Protein 5H7W (pdb70)

Structure (mmCIF, N/CA/C/O backbone):
data_5H7W
#
_entry.id   5H7W
#
_cell.length_a   53.089
_cell.length_b   68.149
_cell.length_c   139.815
_cell.angle_alpha   90.00
_cell.angle_beta   95.73
_cell.angle_gamma   90.00
#
_symmetry.space_group_name_H-M   'P 1 21 1'
#
loop_
_entity.id
_entity.type
_entity.pdbx_description
1 polymer "venom 5'-nucleotidase"
2 branched beta-D-mannopyranose-(1-4)-2-acetamido-2-deoxy-beta-D-glucopyranose-(1-4)-2-acetamido-2-deoxy-beta-D-glucopyranose
3 non-polymer 2-acetamido-2-deoxy-beta-D-glucopyranose
4 non-polymer 'ZINC ION'
5 non-polymer 'CALCIUM ION'
6 water water
#
loop_
_atom_site.group_PDB
_atom_site.id
_atom_site.type_symbol
_atom_site.label_atom_id
_atom_site.label_alt_id
_atom_site.label_comp_id
_atom_site.label_asym_id
_atom_site.label_entity_id
_atom_site.label_seq_id
_atom_site.pdbx_PDB_ins_code
_atom_site.Cartn_x
_atom_site.Cartn_y
_atom_site.Cartn_z
_atom_site.occupancy
_atom_site.B_iso_or_equiv
_atom_site.auth_seq_id
_atom_site.auth_comp_id
_atom_site.auth_asym_id
_atom_site.auth_atom_id
_atom_site.pdbx_PDB_model_num
ATOM 1 N N . GLY A 1 1 ? -15.134 44.518 1.514 1.00 56.47 26 GLY A N 1
ATOM 2 C CA . GLY A 1 1 ? -13.710 44.777 1.580 1.00 61.36 26 GLY A CA 1
ATOM 3 C C . GLY A 1 1 ? -12.944 43.479 1.675 1.00 59.06 26 GLY A C 1
ATOM 4 O O . GLY A 1 1 ? -13.556 42.420 1.804 1.00 61.48 26 GLY A O 1
ATOM 5 N N . SER A 1 2 ? -11.630 43.517 1.533 1.00 55.19 27 SER A N 1
ATOM 6 C CA . SER A 1 2 ? -10.815 42.420 2.015 1.00 50.92 27 SER A CA 1
ATOM 7 C C . SER A 1 2 ? -9.728 42.847 3.004 1.00 47.22 27 SER A C 1
ATOM 8 O O . SER A 1 2 ? -9.426 44.029 3.210 1.00 43.56 27 SER A O 1
ATOM 11 N N . PHE A 1 3 ? -9.245 41.814 3.691 1.00 39.91 28 PHE A N 1
ATOM 12 C CA . PHE A 1 3 ? -8.273 41.881 4.771 1.00 42.24 28 PHE A CA 1
ATOM 13 C C . PHE A 1 3 ? -7.153 40.896 4.463 1.00 39.80 28 PHE A C 1
ATOM 14 O O . PHE A 1 3 ? -7.376 39.678 4.438 1.00 33.92 28 PHE A O 1
ATOM 22 N N . GLU A 1 4 ? -5.942 41.413 4.264 1.00 38.18 29 GLU A N 1
ATOM 23 C CA . GLU A 1 4 ? -4.799 40.566 3.966 1.00 38.05 29 GLU A CA 1
ATOM 24 C C . GLU A 1 4 ? -4.010 40.334 5.240 1.00 34.29 29 GLU A C 1
ATOM 25 O O . GLU A 1 4 ? -3.688 41.282 5.967 1.00 35.04 29 GLU A O 1
ATOM 31 N N . LEU A 1 5 ? -3.724 39.073 5.519 1.00 29.31 30 LEU A N 1
ATOM 32 C CA . LEU A 1 5 ? -3.003 38.661 6.703 1.00 27.51 30 LEU A CA 1
ATOM 33 C C . LEU A 1 5 ? -1.805 37.861 6.232 1.00 26.42 30 LEU A C 1
ATOM 34 O O . LEU A 1 5 ? -1.940 36.977 5.381 1.00 26.69 30 LEU A O 1
ATOM 39 N N . THR A 1 6 ? -0.631 38.205 6.744 1.00 25.45 31 THR A N 1
ATOM 40 C CA . THR A 1 6 ? 0.589 37.463 6.458 1.00 23.26 31 THR A CA 1
ATOM 41 C C . THR A 1 6 ? 0.898 36.582 7.656 1.00 23.07 31 THR A C 1
ATOM 42 O O . THR A 1 6 ? 1.107 37.087 8.766 1.00 24.05 31 THR A O 1
ATOM 46 N N . ILE A 1 7 ? 0.921 35.273 7.437 1.00 21.31 32 ILE A N 1
ATOM 47 C CA . ILE A 1 7 ? 1.220 34.313 8.493 1.00 21.15 32 ILE A CA 1
ATOM 48 C C . ILE A 1 7 ? 2.651 33.837 8.307 1.00 20.27 32 ILE A C 1
ATOM 49 O O . ILE A 1 7 ? 2.979 33.203 7.295 1.00 19.90 32 ILE A O 1
ATOM 54 N N . LEU A 1 8 ? 3.509 34.157 9.271 1.00 21.25 33 LEU A N 1
ATOM 55 C CA . LEU A 1 8 ? 4.858 33.608 9.345 1.00 18.77 33 LEU A CA 1
ATOM 56 C C . LEU A 1 8 ? 4.838 32.457 10.344 1.00 18.91 33 LEU A C 1
ATOM 57 O O . LEU A 1 8 ? 4.280 32.600 11.434 1.00 18.82 33 LEU A O 1
ATOM 62 N N . HIS A 1 9 ? 5.434 31.319 9.991 1.00 19.12 34 HIS A N 1
ATOM 63 C CA . HIS A 1 9 ? 5.295 30.179 10.891 1.00 16.87 34 HIS A CA 1
ATOM 64 C C . HIS A 1 9 ? 6.534 29.298 10.873 1.00 16.06 34 HIS A C 1
ATOM 65 O O . HIS A 1 9 ? 7.190 29.138 9.839 1.00 15.94 34 HIS A O 1
ATOM 72 N N . THR A 1 10 ? 6.825 28.718 12.049 1.00 16.13 35 THR A N 1
ATOM 73 C CA . THR A 1 10 ? 7.849 27.701 12.258 1.00 13.29 35 THR A CA 1
ATOM 74 C C . THR A 1 10 ? 7.234 26.484 12.954 1.00 14.55 35 THR A C 1
ATOM 75 O O . THR A 1 10 ? 6.232 26.593 13.662 1.00 14.43 35 THR A O 1
ATOM 79 N N . ASN A 1 11 ? 7.837 25.317 12.740 1.00 18.24 36 ASN A N 1
ATOM 80 C CA . ASN A 1 11 ? 7.448 24.084 13.427 1.00 14.78 36 ASN A CA 1
ATOM 81 C C . ASN A 1 11 ? 8.668 23.179 13.503 1.00 15.55 36 ASN A C 1
ATOM 82 O O . ASN A 1 11 ? 9.533 23.222 12.628 1.00 14.22 36 ASN A O 1
ATOM 87 N N . ASP A 1 12 ? 8.731 22.358 14.556 1.00 12.35 37 ASP A N 1
ATOM 88 C CA . ASP A 1 12 ? 9.795 21.363 14.715 1.00 12.41 37 ASP A CA 1
ATOM 89 C C . ASP A 1 12 ? 11.194 21.959 14.549 1.00 14.31 37 ASP A C 1
ATOM 90 O O . ASP A 1 12 ? 12.100 21.348 13.957 1.00 14.45 37 ASP A O 1
ATOM 95 N N . VAL A 1 13 ? 11.367 23.167 15.091 1.00 12.16 38 VAL A N 1
ATOM 96 C CA . VAL A 1 13 ? 12.668 23.834 15.081 1.00 11.82 38 VAL A CA 1
ATOM 97 C C . VAL A 1 13 ? 13.701 22.981 15.796 1.00 14.16 38 VAL A C 1
ATOM 98 O O . VAL A 1 13 ? 14.876 22.932 15.401 1.00 13.14 38 VAL A O 1
ATOM 102 N N . HIS A 1 14 ? 13.280 22.312 16.871 1.00 13.79 39 HIS A N 1
ATOM 103 C CA . HIS A 1 14 ? 14.089 21.311 17.564 1.00 13.56 39 HIS A CA 1
ATOM 104 C C . HIS A 1 14 ? 15.486 21.830 17.908 1.00 14.12 39 HIS A C 1
ATOM 105 O O . HIS A 1 14 ? 16.512 21.254 17.532 1.00 13.65 39 HIS A O 1
ATOM 112 N N . ALA A 1 15 ? 15.506 22.950 18.640 1.00 12.65 40 ALA A N 1
ATOM 113 C CA . ALA A 1 15 ? 16.709 23.452 19.292 1.00 12.32 40 ALA A CA 1
ATOM 114 C C . ALA A 1 15 ? 17.825 23.818 18.306 1.00 13.30 40 ALA A C 1
ATOM 115 O O . ALA A 1 15 ? 18.993 23.870 18.692 1.00 13.60 40 ALA A O 1
ATOM 117 N N . ARG A 1 16 ? 17.506 24.132 17.044 1.00 11.67 41 ARG A N 1
ATOM 118 C CA . ARG A 1 16 ? 18.522 24.657 16.128 1.00 14.19 41 ARG A CA 1
ATOM 119 C C . ARG A 1 16 ? 18.592 26.165 16.366 1.00 16.73 41 ARG A C 1
ATOM 120 O O . ARG A 1 16 ? 18.028 26.975 15.625 1.00 16.03 41 ARG A O 1
ATOM 128 N N . LEU A 1 17 ? 19.325 26.542 17.418 1.00 17.50 42 LEU A N 1
ATOM 129 C CA . LEU A 1 17 ? 19.506 27.954 17.760 1.00 16.88 42 LEU A CA 1
ATOM 130 C C . LEU A 1 17 ? 20.520 28.630 16.841 1.00 16.04 42 LEU A C 1
ATOM 131 O O . LEU A 1 17 ? 20.298 29.759 16.378 1.00 15.37 42 LEU A O 1
ATOM 136 N N . GLU A 1 18 ? 21.670 27.990 16.632 1.00 17.44 43 GLU A N 1
ATOM 137 C CA . GLU A 1 18 ? 22.663 28.489 15.691 1.00 20.59 43 GLU A CA 1
ATOM 138 C C . GLU A 1 18 ? 22.292 28.074 14.278 1.00 18.98 43 GLU A C 1
ATOM 139 O O . GLU A 1 18 ? 21.515 27.138 14.070 1.00 17.69 43 GLU A O 1
ATOM 145 N N . GLN A 1 19 ? 22.869 28.775 13.299 1.00 19.90 44 GLN A N 1
ATOM 146 C CA . GLN A 1 19 ? 22.722 28.370 11.909 1.00 18.60 44 GLN A CA 1
ATOM 147 C C . GLN A 1 19 ? 23.344 26.989 11.701 1.00 21.28 44 GLN A C 1
ATOM 148 O O . GLN A 1 19 ? 24.232 26.555 12.444 1.00 21.41 44 GLN A O 1
ATOM 154 N N . THR A 1 20 ? 22.879 26.295 10.667 1.00 20.33 45 THR A N 1
ATOM 155 C CA . THR A 1 20 ? 23.185 24.884 10.474 1.00 20.42 45 THR A CA 1
ATOM 156 C C . THR A 1 20 ? 23.718 24.653 9.068 1.00 22.42 45 THR A C 1
ATOM 157 O O . THR A 1 20 ? 23.671 25.537 8.206 1.00 18.52 45 THR A O 1
ATOM 161 N N . SER A 1 21 ? 24.238 23.445 8.848 1.00 19.69 46 SER A N 1
ATOM 162 C CA . SER A 1 21 ? 24.500 22.973 7.498 1.00 21.29 46 SER A CA 1
ATOM 163 C C . SER A 1 21 ? 23.194 22.812 6.723 1.00 19.67 46 SER A C 1
ATOM 164 O O . SER A 1 21 ? 22.085 22.908 7.271 1.00 17.80 46 SER A O 1
ATOM 167 N N . ARG A 1 22 ? 23.348 22.519 5.429 1.00 21.45 47 ARG A N 1
ATOM 168 C CA . ARG A 1 22 ? 22.197 22.244 4.571 1.00 25.73 47 ARG A CA 1
ATOM 169 C C . ARG A 1 22 ? 21.289 21.175 5.181 1.00 24.61 47 ARG A C 1
ATOM 170 O O . ARG A 1 22 ? 20.057 21.287 5.136 1.00 18.76 47 ARG A O 1
ATOM 178 N N . ASP A 1 23 ? 21.884 20.150 5.795 1.00 20.27 48 ASP A N 1
ATOM 179 C CA . ASP A 1 23 ? 21.136 19.037 6.367 1.00 19.48 48 ASP A CA 1
ATOM 180 C C . ASP A 1 23 ? 20.883 19.202 7.860 1.00 22.49 48 ASP A C 1
ATOM 181 O O . ASP A 1 23 ? 20.689 18.205 8.572 1.00 22.41 48 ASP A O 1
ATOM 186 N N . SER A 1 24 ? 20.933 20.434 8.359 1.00 20.20 49 SER A N 1
ATOM 187 C CA . SER A 1 24 ? 20.531 20.765 9.720 1.00 20.23 49 SER A CA 1
ATOM 188 C C . SER A 1 24 ? 21.495 20.218 10.770 1.00 21.12 49 SER A C 1
ATOM 189 O O . SER A 1 24 ? 21.133 20.073 11.946 1.00 20.63 49 SER A O 1
ATOM 192 N N . GLY A 1 25 ? 22.729 19.925 10.386 1.00 22.07 50 GLY A N 1
ATOM 193 C CA . GLY A 1 25 ? 23.767 19.597 11.326 1.00 23.18 50 GLY A CA 1
ATOM 194 C C . GLY A 1 25 ? 24.625 20.800 11.662 1.00 25.38 50 GLY A C 1
ATOM 195 O O . GLY A 1 25 ? 24.247 21.954 11.430 1.00 24.79 50 GLY A O 1
ATOM 196 N N . LYS A 1 26 ? 25.808 20.525 12.187 1.00 26.11 51 LYS A N 1
ATOM 197 C CA . LYS A 1 26 ? 26.788 21.562 12.464 1.00 30.15 51 LYS A CA 1
ATOM 198 C C . LYS A 1 26 ? 27.171 22.269 11.180 1.00 29.87 51 LYS A C 1
ATOM 199 O O . LYS A 1 26 ? 27.519 21.613 10.206 1.00 27.77 51 LYS A O 1
ATOM 205 N N . CYS A 1 27 ? 27.144 23.597 11.164 1.00 30.99 52 CYS A N 1
ATOM 206 C CA . CYS A 1 27 ? 27.654 24.289 10.000 1.00 32.90 52 CYS A CA 1
ATOM 207 C C . CYS A 1 27 ? 29.161 24.445 10.046 1.00 38.57 52 CYS A C 1
ATOM 208 O O . CYS A 1 27 ? 29.730 24.897 11.045 1.00 37.91 52 CYS A O 1
ATOM 211 N N . THR A 1 28 ? 29.775 24.164 8.907 1.00 44.65 53 THR A N 1
ATOM 212 C CA . THR A 1 28 ? 31.220 24.318 8.742 1.00 51.01 53 THR A CA 1
ATOM 213 C C . THR A 1 28 ? 31.642 25.773 8.550 1.00 51.48 53 THR A C 1
ATOM 214 O O . THR A 1 28 ? 32.769 26.149 8.817 1.00 52.12 53 THR A O 1
ATOM 218 N N . GLY A 1 29 ? 30.719 26.586 8.088 1.00 50.22 54 GLY A N 1
ATOM 219 C CA . GLY A 1 29 ? 31.040 27.973 7.906 1.00 52.10 54 GLY A CA 1
ATOM 220 C C . GLY A 1 29 ? 30.905 28.559 6.522 1.00 53.09 54 GLY A C 1
ATOM 221 O O . GLY A 1 29 ? 30.848 29.741 6.416 1.00 54.56 54 GLY A O 1
ATOM 222 N N . GLU A 1 30 ? 30.863 27.760 5.480 1.00 30.00 55 GLU A N 1
ATOM 223 C CA . GLU A 1 30 ? 30.687 28.344 4.142 1.00 30.00 55 GLU A CA 1
ATOM 224 C C . GLU A 1 30 ? 29.243 28.472 3.698 1.00 30.00 55 GLU A C 1
ATOM 225 O O . GLU A 1 30 ? 28.847 29.511 3.253 1.00 30.00 55 GLU A O 1
ATOM 231 N N . ASP A 1 31 ? 28.463 27.428 3.798 1.00 43.76 56 ASP A N 1
ATOM 232 C CA . ASP A 1 31 ? 27.081 27.529 3.361 1.00 38.65 56 ASP A CA 1
ATOM 233 C C . ASP A 1 31 ? 26.206 27.148 4.539 1.00 32.02 56 ASP A C 1
ATOM 234 O O . ASP A 1 31 ? 26.009 25.949 4.791 1.00 28.17 56 ASP A O 1
ATOM 239 N N . CYS A 1 32 ? 25.631 28.140 5.208 1.00 29.12 57 CYS A N 1
ATOM 240 C CA . CYS A 1 32 ? 24.873 27.917 6.425 1.00 29.91 57 CYS A CA 1
ATOM 241 C C . CYS A 1 32 ? 23.433 28.380 6.259 1.00 24.54 57 CYS A C 1
ATOM 242 O O . CYS A 1 32 ? 23.108 29.177 5.369 1.00 26.50 57 CYS A O 1
ATOM 245 N N . TYR A 1 33 ? 22.569 27.861 7.137 1.00 20.63 58 TYR A N 1
ATOM 246 C CA . TYR A 1 33 ? 21.121 27.999 7.003 1.00 19.86 58 TYR A CA 1
ATOM 247 C C . TYR A 1 33 ? 20.470 28.187 8.362 1.00 19.46 58 TYR A C 1
ATOM 248 O O . TYR A 1 33 ? 20.964 27.702 9.382 1.00 17.65 58 TYR A O 1
ATOM 257 N N . GLY A 1 34 ? 19.314 28.841 8.355 1.00 19.16 59 GLY A N 1
ATOM 258 C CA . GLY A 1 34 ? 18.495 28.901 9.552 1.00 16.44 59 GLY A CA 1
ATOM 259 C C . GLY A 1 34 ? 19.171 29.609 10.718 1.00 19.12 59 GLY A C 1
ATOM 260 O O . GLY A 1 34 ? 19.986 30.528 10.546 1.00 16.49 59 GLY A O 1
ATOM 261 N N . GLY A 1 35 ? 18.841 29.152 11.927 1.00 20.04 60 GLY A N 1
ATOM 262 C CA . GLY A 1 35 ? 19.246 29.806 13.160 1.00 20.12 60 GLY A CA 1
ATOM 263 C C . GLY A 1 35 ? 18.328 30.966 13.507 1.00 18.47 60 GLY A C 1
ATOM 264 O O . GLY A 1 35 ? 17.671 31.552 12.648 1.00 15.84 60 GLY A O 1
ATOM 265 N N . VAL A 1 36 ? 18.275 31.302 14.805 1.00 18.05 61 VAL A N 1
ATOM 266 C CA . VAL A 1 36 ? 17.359 32.373 15.214 1.00 18.90 61 VAL A CA 1
ATOM 267 C C . VAL A 1 36 ? 17.842 33.740 14.739 1.00 18.24 61 VAL A C 1
ATOM 268 O O . VAL A 1 36 ? 17.024 34.632 14.491 1.00 20.72 61 VAL A O 1
ATOM 272 N N . ALA A 1 37 ? 19.156 33.949 14.607 1.00 18.92 62 ALA A N 1
ATOM 273 C CA . ALA A 1 37 ? 19.636 35.267 14.205 1.00 19.76 62 ALA A CA 1
ATOM 274 C C . ALA A 1 37 ? 19.187 35.616 12.791 1.00 21.24 62 ALA A C 1
ATOM 275 O O . ALA A 1 37 ? 18.767 36.751 12.522 1.00 22.22 62 ALA A O 1
ATOM 277 N N . ARG A 1 38 ? 19.256 34.654 11.877 1.00 20.43 63 ARG A N 1
ATOM 278 C CA . ARG A 1 38 ? 18.793 34.892 10.513 1.00 21.42 63 ARG A CA 1
ATOM 279 C C . ARG A 1 38 ? 17.267 34.992 10.446 1.00 20.08 63 ARG A C 1
ATOM 280 O O . ARG A 1 38 ? 16.720 35.822 9.707 1.00 17.80 63 ARG A O 1
ATOM 288 N N . ARG A 1 39 ? 16.561 34.164 11.213 1.00 18.73 64 ARG A N 1
ATOM 289 C CA . ARG A 1 39 ? 15.105 34.264 11.223 1.00 17.48 64 ARG A CA 1
ATOM 290 C C . ARG A 1 39 ? 14.656 35.649 11.705 1.00 17.18 64 ARG A C 1
ATOM 291 O O . ARG A 1 39 ? 13.765 36.265 11.104 1.00 17.61 64 ARG A O 1
ATOM 299 N N . ALA A 1 40 ? 15.324 36.192 12.732 1.00 16.54 65 ALA A N 1
ATOM 300 C CA . ALA A 1 40 ? 14.974 37.518 13.233 1.00 20.07 65 ALA A CA 1
ATOM 301 C C . ALA A 1 40 ? 15.061 38.572 12.136 1.00 23.45 65 ALA A C 1
ATOM 302 O O . ALA A 1 40 ? 14.173 39.430 12.013 1.00 21.08 65 ALA A O 1
ATOM 304 N N . THR A 1 41 ? 16.131 38.529 11.335 1.00 23.59 66 THR A N 1
ATOM 305 C CA . THR A 1 41 ? 16.290 39.475 10.240 1.00 24.02 66 THR A CA 1
ATOM 306 C C . THR A 1 41 ? 15.098 39.422 9.292 1.00 25.03 66 THR A C 1
ATOM 307 O O . THR A 1 41 ? 14.500 40.454 8.962 1.00 21.20 66 THR A O 1
ATOM 311 N N . LYS A 1 42 ? 14.743 38.217 8.843 1.00 24.85 67 LYS A N 1
ATOM 312 C CA . LYS A 1 42 ? 13.669 38.069 7.866 1.00 24.82 67 LYS A CA 1
ATOM 313 C C . LYS A 1 42 ? 12.326 38.454 8.469 1.00 21.43 67 LYS A C 1
ATOM 314 O O . LYS A 1 42 ? 11.530 39.144 7.822 1.00 23.51 67 LYS A O 1
ATOM 320 N N . ILE A 1 43 ? 12.063 38.027 9.710 1.00 19.32 68 ILE A N 1
ATOM 321 C CA . ILE A 1 43 ? 10.839 38.430 10.406 1.00 20.15 68 ILE A CA 1
ATOM 322 C C . ILE A 1 43 ? 10.738 39.947 10.468 1.00 21.98 68 ILE A C 1
ATOM 323 O O . ILE A 1 43 ? 9.680 40.527 10.184 1.00 24.74 68 ILE A O 1
ATOM 328 N N . ARG A 1 44 ? 11.841 40.617 10.825 1.00 22.23 69 ARG A N 1
ATOM 329 C CA . ARG A 1 44 ? 11.802 42.075 10.956 1.00 23.58 69 ARG A CA 1
ATOM 330 C C . ARG A 1 44 ? 11.562 42.751 9.612 1.00 26.17 69 ARG A C 1
ATOM 331 O O . ARG A 1 44 ? 10.803 43.731 9.531 1.00 24.85 69 ARG A O 1
ATOM 339 N N . GLN A 1 45 ? 12.200 42.249 8.547 1.00 25.44 70 GLN A N 1
ATOM 340 C CA . GLN A 1 45 ? 12.011 42.854 7.231 1.00 28.74 70 GLN A CA 1
ATOM 341 C C . GLN A 1 45 ? 10.564 42.722 6.758 1.00 26.84 70 GLN A C 1
ATOM 342 O O . GLN A 1 45 ? 10.007 43.651 6.162 1.00 26.76 70 GLN A O 1
ATOM 348 N N . ILE A 1 46 ? 9.947 41.566 6.995 1.00 26.07 71 ILE A N 1
ATOM 349 C CA . ILE A 1 46 ? 8.563 41.366 6.577 1.00 26.29 71 ILE A CA 1
ATOM 350 C C . ILE A 1 46 ? 7.622 42.256 7.380 1.00 23.30 71 ILE A C 1
ATOM 351 O O . ILE A 1 46 ? 6.711 42.875 6.825 1.00 27.24 71 ILE A O 1
ATOM 356 N N . ARG A 1 47 ? 7.818 42.328 8.699 1.00 23.08 72 ARG A N 1
ATOM 357 C CA . ARG A 1 47 ? 6.998 43.206 9.527 1.00 24.68 72 ARG A CA 1
ATOM 358 C C . ARG A 1 47 ? 7.091 44.658 9.075 1.00 27.58 72 ARG A C 1
ATOM 359 O O . ARG A 1 47 ? 6.136 45.425 9.243 1.00 28.76 72 ARG A O 1
ATOM 367 N N . ALA A 1 48 ? 8.229 45.054 8.507 1.00 27.41 73 ALA A N 1
ATOM 368 C CA . ALA A 1 48 ? 8.408 46.422 8.049 1.00 30.21 73 ALA A CA 1
ATOM 369 C C . ALA A 1 48 ? 7.723 46.684 6.711 1.00 33.15 73 ALA A C 1
ATOM 370 O O . ALA A 1 48 ? 7.437 47.838 6.392 1.00 33.94 73 ALA A O 1
ATOM 372 N N . SER A 1 49 ? 7.490 45.649 5.903 1.00 32.27 74 SER A N 1
ATOM 373 C CA . SER A 1 49 ? 6.913 45.827 4.576 1.00 34.22 74 SER A CA 1
ATOM 374 C C . SER A 1 49 ? 5.503 45.268 4.448 1.00 32.70 74 SER A C 1
ATOM 375 O O . SER A 1 49 ? 4.841 45.546 3.450 1.00 32.09 74 SER A O 1
ATOM 378 N N . HIS A 1 50 ? 5.042 44.472 5.407 1.00 31.20 75 HIS A N 1
ATOM 379 C CA . HIS A 1 50 ? 3.712 43.881 5.384 1.00 32.74 75 HIS A CA 1
ATOM 380 C C . HIS A 1 50 ? 2.898 44.469 6.530 1.00 37.47 75 HIS A C 1
ATOM 381 O O . HIS A 1 50 ? 3.414 44.638 7.642 1.00 37.00 75 HIS A O 1
ATOM 388 N N . ARG A 1 51 ? 1.624 44.773 6.258 1.00 39.05 76 ARG A N 1
ATOM 389 C CA . ARG A 1 51 ? 0.799 45.466 7.244 1.00 41.58 76 ARG A CA 1
ATOM 390 C C . ARG A 1 51 ? 0.417 44.545 8.398 1.00 39.85 76 ARG A C 1
ATOM 391 O O . ARG A 1 51 ? 0.764 44.804 9.558 1.00 43.07 76 ARG A O 1
ATOM 399 N N . ASN A 1 52 ? -0.288 43.459 8.102 1.00 36.96 77 ASN A N 1
ATOM 400 C CA . ASN A 1 52 ? -0.865 42.584 9.119 1.00 33.95 77 ASN A CA 1
ATOM 401 C C . ASN A 1 52 ? -0.072 41.287 9.152 1.00 30.37 77 ASN A C 1
ATOM 402 O O . ASN A 1 52 ? -0.167 40.476 8.224 1.00 30.57 77 ASN A O 1
ATOM 407 N N . VAL A 1 53 ? 0.705 41.084 10.218 1.00 28.24 78 VAL A N 1
ATOM 408 C CA . VAL A 1 53 ? 1.596 39.933 10.319 1.00 25.05 78 VAL A CA 1
ATOM 409 C C . VAL A 1 53 ? 1.334 39.198 11.627 1.00 24.74 78 VAL A C 1
ATOM 410 O O . VAL A 1 53 ? 1.239 39.820 12.694 1.00 24.56 78 VAL A O 1
ATOM 414 N N . LEU A 1 54 ? 1.189 37.878 11.532 1.00 20.14 79 LEU A N 1
ATOM 415 C CA . LEU A 1 54 ? 1.206 36.991 12.687 1.00 20.80 79 LEU A CA 1
ATOM 416 C C . LEU A 1 54 ? 2.413 36.081 12.557 1.00 20.26 79 LEU A C 1
ATOM 417 O O . LEU A 1 54 ? 2.718 35.601 11.457 1.00 22.37 79 LEU A O 1
ATOM 422 N N . LEU A 1 55 ? 3.101 35.851 13.677 1.00 15.55 80 LEU A N 1
ATOM 423 C CA . LEU A 1 55 ? 4.209 34.900 13.748 1.00 13.99 80 LEU A CA 1
ATOM 424 C C . LEU A 1 55 ? 3.804 33.782 14.697 1.00 16.30 80 LEU A C 1
ATOM 425 O O . LEU A 1 55 ? 3.599 34.023 15.894 1.00 18.38 80 LEU A O 1
ATOM 430 N N . LEU A 1 56 ? 3.693 32.562 14.167 1.00 16.26 81 LEU A N 1
ATOM 431 C CA . LEU A 1 56 ? 3.138 31.434 14.903 1.00 18.56 81 LEU A CA 1
ATOM 432 C C . LEU A 1 56 ? 4.136 30.288 14.924 1.00 16.79 81 LEU A C 1
ATOM 433 O O . LEU A 1 56 ? 4.861 30.064 13.954 1.00 16.36 81 LEU A O 1
ATOM 438 N N . ASP A 1 57 ? 4.131 29.518 16.005 1.00 15.43 82 ASP A N 1
ATOM 439 C CA . ASP A 1 57 ? 4.932 28.306 16.063 1.00 16.23 82 ASP A CA 1
ATOM 440 C C . ASP A 1 57 ? 4.008 27.130 16.339 1.00 16.13 82 ASP A C 1
ATOM 441 O O . ASP A 1 57 ? 3.153 27.207 17.227 1.00 14.49 82 ASP A O 1
ATOM 446 N N . ALA A 1 58 ? 4.158 26.055 15.560 1.00 13.81 83 ALA A N 1
ATOM 447 C CA . ALA A 1 58 ? 3.304 24.881 15.692 1.00 15.12 83 ALA A CA 1
ATOM 448 C C . ALA A 1 58 ? 3.940 23.773 16.524 1.00 15.30 83 ALA A C 1
ATOM 449 O O . ALA A 1 58 ? 3.571 22.611 16.362 1.00 18.59 83 ALA A O 1
ATOM 451 N N . GLY A 1 59 ? 4.889 24.097 17.397 1.00 16.32 84 GLY A N 1
ATOM 452 C CA . GLY A 1 59 ? 5.366 23.148 18.386 1.00 16.40 84 GLY A CA 1
ATOM 453 C C . GLY A 1 59 ? 6.702 22.513 18.027 1.00 15.97 84 GLY A C 1
ATOM 454 O O . GLY A 1 59 ? 7.222 22.640 16.914 1.00 15.25 84 GLY A O 1
ATOM 455 N N . ASP A 1 60 ? 7.250 21.812 19.030 1.00 15.08 85 ASP A N 1
ATOM 456 C CA . ASP A 1 60 ? 8.518 21.077 18.970 1.00 13.35 85 ASP A CA 1
ATOM 457 C C . ASP A 1 60 ? 9.713 22.030 18.792 1.00 16.27 85 ASP A C 1
ATOM 458 O O . ASP A 1 60 ? 10.625 21.778 18.002 1.00 15.79 85 ASP A O 1
ATOM 463 N N . GLN A 1 61 ? 9.711 23.119 19.577 1.00 14.03 86 GLN A N 1
ATOM 464 C CA . GLN A 1 61 ? 10.927 23.901 19.795 1.00 12.46 86 GLN A CA 1
ATOM 465 C C . GLN A 1 61 ? 11.886 23.142 20.702 1.00 14.12 86 GLN A C 1
ATOM 466 O O . GLN A 1 61 ? 13.108 23.215 20.531 1.00 16.35 86 GLN A O 1
ATOM 472 N N . TYR A 1 62 ? 11.339 22.414 21.683 1.00 13.22 87 TYR A N 1
ATOM 473 C CA . TYR A 1 62 ? 12.123 21.579 22.581 1.00 16.23 87 TYR A CA 1
ATOM 474 C C . TYR A 1 62 ? 12.813 20.442 21.832 1.00 15.22 87 TYR A C 1
ATOM 475 O O . TYR A 1 62 ? 12.282 19.906 20.856 1.00 15.61 87 TYR A O 1
ATOM 484 N N . GLN A 1 63 ? 14.009 20.057 22.318 1.00 13.50 88 GLN A N 1
ATOM 485 C CA . GLN A 1 63 ? 14.759 18.850 21.961 1.00 14.94 88 GLN A CA 1
ATOM 486 C C . GLN A 1 63 ? 15.483 18.920 20.621 1.00 17.58 88 GLN A C 1
ATOM 487 O O . GLN A 1 63 ? 14.861 19.185 19.605 1.00 17.69 88 GLN A O 1
ATOM 493 N N . GLY A 1 64 ? 16.789 18.638 20.608 1.00 19.26 89 GLY A N 1
ATOM 494 C CA . GLY A 1 64 ? 17.487 18.485 19.348 1.00 19.09 89 GLY A CA 1
ATOM 495 C C . GLY A 1 64 ? 18.976 18.752 19.302 1.00 18.59 89 GLY A C 1
ATOM 496 O O . GLY A 1 64 ? 19.691 18.182 18.481 1.00 17.54 89 GLY A O 1
ATOM 497 N N . THR A 1 65 ? 19.455 19.600 20.205 1.00 17.68 90 THR A N 1
ATOM 498 C CA . THR A 1 65 ? 20.856 19.989 20.270 1.00 15.73 90 THR A CA 1
ATOM 499 C C . THR A 1 65 ? 21.201 20.165 21.739 1.00 17.00 90 THR A C 1
ATOM 500 O O . THR A 1 65 ? 20.323 20.165 22.605 1.00 15.40 90 THR A O 1
ATOM 504 N N . ILE A 1 66 ? 22.492 20.357 22.023 1.00 18.15 91 ILE A N 1
ATOM 505 C CA . ILE A 1 66 ? 22.920 20.586 23.405 1.00 17.79 91 ILE A CA 1
ATOM 506 C C . ILE A 1 66 ? 22.354 21.873 23.968 1.00 19.09 91 ILE A C 1
ATOM 507 O O . ILE A 1 66 ? 22.371 22.072 25.196 1.00 15.50 91 ILE A O 1
ATOM 512 N N . TRP A 1 67 ? 21.892 22.784 23.108 1.00 16.73 92 TRP A N 1
ATOM 513 C CA . TRP A 1 67 ? 21.234 23.987 23.600 1.00 16.92 92 TRP A CA 1
ATOM 514 C C . TRP A 1 67 ? 20.103 23.599 24.515 1.00 16.50 92 TRP A C 1
ATOM 515 O O . TRP A 1 67 ? 19.952 24.146 25.612 1.00 18.22 92 TRP A O 1
ATOM 526 N N . PHE A 1 68 ? 19.307 22.632 24.091 1.00 15.14 93 PHE A N 1
ATOM 527 C CA . PHE A 1 68 ? 18.191 22.175 24.908 1.00 15.38 93 PHE A CA 1
ATOM 528 C C . PHE A 1 68 ? 18.675 21.345 26.081 1.00 17.10 93 PHE A C 1
ATOM 529 O O . PHE A 1 68 ? 18.070 21.401 27.162 1.00 18.38 93 PHE A O 1
ATOM 537 N N . ASN A 1 69 ? 19.754 20.572 25.930 1.00 19.12 94 ASN A N 1
ATOM 538 C CA . ASN A 1 69 ? 20.282 19.814 27.070 1.00 21.90 94 ASN A CA 1
ATOM 539 C C . ASN A 1 69 ? 20.645 20.736 28.228 1.00 21.88 94 ASN A C 1
ATOM 540 O O . ASN A 1 69 ? 20.398 20.411 29.399 1.00 19.46 94 ASN A O 1
ATOM 545 N N . TYR A 1 70 ? 21.260 21.879 27.924 1.00 20.81 95 TYR A N 1
ATOM 546 C CA . TYR A 1 70 ? 21.774 22.767 28.958 1.00 19.88 95 TYR A CA 1
ATOM 547 C C . TYR A 1 70 ? 20.750 23.811 29.397 1.00 18.41 95 TYR A C 1
ATOM 548 O O . TYR A 1 70 ? 20.522 23.993 30.595 1.00 19.80 95 TYR A O 1
ATOM 557 N N . TYR A 1 71 ? 20.145 24.521 28.452 1.00 17.05 96 TYR A N 1
ATOM 558 C CA . TYR A 1 71 ? 19.229 25.592 28.831 1.00 21.38 96 TYR A CA 1
ATOM 559 C C . TYR A 1 71 ? 17.829 25.082 29.167 1.00 17.88 96 TYR A C 1
ATOM 560 O O . TYR A 1 71 ? 17.083 25.784 29.854 1.00 19.03 96 TYR A O 1
ATOM 569 N N . LYS A 1 72 ? 17.481 23.874 28.723 1.00 16.00 97 LYS A N 1
ATOM 570 C CA . LYS A 1 72 ? 16.252 23.190 29.135 1.00 19.79 97 LYS A CA 1
ATOM 571 C C . LYS A 1 72 ? 15.008 24.034 28.861 1.00 19.64 97 LYS A C 1
ATOM 572 O O . LYS A 1 72 ? 14.041 24.005 29.619 1.00 19.65 97 LYS A O 1
ATOM 578 N N . GLY A 1 73 ? 15.016 24.760 27.748 1.00 20.43 98 GLY A N 1
ATOM 579 C CA . GLY A 1 73 ? 13.898 25.584 27.342 1.00 20.71 98 GLY A CA 1
ATOM 580 C C . GLY A 1 73 ? 14.084 27.065 27.615 1.00 18.49 98 GLY A C 1
ATOM 581 O O . GLY A 1 73 ? 13.323 27.875 27.081 1.00 19.50 98 GLY A O 1
ATOM 582 N N . ARG A 1 74 ? 15.067 27.439 28.441 1.00 16.00 99 ARG A N 1
ATOM 583 C CA . ARG A 1 74 ? 15.344 28.860 28.637 1.00 20.37 99 ARG A CA 1
ATOM 584 C C . ARG A 1 74 ? 15.734 29.523 27.330 1.00 18.31 99 ARG A C 1
ATOM 585 O O . ARG A 1 74 ? 15.466 30.713 27.128 1.00 19.56 99 ARG A O 1
ATOM 593 N N . GLU A 1 75 ? 16.363 28.763 26.436 1.00 19.33 100 GLU A N 1
ATOM 594 C CA . GLU A 1 75 ? 16.745 29.271 25.128 1.00 20.67 100 GLU A CA 1
ATOM 595 C C . GLU A 1 75 ? 15.519 29.502 24.252 1.00 18.61 100 GLU A C 1
ATOM 596 O O . GLU A 1 75 ? 15.499 30.442 23.447 1.00 20.46 100 GLU A O 1
ATOM 602 N N . VAL A 1 76 ? 14.489 28.666 24.404 1.00 16.56 101 VAL A N 1
ATOM 603 C CA . VAL A 1 76 ? 13.247 28.851 23.657 1.00 18.28 101 VAL A CA 1
ATOM 604 C C . VAL A 1 76 ? 12.534 30.110 24.129 1.00 19.52 101 VAL A C 1
ATOM 605 O O . VAL A 1 76 ? 12.162 30.974 23.328 1.00 21.28 101 VAL A O 1
ATOM 609 N N . VAL A 1 77 ? 12.324 30.220 25.443 1.00 18.22 102 VAL A N 1
ATOM 610 C CA . VAL A 1 77 ? 11.716 31.416 26.015 1.00 18.90 102 VAL A CA 1
ATOM 611 C C . VAL A 1 77 ? 12.428 32.666 25.508 1.00 19.81 102 VAL A C 1
ATOM 612 O O . VAL A 1 77 ? 11.799 33.601 25.003 1.00 21.32 102 VAL A O 1
ATOM 616 N N . HIS A 1 78 ? 13.761 32.679 25.616 1.00 18.33 103 HIS A N 1
ATOM 617 C CA . HIS A 1 78 ? 14.551 33.869 25.308 1.00 20.53 103 HIS A CA 1
ATOM 618 C C . HIS A 1 78 ? 14.315 34.331 23.877 1.00 17.45 103 HIS A C 1
ATOM 619 O O . HIS A 1 78 ? 13.928 35.484 23.633 1.00 18.06 103 HIS A O 1
ATOM 626 N N . PHE A 1 79 ? 14.507 33.436 22.910 1.00 16.70 104 PHE A N 1
ATOM 627 C CA . PHE A 1 79 ? 14.505 33.909 21.535 1.00 18.82 104 PHE A CA 1
ATOM 628 C C . PHE A 1 79 ? 13.106 33.968 20.947 1.00 20.53 104 PHE A C 1
ATOM 629 O O . PHE A 1 79 ? 12.850 34.809 20.078 1.00 23.26 104 PHE A O 1
ATOM 637 N N . MET A 1 80 ? 12.179 33.128 21.419 1.00 19.20 105 MET A N 1
ATOM 638 C CA . MET A 1 80 ? 10.789 33.321 21.023 1.00 18.72 105 MET A CA 1
ATOM 639 C C . MET A 1 80 ? 10.254 34.642 21.557 1.00 20.24 105 MET A C 1
ATOM 640 O O . MET A 1 80 ? 9.477 35.320 20.876 1.00 20.72 105 MET A O 1
ATOM 645 N N . ASN A 1 81 ? 10.667 35.033 22.771 1.00 19.30 106 ASN A N 1
ATOM 646 C CA . ASN A 1 81 ? 10.307 36.354 23.288 1.00 22.11 106 ASN A CA 1
ATOM 647 C C . ASN A 1 81 ? 10.933 37.468 22.458 1.00 23.55 106 ASN A C 1
ATOM 648 O O . ASN A 1 81 ? 10.249 38.432 22.086 1.00 24.41 106 ASN A O 1
ATOM 653 N N . SER A 1 82 ? 12.245 37.384 22.201 1.00 21.03 107 SER A N 1
ATOM 654 C CA . SER A 1 82 ? 12.917 38.483 21.515 1.00 25.73 107 SER A CA 1
ATOM 655 C C . SER A 1 82 ? 12.448 38.607 20.066 1.00 25.12 107 SER A C 1
ATOM 656 O O . SER A 1 82 ? 12.470 39.709 19.504 1.00 25.92 107 SER A O 1
ATOM 659 N N . LEU A 1 83 ? 12.048 37.497 19.443 1.00 22.03 108 LEU A N 1
ATOM 660 C CA . LEU A 1 83 ? 11.468 37.546 18.109 1.00 22.45 108 LEU A CA 1
ATOM 661 C C . LEU A 1 83 ? 9.983 37.892 18.118 1.00 24.28 108 LEU A C 1
ATOM 662 O O . LEU A 1 83 ? 9.405 38.087 17.039 1.00 22.84 108 LEU A O 1
ATOM 667 N N . ARG A 1 84 ? 9.359 37.959 19.301 1.00 22.63 109 ARG A N 1
ATOM 668 C CA . ARG A 1 84 ? 7.969 38.390 19.455 1.00 24.47 109 ARG A CA 1
ATOM 669 C C . ARG A 1 84 ? 6.999 37.491 18.682 1.00 22.50 109 ARG A C 1
ATOM 670 O O . ARG A 1 84 ? 6.185 37.949 17.877 1.00 23.03 109 ARG A O 1
ATOM 678 N N . TYR A 1 85 ? 7.078 36.189 18.951 1.00 20.48 110 TYR A N 1
ATOM 679 C CA . TYR A 1 85 ? 6.047 35.273 18.479 1.00 20.20 110 TYR A CA 1
ATOM 680 C C . TYR A 1 85 ? 4.692 35.701 19.024 1.00 22.84 110 TYR A C 1
ATOM 681 O O . TYR A 1 85 ? 4.591 36.241 20.130 1.00 20.29 110 TYR A O 1
ATOM 690 N N . ASP A 1 86 ? 3.642 35.487 18.229 1.00 18.94 111 ASP A N 1
ATOM 691 C CA . ASP A 1 86 ? 2.295 35.835 18.670 1.00 25.52 111 ASP A CA 1
ATOM 692 C C . ASP A 1 86 ? 1.549 34.679 19.319 1.00 22.10 111 ASP A C 1
ATOM 693 O O . ASP A 1 86 ? 0.648 34.929 20.133 1.00 23.06 111 ASP A O 1
ATOM 698 N N . ALA A 1 87 ? 1.923 33.438 19.019 1.00 19.64 112 ALA A N 1
ATOM 699 C CA . ALA A 1 87 ? 1.307 32.272 19.646 1.00 21.79 112 ALA A CA 1
ATOM 700 C C . ALA A 1 87 ? 2.125 31.034 19.320 1.00 19.80 112 ALA A C 1
ATOM 701 O O . ALA A 1 87 ? 2.807 30.971 18.294 1.00 18.27 112 ALA A O 1
ATOM 703 N N . MET A 1 88 ? 2.007 30.028 20.184 1.00 20.04 113 MET A N 1
ATOM 704 C CA . MET A 1 88 ? 2.665 28.742 19.981 1.00 20.46 113 MET A CA 1
ATOM 705 C C . MET A 1 88 ? 1.730 27.631 20.424 1.00 20.49 113 MET A C 1
ATOM 706 O O . MET A 1 88 ? 1.143 27.718 21.510 1.00 19.33 113 MET A O 1
ATOM 711 N N . ALA A 1 89 ? 1.614 26.582 19.607 1.00 17.57 114 ALA A N 1
ATOM 712 C CA . ALA A 1 89 ? 0.957 25.355 20.036 1.00 18.99 114 ALA A CA 1
ATOM 713 C C . ALA A 1 89 ? 1.995 24.391 20.589 1.00 20.84 114 ALA A C 1
ATOM 714 O O . ALA A 1 89 ? 3.133 24.340 20.113 1.00 21.49 114 ALA A O 1
ATOM 716 N N . LEU A 1 90 ? 1.598 23.616 21.598 1.00 18.41 115 LEU A N 1
ATOM 717 C CA . LEU A 1 90 ? 2.526 22.661 22.191 1.00 17.75 115 LEU A CA 1
ATOM 718 C C . LEU A 1 90 ? 2.689 21.451 21.281 1.00 16.12 115 LEU A C 1
ATOM 719 O O . LEU A 1 90 ? 1.710 20.936 20.737 1.00 16.16 115 LEU A O 1
ATOM 724 N N . GLY A 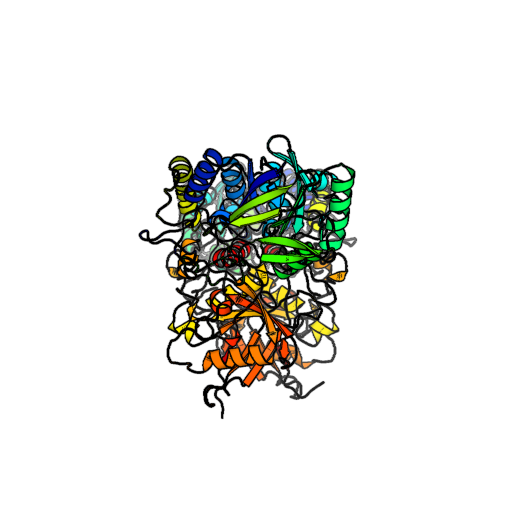1 91 ? 3.935 20.997 21.117 1.00 17.26 116 GLY A N 1
ATOM 725 C CA . GLY A 1 91 ? 4.219 19.739 20.457 1.00 17.04 116 GLY A CA 1
ATOM 726 C C . GLY A 1 91 ? 4.541 18.633 21.456 1.00 14.85 116 GLY A C 1
ATOM 727 O O . GLY A 1 91 ? 4.656 18.856 22.657 1.00 15.16 116 GLY A O 1
ATOM 728 N N . ASN A 1 92 ? 4.732 17.415 20.930 1.00 15.15 117 ASN A N 1
ATOM 729 C CA . ASN A 1 92 ? 5.048 16.303 21.831 1.00 15.57 117 ASN A CA 1
ATOM 730 C C . ASN A 1 92 ? 6.340 16.548 22.618 1.00 15.45 117 ASN A C 1
ATOM 731 O O . ASN A 1 92 ? 6.413 16.247 23.817 1.00 16.11 117 ASN A O 1
ATOM 736 N N . HIS A 1 93 ? 7.356 17.140 21.989 1.00 14.00 118 HIS A N 1
ATOM 737 C CA . HIS A 1 93 ? 8.621 17.265 22.693 1.00 14.16 118 HIS A CA 1
ATOM 738 C C . HIS A 1 93 ? 8.620 18.344 23.767 1.00 13.31 118 HIS A C 1
ATOM 739 O O . HIS A 1 93 ? 9.515 18.333 24.621 1.00 13.78 118 HIS A O 1
ATOM 746 N N . GLU A 1 94 ? 7.626 19.239 23.792 1.00 13.39 119 GLU A N 1
ATOM 747 C CA . GLU A 1 94 ? 7.535 20.156 24.929 1.00 14.17 119 GLU A CA 1
ATOM 748 C C . GLU A 1 94 ? 7.229 19.431 26.232 1.00 19.48 119 GLU A C 1
ATOM 749 O O . GLU A 1 94 ? 7.299 20.051 27.299 1.00 20.42 119 GLU A O 1
ATOM 755 N N . PHE A 1 95 ? 6.941 18.132 26.189 1.00 15.94 120 PHE A N 1
ATOM 756 C CA . PHE A 1 95 ? 6.710 17.357 27.400 1.00 17.51 120 PHE A CA 1
ATOM 757 C C . PHE A 1 95 ? 7.886 16.457 27.768 1.00 21.34 120 PHE A C 1
ATOM 758 O O . PHE A 1 95 ? 7.759 15.636 28.685 1.00 20.04 120 PHE A O 1
ATOM 766 N N . ASP A 1 96 ? 9.035 16.614 27.098 1.00 19.54 121 ASP A N 1
ATOM 767 C CA . ASP A 1 96 ? 10.157 15.697 27.304 1.00 18.56 121 ASP A CA 1
ATOM 768 C C . ASP A 1 96 ? 10.661 15.736 28.739 1.00 19.10 121 ASP A C 1
ATOM 769 O O . ASP A 1 96 ? 11.056 14.703 29.289 1.00 20.38 121 ASP A O 1
ATOM 774 N N . ASN A 1 97 ? 10.677 16.918 29.359 1.00 18.63 122 ASN A N 1
ATOM 775 C CA . ASN A 1 97 ? 11.095 17.076 30.742 1.00 22.48 122 ASN A CA 1
ATOM 776 C C . ASN A 1 97 ? 9.903 17.093 31.698 1.00 24.59 122 ASN A C 1
ATOM 777 O O . ASN A 1 97 ? 9.973 17.683 32.782 1.00 22.98 122 ASN A O 1
ATOM 782 N N . GLY A 1 98 ? 8.807 16.450 31.316 1.00 21.80 123 GLY A N 1
ATOM 783 C CA . GLY A 1 98 ? 7.649 16.377 32.183 1.00 27.32 123 GLY A CA 1
ATOM 784 C C . GLY A 1 98 ? 6.911 17.707 32.255 1.00 25.64 123 GLY A C 1
ATOM 785 O O . GLY A 1 98 ? 7.233 18.685 31.584 1.00 21.94 123 GLY A O 1
ATOM 786 N N . LEU A 1 99 ? 5.865 17.715 33.084 1.00 26.65 124 LEU A N 1
ATOM 787 C CA . LEU A 1 99 ? 5.117 18.950 33.257 1.00 28.24 124 LEU A CA 1
ATOM 788 C C . LEU A 1 99 ? 5.935 19.984 34.012 1.00 26.34 124 LEU A C 1
ATOM 789 O O . LEU A 1 99 ? 5.841 21.176 33.721 1.00 26.81 124 LEU A O 1
ATOM 794 N N . ASN A 1 100 ? 6.765 19.549 34.959 1.00 27.00 125 ASN A N 1
ATOM 795 C CA . ASN A 1 100 ? 7.594 20.506 35.684 1.00 32.75 125 ASN A CA 1
ATOM 796 C C . ASN A 1 100 ? 8.557 21.225 34.738 1.00 28.04 125 ASN A C 1
ATOM 797 O O . ASN A 1 100 ? 8.793 22.432 34.880 1.00 26.09 125 ASN A O 1
ATOM 802 N N . GLY A 1 101 ? 9.115 20.498 33.766 1.00 24.43 126 GLY A N 1
ATOM 803 C CA . GLY A 1 101 ? 10.013 21.069 32.768 1.00 24.05 126 GLY A CA 1
ATOM 804 C C . GLY A 1 101 ? 9.337 21.811 31.638 1.00 25.02 126 GLY A C 1
ATOM 805 O O . GLY A 1 101 ? 10.022 22.430 30.814 1.00 20.82 126 GLY A O 1
ATOM 806 N N . LEU A 1 102 ? 8.012 21.710 31.545 1.00 26.72 127 LEU A N 1
ATOM 807 C CA . LEU A 1 102 ? 7.220 22.551 30.658 1.00 24.59 127 LEU A CA 1
ATOM 808 C C . LEU A 1 102 ? 6.767 23.819 31.377 1.00 25.07 127 LEU A C 1
ATOM 809 O O . LEU A 1 102 ? 6.905 24.926 30.846 1.00 22.83 127 LEU A O 1
ATOM 814 N N . LEU A 1 103 ? 6.204 23.650 32.579 1.00 23.30 128 LEU A N 1
ATOM 815 C CA . LEU A 1 103 ? 5.828 24.779 33.420 1.00 27.37 128 LEU A CA 1
ATOM 816 C C . LEU A 1 103 ? 6.997 25.742 33.580 1.00 27.55 128 LEU A C 1
ATOM 817 O O . LEU A 1 103 ? 6.881 26.947 33.309 1.00 26.42 128 LEU A O 1
ATOM 822 N N . ASP A 1 104 ? 8.134 25.216 34.025 1.00 27.27 129 ASP A N 1
ATOM 823 C CA . ASP A 1 104 ? 9.364 25.977 34.212 1.00 30.07 129 ASP A CA 1
ATOM 824 C C . ASP A 1 104 ? 10.421 25.407 33.258 1.00 27.31 129 ASP A C 1
ATOM 825 O O . ASP A 1 104 ? 10.822 24.249 33.390 1.00 26.03 129 ASP A O 1
ATOM 830 N N . PRO A 1 105 ? 10.892 26.215 32.294 1.00 27.89 130 PRO A N 1
ATOM 831 C CA . PRO A 1 105 ? 10.725 27.662 32.141 1.00 28.23 130 PRO A CA 1
ATOM 832 C C . PRO A 1 105 ? 9.651 28.160 31.157 1.00 21.82 130 PRO A C 1
ATOM 833 O O . PRO A 1 105 ? 9.339 29.347 31.204 1.00 24.67 130 PRO A O 1
ATOM 837 N N . LEU A 1 106 ? 9.111 27.311 30.286 1.00 20.42 131 LEU A N 1
ATOM 838 C CA . LEU A 1 106 ? 8.383 27.832 29.127 1.00 19.46 131 LEU A CA 1
ATOM 839 C C . LEU A 1 106 ? 7.085 28.517 29.538 1.00 21.41 131 LEU A C 1
ATOM 840 O O . LEU A 1 106 ? 6.880 29.700 29.248 1.00 22.08 131 LEU A O 1
ATOM 845 N N . LEU A 1 107 ? 6.194 27.796 30.232 1.00 22.10 132 LEU A N 1
ATOM 846 C CA . LEU A 1 107 ? 4.850 28.340 30.440 1.00 22.96 132 LEU A CA 1
ATOM 847 C C . LEU A 1 107 ? 4.869 29.596 31.297 1.00 24.08 132 LEU A C 1
ATOM 848 O O . LEU A 1 107 ? 4.063 30.506 31.076 1.00 24.68 132 LEU A O 1
ATOM 853 N N . LYS A 1 108 ? 5.798 29.689 32.247 1.00 29.37 133 LYS A N 1
ATOM 854 C CA . LYS A 1 108 ? 5.790 30.815 33.169 1.00 30.11 133 LYS A CA 1
ATOM 855 C C . LYS A 1 108 ? 6.481 32.058 32.624 1.00 29.19 133 LYS A C 1
ATOM 856 O O . LYS A 1 108 ? 6.303 33.143 33.196 1.00 30.98 133 LYS A O 1
ATOM 862 N N . ASN A 1 109 ? 7.216 31.955 31.520 1.00 26.31 134 ASN A N 1
ATOM 863 C CA . ASN A 1 109 ? 8.043 33.071 31.081 1.00 26.48 134 ASN A CA 1
ATOM 864 C C . ASN A 1 109 ? 7.828 33.508 29.644 1.00 24.22 134 ASN A C 1
ATOM 865 O O . ASN A 1 109 ? 8.340 34.575 29.281 1.00 26.78 134 ASN A O 1
ATOM 870 N N . VAL A 1 110 ? 7.063 32.776 28.830 1.00 22.78 135 VAL A N 1
ATOM 871 C CA . VAL A 1 110 ? 6.786 33.278 27.490 1.00 24.81 135 VAL A CA 1
ATOM 872 C C . VAL A 1 110 ? 5.859 34.479 27.598 1.00 27.89 135 VAL A C 1
ATOM 873 O O . VAL A 1 110 ? 5.044 34.584 28.524 1.00 28.86 135 VAL A O 1
ATOM 877 N N . LYS A 1 111 ? 5.991 35.402 26.649 1.00 28.66 136 LYS A N 1
ATOM 878 C CA . LYS A 1 111 ? 5.177 36.610 26.608 1.00 31.43 136 LYS A CA 1
ATOM 879 C C . LYS A 1 111 ? 4.040 36.501 25.601 1.00 29.64 136 LYS A C 1
ATOM 880 O O . LYS A 1 111 ? 3.420 37.511 25.260 1.00 34.19 136 LYS A O 1
ATOM 886 N N . PHE A 1 112 ? 3.743 35.296 25.144 1.00 25.85 137 PHE A N 1
ATOM 887 C CA . PHE A 1 112 ? 2.703 35.033 24.165 1.00 25.08 137 PHE A CA 1
ATOM 888 C C . PHE A 1 112 ? 1.904 33.829 24.630 1.00 26.05 137 PHE A C 1
ATOM 889 O O . PHE A 1 112 ? 2.402 33.014 25.418 1.00 23.47 137 PHE A O 1
ATOM 897 N N . PRO A 1 113 ? 0.666 33.680 24.150 1.00 27.31 138 PRO A N 1
ATOM 898 C CA . PRO A 1 113 ? -0.159 32.557 24.603 1.00 25.87 138 PRO A CA 1
ATOM 899 C C . PRO A 1 113 ? 0.384 31.225 24.122 1.00 22.14 138 PRO A C 1
ATOM 900 O O . PRO A 1 113 ? 0.893 31.101 23.004 1.00 20.38 138 PRO A O 1
ATOM 904 N N . ILE A 1 114 ? 0.254 30.229 24.994 1.00 23.18 139 ILE A N 1
ATOM 905 C CA . ILE A 1 114 ? 0.539 28.832 24.692 1.00 20.85 139 ILE A CA 1
ATOM 906 C C . ILE A 1 114 ? -0.801 28.130 24.523 1.00 20.93 139 ILE A C 1
ATOM 907 O O . ILE A 1 114 ? -1.667 28.215 25.409 1.00 20.26 139 ILE A O 1
ATOM 912 N N . LEU A 1 115 ? -0.987 27.457 23.387 1.00 17.74 140 LEU A N 1
ATOM 913 C CA . LEU A 1 115 ? -2.293 26.945 22.996 1.00 18.15 140 LEU A CA 1
ATOM 914 C C . LEU A 1 115 ? -2.270 25.436 22.807 1.00 17.61 140 LEU A C 1
ATOM 915 O O . LEU A 1 115 ? -1.353 24.881 22.188 1.00 17.55 140 LEU A O 1
ATOM 920 N N . SER A 1 116 ? -3.302 24.785 23.338 1.00 18.73 141 SER A N 1
ATOM 921 C CA . SER A 1 116 ? -3.599 23.391 23.037 1.00 21.72 141 SER A CA 1
ATOM 922 C C . SER A 1 116 ? -5.000 23.068 23.540 1.00 24.65 141 SER A C 1
ATOM 923 O O . SER A 1 116 ? -5.218 22.929 24.750 1.00 21.65 141 SER A O 1
ATOM 926 N N . ALA A 1 117 ? -5.948 22.918 22.618 1.00 20.42 142 ALA A N 1
ATOM 927 C CA . ALA A 1 117 ? -7.338 22.773 23.015 1.00 24.91 142 ALA A CA 1
ATOM 928 C C . ALA A 1 117 ? -7.688 21.358 23.448 1.00 25.38 142 ALA A C 1
ATOM 929 O O . ALA A 1 117 ? -8.656 21.179 24.187 1.00 25.01 142 ALA A O 1
ATOM 931 N N . ASN A 1 118 ? -6.922 20.350 23.040 1.00 22.23 143 ASN A N 1
ATOM 932 C CA . ASN A 1 118 ? -7.317 18.969 23.291 1.00 26.23 143 ASN A CA 1
ATOM 933 C C . ASN A 1 118 ? -6.551 18.331 24.448 1.00 26.34 143 ASN A C 1
ATOM 934 O O . ASN A 1 118 ? -6.571 17.104 24.590 1.00 27.03 143 ASN A O 1
ATOM 939 N N . ILE A 1 119 ? -5.892 19.126 25.286 1.00 26.14 144 ILE A N 1
ATOM 940 C CA . ILE A 1 119 ? -5.301 18.619 26.519 1.00 29.36 144 ILE A CA 1
ATOM 941 C C . ILE A 1 119 ? -6.260 18.922 27.652 1.00 32.93 144 ILE A C 1
ATOM 942 O O . ILE A 1 119 ? -6.783 20.036 27.740 1.00 35.57 144 ILE A O 1
ATOM 947 N N . ARG A 1 120 ? -6.455 17.954 28.543 1.00 34.75 145 ARG A N 1
ATOM 948 C CA . ARG A 1 120 ? -7.287 18.135 29.733 1.00 39.47 145 ARG A CA 1
ATOM 949 C C . ARG A 1 120 ? -6.522 17.734 30.983 1.00 43.17 145 ARG A C 1
ATOM 950 O O . ARG A 1 120 ? -6.232 16.537 31.169 1.00 40.31 145 ARG A O 1
ATOM 958 N N . PRO A 1 121 ? -6.219 18.682 31.870 1.00 50.50 146 PRO A N 1
ATOM 959 C CA . PRO A 1 121 ? -5.453 18.348 33.080 1.00 53.84 146 PRO A CA 1
ATOM 960 C C . PRO A 1 121 ? -6.338 17.809 34.191 1.00 53.86 146 PRO A C 1
ATOM 961 O O . PRO A 1 121 ? -7.535 18.070 34.263 1.00 53.33 146 PRO A O 1
ATOM 965 N N . LYS A 1 122 ? -5.704 17.011 35.054 1.00 56.63 147 LYS A N 1
ATOM 966 C CA . LYS A 1 122 ? -6.353 16.271 36.126 1.00 60.91 147 LYS A CA 1
ATOM 967 C C . LYS A 1 122 ? -5.593 16.549 37.420 1.00 62.26 147 LYS A C 1
ATOM 968 O O . LYS A 1 122 ? -4.525 17.170 37.406 1.00 61.80 147 LYS A O 1
ATOM 974 N N . GLY A 1 123 ? -6.143 16.087 38.549 1.00 64.38 148 GLY A N 1
ATOM 975 C CA . GLY A 1 123 ? -5.421 16.114 39.804 1.00 64.94 148 GLY A CA 1
ATOM 976 C C . GLY A 1 123 ? -5.002 17.505 40.231 1.00 64.15 148 GLY A C 1
ATOM 977 O O . GLY A 1 123 ? -5.570 18.512 39.800 1.00 60.40 148 GLY A O 1
ATOM 978 N N . PRO A 1 124 ? -4.007 17.582 41.120 1.00 69.83 149 PRO A N 1
ATOM 979 C CA . PRO A 1 124 ? -3.500 18.899 41.546 1.00 71.97 149 PRO A CA 1
ATOM 980 C C . PRO A 1 124 ? -2.945 19.721 40.387 1.00 70.15 149 PRO A C 1
ATOM 981 O O . PRO A 1 124 ? -2.723 20.929 40.552 1.00 70.21 149 PRO A O 1
ATOM 985 N N . ILE A 1 125 ? -2.715 19.096 39.228 1.00 68.14 150 ILE A N 1
ATOM 986 C CA . ILE A 1 125 ? -2.233 19.820 38.054 1.00 65.63 150 ILE A CA 1
ATOM 987 C C . ILE A 1 125 ? -3.262 20.841 37.594 1.00 66.99 150 ILE A C 1
ATOM 988 O O . ILE A 1 125 ? -2.933 22.010 37.346 1.00 65.39 150 ILE A O 1
ATOM 993 N N . ALA A 1 126 ? -4.525 20.406 37.492 1.00 68.34 151 ALA A N 1
ATOM 994 C CA . ALA A 1 126 ? -5.698 21.176 37.087 1.00 67.95 151 ALA A CA 1
ATOM 995 C C . ALA A 1 126 ? -5.540 22.683 37.217 1.00 67.74 151 ALA A C 1
ATOM 996 O O . ALA A 1 126 ? -5.183 23.355 36.242 1.00 63.79 151 ALA A O 1
ATOM 998 N N . SER A 1 127 ? -5.763 23.193 38.431 1.00 71.02 152 SER A N 1
ATOM 999 C CA . SER A 1 127 ? -6.004 24.602 38.725 1.00 72.12 152 SER A CA 1
ATOM 1000 C C . SER A 1 127 ? -5.290 25.605 37.818 1.00 70.44 152 SER A C 1
ATOM 1001 O O . SER A 1 127 ? -5.957 26.425 37.184 1.00 70.91 152 SER A O 1
ATOM 1004 N N . ASN A 1 128 ? -3.962 25.562 37.729 1.00 68.43 153 ASN A N 1
ATOM 1005 C CA . ASN A 1 128 ? -3.327 26.664 37.003 1.00 66.23 153 ASN A CA 1
ATOM 1006 C C . ASN A 1 128 ? -2.773 26.306 35.635 1.00 61.72 153 ASN A C 1
ATOM 1007 O O . ASN A 1 128 ? -2.704 27.187 34.769 1.00 60.60 153 ASN A O 1
ATOM 1012 N N . ILE A 1 129 ? -2.398 25.053 35.407 1.00 59.72 154 ILE A N 1
ATOM 1013 C CA . ILE A 1 129 ? -2.068 24.640 34.046 1.00 56.59 154 ILE A CA 1
ATOM 1014 C C . ILE A 1 129 ? -3.250 25.065 33.173 1.00 58.68 154 ILE A C 1
ATOM 1015 O O . ILE A 1 129 ? -3.068 25.395 32.000 1.00 56.73 154 ILE A O 1
ATOM 1020 N N . SER A 1 130 ? -4.442 25.175 33.731 1.00 63.53 155 SER A N 1
ATOM 1021 C CA . SER A 1 130 ? -5.580 25.631 32.943 1.00 65.85 155 SER A CA 1
ATOM 1022 C C . SER A 1 130 ? -5.376 27.116 32.604 1.00 62.11 155 SER A C 1
ATOM 1023 O O . SER A 1 130 ? -5.902 27.616 31.610 1.00 60.40 155 SER A O 1
ATOM 1026 N N . GLY A 1 131 ? -4.619 27.799 33.452 1.00 58.53 156 GLY A N 1
ATOM 1027 C CA . GLY A 1 131 ? -4.290 29.182 33.234 1.00 54.77 156 GLY A CA 1
ATOM 1028 C C . GLY A 1 131 ? -3.078 29.396 32.379 1.00 49.45 156 GLY A C 1
ATOM 1029 O O . GLY A 1 131 ? -2.932 30.476 31.804 1.00 49.78 156 GLY A O 1
ATOM 1030 N N . TYR A 1 132 ? -2.181 28.407 32.281 1.00 44.29 157 TYR A N 1
ATOM 1031 C CA . TYR A 1 132 ? -1.000 28.611 31.446 1.00 37.11 157 TYR A CA 1
ATOM 1032 C C . TYR A 1 132 ? -1.178 28.129 30.022 1.00 33.79 157 TYR A C 1
ATOM 1033 O O . TYR A 1 132 ? -0.521 28.651 29.112 1.00 33.55 157 TYR A O 1
ATOM 1042 N N . ILE A 1 133 ? -2.028 27.135 29.813 1.00 31.75 158 ILE A N 1
ATOM 1043 C CA . ILE A 1 133 ? -2.325 26.619 28.491 1.00 29.99 158 ILE A CA 1
ATOM 1044 C C . ILE A 1 133 ? -3.751 27.042 28.167 1.00 31.60 158 ILE A C 1
ATOM 1045 O O . ILE A 1 133 ? -4.656 26.867 28.991 1.00 37.38 158 ILE A O 1
ATOM 1050 N N . LEU A 1 134 ? -3.948 27.624 26.995 1.00 26.66 159 LEU A N 1
ATOM 1051 C CA . LEU A 1 134 ? -5.287 28.034 26.594 1.00 28.35 159 LEU A CA 1
ATOM 1052 C C . LEU A 1 134 ? -5.773 27.164 25.441 1.00 23.29 159 LEU A C 1
ATOM 1053 O O . LEU A 1 134 ? -4.969 26.664 24.648 1.00 21.65 159 LEU A O 1
ATOM 1058 N N . PRO A 1 135 ? -7.083 26.938 25.331 1.00 24.40 160 PRO A N 1
ATOM 1059 C CA . PRO A 1 135 ? -7.590 26.271 24.115 1.00 23.58 160 PRO A CA 1
ATOM 1060 C C . PRO A 1 135 ? -7.445 27.140 22.885 1.00 28.19 160 PRO A C 1
ATOM 1061 O O . PRO A 1 135 ? -7.112 26.641 21.800 1.00 25.52 160 PRO A O 1
ATOM 1065 N N . TYR A 1 136 ? -7.682 28.440 23.032 1.00 27.26 161 TYR A N 1
ATOM 1066 C CA . TYR A 1 136 ? -7.602 29.356 21.908 1.00 25.42 161 TYR A CA 1
ATOM 1067 C C . TYR A 1 136 ? -7.264 30.741 22.433 1.00 26.67 161 TYR A C 1
ATOM 1068 O O . TYR A 1 136 ? -7.424 31.038 23.621 1.00 24.76 161 TYR A O 1
ATOM 1077 N N . LYS A 1 137 ? -6.872 31.614 21.511 1.00 24.62 162 LYS A N 1
ATOM 1078 C CA . LYS A 1 137 ? -6.691 33.020 21.820 1.00 25.83 162 LYS A CA 1
ATOM 1079 C C . LYS A 1 137 ? -7.286 33.860 20.704 1.00 27.79 162 LYS A C 1
ATOM 1080 O O . LYS A 1 137 ? -7.118 33.543 19.523 1.00 27.67 162 LYS A O 1
ATOM 1086 N N . ILE A 1 138 ? -7.976 34.930 21.079 1.00 27.42 163 ILE A N 1
ATOM 1087 C CA . ILE A 1 138 ? -8.385 35.944 20.120 1.00 29.96 163 ILE A CA 1
ATOM 1088 C C . ILE A 1 138 ? -7.300 37.006 20.076 1.00 30.56 163 ILE A C 1
ATOM 1089 O O . ILE A 1 138 ? -6.884 37.527 21.119 1.00 27.90 163 ILE A O 1
ATOM 1094 N N . ILE A 1 139 ? -6.822 37.316 18.876 1.00 30.04 164 ILE A N 1
ATOM 1095 C CA . ILE A 1 139 ? -5.725 38.259 18.693 1.00 32.06 164 ILE A CA 1
ATOM 1096 C C . ILE A 1 139 ? -6.210 39.422 17.841 1.00 33.08 164 ILE A C 1
ATOM 1097 O O . ILE A 1 139 ? -6.830 39.212 16.792 1.00 31.72 164 ILE A O 1
ATOM 1102 N N . ASN A 1 140 ? -5.947 40.642 18.306 1.00 34.44 165 ASN A N 1
ATOM 1103 C CA . ASN A 1 140 ? -6.244 41.839 17.533 1.00 38.77 165 ASN A CA 1
ATOM 1104 C C . ASN A 1 140 ? -5.157 42.017 16.484 1.00 38.29 165 ASN A C 1
ATOM 1105 O O . ASN A 1 140 ? -3.978 42.130 16.823 1.00 36.21 165 ASN A O 1
ATOM 1110 N N . VAL A 1 141 ? -5.543 42.032 15.214 1.00 40.15 166 VAL A N 1
ATOM 1111 C CA . VAL A 1 141 ? -4.606 42.255 14.116 1.00 39.55 166 VAL A CA 1
ATOM 1112 C C . VAL A 1 141 ? -5.166 43.424 13.326 1.00 43.84 166 VAL A C 1
ATOM 1113 O O . VAL A 1 141 ? -6.193 43.282 12.651 1.00 44.89 166 VAL A O 1
ATOM 1117 N N . GLY A 1 142 ? -4.515 44.578 13.425 1.00 47.58 167 GLY A N 1
ATOM 1118 C CA . GLY A 1 142 ? -5.096 45.773 12.846 1.00 50.73 167 GLY A CA 1
ATOM 1119 C C . GLY A 1 142 ? -6.435 46.041 13.498 1.00 53.09 167 GLY A C 1
ATOM 1120 O O . GLY A 1 142 ? -6.579 45.988 14.726 1.00 52.19 167 GLY A O 1
ATOM 1121 N N . SER A 1 143 ? -7.442 46.298 12.673 1.00 55.12 168 SER A N 1
ATOM 1122 C CA . SER A 1 143 ? -8.789 46.522 13.170 1.00 55.36 168 SER A CA 1
ATOM 1123 C C . SER A 1 143 ? -9.626 45.247 13.198 1.00 51.92 168 SER A C 1
ATOM 1124 O O . SER A 1 143 ? -10.838 45.324 13.415 1.00 53.71 168 SER A O 1
ATOM 1127 N N . GLU A 1 144 ? -9.009 44.082 13.013 1.00 48.77 169 GLU A N 1
ATOM 1128 C CA . GLU A 1 144 ? -9.723 42.812 12.985 1.00 46.12 169 GLU A CA 1
ATOM 1129 C C . GLU A 1 144 ? -9.288 41.903 14.124 1.00 43.18 169 GLU A C 1
ATOM 1130 O O . GLU A 1 144 ? -8.273 42.122 14.791 1.00 44.02 169 GLU A O 1
ATOM 1136 N N . LYS A 1 145 ? -10.077 40.849 14.310 1.00 39.04 170 LYS A N 1
ATOM 1137 C CA . LYS A 1 145 ? -9.836 39.832 15.320 1.00 35.24 170 LYS A CA 1
ATOM 1138 C C . LYS A 1 145 ? -9.635 38.499 14.618 1.00 32.10 170 LYS A C 1
ATOM 1139 O O . LYS A 1 145 ? -10.435 38.120 13.755 1.00 30.66 170 LYS A O 1
ATOM 1145 N N . VAL A 1 146 ? -8.580 37.790 15.003 1.00 27.04 171 VAL A N 1
ATOM 1146 C CA . VAL A 1 146 ? -8.245 36.486 14.450 1.00 25.23 171 VAL A CA 1
ATOM 1147 C C . VAL A 1 146 ? -8.173 35.514 15.613 1.00 27.00 171 VAL A C 1
ATOM 1148 O O . VAL A 1 146 ? -7.446 35.758 16.582 1.00 27.45 171 VAL A O 1
ATOM 1152 N N . GLY A 1 147 ? -8.933 34.425 15.527 1.00 25.12 172 GLY A N 1
ATOM 1153 C CA . GLY A 1 147 ? -8.929 33.409 16.561 1.00 25.45 172 GLY A CA 1
ATOM 1154 C C . GLY A 1 147 ? -7.980 32.286 16.191 1.00 25.18 172 GLY A C 1
ATOM 1155 O O . GLY A 1 147 ? -7.995 31.794 15.063 1.00 25.46 172 GLY A O 1
ATOM 1156 N N . ILE A 1 148 ? -7.167 31.875 17.157 1.00 25.06 173 ILE A N 1
ATOM 1157 C CA . ILE A 1 148 ? -6.203 30.803 16.957 1.00 22.20 173 ILE A CA 1
ATOM 1158 C C . ILE A 1 148 ? -6.511 29.702 17.963 1.00 24.03 173 ILE A C 1
ATOM 1159 O O . ILE A 1 148 ? -6.517 29.945 19.176 1.00 23.46 173 ILE A O 1
ATOM 1164 N N . ILE A 1 149 ? -6.788 28.500 17.460 1.00 23.39 174 ILE A N 1
ATOM 1165 C CA . ILE A 1 149 ? -7.083 27.341 18.292 1.00 23.50 174 ILE A CA 1
ATOM 1166 C C . ILE A 1 149 ? -5.895 26.403 18.201 1.00 22.72 174 ILE A C 1
ATOM 1167 O O . ILE A 1 149 ? -5.434 26.095 17.097 1.00 20.51 174 ILE A O 1
ATOM 1172 N N . GLY A 1 150 ? -5.399 25.951 19.352 1.00 17.90 175 GLY A N 1
ATOM 1173 C CA . GLY A 1 150 ? -4.251 25.068 19.392 1.00 21.30 175 GLY A CA 1
ATOM 1174 C C . GLY A 1 150 ? -4.638 23.601 19.478 1.00 17.05 175 GLY A C 1
ATOM 1175 O O . GLY A 1 150 ? -5.732 23.261 19.916 1.00 18.27 175 GLY A O 1
ATOM 1176 N N . TYR A 1 151 ? -3.710 22.726 19.081 1.00 19.17 176 TYR A N 1
ATOM 1177 C CA . TYR A 1 151 ? -3.903 21.289 19.273 1.00 19.41 176 TYR A CA 1
ATOM 1178 C C . TYR A 1 151 ? -2.557 20.575 19.340 1.00 16.74 176 TYR A C 1
ATOM 1179 O O . TYR A 1 151 ? -1.558 21.051 18.799 1.00 15.92 176 TYR A O 1
ATOM 1188 N N . THR A 1 152 ? -2.552 19.407 20.003 1.00 20.66 177 THR A N 1
ATOM 1189 C CA . THR A 1 152 ? -1.335 18.628 20.252 1.00 21.92 177 THR A CA 1
ATOM 1190 C C . THR A 1 152 ? -1.597 17.147 20.002 1.00 19.87 177 THR A C 1
ATOM 1191 O O . THR A 1 152 ? -2.632 16.613 20.416 1.00 18.21 177 THR A O 1
ATOM 1195 N N . THR A 1 153 ? -0.631 16.474 19.364 1.00 18.66 178 THR A N 1
ATOM 1196 C CA . THR A 1 153 ? -0.835 15.079 18.978 1.00 19.14 178 THR A CA 1
ATOM 1197 C C . THR A 1 153 ? -1.241 14.191 20.148 1.00 19.47 178 THR A C 1
ATOM 1198 O O . THR A 1 153 ? -0.687 14.277 21.250 1.00 19.05 178 THR A O 1
ATOM 1202 N N . LYS A 1 154 ? -2.205 13.307 19.881 1.00 22.24 179 LYS A N 1
ATOM 1203 C CA . LYS A 1 154 ? -2.669 12.328 20.855 1.00 24.62 179 LYS A CA 1
ATOM 1204 C C . LYS A 1 154 ? -1.602 11.286 21.158 1.00 23.44 179 LYS A C 1
ATOM 1205 O O . LYS A 1 154 ? -1.784 10.498 22.098 1.00 25.41 179 LYS A O 1
ATOM 1211 N N . GLU A 1 155 ? -0.512 11.273 20.379 1.00 23.94 180 GLU A N 1
ATOM 1212 C CA . GLU A 1 155 ? 0.597 10.336 20.526 1.00 28.36 180 GLU A CA 1
ATOM 1213 C C . GLU A 1 155 ? 1.550 10.764 21.633 1.00 25.46 180 GLU A C 1
ATOM 1214 O O . GLU A 1 155 ? 2.412 9.974 22.038 1.00 25.10 180 GLU A O 1
ATOM 1220 N N . THR A 1 156 ? 1.365 11.964 22.171 1.00 22.84 181 THR A N 1
ATOM 1221 C CA . THR A 1 156 ? 2.284 12.506 23.163 1.00 21.60 181 THR A CA 1
ATOM 1222 C C . THR A 1 156 ? 2.530 11.597 24.368 1.00 20.43 181 THR A C 1
ATOM 1223 O O . THR A 1 156 ? 3.697 11.489 24.786 1.00 20.17 181 THR A O 1
ATOM 1227 N N . PRO A 1 157 ? 1.542 10.930 24.974 1.00 25.56 182 PRO A N 1
ATOM 1228 C CA . PRO A 1 157 ? 1.884 10.045 26.113 1.00 25.63 182 PRO A CA 1
ATOM 1229 C C . PRO A 1 157 ? 2.800 8.891 25.735 1.00 25.51 182 PRO A C 1
ATOM 1230 O O . PRO A 1 157 ? 3.471 8.343 26.614 1.00 29.62 182 PRO A O 1
ATOM 1234 N N . VAL A 1 158 ? 2.838 8.494 24.465 1.00 24.98 183 VAL A N 1
ATOM 1235 C CA . VAL A 1 158 ? 3.741 7.436 24.028 1.00 26.90 183 VAL A CA 1
ATOM 1236 C C . VAL A 1 158 ? 5.087 7.998 23.590 1.00 25.59 183 VAL A C 1
ATOM 1237 O O . VAL A 1 158 ? 6.120 7.348 23.786 1.00 27.48 183 VAL A O 1
ATOM 1241 N N . LEU A 1 159 ? 5.103 9.206 23.028 1.00 22.64 184 LEU A N 1
ATOM 1242 C CA . LEU A 1 159 ? 6.325 9.822 22.525 1.00 23.98 184 LEU A CA 1
ATOM 1243 C C . LEU A 1 159 ? 7.093 10.623 23.572 1.00 26.09 184 LEU A C 1
ATOM 1244 O O . LEU A 1 159 ? 8.283 10.907 23.369 1.00 24.44 184 LEU A O 1
ATOM 1249 N N . SER A 1 160 ? 6.446 11.049 24.647 1.00 22.86 185 SER A N 1
ATOM 1250 C CA . SER A 1 160 ? 7.078 11.980 25.568 1.00 21.07 185 SER A CA 1
ATOM 1251 C C . SER A 1 160 ? 6.640 11.644 26.987 1.00 22.14 185 SER A C 1
ATOM 1252 O O . SER A 1 160 ? 6.124 10.555 27.269 1.00 22.16 185 SER A O 1
ATOM 1255 N N . ASN A 1 161 ? 6.838 12.607 27.906 1.00 21.85 186 ASN A N 1
ATOM 1256 C CA . ASN A 1 161 ? 6.636 12.336 29.321 1.00 25.56 186 ASN A CA 1
ATOM 1257 C C . ASN A 1 161 ? 5.589 13.268 29.935 1.00 27.51 186 ASN A C 1
ATOM 1258 O O . ASN A 1 161 ? 5.869 13.895 30.966 1.00 24.11 186 ASN A O 1
ATOM 1263 N N . PRO A 1 162 ? 4.372 13.363 29.374 1.00 27.14 187 PRO A N 1
ATOM 1264 C CA . PRO A 1 162 ? 3.366 14.269 29.962 1.00 26.87 187 PRO A CA 1
ATOM 1265 C C . PRO A 1 162 ? 2.868 13.849 31.337 1.00 28.81 187 PRO A C 1
ATOM 1266 O O . PRO A 1 162 ? 2.273 14.681 32.034 1.00 29.23 187 PRO A O 1
ATOM 1270 N N . GLY A 1 163 ? 3.043 12.593 31.736 1.00 28.00 188 GLY A N 1
ATOM 1271 C CA . GLY A 1 163 ? 2.611 12.171 33.047 1.00 33.67 188 GLY A CA 1
ATOM 1272 C C . GLY A 1 163 ? 1.168 11.717 33.070 1.00 39.65 188 GLY A C 1
ATOM 1273 O O . GLY A 1 163 ? 0.453 11.779 32.064 1.00 39.66 188 GLY A O 1
ATOM 1274 N N . PRO A 1 164 ? 0.717 11.243 34.237 1.00 45.19 189 PRO A N 1
ATOM 1275 C CA . PRO A 1 164 ? -0.613 10.624 34.334 1.00 47.79 189 PRO A CA 1
ATOM 1276 C C . PRO A 1 164 ? -1.770 11.605 34.401 1.00 48.80 189 PRO A C 1
ATOM 1277 O O . PRO A 1 164 ? -2.926 11.177 34.278 1.00 50.44 189 PRO A O 1
ATOM 1281 N N . TYR A 1 165 ? -1.514 12.892 34.608 1.00 48.98 190 TYR A N 1
ATOM 1282 C CA . TYR A 1 165 ? -2.579 13.851 34.862 1.00 52.30 190 TYR A CA 1
ATOM 1283 C C . TYR A 1 165 ? -2.958 14.643 33.616 1.00 49.74 190 TYR A C 1
ATOM 1284 O O . TYR A 1 165 ? -3.611 15.687 33.728 1.00 51.36 190 TYR A O 1
ATOM 1293 N N . LEU A 1 166 ? -2.547 14.184 32.437 1.00 44.99 191 LEU A N 1
ATOM 1294 C CA . LEU A 1 166 ? -2.872 14.850 31.179 1.00 43.52 191 LEU A CA 1
ATOM 1295 C C . LEU A 1 166 ? -3.502 13.865 30.209 1.00 42.31 191 LEU A C 1
ATOM 1296 O O . LEU A 1 166 ? -2.878 12.858 29.859 1.00 42.86 191 LEU A O 1
ATOM 1301 N N . GLU A 1 167 ? -4.736 14.137 29.785 1.00 39.74 192 GLU A N 1
ATOM 1302 C CA . GLU A 1 167 ? -5.375 13.341 28.750 1.00 36.79 192 GLU A CA 1
ATOM 1303 C C . GLU A 1 167 ? -5.412 14.167 27.468 1.00 32.68 192 GLU A C 1
ATOM 1304 O O . GLU A 1 167 ? -5.726 15.363 27.492 1.00 29.84 192 GLU A O 1
ATOM 1310 N N . PHE A 1 168 ? -5.107 13.521 26.350 1.00 30.76 193 PHE A N 1
ATOM 1311 C CA . PHE A 1 168 ? -5.041 14.172 25.044 1.00 28.86 193 PHE A CA 1
ATOM 1312 C C . PHE A 1 168 ? -6.244 13.692 24.245 1.00 33.32 193 PHE A C 1
ATOM 1313 O O . PHE A 1 168 ? -6.329 12.510 23.897 1.00 39.13 193 PHE A O 1
ATOM 1321 N N . ARG A 1 169 ? -7.174 14.605 23.962 1.00 30.81 194 ARG A N 1
ATOM 1322 C CA . ARG A 1 169 ? -8.455 14.248 23.376 1.00 31.93 194 ARG A CA 1
ATOM 1323 C C . ARG A 1 169 ? -8.381 14.338 21.853 1.00 29.10 194 ARG A C 1
ATOM 1324 O O . ARG A 1 169 ? -7.383 14.770 21.281 1.00 25.34 194 ARG A O 1
ATOM 1332 N N . ASP A 1 170 ? -9.461 13.954 21.180 1.00 27.22 195 ASP A N 1
ATOM 1333 C CA . ASP A 1 170 ? -9.460 13.981 19.723 1.00 33.55 195 ASP A CA 1
ATOM 1334 C C . ASP A 1 170 ? -9.413 15.423 19.224 1.00 30.25 195 ASP A C 1
ATOM 1335 O O . ASP A 1 170 ? -10.184 16.276 19.681 1.00 29.58 195 ASP A O 1
ATOM 1340 N N . GLU A 1 171 ? -8.509 15.694 18.275 1.00 27.43 196 GLU A N 1
ATOM 1341 C CA . GLU A 1 171 ? -8.298 17.068 17.820 1.00 26.43 196 GLU A CA 1
ATOM 1342 C C . GLU A 1 171 ? -9.547 17.624 17.150 1.00 25.34 196 GLU A C 1
ATOM 1343 O O . GLU A 1 171 ? -9.961 18.755 17.425 1.00 27.71 196 GLU A O 1
ATOM 1349 N N . VAL A 1 172 ? -10.154 16.853 16.250 1.00 26.89 197 VAL A N 1
ATOM 1350 C CA . VAL A 1 172 ? -11.321 17.358 15.532 1.00 29.21 197 VAL A CA 1
ATOM 1351 C C . VAL A 1 172 ? -12.455 17.664 16.500 1.00 32.21 197 VAL A C 1
ATOM 1352 O O . VAL A 1 172 ? -13.088 18.725 16.426 1.00 32.63 197 VAL A O 1
ATOM 1356 N N . GLU A 1 173 ? -12.734 16.739 17.423 1.00 33.51 198 GLU A N 1
ATOM 1357 C CA . GLU A 1 173 ? -13.830 16.964 18.362 1.00 37.14 198 GLU A CA 1
ATOM 1358 C C . GLU A 1 173 ? -13.601 18.233 19.175 1.00 34.04 198 GLU A C 1
ATOM 1359 O O . GLU A 1 173 ? -14.498 19.078 19.283 1.00 31.70 198 GLU A O 1
ATOM 1365 N N . GLU A 1 174 ? -12.388 18.402 19.728 1.00 30.27 199 GLU A N 1
ATOM 1366 C CA . GLU A 1 174 ? -12.139 19.554 20.594 1.00 30.05 199 GLU A CA 1
ATOM 1367 C C . GLU A 1 174 ? -12.060 20.848 19.801 1.00 29.83 199 GLU A C 1
ATOM 1368 O O . GLU A 1 174 ? -12.545 21.886 20.260 1.00 29.61 199 GLU A O 1
ATOM 1374 N N . LEU A 1 175 ? -11.424 20.821 18.628 1.00 29.20 200 LEU A N 1
ATOM 1375 C CA . LEU A 1 175 ? -11.370 22.030 17.815 1.00 26.19 200 LEU A CA 1
ATOM 1376 C C . LEU A 1 175 ? -12.764 22.465 17.386 1.00 25.81 200 LEU A C 1
ATOM 1377 O O . LEU A 1 175 ? -13.056 23.666 17.327 1.00 27.14 200 LEU A O 1
ATOM 1382 N N . GLN A 1 176 ? -13.653 21.512 17.102 1.00 25.85 201 GLN A N 1
ATOM 1383 C CA . GLN A 1 176 ? -14.987 21.924 16.691 1.00 31.49 201 GLN A CA 1
ATOM 1384 C C . GLN A 1 176 ? -15.715 22.678 17.799 1.00 34.29 201 GLN A C 1
ATOM 1385 O O . GLN A 1 176 ? -16.493 23.598 17.521 1.00 32.08 201 GLN A O 1
ATOM 1391 N N . LYS A 1 177 ? -15.460 22.336 19.063 1.00 36.44 202 LYS A N 1
ATOM 1392 C CA . LYS A 1 177 ? -16.144 23.046 20.137 1.00 37.89 202 LYS A CA 1
ATOM 1393 C C . LYS A 1 177 ? -15.676 24.489 20.204 1.00 35.42 202 LYS A C 1
ATOM 1394 O O . LYS A 1 177 ? -16.489 25.410 20.344 1.00 31.46 202 LYS A O 1
ATOM 1400 N N . HIS A 1 178 ? -14.374 24.708 20.097 1.00 32.36 203 HIS A N 1
ATOM 1401 C CA . HIS A 1 178 ? -13.847 26.055 20.240 1.00 31.16 203 HIS A CA 1
ATOM 1402 C C . HIS A 1 178 ? -14.021 26.871 18.964 1.00 29.10 203 HIS A C 1
ATOM 1403 O O . HIS A 1 178 ? -14.169 28.099 19.036 1.00 29.43 203 HIS A O 1
ATOM 1410 N N . ALA A 1 179 ? -14.058 26.218 17.800 1.00 26.44 204 ALA A N 1
ATOM 1411 C CA . ALA A 1 179 ? -14.453 26.931 16.585 1.00 30.06 204 ALA A CA 1
ATOM 1412 C C . ALA A 1 179 ? -15.885 27.447 16.688 1.00 31.95 204 ALA A C 1
ATOM 1413 O O . ALA A 1 179 ? -16.166 28.609 16.359 1.00 29.06 204 ALA A O 1
ATOM 1415 N N . ASP A 1 180 ? -16.805 26.605 17.165 1.00 29.93 205 ASP A N 1
ATOM 1416 C CA . ASP A 1 180 ? -18.174 27.069 17.377 1.00 35.86 205 ASP A CA 1
ATOM 1417 C C . ASP A 1 180 ? -18.164 28.185 18.402 1.00 32.93 205 ASP A C 1
ATOM 1418 O O . ASP A 1 180 ? -18.924 29.159 18.316 1.00 34.30 205 ASP A O 1
ATOM 1423 N N . LYS A 1 181 ? -17.352 28.046 19.448 1.00 35.01 206 LYS A N 1
ATOM 1424 C CA . LYS A 1 181 ? -17.307 29.111 20.453 1.00 39.41 206 LYS A CA 1
ATOM 1425 C C . LYS A 1 181 ? -16.843 30.424 19.782 1.00 35.42 206 LYS A C 1
ATOM 1426 O O . LYS A 1 181 ? -17.525 31.431 19.866 1.00 34.20 206 LYS A O 1
ATOM 1432 N N . LEU A 1 182 ? -15.677 30.409 19.119 1.00 32.94 207 LEU A N 1
ATOM 1433 C CA . LEU A 1 182 ? -15.217 31.632 18.459 1.00 30.14 207 LEU A CA 1
ATOM 1434 C C . LEU A 1 182 ? -16.293 32.221 17.546 1.00 35.40 207 LEU A C 1
ATOM 1435 O O . LEU A 1 182 ? -16.503 33.443 17.517 1.00 32.45 207 LEU A O 1
ATOM 1440 N N . THR A 1 183 ? -16.953 31.367 16.757 1.00 34.23 208 THR A N 1
ATOM 1441 C CA . THR A 1 183 ? -17.975 31.857 15.844 1.00 33.90 208 THR A CA 1
ATOM 1442 C C . THR A 1 183 ? -19.108 32.511 16.613 1.00 35.10 208 THR A C 1
ATOM 1443 O O . THR A 1 183 ? -19.625 33.552 16.197 1.00 36.32 208 THR A O 1
ATOM 1447 N N . THR A 1 184 ? -19.500 31.918 17.749 1.00 38.04 209 THR A N 1
ATOM 1448 C CA . THR A 1 184 ? -20.576 32.488 18.559 1.00 41.21 209 THR A CA 1
ATOM 1449 C C . THR A 1 184 ? -20.177 33.835 19.144 1.00 41.84 209 THR A C 1
ATOM 1450 O O . THR A 1 184 ? -21.018 34.729 19.275 1.00 41.06 209 THR A O 1
ATOM 1454 N N . LEU A 1 185 ? -18.899 34.004 19.474 1.00 40.42 210 LEU A N 1
ATOM 1455 C CA . LEU A 1 185 ? -18.385 35.275 19.958 1.00 42.26 210 LEU A CA 1
ATOM 1456 C C . LEU A 1 185 ? -18.163 36.284 18.841 1.00 43.20 210 LEU A C 1
ATOM 1457 O O . LEU A 1 185 ? -17.754 37.416 19.125 1.00 46.05 210 LEU A O 1
ATOM 1462 N N . GLY A 1 186 ? -18.427 35.918 17.590 1.00 39.86 211 GLY A N 1
ATOM 1463 C CA . GLY A 1 186 ? -18.312 36.863 16.500 1.00 38.70 211 GLY A CA 1
ATOM 1464 C C . GLY A 1 186 ? -16.982 36.901 15.777 1.00 36.14 211 GLY A C 1
ATOM 1465 O O . GLY A 1 186 ? -16.747 37.837 15.005 1.00 36.39 211 GLY A O 1
ATOM 1466 N N . VAL A 1 187 ? -16.104 35.932 15.994 1.00 31.28 212 VAL A N 1
ATOM 1467 C CA . VAL A 1 187 ? -14.815 35.892 15.305 1.00 34.53 212 VAL A CA 1
ATOM 1468 C C . VAL A 1 187 ? -14.984 35.044 14.046 1.00 31.56 212 VAL A C 1
ATOM 1469 O O . VAL A 1 187 ? -15.331 33.862 14.133 1.00 33.16 212 VAL A O 1
ATOM 1473 N N . ASN A 1 188 ? -14.763 35.644 12.873 1.00 28.21 213 ASN A N 1
ATOM 1474 C CA . ASN A 1 188 ? -15.001 34.965 11.599 1.00 30.27 213 ASN A CA 1
ATOM 1475 C C . ASN A 1 188 ? -13.720 34.586 10.869 1.00 30.12 213 ASN A C 1
ATOM 1476 O O . ASN A 1 188 ? -13.787 34.133 9.721 1.00 30.57 213 ASN A O 1
ATOM 1481 N N . LYS A 1 189 ? -12.559 34.769 11.493 1.00 24.57 214 LYS A N 1
ATOM 1482 C CA . LYS A 1 189 ? -11.280 34.334 10.939 1.00 27.92 214 LYS A CA 1
ATOM 1483 C C . LYS A 1 189 ? -10.627 33.450 11.992 1.00 26.17 214 LYS A C 1
ATOM 1484 O O . LYS A 1 189 ? -10.278 33.926 13.081 1.00 25.01 214 LYS A O 1
ATOM 1490 N N . ILE A 1 190 ? -10.463 32.167 11.662 1.00 23.66 215 ILE A N 1
ATOM 1491 C CA . ILE A 1 190 ? -10.059 31.144 12.619 1.00 23.84 215 ILE A CA 1
ATOM 1492 C C . ILE A 1 190 ? -8.888 30.367 12.037 1.00 22.00 215 ILE A C 1
ATOM 1493 O O . ILE A 1 190 ? -9.003 29.774 10.955 1.00 20.38 215 ILE A O 1
ATOM 1498 N N . ILE A 1 191 ? -7.768 30.366 12.758 1.00 20.40 216 ILE A N 1
ATOM 1499 C CA . ILE A 1 191 ? -6.594 29.586 12.400 1.00 18.77 216 ILE A CA 1
ATOM 1500 C C . ILE A 1 191 ? -6.502 28.415 13.358 1.00 17.53 216 ILE A C 1
ATOM 1501 O O . ILE A 1 191 ? -6.600 28.593 14.577 1.00 20.76 216 ILE A O 1
ATOM 1506 N N . ALA A 1 192 ? -6.299 27.225 12.811 1.00 19.41 217 ALA A N 1
ATOM 1507 C CA . ALA A 1 192 ? -5.976 26.056 13.612 1.00 20.15 217 ALA A CA 1
ATOM 1508 C C . ALA A 1 192 ? -4.463 25.901 13.587 1.00 19.13 217 ALA A C 1
ATOM 1509 O O . ALA A 1 192 ? -3.864 25.783 12.516 1.00 19.87 217 ALA A O 1
ATOM 1511 N N . LEU A 1 193 ? -3.846 25.946 14.763 1.00 18.79 218 LEU A N 1
ATOM 1512 C CA . LEU A 1 193 ? -2.397 25.930 14.931 1.00 15.73 218 LEU A CA 1
ATOM 1513 C C . LEU A 1 193 ? -2.037 24.736 15.811 1.00 16.04 218 LEU A C 1
ATOM 1514 O O . LEU A 1 193 ? -2.439 24.690 16.977 1.00 16.56 218 LEU A O 1
ATOM 1519 N N . GLY A 1 194 ? -1.275 23.776 15.285 1.00 17.05 219 GLY A N 1
ATOM 1520 C CA . GLY A 1 194 ? -1.106 22.611 16.141 1.00 15.30 219 GLY A CA 1
ATOM 1521 C C . GLY A 1 194 ? -0.119 21.590 15.620 1.00 16.53 219 GLY A C 1
ATOM 1522 O O . GLY A 1 194 ? 0.454 21.730 14.539 1.00 15.80 219 GLY A O 1
ATOM 1523 N N . HIS A 1 195 ? 0.047 20.529 16.416 1.00 17.27 220 HIS A N 1
ATOM 1524 C CA . HIS A 1 195 ? 1.181 19.625 16.304 1.00 17.97 220 HIS A CA 1
ATOM 1525 C C . HIS A 1 195 ? 0.721 18.163 16.282 1.00 16.54 220 HIS A C 1
ATOM 1526 O O . HIS A 1 195 ? 0.926 17.440 17.258 1.00 19.19 220 HIS A O 1
ATOM 1533 N N . SER A 1 196 ? 0.097 17.732 15.174 1.00 16.80 221 SER A N 1
ATOM 1534 C CA . SER A 1 196 ? -0.365 16.354 15.048 1.00 16.02 221 SER A CA 1
ATOM 1535 C C . SER A 1 196 ? -0.027 15.699 13.718 1.00 17.44 221 SER A C 1
ATOM 1536 O O . SER A 1 196 ? -0.328 14.513 13.544 1.00 19.09 221 SER A O 1
ATOM 1539 N N . GLY A 1 197 ? 0.609 16.413 12.799 1.00 15.80 222 GLY A N 1
ATOM 1540 C CA . GLY A 1 197 ? 1.024 15.843 11.538 1.00 16.32 222 GLY A CA 1
ATOM 1541 C C . GLY A 1 197 ? 0.114 16.254 10.392 1.00 18.87 222 GLY A C 1
ATOM 1542 O O . GLY A 1 197 ? -1.041 16.658 10.577 1.00 19.77 222 GLY A O 1
ATOM 1543 N N . PHE A 1 198 ? 0.662 16.126 9.177 1.00 16.14 223 PHE A N 1
ATOM 1544 C CA . PHE A 1 198 ? -0.015 16.599 7.974 1.00 16.69 223 PHE A CA 1
ATOM 1545 C C . PHE A 1 198 ? -1.341 15.876 7.736 1.00 18.66 223 PHE A C 1
ATOM 1546 O O . PHE A 1 198 ? -2.324 16.499 7.318 1.00 19.88 223 PHE A O 1
ATOM 1554 N N . MET A 1 199 ? -1.378 14.552 7.942 1.00 16.79 224 MET A N 1
ATOM 1555 C CA . MET A 1 199 ? -2.627 13.814 7.753 1.00 21.84 224 MET A CA 1
ATOM 1556 C C . MET A 1 199 ? -3.730 14.378 8.643 1.00 20.91 224 MET A C 1
ATOM 1557 O O . MET A 1 199 ? -4.860 14.614 8.193 1.00 21.19 224 MET A O 1
ATOM 1562 N N . GLU A 1 200 ? -3.410 14.609 9.914 1.00 18.71 225 GLU A N 1
ATOM 1563 C CA . GLU A 1 200 ? -4.387 15.165 10.846 1.00 19.97 225 GLU A CA 1
ATOM 1564 C C . GLU A 1 200 ? -4.705 16.621 10.517 1.00 17.28 225 GLU A C 1
ATOM 1565 O O . GLU A 1 200 ? -5.854 17.059 10.655 1.00 17.53 225 GLU A O 1
ATOM 1571 N N . ASP A 1 201 ? -3.706 17.390 10.078 1.00 16.14 226 ASP A N 1
ATOM 1572 C CA . ASP A 1 201 ? -3.978 18.762 9.644 1.00 16.81 226 ASP A CA 1
ATOM 1573 C C . ASP A 1 201 ? -5.038 18.795 8.545 1.00 20.90 226 ASP A C 1
ATOM 1574 O O . ASP A 1 201 ? -5.931 19.650 8.556 1.00 20.96 226 ASP A O 1
ATOM 1579 N N . CYS A 1 202 ? -4.938 17.887 7.565 1.00 20.98 227 CYS A N 1
ATOM 1580 C CA . CYS A 1 202 ? -5.922 17.871 6.484 1.00 20.33 227 CYS A CA 1
ATOM 1581 C C . CYS A 1 202 ? -7.286 17.410 6.991 1.00 23.17 227 CYS A C 1
ATOM 1582 O O . CYS A 1 202 ? -8.329 17.894 6.526 1.00 22.99 227 CYS A O 1
ATOM 1585 N N . ARG A 1 203 ? -7.305 16.469 7.942 1.00 24.70 228 ARG A N 1
ATOM 1586 C CA . ARG A 1 203 ? -8.576 16.087 8.557 1.00 23.82 228 ARG A CA 1
ATOM 1587 C C . ARG A 1 203 ? -9.228 17.283 9.252 1.00 22.41 228 ARG A C 1
ATOM 1588 O O . ARG A 1 203 ? -10.452 17.457 9.190 1.00 23.47 228 ARG A O 1
ATOM 1596 N N . ILE A 1 204 ? -8.429 18.109 9.930 1.00 23.40 229 ILE A N 1
ATOM 1597 C CA . ILE A 1 204 ? -8.959 19.309 10.582 1.00 22.44 229 ILE A CA 1
ATOM 1598 C C . ILE A 1 204 ? -9.516 20.279 9.543 1.00 22.32 229 ILE A C 1
ATOM 1599 O O . ILE A 1 204 ? -10.609 20.840 9.707 1.00 25.19 229 ILE A O 1
ATOM 1604 N N . ALA A 1 205 ? -8.756 20.506 8.466 1.00 19.99 230 ALA A N 1
ATOM 1605 C CA . ALA A 1 205 ? -9.221 21.362 7.382 1.00 21.97 230 ALA A CA 1
ATOM 1606 C C . ALA A 1 205 ? -10.523 20.841 6.792 1.00 25.12 230 ALA A C 1
ATOM 1607 O O . ALA A 1 205 ? -11.396 21.623 6.393 1.00 26.62 230 ALA A O 1
ATOM 1609 N N . GLN A 1 206 ? -10.653 19.517 6.688 1.00 24.33 231 GLN A N 1
ATOM 1610 C CA . GLN A 1 206 ? -11.831 18.941 6.057 1.00 25.63 231 GLN A CA 1
ATOM 1611 C C . GLN A 1 206 ? -13.058 19.010 6.970 1.00 27.02 231 GLN A C 1
ATOM 1612 O O . GLN A 1 206 ? -14.165 19.309 6.510 1.00 27.54 231 GLN A O 1
ATOM 1618 N N . LYS A 1 207 ? -12.885 18.744 8.274 1.00 26.50 232 LYS A N 1
ATOM 1619 C CA . LYS A 1 207 ? -14.010 18.452 9.163 1.00 27.42 232 LYS A CA 1
ATOM 1620 C C . LYS A 1 207 ? -14.391 19.559 10.141 1.00 24.38 232 LYS A C 1
ATOM 1621 O O . LYS A 1 207 ? -15.540 19.555 10.611 1.00 26.03 232 LYS A O 1
ATOM 1627 N N . VAL A 1 208 ? -13.494 20.454 10.532 1.00 23.99 233 VAL A N 1
ATOM 1628 C CA . VAL A 1 208 ? -13.837 21.430 11.558 1.00 26.03 233 VAL A CA 1
ATOM 1629 C C . VAL A 1 208 ? -14.478 22.633 10.873 1.00 28.10 233 VAL A C 1
ATOM 1630 O O . VAL A 1 208 ? -13.808 23.425 10.206 1.00 28.25 233 VAL A O 1
ATOM 1634 N N . LYS A 1 209 ? -15.791 22.770 11.048 1.00 29.17 234 LYS A N 1
ATOM 1635 C CA . LYS A 1 209 ? -16.508 23.906 10.471 1.00 33.71 234 LYS A CA 1
ATOM 1636 C C . LYS A 1 209 ? -15.983 25.209 11.038 1.00 32.05 234 LYS A C 1
ATOM 1637 O O . LYS A 1 209 ? -15.862 25.357 12.254 1.00 30.86 234 LYS A O 1
ATOM 1643 N N . GLY A 1 210 ? -15.697 26.163 10.162 1.00 30.58 235 GLY A N 1
ATOM 1644 C CA . GLY A 1 210 ? -15.213 27.455 10.582 1.00 30.43 235 GLY A CA 1
ATOM 1645 C C . GLY A 1 210 ? -13.708 27.626 10.579 1.00 27.88 235 GLY A C 1
ATOM 1646 O O . GLY A 1 210 ? -13.229 28.757 10.750 1.00 27.55 235 GLY A O 1
ATOM 1647 N N . VAL A 1 211 ? -12.938 26.559 10.408 1.00 24.44 236 VAL A N 1
ATOM 1648 C CA . VAL A 1 211 ? -11.491 26.712 10.311 1.00 22.78 236 VAL A CA 1
ATOM 1649 C C . VAL A 1 211 ? -11.148 27.258 8.934 1.00 24.68 236 VAL A C 1
ATOM 1650 O O . VAL A 1 211 ? -11.538 26.679 7.915 1.00 26.11 236 VAL A O 1
ATOM 1654 N N . ASP A 1 212 ? -10.402 28.366 8.900 1.00 24.88 237 ASP A N 1
ATOM 1655 C CA . ASP A 1 212 ? -10.000 28.997 7.642 1.00 25.20 237 ASP A CA 1
ATOM 1656 C C . ASP A 1 212 ? -8.613 28.595 7.167 1.00 23.73 237 ASP A C 1
ATOM 1657 O O . ASP A 1 212 ? -8.382 28.537 5.956 1.00 25.37 237 ASP A O 1
ATOM 1662 N N . VAL A 1 213 ? -7.687 28.335 8.087 1.00 21.37 238 VAL A N 1
ATOM 1663 C CA . VAL A 1 213 ? -6.289 28.021 7.780 1.00 21.84 238 VAL A CA 1
ATOM 1664 C C . VAL A 1 213 ? -5.793 27.027 8.823 1.00 21.80 238 VAL A C 1
ATOM 1665 O O . VAL A 1 213 ? -6.131 27.130 10.012 1.00 22.55 238 VAL A O 1
ATOM 1669 N N . VAL A 1 214 ? -4.978 26.068 8.389 1.00 17.71 239 VAL A N 1
ATOM 1670 C CA . VAL A 1 214 ? -4.351 25.118 9.303 1.00 15.79 239 VAL A CA 1
ATOM 1671 C C . VAL A 1 214 ? -2.839 25.259 9.185 1.00 16.54 239 VAL A C 1
ATOM 1672 O O . VAL A 1 214 ? -2.276 25.139 8.090 1.00 16.46 239 VAL A O 1
ATOM 1676 N N . VAL A 1 215 ? -2.189 25.499 10.314 1.00 16.15 240 VAL A N 1
ATOM 1677 C CA . VAL A 1 215 ? -0.739 25.643 10.398 1.00 16.77 240 VAL A CA 1
ATOM 1678 C C . VAL A 1 215 ? -0.240 24.507 11.279 1.00 16.84 240 VAL A C 1
ATOM 1679 O O . VAL A 1 215 ? -0.512 24.490 12.484 1.00 15.41 240 VAL A O 1
ATOM 1683 N N . GLY A 1 216 ? 0.473 23.554 10.685 1.00 16.61 241 GLY A N 1
ATOM 1684 C CA . GLY A 1 216 ? 0.820 22.323 11.370 1.00 14.59 241 GLY A CA 1
ATOM 1685 C C . GLY A 1 216 ? 2.298 22.052 11.550 1.00 16.65 241 GLY A C 1
ATOM 1686 O O . GLY A 1 216 ? 3.150 22.929 11.320 1.00 17.47 241 GLY A O 1
ATOM 1687 N N . GLY A 1 217 ? 2.594 20.832 11.981 1.00 15.91 242 GLY A N 1
ATOM 1688 C CA . GLY A 1 217 ? 3.950 20.410 12.256 1.00 11.78 242 GLY A CA 1
ATOM 1689 C C . GLY A 1 217 ? 3.965 18.916 12.525 1.00 14.59 242 GLY A C 1
ATOM 1690 O O . GLY A 1 217 ? 3.070 18.194 12.087 1.00 17.82 242 GLY A O 1
ATOM 1691 N N . HIS A 1 218 ? 4.998 18.469 13.253 1.00 14.85 243 HIS A N 1
ATOM 1692 C CA . HIS A 1 218 ? 5.187 17.090 13.745 1.00 15.67 243 HIS A CA 1
ATOM 1693 C C . HIS A 1 218 ? 5.768 16.126 12.713 1.00 14.70 243 HIS A C 1
ATOM 1694 O O . HIS A 1 218 ? 6.651 15.323 13.044 1.00 16.68 243 HIS A O 1
ATOM 1701 N N . THR A 1 219 ? 5.292 16.186 11.472 1.00 18.70 244 THR A N 1
ATOM 1702 C CA . THR A 1 219 ? 5.761 15.300 10.413 1.00 18.63 244 THR A CA 1
ATOM 1703 C C . THR A 1 219 ? 6.839 15.942 9.532 1.00 16.99 244 THR A C 1
ATOM 1704 O O . THR A 1 219 ? 7.243 15.341 8.530 1.00 15.20 244 THR A O 1
ATOM 1708 N N . ASN A 1 220 ? 7.323 17.133 9.898 1.00 12.33 245 ASN A N 1
ATOM 1709 C CA . ASN A 1 220 ? 8.356 17.853 9.132 1.00 14.49 245 ASN A CA 1
ATOM 1710 C C . ASN A 1 220 ? 7.967 17.963 7.668 1.00 17.01 245 ASN A C 1
ATOM 1711 O O . ASN A 1 220 ? 8.804 17.807 6.782 1.00 15.62 245 ASN A O 1
ATOM 1716 N N . THR A 1 221 ? 6.689 18.224 7.401 1.00 16.10 246 THR A N 1
ATOM 1717 C CA . THR A 1 221 ? 6.223 18.174 6.021 1.00 17.17 246 THR A CA 1
ATOM 1718 C C . THR A 1 221 ? 6.726 19.389 5.233 1.00 18.13 246 THR A C 1
ATOM 1719 O O . THR A 1 221 ? 6.614 20.534 5.679 1.00 16.51 246 THR A O 1
ATOM 1723 N N . PHE A 1 222 ? 7.282 19.134 4.055 1.00 16.30 247 PHE A N 1
ATOM 1724 C CA . PHE A 1 222 ? 7.745 20.192 3.166 1.00 15.88 247 PHE A CA 1
ATOM 1725 C C . PHE A 1 222 ? 6.748 20.346 2.020 1.00 17.86 247 PHE A C 1
ATOM 1726 O O . PHE A 1 222 ? 6.515 19.404 1.257 1.00 21.18 247 PHE A O 1
ATOM 1734 N N . LEU A 1 223 ? 6.161 21.531 1.909 1.00 18.10 248 LEU A N 1
ATOM 1735 C CA . LEU A 1 223 ? 5.278 21.878 0.807 1.00 18.43 248 LEU A CA 1
ATOM 1736 C C . LEU A 1 223 ? 5.897 23.055 0.076 1.00 20.21 248 LEU A C 1
ATOM 1737 O O . LEU A 1 223 ? 6.468 23.951 0.701 1.00 21.45 248 LEU A O 1
ATOM 1742 N N . TYR A 1 224 ? 5.778 23.055 -1.242 1.00 20.77 249 TYR A N 1
ATOM 1743 C CA . TYR A 1 224 ? 6.356 24.139 -2.017 1.00 21.41 249 TYR A CA 1
ATOM 1744 C C . TYR A 1 224 ? 5.608 24.257 -3.335 1.00 22.67 249 TYR A C 1
ATOM 1745 O O . TYR A 1 224 ? 5.265 23.242 -3.951 1.00 23.40 249 TYR A O 1
ATOM 1754 N N . THR A 1 225 ? 5.370 25.490 -3.776 1.00 22.94 250 THR A N 1
ATOM 1755 C CA . THR A 1 225 ? 4.760 25.717 -5.078 1.00 23.86 250 THR A CA 1
ATOM 1756 C C . THR A 1 225 ? 5.860 26.100 -6.057 1.00 26.30 250 THR A C 1
ATOM 1757 O O . THR A 1 225 ? 6.515 27.134 -5.889 1.00 26.45 250 THR A O 1
ATOM 1761 N N . GLY A 1 226 ? 6.050 25.271 -7.072 1.00 25.55 251 GLY A N 1
ATOM 1762 C CA . GLY A 1 226 ? 7.110 25.459 -8.042 1.00 26.05 251 GLY A CA 1
ATOM 1763 C C . GLY A 1 226 ? 8.310 24.602 -7.709 1.00 26.58 251 GLY A C 1
ATOM 1764 O O . GLY A 1 226 ? 8.276 23.715 -6.847 1.00 27.92 251 GLY A O 1
ATOM 1765 N N . SER A 1 227 ? 9.403 24.911 -8.380 1.00 29.39 252 SER A N 1
ATOM 1766 C CA . SER A 1 227 ? 10.636 24.165 -8.194 1.00 31.05 252 SER A CA 1
ATOM 1767 C C . SER A 1 227 ? 11.281 24.572 -6.874 1.00 28.59 252 SER A C 1
ATOM 1768 O O . SER A 1 227 ? 11.579 25.756 -6.681 1.00 30.30 252 SER A O 1
ATOM 1771 N N . PRO A 1 228 ? 11.482 23.647 -5.941 1.00 27.75 253 PRO A N 1
ATOM 1772 C CA . PRO A 1 228 ? 11.969 24.015 -4.596 1.00 25.20 253 PRO A CA 1
ATOM 1773 C C . PRO A 1 228 ? 13.430 24.427 -4.625 1.00 22.76 253 PRO A C 1
ATOM 1774 O O . PRO A 1 228 ? 14.167 24.083 -5.566 1.00 22.83 253 PRO A O 1
ATOM 1778 N N . PRO A 1 229 ? 13.890 25.188 -3.625 1.00 24.45 254 PRO A N 1
ATOM 1779 C CA . PRO A 1 229 ? 15.246 25.752 -3.678 1.00 26.61 254 PRO A CA 1
ATOM 1780 C C . PRO A 1 229 ? 16.367 24.917 -3.074 1.00 26.86 254 PRO A C 1
ATOM 1781 O O . PRO A 1 229 ? 17.531 25.222 -3.350 1.00 27.69 254 PRO A O 1
ATOM 1785 N N . SER A 1 230 ? 16.090 23.875 -2.294 1.00 25.37 255 SER A N 1
ATOM 1786 C CA . SER A 1 230 ? 17.189 23.129 -1.679 1.00 26.03 255 SER A CA 1
ATOM 1787 C C . SER A 1 230 ? 17.011 21.644 -1.945 1.00 26.49 255 SER A C 1
ATOM 1788 O O . SER A 1 230 ? 16.509 21.265 -3.011 1.00 28.33 255 SER A O 1
ATOM 1791 N N . ASN A 1 231 ? 17.431 20.790 -1.016 1.00 22.15 256 ASN A N 1
ATOM 1792 C CA . ASN A 1 231 ? 17.338 19.356 -1.261 1.00 24.85 256 ASN A CA 1
ATOM 1793 C C . ASN A 1 231 ? 16.073 18.718 -0.689 1.00 26.72 256 ASN A C 1
ATOM 1794 O O . ASN A 1 231 ? 15.856 17.522 -0.903 1.00 28.13 256 ASN A O 1
ATOM 1799 N N . GLU A 1 232 ? 15.234 19.464 0.033 1.00 26.69 257 GLU A N 1
ATOM 1800 C CA . GLU A 1 232 ? 13.936 18.920 0.416 1.00 25.65 257 GLU A CA 1
ATOM 1801 C C . GLU A 1 232 ? 13.034 18.841 -0.811 1.00 27.06 257 GLU A C 1
ATOM 1802 O O . GLU A 1 232 ? 13.020 19.751 -1.648 1.00 27.64 257 GLU A O 1
ATOM 1808 N N . VAL A 1 233 ? 12.289 17.738 -0.920 1.00 24.49 258 VAL A N 1
ATOM 1809 C CA . VAL A 1 233 ? 11.361 17.503 -2.023 1.00 24.96 258 VAL A CA 1
ATOM 1810 C C . VAL A 1 233 ? 9.946 17.736 -1.514 1.00 24.27 258 VAL A C 1
ATOM 1811 O O . VAL A 1 233 ? 9.582 17.261 -0.429 1.00 22.09 258 VAL A O 1
ATOM 1815 N N . ALA A 1 234 ? 9.150 18.477 -2.283 1.00 24.11 259 ALA A N 1
ATOM 1816 C CA . ALA A 1 234 ? 7.817 18.862 -1.833 1.00 24.70 259 ALA A CA 1
ATOM 1817 C C . ALA A 1 234 ? 6.855 17.677 -1.838 1.00 24.93 259 ALA A C 1
ATOM 1818 O O . ALA A 1 234 ? 6.789 16.914 -2.808 1.00 24.60 259 ALA A O 1
ATOM 1820 N N . ALA A 1 235 ? 6.094 17.533 -0.750 1.00 26.12 260 ALA A N 1
ATOM 1821 C CA . ALA A 1 235 ? 5.005 16.567 -0.712 1.00 27.50 260 ALA A CA 1
ATOM 1822 C C . ALA A 1 235 ? 3.732 17.089 -1.366 1.00 29.38 260 ALA A C 1
ATOM 1823 O O . ALA A 1 235 ? 2.815 16.301 -1.623 1.00 30.92 260 ALA A O 1
ATOM 1825 N N . GLY A 1 236 ? 3.666 18.383 -1.654 1.00 28.28 261 GLY A N 1
ATOM 1826 C CA . GLY A 1 236 ? 2.521 18.971 -2.324 1.00 27.52 261 GLY A CA 1
ATOM 1827 C C . GLY A 1 236 ? 2.742 20.461 -2.466 1.00 26.75 261 GLY A C 1
ATOM 1828 O O . GLY A 1 236 ? 3.773 21.004 -2.055 1.00 25.77 261 GLY A O 1
ATOM 1829 N N . ASN A 1 237 ? 1.750 21.123 -3.043 1.00 26.08 262 ASN A N 1
ATOM 1830 C CA . ASN A 1 237 ? 1.835 22.565 -3.214 1.00 26.28 262 ASN A CA 1
ATOM 1831 C C . ASN A 1 237 ? 1.803 23.284 -1.859 1.00 23.01 262 ASN A C 1
ATOM 1832 O O . ASN A 1 237 ? 1.403 22.724 -0.829 1.00 21.02 262 ASN A O 1
ATOM 1837 N N . TYR A 1 238 ? 2.276 24.531 -1.868 1.00 23.32 263 TYR A N 1
ATOM 1838 C CA . TYR A 1 238 ? 2.170 25.440 -0.720 1.00 20.83 263 TYR A CA 1
ATOM 1839 C C . TYR A 1 238 ? 1.333 26.654 -1.110 1.00 20.09 263 TYR A C 1
ATOM 1840 O O . TYR A 1 238 ? 1.716 27.398 -2.004 1.00 20.56 263 TYR A O 1
ATOM 1849 N N . PRO A 1 239 ? 0.189 26.866 -0.440 1.00 21.14 264 PRO A N 1
ATOM 1850 C CA . PRO A 1 239 ? -0.365 25.988 0.597 1.00 20.72 264 PRO A CA 1
ATOM 1851 C C . PRO A 1 239 ? -0.966 24.729 -0.027 1.00 19.63 264 PRO A C 1
ATOM 1852 O O . PRO A 1 239 ? -1.211 24.713 -1.231 1.00 16.74 264 PRO A O 1
ATOM 1856 N N . PHE A 1 240 ? -1.159 23.684 0.771 1.00 19.63 265 PHE A N 1
ATOM 1857 C CA . PHE A 1 240 ? -1.928 22.539 0.323 1.00 20.65 265 PHE A CA 1
ATOM 1858 C C . PHE A 1 240 ? -3.403 22.863 0.502 1.00 20.52 265 PHE A C 1
ATOM 1859 O O . PHE A 1 240 ? -3.841 23.144 1.622 1.00 20.99 265 PHE A O 1
ATOM 1867 N N . MET A 1 241 ? -4.174 22.792 -0.580 1.00 20.80 266 MET A N 1
ATOM 1868 C CA . MET A 1 241 ? -5.574 23.226 -0.569 1.00 23.17 266 MET A CA 1
ATOM 1869 C C . MET A 1 241 ? -6.468 22.014 -0.311 1.00 23.67 266 MET A C 1
ATOM 1870 O O . MET A 1 241 ? -6.712 21.206 -1.210 1.00 26.66 266 MET A O 1
ATOM 1875 N N . GLN A 1 242 ? -6.938 21.877 0.924 1.00 21.53 267 GLN A N 1
ATOM 1876 C CA . GLN A 1 242 ? -7.836 20.791 1.284 1.00 22.92 267 GLN A CA 1
ATOM 1877 C C . GLN A 1 242 ? -9.284 21.248 1.135 1.00 24.83 267 GLN A C 1
ATOM 1878 O O . GLN A 1 242 ? -9.669 22.301 1.655 1.00 26.68 267 GLN A O 1
ATOM 1884 N N . LEU A 1 243 ? -10.072 20.466 0.414 1.00 24.04 268 LEU A N 1
ATOM 1885 C CA . LEU A 1 243 ? -11.503 20.721 0.275 1.00 30.22 268 LEU A CA 1
ATOM 1886 C C . LEU A 1 243 ? -12.217 20.344 1.571 1.00 31.03 268 LEU A C 1
ATOM 1887 O O . LEU A 1 243 ? -12.073 19.215 2.058 1.00 29.31 268 LEU A O 1
ATOM 1892 N N . SER A 1 244 ? -12.929 21.295 2.172 1.00 29.83 269 SER A N 1
ATOM 1893 C CA . SER A 1 244 ? -13.645 20.949 3.387 1.00 31.95 269 SER A CA 1
ATOM 1894 C C . SER A 1 244 ? -14.932 20.222 3.028 1.00 34.03 269 SER A C 1
ATOM 1895 O O . SER A 1 244 ? -15.383 20.236 1.883 1.00 33.29 269 SER A O 1
ATOM 1898 N N . ASP A 1 245 ? -15.529 19.569 4.025 1.00 38.00 270 ASP A N 1
ATOM 1899 C CA . ASP A 1 245 ? -16.810 18.916 3.791 1.00 43.19 270 ASP A CA 1
ATOM 1900 C C . ASP A 1 245 ? -17.879 19.911 3.348 1.00 46.28 270 ASP A C 1
ATOM 1901 O O . ASP A 1 245 ? -18.807 19.538 2.621 1.00 45.74 270 ASP A O 1
ATOM 1906 N N . ASP A 1 246 ? -17.771 21.170 3.775 1.00 47.64 271 ASP A N 1
ATOM 1907 C CA . ASP A 1 246 ? -18.725 22.212 3.413 1.00 52.90 271 ASP A CA 1
ATOM 1908 C C . ASP A 1 246 ? -18.335 22.985 2.152 1.00 52.26 271 ASP A C 1
ATOM 1909 O O . ASP A 1 246 ? -18.937 24.027 1.876 1.00 53.03 271 ASP A O 1
ATOM 1914 N N . GLY A 1 247 ? -17.352 22.504 1.384 1.00 48.96 272 GLY A N 1
ATOM 1915 C CA . GLY A 1 247 ? -17.055 23.032 0.061 1.00 47.08 272 GLY A CA 1
ATOM 1916 C C . GLY A 1 247 ? -16.017 24.143 -0.043 1.00 44.70 272 GLY A C 1
ATOM 1917 O O . GLY A 1 247 ? -15.667 24.528 -1.166 1.00 45.37 272 GLY A O 1
ATOM 1918 N N . ARG A 1 248 ? -15.493 24.657 1.067 1.00 39.48 273 ARG A N 1
ATOM 1919 C CA . ARG A 1 248 ? -14.445 25.669 1.011 1.00 36.53 273 ARG A CA 1
ATOM 1920 C C . ARG A 1 248 ? -13.083 25.027 0.785 1.00 31.10 273 ARG A C 1
ATOM 1921 O O . ARG A 1 248 ? -12.822 23.905 1.216 1.00 29.41 273 ARG A O 1
ATOM 1929 N N . GLN A 1 249 ? -12.204 25.751 0.109 1.00 29.92 274 GLN A N 1
ATOM 1930 C CA . GLN A 1 249 ? -10.799 25.378 0.041 1.00 27.04 274 GLN A CA 1
ATOM 1931 C C . GLN A 1 249 ? -10.093 25.937 1.267 1.00 26.11 274 GLN A C 1
ATOM 1932 O O . GLN A 1 249 ? -10.091 27.152 1.494 1.00 27.59 274 GLN A O 1
ATOM 1938 N N . VAL A 1 250 ? -9.491 25.050 2.049 1.00 20.77 275 VAL A N 1
ATOM 1939 C CA . VAL A 1 250 ? -8.840 25.415 3.299 1.00 20.69 275 VAL A CA 1
ATOM 1940 C C . VAL A 1 250 ? -7.337 25.215 3.114 1.00 20.63 275 VAL A C 1
ATOM 1941 O O . VAL A 1 250 ? -6.877 24.072 2.937 1.00 19.42 275 VAL A O 1
ATOM 1945 N N . PRO A 1 251 ? -6.545 26.287 3.130 1.00 22.21 276 PRO A N 1
ATOM 1946 C CA . PRO A 1 251 ? -5.086 26.148 3.032 1.00 21.29 276 PRO A CA 1
ATOM 1947 C C . PRO A 1 251 ? -4.508 25.442 4.250 1.00 19.28 276 PRO A C 1
ATOM 1948 O O . PRO A 1 251 ? -4.807 25.801 5.391 1.00 17.33 276 PRO A O 1
ATOM 1952 N N . VAL A 1 252 ? -3.648 24.456 3.987 1.00 18.21 277 VAL A N 1
ATOM 1953 C CA . VAL A 1 252 ? -2.897 23.731 5.005 1.00 16.86 277 VAL A CA 1
ATOM 1954 C C . VAL A 1 252 ? -1.422 23.997 4.754 1.00 15.01 277 VAL A C 1
ATOM 1955 O O . VAL A 1 252 ? -0.937 23.794 3.634 1.00 17.32 277 VAL A O 1
ATOM 1959 N N . VAL A 1 253 ? -0.706 24.445 5.783 1.00 16.15 278 VAL A N 1
ATOM 1960 C CA . VAL A 1 253 ? 0.721 24.699 5.637 1.00 16.21 278 VAL A CA 1
ATOM 1961 C C . VAL A 1 253 ? 1.508 24.022 6.751 1.00 15.80 278 VAL A C 1
ATOM 1962 O O . VAL A 1 253 ? 1.017 23.777 7.860 1.00 14.20 278 VAL A O 1
ATOM 1966 N N . GLN A 1 254 ? 2.747 23.703 6.412 1.00 13.77 279 GLN A N 1
ATOM 1967 C CA . GLN A 1 254 ? 3.795 23.307 7.333 1.00 15.28 279 GLN A CA 1
ATOM 1968 C C . GLN A 1 254 ? 5.077 23.850 6.706 1.00 16.35 279 GLN A C 1
ATOM 1969 O O . GLN A 1 254 ? 5.078 24.238 5.537 1.00 17.13 279 GLN A O 1
ATOM 1975 N N . ALA A 1 255 ? 6.179 23.875 7.463 1.00 17.03 280 ALA A N 1
ATOM 1976 C CA . ALA A 1 255 ? 7.413 24.474 6.955 1.00 15.36 280 ALA A CA 1
ATOM 1977 C C . ALA A 1 255 ? 8.655 23.650 7.344 1.00 17.81 280 ALA A C 1
ATOM 1978 O O . ALA A 1 255 ? 9.630 24.143 7.928 1.00 18.42 280 ALA A O 1
ATOM 1980 N N . TYR A 1 256 ? 8.635 22.376 6.943 1.00 17.79 281 TYR A N 1
ATOM 1981 C CA . TYR A 1 256 ? 9.701 21.399 7.153 1.00 16.16 281 TYR A CA 1
ATOM 1982 C C . TYR A 1 256 ? 10.101 21.339 8.631 1.00 17.06 281 TYR A C 1
ATOM 1983 O O . TYR A 1 256 ? 9.273 20.962 9.473 1.00 18.59 281 TYR A O 1
ATOM 1992 N N . ALA A 1 257 ? 11.347 21.661 8.975 1.00 16.57 282 ALA A N 1
ATOM 1993 C CA . ALA A 1 257 ? 11.815 21.515 10.355 1.00 15.54 282 ALA A CA 1
ATOM 1994 C C . ALA A 1 257 ? 13.145 22.233 10.502 1.00 14.91 282 ALA A C 1
ATOM 1995 O O . ALA A 1 257 ? 13.727 22.696 9.517 1.00 13.62 282 ALA A O 1
ATOM 1997 N N . PHE A 1 258 ? 13.630 22.295 11.748 1.00 13.48 283 PHE A N 1
ATOM 1998 C CA . PHE A 1 258 ? 15.001 22.701 12.067 1.00 14.73 283 PHE A CA 1
ATOM 1999 C C . PHE A 1 258 ? 15.287 24.167 11.756 1.00 11.69 283 PHE A C 1
ATOM 2000 O O . PHE A 1 258 ? 16.454 24.583 11.735 1.00 13.05 283 PHE A O 1
ATOM 2008 N N . GLY A 1 259 ? 14.252 24.978 11.564 1.00 14.90 284 GLY A N 1
ATOM 2009 C CA . GLY A 1 259 ? 14.457 26.395 11.316 1.00 16.86 284 GLY A CA 1
ATOM 2010 C C . GLY A 1 259 ? 15.122 26.711 9.993 1.00 17.27 284 GLY A C 1
ATOM 2011 O O . GLY A 1 259 ? 15.592 27.836 9.800 1.00 16.49 284 GLY A O 1
ATOM 2012 N N . LYS A 1 260 ? 15.188 25.744 9.076 1.00 15.93 285 LYS A N 1
ATOM 2013 C CA . LYS A 1 260 ? 15.808 25.993 7.777 1.00 16.79 285 LYS A CA 1
ATOM 2014 C C . LYS A 1 260 ? 14.965 26.944 6.943 1.00 17.88 285 LYS A C 1
ATOM 2015 O O . LYS A 1 260 ? 15.507 27.721 6.152 1.00 18.61 285 LYS A O 1
ATOM 2021 N N . TYR A 1 261 ? 13.647 26.880 7.103 1.00 14.86 286 TYR A N 1
ATOM 2022 C CA . TYR A 1 261 ? 12.692 27.705 6.384 1.00 17.34 286 TYR A CA 1
ATOM 2023 C C . TYR A 1 261 ? 11.850 28.509 7.360 1.00 16.32 286 TYR A C 1
ATOM 2024 O O . TYR A 1 261 ? 11.550 28.055 8.465 1.00 17.24 286 TYR A O 1
ATOM 2033 N N . LEU A 1 262 ? 11.452 29.702 6.926 1.00 17.00 287 LEU A N 1
ATOM 2034 C CA . LEU A 1 262 ? 10.402 30.466 7.583 1.00 15.41 287 LEU A CA 1
ATOM 2035 C C . LEU A 1 262 ? 9.146 30.364 6.720 1.00 14.77 287 LEU A C 1
ATOM 2036 O O . LEU A 1 262 ? 9.144 30.821 5.574 1.00 15.56 287 LEU A O 1
ATOM 2041 N N . GLY A 1 263 ? 8.093 29.760 7.267 1.00 13.92 288 GLY A N 1
ATOM 2042 C CA . GLY A 1 263 ? 6.822 29.727 6.560 1.00 15.17 288 GLY A CA 1
ATOM 2043 C C . GLY A 1 263 ? 6.322 31.128 6.252 1.00 17.34 288 GLY A C 1
ATOM 2044 O O . GLY A 1 263 ? 6.489 32.056 7.046 1.00 16.89 288 GLY A O 1
ATOM 2045 N N . TYR A 1 264 ? 5.684 31.275 5.089 1.00 18.80 289 TYR A N 1
ATOM 2046 C CA . TYR A 1 264 ? 5.255 32.595 4.613 1.00 20.28 289 TYR A CA 1
ATOM 2047 C C . TYR A 1 264 ? 3.999 32.418 3.763 1.00 19.22 289 TYR A C 1
ATOM 2048 O O . TYR A 1 264 ? 4.088 31.991 2.609 1.00 21.49 289 TYR A O 1
ATOM 2057 N N . LEU A 1 265 ? 2.841 32.757 4.335 1.00 21.06 290 LEU A N 1
ATOM 2058 C CA . LEU A 1 265 ? 1.548 32.563 3.684 1.00 20.80 290 LEU A CA 1
ATOM 2059 C C . LEU A 1 265 ? 0.762 33.863 3.728 1.00 21.57 290 LEU A C 1
ATOM 2060 O O . LEU A 1 265 ? 0.479 34.374 4.816 1.00 20.73 290 LEU A O 1
ATOM 2065 N N . ASN A 1 266 ? 0.374 34.370 2.558 1.00 21.79 291 ASN A N 1
ATOM 2066 C CA . ASN A 1 266 ? -0.505 35.532 2.458 1.00 24.60 291 ASN A CA 1
ATOM 2067 C C . ASN A 1 266 ? -1.946 35.076 2.236 1.00 25.71 291 ASN A C 1
ATOM 2068 O O . ASN A 1 266 ? -2.261 34.469 1.203 1.00 25.87 291 ASN A O 1
ATOM 2073 N N . VAL A 1 267 ? -2.816 35.391 3.193 1.00 25.32 292 VAL A N 1
ATOM 2074 C CA . VAL A 1 267 ? -4.218 34.997 3.161 1.00 25.13 292 VAL A CA 1
ATOM 2075 C C . VAL A 1 267 ? -5.049 36.260 3.018 1.00 27.30 292 VAL A C 1
ATOM 2076 O O . VAL A 1 267 ? -4.915 37.189 3.823 1.00 31.08 292 VAL A O 1
ATOM 2080 N N . THR A 1 268 ? -5.910 36.292 2.006 1.00 25.35 293 THR A N 1
ATOM 2081 C CA . THR A 1 268 ? -6.858 37.385 1.806 1.00 27.91 293 THR A CA 1
ATOM 2082 C C . THR A 1 268 ? -8.231 36.879 2.212 1.00 27.48 293 THR A C 1
ATOM 2083 O O . THR A 1 268 ? -8.689 35.859 1.691 1.00 25.62 293 THR A O 1
ATOM 2087 N N . PHE A 1 269 ? -8.870 37.572 3.152 1.00 27.02 294 PHE A N 1
ATOM 2088 C CA . PHE A 1 269 ? -10.231 37.277 3.577 1.00 26.95 294 PHE A CA 1
ATOM 2089 C C . PHE A 1 269 ? -11.187 38.317 3.013 1.00 30.57 294 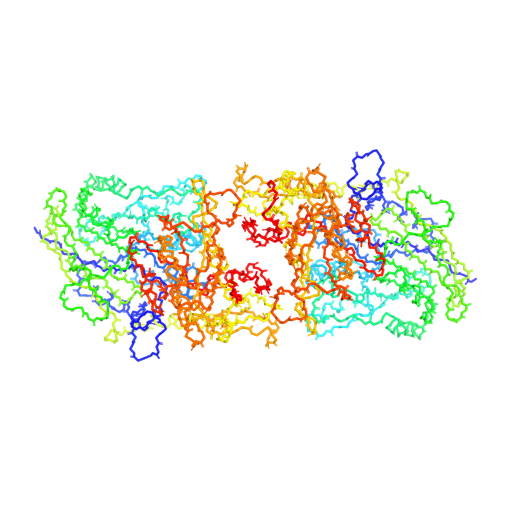PHE A C 1
ATOM 2090 O O . PHE A 1 269 ? -10.818 39.477 2.835 1.00 30.33 294 PHE A O 1
ATOM 2098 N N . ASP A 1 270 ? -12.424 37.916 2.745 1.00 31.37 295 ASP A N 1
ATOM 2099 C CA . ASP A 1 270 ? -13.426 38.940 2.511 1.00 34.05 295 ASP A CA 1
ATOM 2100 C C . ASP A 1 270 ? -13.932 39.435 3.864 1.00 35.24 295 ASP A C 1
ATOM 2101 O O . ASP A 1 270 ? -13.477 38.985 4.927 1.00 29.77 295 ASP A O 1
ATOM 2106 N N . ASP A 1 271 ? -14.881 40.368 3.830 1.00 37.97 296 ASP A N 1
ATOM 2107 C CA . ASP A 1 271 ? -15.347 40.978 5.062 1.00 42.72 296 ASP A CA 1
ATOM 2108 C C . ASP A 1 271 ? -16.200 40.043 5.909 1.00 40.53 296 ASP A C 1
ATOM 2109 O O . ASP A 1 271 ? -16.588 40.432 7.021 1.00 41.60 296 ASP A O 1
ATOM 2114 N N . LYS A 1 272 ? -16.467 38.834 5.447 1.00 37.15 297 LYS A N 1
ATOM 2115 C CA . LYS A 1 272 ? -17.206 37.837 6.218 1.00 36.22 297 LYS A CA 1
ATOM 2116 C C . LYS A 1 272 ? -16.297 36.725 6.710 1.00 31.04 297 LYS A C 1
ATOM 2117 O O . LYS A 1 272 ? -16.781 35.711 7.218 1.00 33.31 297 LYS A O 1
ATOM 2123 N N . GLY A 1 273 ? -14.989 36.877 6.537 1.00 29.42 298 GLY A N 1
ATOM 2124 C CA . GLY A 1 273 ? -14.040 35.920 7.056 1.00 27.36 298 GLY A CA 1
ATOM 2125 C C . GLY A 1 273 ? -13.864 34.678 6.220 1.00 26.43 298 GLY A C 1
ATOM 2126 O O . GLY A 1 273 ? -13.439 33.650 6.757 1.00 25.70 298 GLY A O 1
ATOM 2127 N N . LYS A 1 274 ? -14.177 34.741 4.924 1.00 32.19 299 LYS A N 1
ATOM 2128 C CA . LYS A 1 274 ? -13.997 33.626 4.001 1.00 29.84 299 LYS A CA 1
ATOM 2129 C C . LYS A 1 274 ? -12.709 33.842 3.222 1.00 27.23 299 LYS A C 1
ATOM 2130 O O . LYS A 1 274 ? -12.454 34.949 2.740 1.00 29.37 299 LYS A O 1
ATOM 2136 N N . VAL A 1 275 ? -11.903 32.792 3.105 1.00 23.98 300 VAL A N 1
ATOM 2137 C CA . VAL A 1 275 ? -10.628 32.905 2.403 1.00 24.02 300 VAL A CA 1
ATOM 2138 C C . VAL A 1 275 ? -10.901 33.037 0.913 1.00 25.42 300 VAL A C 1
ATOM 2139 O O . VAL A 1 275 ? -11.517 32.154 0.304 1.00 26.47 300 VAL A O 1
ATOM 2143 N N . ILE A 1 276 ? -10.427 34.136 0.313 1.00 24.70 301 ILE A N 1
ATOM 2144 C CA . ILE A 1 276 ? -10.615 34.364 -1.117 1.00 27.23 301 ILE A CA 1
ATOM 2145 C C . ILE A 1 276 ? -9.384 33.900 -1.869 1.00 29.20 301 ILE A C 1
ATOM 2146 O O . ILE A 1 276 ? -9.463 33.473 -3.029 1.00 31.69 301 ILE A O 1
ATOM 2151 N N . LYS A 1 277 ? -8.254 33.907 -1.180 1.00 27.87 302 LYS A N 1
ATOM 2152 C CA . LYS A 1 277 ? -6.997 33.543 -1.800 1.00 31.65 302 LYS A CA 1
ATOM 2153 C C . LYS A 1 277 ? -5.950 33.294 -0.734 1.00 27.42 302 LYS A C 1
ATOM 2154 O O . LYS A 1 277 ? -5.897 34.007 0.269 1.00 27.22 302 LYS A O 1
ATOM 2160 N N . ALA A 1 278 ? -5.096 32.300 -0.964 1.00 26.44 303 ALA A N 1
ATOM 2161 C CA . ALA A 1 278 ? -3.995 31.998 -0.061 1.00 24.00 303 ALA A CA 1
ATOM 2162 C C . ALA A 1 278 ? -2.813 31.552 -0.908 1.00 26.39 303 ALA A C 1
ATOM 2163 O O . ALA A 1 278 ? -2.919 30.566 -1.645 1.00 28.04 303 ALA A O 1
ATOM 2165 N N . SER A 1 279 ? -1.692 32.264 -0.797 1.00 23.44 304 SER A N 1
ATOM 2166 C CA . SER A 1 279 ? -0.550 32.008 -1.657 1.00 23.61 304 SER A CA 1
ATOM 2167 C C . SER A 1 279 ? 0.721 32.362 -0.907 1.00 23.76 304 SER A C 1
ATOM 2168 O O . SER A 1 279 ? 0.695 33.098 0.088 1.00 24.00 304 SER A O 1
ATOM 2171 N N . GLY A 1 280 ? 1.832 31.808 -1.384 1.00 23.25 305 GLY A N 1
ATOM 2172 C CA . GLY A 1 280 ? 3.117 32.048 -0.754 1.00 22.79 305 GLY A CA 1
ATOM 2173 C C . GLY A 1 280 ? 4.081 30.907 -1.039 1.00 22.50 305 GLY A C 1
ATOM 2174 O O . GLY A 1 280 ? 3.941 30.185 -2.030 1.00 21.74 305 GLY A O 1
ATOM 2175 N N . ASN A 1 281 ? 5.045 30.762 -0.128 1.00 20.52 306 ASN A N 1
ATOM 2176 C CA . ASN A 1 281 ? 6.080 29.727 -0.172 1.00 21.96 306 ASN A CA 1
ATOM 2177 C C . ASN A 1 281 ? 6.985 29.869 1.042 1.00 20.78 306 ASN A C 1
ATOM 2178 O O . ASN A 1 281 ? 7.243 30.999 1.491 1.00 20.10 306 ASN A O 1
ATOM 2183 N N . PRO A 1 282 ? 7.469 28.758 1.609 1.00 18.47 307 PRO A N 1
ATOM 2184 C CA . PRO A 1 282 ? 8.428 28.863 2.711 1.00 18.91 307 PRO A CA 1
ATOM 2185 C C . PRO A 1 282 ? 9.686 29.559 2.230 1.00 17.25 307 PRO A C 1
ATOM 2186 O O . PRO A 1 282 ? 10.173 29.309 1.129 1.00 17.45 307 PRO A O 1
ATOM 2190 N N . ILE A 1 283 ? 10.212 30.439 3.067 1.00 18.44 308 ILE A N 1
ATOM 2191 C CA . ILE A 1 283 ? 11.398 31.218 2.726 1.00 18.02 308 ILE A CA 1
ATOM 2192 C C . ILE A 1 283 ? 12.615 30.426 3.179 1.00 19.90 308 ILE A C 1
ATOM 2193 O O . ILE A 1 283 ? 12.752 30.124 4.367 1.00 17.50 308 ILE A O 1
ATOM 2198 N N . LEU A 1 284 ? 13.494 30.078 2.242 1.00 19.62 309 LEU A N 1
ATOM 2199 C CA . LEU A 1 284 ? 14.744 29.432 2.618 1.00 18.48 309 LEU A CA 1
ATOM 2200 C C . LEU A 1 284 ? 15.634 30.456 3.309 1.00 17.12 309 LEU A C 1
ATOM 2201 O O . LEU A 1 284 ? 15.964 31.498 2.729 1.00 16.32 309 LEU A O 1
ATOM 2206 N N . LEU A 1 285 ? 16.011 30.176 4.554 1.00 19.51 310 LEU A N 1
ATOM 2207 C CA . LEU A 1 285 ? 16.865 31.089 5.314 1.00 17.78 310 LEU A CA 1
ATOM 2208 C C . LEU A 1 285 ? 18.322 30.760 4.982 1.00 18.51 310 LEU A C 1
ATOM 2209 O O . LEU A 1 285 ? 19.034 30.112 5.749 1.00 16.23 310 LEU A O 1
ATOM 2214 N N . ASN A 1 286 ? 18.733 31.185 3.813 1.00 20.70 311 ASN A N 1
ATOM 2215 C CA . ASN A 1 286 ? 20.094 30.962 3.386 1.00 23.84 311 ASN A CA 1
ATOM 2216 C C . ASN A 1 286 ? 21.045 32.149 3.660 1.00 24.11 311 ASN A C 1
ATOM 2217 O O . ASN A 1 286 ? 20.689 33.099 4.263 1.00 23.66 311 ASN A O 1
ATOM 2222 N N . LYS A 1 287 ? 22.275 32.023 3.174 1.00 30.00 312 LYS A N 1
ATOM 2223 C CA . LYS A 1 287 ? 23.291 33.060 3.349 1.00 30.00 312 LYS A CA 1
ATOM 2224 C C . LYS A 1 287 ? 22.915 34.472 2.805 1.00 30.00 312 LYS A C 1
ATOM 2225 O O . LYS A 1 287 ? 23.463 35.427 3.288 1.00 30.00 312 LYS A O 1
ATOM 2231 N N . SER A 1 288 ? 21.923 34.581 1.923 1.00 31.10 313 SER A N 1
ATOM 2232 C CA . SER A 1 288 ? 21.562 35.888 1.405 1.00 33.27 313 SER A CA 1
ATOM 2233 C C . SER A 1 288 ? 20.908 36.765 2.491 1.00 30.05 313 SER A C 1
ATOM 2234 O O . SER A 1 288 ? 20.828 37.985 2.339 1.00 29.26 313 SER A O 1
ATOM 2237 N N . ILE A 1 289 ? 20.451 36.152 3.565 1.00 22.58 314 ILE A N 1
ATOM 2238 C CA . ILE A 1 289 ? 19.807 36.881 4.643 1.00 23.27 314 ILE A CA 1
ATOM 2239 C C . ILE A 1 289 ? 20.827 36.984 5.761 1.00 23.84 314 ILE A C 1
ATOM 2240 O O . ILE A 1 289 ? 21.331 35.964 6.243 1.00 24.75 314 ILE A O 1
ATOM 2245 N N . GLN A 1 290 ? 21.133 38.207 6.172 1.00 25.88 315 GLN A N 1
ATOM 2246 C CA . GLN A 1 290 ? 22.169 38.423 7.168 1.00 28.29 315 GLN A CA 1
ATOM 2247 C C . GLN A 1 290 ? 21.685 37.945 8.529 1.00 24.76 315 GLN A C 1
ATOM 2248 O O . GLN A 1 290 ? 20.489 37.950 8.816 1.00 23.28 315 GLN A O 1
ATOM 2254 N N . GLU A 1 291 ? 22.621 37.491 9.362 1.00 24.15 316 GLU A N 1
ATOM 2255 C CA . GLU A 1 291 ? 22.268 37.130 10.733 1.00 25.20 316 GLU A CA 1
ATOM 2256 C C . GLU A 1 291 ? 22.160 38.415 11.540 1.00 23.15 316 GLU A C 1
ATOM 2257 O O . GLU A 1 291 ? 23.068 39.247 11.500 1.00 24.95 316 GLU A O 1
ATOM 2263 N N . ASP A 1 292 ? 21.035 38.601 12.222 1.00 23.58 317 ASP A N 1
ATOM 2264 C CA . ASP A 1 292 ? 20.862 39.816 13.010 1.00 24.88 317 ASP A CA 1
ATOM 2265 C C . ASP A 1 292 ? 22.005 39.897 14.013 1.00 25.52 317 ASP A C 1
ATOM 2266 O O . ASP A 1 292 ? 22.195 38.951 14.793 1.00 24.21 317 ASP A O 1
ATOM 2271 N N . PRO A 1 293 ? 22.796 40.975 14.016 1.00 20.11 318 PRO A N 1
ATOM 2272 C CA . PRO A 1 293 ? 23.975 41.012 14.906 1.00 27.18 318 PRO A CA 1
ATOM 2273 C C . PRO A 1 293 ? 23.638 40.979 16.392 1.00 26.68 318 PRO A C 1
ATOM 2274 O O . PRO A 1 293 ? 24.405 40.400 17.173 1.00 28.15 318 PRO A O 1
ATOM 2278 N N . ALA A 1 294 ? 22.539 41.605 16.825 1.00 25.52 319 ALA A N 1
ATOM 2279 C CA . ALA A 1 294 ? 22.233 41.580 18.252 1.00 24.62 319 ALA A CA 1
ATOM 2280 C C . ALA A 1 294 ? 21.864 40.169 18.701 1.00 22.18 319 ALA A C 1
ATOM 2281 O O . ALA A 1 294 ? 22.334 39.705 19.747 1.00 21.14 319 ALA A O 1
ATOM 2283 N N . VAL A 1 295 ? 21.047 39.462 17.914 1.00 21.19 320 VAL A N 1
ATOM 2284 C CA . VAL A 1 295 ? 20.728 38.076 18.251 1.00 22.60 320 VAL A CA 1
ATOM 2285 C C . VAL A 1 295 ? 21.990 37.234 18.219 1.00 22.95 320 VAL A C 1
ATOM 2286 O O . VAL A 1 295 ? 22.232 36.417 19.119 1.00 21.92 320 VAL A O 1
ATOM 2290 N N . LYS A 1 296 ? 22.825 37.444 17.192 1.00 21.51 321 LYS A N 1
ATOM 2291 C CA . LYS A 1 296 ? 24.053 36.675 17.044 1.00 21.62 321 LYS A CA 1
ATOM 2292 C C . LYS A 1 296 ? 24.964 36.851 18.253 1.00 23.49 321 LYS A C 1
ATOM 2293 O O . LYS A 1 296 ? 25.599 35.892 18.704 1.00 24.16 321 LYS A O 1
ATOM 2299 N N . ALA A 1 297 ? 25.030 38.070 18.802 1.00 23.76 322 ALA A N 1
ATOM 2300 C CA . ALA A 1 297 ? 25.879 38.307 19.960 1.00 22.87 322 ALA A CA 1
ATOM 2301 C C . ALA A 1 297 ? 25.366 37.544 21.173 1.00 22.57 322 ALA A C 1
ATOM 2302 O O . ALA A 1 297 ? 26.159 37.053 21.983 1.00 22.55 322 ALA A O 1
ATOM 2304 N N . GLU A 1 298 ? 24.039 37.450 21.322 1.00 20.41 323 GLU A N 1
ATOM 2305 C CA . GLU A 1 298 ? 23.473 36.667 22.412 1.00 21.54 323 GLU A CA 1
ATOM 2306 C C . GLU A 1 298 ? 23.748 35.183 22.217 1.00 19.58 323 GLU A C 1
ATOM 2307 O O . GLU A 1 298 ? 24.047 34.472 23.182 1.00 19.74 323 GLU A O 1
ATOM 2313 N N . ILE A 1 299 ? 23.646 34.700 20.977 1.00 18.94 324 ILE A N 1
ATOM 2314 C CA . ILE A 1 299 ? 23.971 33.306 20.699 1.00 18.41 324 ILE A CA 1
ATOM 2315 C C . ILE A 1 299 ? 25.416 33.029 21.097 1.00 18.96 324 ILE A C 1
ATOM 2316 O O . ILE A 1 299 ? 25.711 32.036 21.773 1.00 18.86 324 ILE A O 1
ATOM 2321 N N . SER A 1 300 ? 26.325 33.941 20.726 1.00 19.65 325 SER A N 1
ATOM 2322 C CA . SER A 1 300 ? 27.757 33.760 20.983 1.00 22.37 325 SER A CA 1
ATOM 2323 C C . SER A 1 300 ? 28.058 33.691 22.474 1.00 22.97 325 SER A C 1
ATOM 2324 O O . SER A 1 300 ? 28.825 32.831 22.923 1.00 21.01 325 SER A O 1
ATOM 2327 N N . ARG A 1 301 ? 27.517 34.644 23.242 1.00 21.35 326 ARG A N 1
ATOM 2328 C CA . ARG A 1 301 ? 27.653 34.633 24.696 1.00 25.50 326 ARG A CA 1
ATOM 2329 C C . ARG A 1 301 ? 27.179 33.301 25.274 1.00 25.04 326 ARG A C 1
ATOM 2330 O O . ARG A 1 301 ? 27.842 32.688 26.122 1.00 23.27 326 ARG A O 1
ATOM 2338 N N . MET A 1 302 ? 26.038 32.824 24.801 1.00 20.44 327 MET A N 1
ATOM 2339 C CA . MET A 1 302 ? 25.492 31.599 25.362 1.00 24.38 327 MET A CA 1
ATOM 2340 C C . MET A 1 302 ? 26.303 30.376 24.956 1.00 27.18 327 MET A C 1
ATOM 2341 O O . MET A 1 302 ? 26.442 29.441 25.755 1.00 19.54 327 MET A O 1
ATOM 2346 N N . LYS A 1 303 ? 26.858 30.378 23.736 1.00 25.17 328 LYS A N 1
ATOM 2347 C CA . LYS A 1 303 ? 27.739 29.297 23.294 1.00 26.05 328 LYS A CA 1
ATOM 2348 C C . LYS A 1 303 ? 28.947 29.124 24.203 1.00 22.25 328 LYS A C 1
ATOM 2349 O O . LYS A 1 303 ? 29.404 27.999 24.408 1.00 22.35 328 LYS A O 1
ATOM 2355 N N . VAL A 1 304 ? 29.501 30.208 24.749 1.00 22.95 329 VAL A N 1
ATOM 2356 C CA . VAL A 1 304 ? 30.665 30.008 25.616 1.00 26.69 329 VAL A CA 1
ATOM 2357 C C . VAL A 1 304 ? 30.249 29.243 26.869 1.00 24.79 329 VAL A C 1
ATOM 2358 O O . VAL A 1 304 ? 30.994 28.388 27.365 1.00 24.62 329 VAL A O 1
ATOM 2362 N N . GLN A 1 305 ? 29.040 29.506 27.378 1.00 22.75 330 GLN A N 1
ATOM 2363 C CA . GLN A 1 305 ? 28.512 28.694 28.472 1.00 24.72 330 GLN A CA 1
ATOM 2364 C C . GLN A 1 305 ? 28.348 27.235 28.045 1.00 24.09 330 GLN A C 1
ATOM 2365 O O . GLN A 1 305 ? 28.662 26.313 28.810 1.00 25.55 330 GLN A O 1
ATOM 2371 N N . LEU A 1 306 ? 27.848 27.005 26.830 1.00 19.53 331 LEU A N 1
ATOM 2372 C CA . LEU A 1 306 ? 27.661 25.637 26.354 1.00 20.38 331 LEU A CA 1
ATOM 2373 C C . LEU A 1 306 ? 28.988 24.892 26.238 1.00 23.64 331 LEU A C 1
ATOM 2374 O O . LEU A 1 306 ? 29.068 23.677 26.489 1.00 18.51 331 LEU A O 1
ATOM 2379 N N . GLN A 1 307 ? 30.042 25.604 25.849 1.00 22.53 332 GLN A N 1
ATOM 2380 C CA . GLN A 1 307 ? 31.344 24.969 25.723 1.00 24.76 332 GLN A CA 1
ATOM 2381 C C . GLN A 1 307 ? 31.898 24.585 27.091 1.00 25.41 332 GLN A C 1
ATOM 2382 O O . GLN A 1 307 ? 32.434 23.483 27.257 1.00 26.46 332 GLN A O 1
ATOM 2388 N N . ASN A 1 308 ? 31.707 25.446 28.098 1.00 25.17 333 ASN A N 1
ATOM 2389 C CA . ASN A 1 308 ? 32.075 25.094 29.469 1.00 32.69 333 ASN A CA 1
ATOM 2390 C C . ASN A 1 308 ? 31.288 23.879 29.966 1.00 28.72 333 ASN A C 1
ATOM 2391 O O . ASN A 1 308 ? 31.851 22.971 30.590 1.00 21.35 333 ASN A O 1
ATOM 2396 N N . TYR A 1 309 ? 29.976 23.859 29.708 1.00 26.58 334 TYR A N 1
ATOM 2397 C CA . TYR A 1 309 ? 29.124 22.742 30.117 1.00 24.88 334 TYR A CA 1
ATOM 2398 C C . TYR A 1 309 ? 29.569 21.418 29.494 1.00 21.51 334 TYR A C 1
ATOM 2399 O O . TYR A 1 309 ? 29.519 20.371 30.148 1.00 21.25 334 TYR A O 1
ATOM 2408 N N . SER A 1 310 ? 30.047 21.446 28.255 1.00 21.40 335 SER A N 1
ATOM 2409 C CA . SER A 1 310 ? 30.391 20.207 27.557 1.00 21.31 335 SER A CA 1
ATOM 2410 C C . SER A 1 310 ? 31.621 19.530 28.143 1.00 21.31 335 SER A C 1
ATOM 2411 O O . SER A 1 310 ? 31.840 18.334 27.901 1.00 19.74 335 SER A O 1
ATOM 2414 N N . SER A 1 311 ? 32.413 20.248 28.917 1.00 19.56 336 SER A N 1
ATOM 2415 C CA . SER A 1 311 ? 33.613 19.678 29.507 1.00 25.54 336 SER A CA 1
ATOM 2416 C C . SER A 1 311 ? 33.375 19.160 30.923 1.00 25.12 336 SER A C 1
ATOM 2417 O O . SER A 1 311 ? 34.310 18.641 31.541 1.00 25.47 336 SER A O 1
ATOM 2420 N N . GLN A 1 312 ? 32.153 19.274 31.445 1.00 22.78 337 GLN A N 1
ATOM 2421 C CA . GLN A 1 312 ? 31.876 18.849 32.811 1.00 25.30 337 GLN A CA 1
ATOM 2422 C C . GLN A 1 312 ? 31.665 17.341 32.912 1.00 20.42 337 GLN A C 1
ATOM 2423 O O . GLN A 1 312 ? 31.099 16.700 32.018 1.00 19.47 337 GLN A O 1
ATOM 2429 N N . GLU A 1 313 ? 32.077 16.786 34.051 1.00 21.97 338 GLU A N 1
ATOM 2430 C CA . GLU A 1 313 ? 31.926 15.356 34.293 1.00 22.74 338 GLU A CA 1
ATOM 2431 C C . GLU A 1 313 ? 30.448 14.994 34.419 1.00 23.06 338 GLU A C 1
ATOM 2432 O O . GLU A 1 313 ? 29.709 15.616 35.191 1.00 20.94 338 GLU A O 1
ATOM 2438 N N . ILE A 1 314 ? 30.008 14.041 33.599 1.00 21.92 339 ILE A N 1
ATOM 2439 C CA . ILE A 1 314 ? 28.667 13.457 33.701 1.00 25.31 339 ILE A CA 1
ATOM 2440 C C . ILE A 1 314 ? 28.670 12.230 34.611 1.00 23.63 339 ILE A C 1
ATOM 2441 O O . ILE A 1 314 ? 27.745 12.014 35.395 1.00 24.64 339 ILE A O 1
ATOM 2446 N N . GLY A 1 315 ? 29.704 11.411 34.472 1.00 20.94 340 GLY A N 1
ATOM 2447 C CA . GLY A 1 315 ? 29.825 10.162 35.194 1.00 19.42 340 GLY A CA 1
ATOM 2448 C C . GLY A 1 315 ? 31.141 9.524 34.809 1.00 23.08 340 GLY A C 1
ATOM 2449 O O . GLY A 1 315 ? 31.978 10.154 34.157 1.00 21.18 340 GLY A O 1
ATOM 2450 N N . ARG A 1 316 ? 31.334 8.273 35.224 1.00 19.15 341 ARG A N 1
ATOM 2451 C CA . ARG A 1 316 ? 32.597 7.599 34.957 1.00 20.65 341 ARG A CA 1
ATOM 2452 C C . ARG A 1 316 ? 32.348 6.180 34.466 1.00 20.97 341 ARG A C 1
ATOM 2453 O O . ARG A 1 316 ? 31.334 5.567 34.798 1.00 21.95 341 ARG A O 1
ATOM 2461 N N . THR A 1 317 ? 33.275 5.677 33.648 1.00 21.02 342 THR A N 1
ATOM 2462 C CA . THR A 1 317 ? 33.316 4.274 33.258 1.00 17.36 342 THR A CA 1
ATOM 2463 C C . THR A 1 317 ? 34.502 3.596 33.935 1.00 19.87 342 THR A C 1
ATOM 2464 O O . THR A 1 317 ? 35.587 4.178 34.040 1.00 18.17 342 THR A O 1
ATOM 2468 N N . ILE A 1 318 ? 34.290 2.379 34.438 1.00 17.79 343 ILE A N 1
ATOM 2469 C CA . ILE A 1 318 ? 35.394 1.608 34.989 1.00 18.13 343 ILE A CA 1
ATOM 2470 C C . ILE A 1 318 ? 35.850 0.524 34.024 1.00 19.06 343 ILE A C 1
ATOM 2471 O O . ILE A 1 318 ? 36.716 -0.286 34.370 1.00 19.16 343 ILE A O 1
ATOM 2476 N N . VAL A 1 319 ? 35.283 0.485 32.817 1.00 17.89 344 VAL A N 1
ATOM 2477 C CA . VAL A 1 319 ? 35.716 -0.426 31.770 1.00 16.51 344 VAL A CA 1
ATOM 2478 C C . VAL A 1 319 ? 36.082 0.394 30.543 1.00 18.37 344 VAL A C 1
ATOM 2479 O O . VAL A 1 319 ? 35.641 1.529 30.371 1.00 17.17 344 VAL A O 1
ATOM 2483 N N . TYR A 1 320 ? 36.903 -0.200 29.684 1.00 15.72 345 TYR A N 1
ATOM 2484 C CA . TYR A 1 320 ? 37.096 0.346 28.346 1.00 15.47 345 TYR A CA 1
ATOM 2485 C C . TYR A 1 320 ? 35.786 0.273 27.575 1.00 17.63 345 TYR A C 1
ATOM 2486 O O . TYR A 1 320 ? 35.126 -0.768 27.536 1.00 14.73 345 TYR A O 1
ATOM 2495 N N . LEU A 1 321 ? 35.394 1.384 26.967 1.00 15.08 346 LEU A N 1
ATOM 2496 C CA . LEU A 1 321 ? 34.171 1.416 26.171 1.00 15.33 346 LEU A CA 1
ATOM 2497 C C . LEU A 1 321 ? 34.636 1.234 24.735 1.00 15.90 346 LEU A C 1
ATOM 2498 O O . LEU A 1 321 ? 35.139 2.172 24.107 1.00 15.23 346 LEU A O 1
ATOM 2503 N N . ASN A 1 322 ? 34.500 0.013 24.230 1.00 14.50 347 ASN A N 1
ATOM 2504 C CA . ASN A 1 322 ? 35.155 -0.346 22.982 1.00 15.90 347 ASN A CA 1
ATOM 2505 C C . ASN A 1 322 ? 34.284 0.106 21.821 1.00 20.13 347 ASN A C 1
ATOM 2506 O O . ASN A 1 322 ? 33.426 -0.628 21.336 1.00 24.10 347 ASN A O 1
ATOM 2511 N N . GLY A 1 323 ? 34.521 1.328 21.358 1.00 19.81 348 GLY A N 1
ATOM 2512 C CA . GLY A 1 323 ? 33.846 1.800 20.173 1.00 17.64 348 GLY A CA 1
ATOM 2513 C C . GLY A 1 323 ? 34.756 1.829 18.965 1.00 16.47 348 GLY A C 1
ATOM 2514 O O . GLY A 1 323 ? 34.489 2.566 18.019 1.00 20.89 348 GLY A O 1
ATOM 2515 N N . THR A 1 324 ? 35.811 1.016 18.959 1.00 16.19 349 THR A N 1
ATOM 2516 C CA . THR A 1 324 ? 36.641 0.918 17.769 1.00 17.77 349 THR A CA 1
ATOM 2517 C C . THR A 1 324 ? 35.872 0.216 16.652 1.00 17.41 349 THR A C 1
ATOM 2518 O O . THR A 1 324 ? 34.938 -0.556 16.893 1.00 18.52 349 THR A O 1
ATOM 2522 N N . THR A 1 325 ? 36.268 0.510 15.412 1.00 15.93 350 THR A N 1
ATOM 2523 C CA . THR A 1 325 ? 35.664 -0.170 14.271 1.00 16.19 350 THR A CA 1
ATOM 2524 C C . THR A 1 325 ? 35.873 -1.677 14.372 1.00 18.18 350 THR A C 1
ATOM 2525 O O . THR A 1 325 ? 34.969 -2.461 14.069 1.00 18.84 350 THR A O 1
ATOM 2529 N N . HIS A 1 326 ? 37.058 -2.094 14.820 1.00 18.50 351 HIS A N 1
ATOM 2530 C CA . HIS A 1 326 ? 37.389 -3.514 14.883 1.00 21.60 351 HIS A CA 1
ATOM 2531 C C . HIS A 1 326 ? 36.440 -4.271 15.788 1.00 19.07 351 HIS A C 1
ATOM 2532 O O . HIS A 1 326 ? 36.210 -5.470 15.580 1.00 17.73 351 HIS A O 1
ATOM 2539 N N . ALA A 1 327 ? 35.865 -3.596 16.780 1.00 15.13 352 ALA A N 1
ATOM 2540 C CA . ALA A 1 327 ? 34.855 -4.239 17.610 1.00 15.09 352 ALA A CA 1
ATOM 2541 C C . ALA A 1 327 ? 33.450 -4.049 17.032 1.00 16.74 352 ALA A C 1
ATOM 2542 O O . ALA A 1 327 ? 32.785 -5.024 16.663 1.00 18.38 352 ALA A O 1
ATOM 2544 N N . CYS A 1 328 ? 32.990 -2.799 16.937 1.00 14.58 353 CYS A N 1
ATOM 2545 C CA . CYS A 1 328 ? 31.563 -2.571 16.691 1.00 19.10 353 CYS A CA 1
ATOM 2546 C C . CYS A 1 328 ? 31.120 -2.924 15.278 1.00 17.65 353 CYS A C 1
ATOM 2547 O O . CYS A 1 328 ? 29.915 -3.089 15.056 1.00 16.53 353 CYS A O 1
ATOM 2550 N N . ARG A 1 329 ? 32.039 -3.062 14.322 1.00 16.64 354 ARG A N 1
ATOM 2551 C CA . ARG A 1 329 ? 31.658 -3.474 12.978 1.00 15.90 354 ARG A CA 1
ATOM 2552 C C . ARG A 1 329 ? 31.876 -4.963 12.735 1.00 17.47 354 ARG A C 1
ATOM 2553 O O . ARG A 1 329 ? 31.563 -5.451 11.645 1.00 16.84 354 ARG A O 1
ATOM 2561 N N . PHE A 1 330 ? 32.389 -5.697 13.722 1.00 15.95 355 PHE A N 1
ATOM 2562 C CA . PHE A 1 330 ? 32.674 -7.114 13.526 1.00 17.53 355 PHE A CA 1
ATOM 2563 C C . PHE A 1 330 ? 32.020 -8.029 14.558 1.00 18.60 355 PHE A C 1
ATOM 2564 O O . PHE A 1 330 ? 31.681 -9.176 14.237 1.00 21.27 355 PHE A O 1
ATOM 2572 N N . HIS A 1 331 ? 31.811 -7.552 15.783 1.00 16.28 356 HIS A N 1
ATOM 2573 C CA . HIS A 1 331 ? 31.246 -8.424 16.802 1.00 15.75 356 HIS A CA 1
ATOM 2574 C C . HIS A 1 331 ? 30.503 -7.569 17.828 1.00 18.23 356 HIS A C 1
ATOM 2575 O O . HIS A 1 331 ? 30.316 -6.365 17.636 1.00 14.76 356 HIS A O 1
ATOM 2582 N N . GLU A 1 332 ? 30.063 -8.205 18.918 1.00 16.50 357 GLU A N 1
ATOM 2583 C CA . GLU A 1 332 ? 29.364 -7.492 19.985 1.00 18.35 357 GLU A CA 1
ATOM 2584 C C . GLU A 1 332 ? 30.293 -6.485 20.653 1.00 17.27 357 GLU A C 1
ATOM 2585 O O . GLU A 1 332 ? 31.388 -6.837 21.096 1.00 16.61 357 GLU A O 1
ATOM 2591 N N . CYS A 1 333 ? 29.869 -5.227 20.747 1.00 16.72 358 CYS A N 1
ATOM 2592 C CA . CYS A 1 333 ? 30.710 -4.248 21.418 1.00 18.87 358 CYS A CA 1
ATOM 2593 C C . CYS A 1 333 ? 29.959 -3.650 22.600 1.00 17.25 358 CYS A C 1
ATOM 2594 O O . CYS A 1 333 ? 28.770 -3.313 22.498 1.00 21.36 358 CYS A O 1
ATOM 2597 N N . ASN A 1 334 ? 30.651 -3.567 23.740 1.00 23.72 359 ASN A N 1
ATOM 2598 C CA . ASN A 1 334 ? 29.977 -3.181 24.974 1.00 22.53 359 ASN A CA 1
ATOM 2599 C C . ASN A 1 334 ? 29.513 -1.732 24.926 1.00 20.02 359 ASN A C 1
ATOM 2600 O O . ASN A 1 334 ? 28.547 -1.381 25.605 1.00 15.27 359 ASN A O 1
ATOM 2605 N N . LEU A 1 335 ? 30.166 -0.879 24.128 1.00 18.30 360 LEU A N 1
ATOM 2606 C CA . LEU A 1 335 ? 29.687 0.499 24.021 1.00 16.51 360 LEU A CA 1
ATOM 2607 C C . LEU A 1 335 ? 28.351 0.550 23.274 1.00 15.19 360 LEU A C 1
ATOM 2608 O O . LEU A 1 335 ? 27.441 1.287 23.666 1.00 13.44 360 LEU A O 1
ATOM 2613 N N . GLY A 1 336 ? 28.196 -0.262 22.223 1.00 15.60 361 GLY A N 1
ATOM 2614 C CA . GLY A 1 336 ? 26.905 -0.350 21.559 1.00 18.95 361 GLY A CA 1
ATOM 2615 C C . GLY A 1 336 ? 25.803 -0.853 22.474 1.00 17.17 361 GLY A C 1
ATOM 2616 O O . GLY A 1 336 ? 24.663 -0.375 22.415 1.00 15.02 361 GLY A O 1
ATOM 2617 N N . ASN A 1 337 ? 26.121 -1.831 23.325 1.00 18.42 362 ASN A N 1
ATOM 2618 C CA . ASN A 1 337 ? 25.144 -2.288 24.311 1.00 17.53 362 ASN A CA 1
ATOM 2619 C C . ASN A 1 337 ? 24.729 -1.149 25.241 1.00 15.76 362 ASN A C 1
ATOM 2620 O O . ASN A 1 337 ? 23.537 -0.966 25.535 1.00 15.32 362 ASN A O 1
ATOM 2625 N N . LEU A 1 338 ? 25.700 -0.366 25.706 1.00 16.35 363 LEU A N 1
ATOM 2626 C CA . LEU A 1 338 ? 25.385 0.760 26.585 1.00 14.26 363 LEU A CA 1
ATOM 2627 C C . LEU A 1 338 ? 24.482 1.758 25.885 1.00 14.18 363 LEU A C 1
ATOM 2628 O O . LEU A 1 338 ? 23.495 2.231 26.468 1.00 13.82 363 LEU A O 1
ATOM 2633 N N . ILE A 1 339 ? 24.800 2.081 24.627 1.00 12.77 364 ILE A N 1
ATOM 2634 C CA . ILE A 1 339 ? 24.014 3.061 23.877 1.00 13.90 364 ILE A CA 1
ATOM 2635 C C . ILE A 1 339 ? 22.567 2.600 23.739 1.00 15.44 364 ILE A C 1
ATOM 2636 O O . ILE A 1 339 ? 21.634 3.351 24.045 1.00 15.09 364 ILE A O 1
ATOM 2641 N N . CYS A 1 340 ? 22.351 1.360 23.287 1.00 11.78 365 CYS A N 1
ATOM 2642 C CA . CYS A 1 340 ? 20.969 0.922 23.100 1.00 13.16 365 CYS A CA 1
ATOM 2643 C C . CYS A 1 340 ? 20.252 0.701 24.430 1.00 10.55 365 CYS A C 1
ATOM 2644 O O . CYS A 1 340 ? 19.028 0.882 24.495 1.00 15.17 365 CYS A O 1
ATOM 2647 N N . ASP A 1 341 ? 20.978 0.339 25.496 1.00 12.16 366 ASP A N 1
ATOM 2648 C CA . ASP A 1 341 ? 20.357 0.292 26.822 1.00 13.29 366 ASP A CA 1
ATOM 2649 C C . ASP A 1 341 ? 19.911 1.683 27.264 1.00 16.24 366 ASP A C 1
ATOM 2650 O O . ASP A 1 341 ? 18.827 1.847 27.838 1.00 16.24 366 ASP A O 1
ATOM 2655 N N . ALA A 1 342 ? 20.748 2.693 27.020 1.00 14.54 367 ALA A N 1
ATOM 2656 C CA . ALA A 1 342 ? 20.362 4.074 27.298 1.00 13.87 367 ALA A CA 1
ATOM 2657 C C . ALA A 1 342 ? 19.136 4.469 26.488 1.00 12.51 367 ALA A C 1
ATOM 2658 O O . ALA A 1 342 ? 18.245 5.165 26.992 1.00 15.88 367 ALA A O 1
ATOM 2660 N N . VAL A 1 343 ? 19.078 4.038 25.228 1.00 10.75 368 VAL A N 1
ATOM 2661 C CA . VAL A 1 343 ? 17.963 4.415 24.370 1.00 12.62 368 VAL A CA 1
ATOM 2662 C C . VAL A 1 343 ? 16.663 3.796 24.879 1.00 13.28 368 VAL A C 1
ATOM 2663 O O . VAL A 1 343 ? 15.624 4.464 24.935 1.00 14.50 368 VAL A O 1
ATOM 2667 N N . VAL A 1 344 ? 16.695 2.520 25.262 1.00 12.40 369 VAL A N 1
ATOM 2668 C CA . VAL A 1 344 ? 15.494 1.890 25.811 1.00 13.69 369 VAL A CA 1
ATOM 2669 C C . VAL A 1 344 ? 15.050 2.621 27.072 1.00 13.15 369 VAL A C 1
ATOM 2670 O O . VAL A 1 344 ? 13.863 2.909 27.262 1.00 12.37 369 VAL A O 1
ATOM 2674 N N . TYR A 1 345 ? 16.004 2.921 27.950 1.00 12.71 370 TYR A N 1
ATOM 2675 C CA . TYR A 1 345 ? 15.703 3.594 29.213 1.00 14.85 370 TYR A CA 1
ATOM 2676 C C . TYR A 1 345 ? 15.028 4.946 28.981 1.00 13.39 370 TYR A C 1
ATOM 2677 O O . TYR A 1 345 ? 14.094 5.314 29.701 1.00 15.74 370 TYR A O 1
ATOM 2686 N N . ASN A 1 346 ? 15.467 5.689 27.967 1.00 13.04 371 ASN A N 1
ATOM 2687 C CA . ASN A 1 346 ? 14.881 6.995 27.688 1.00 16.79 371 ASN A CA 1
ATOM 2688 C C . ASN A 1 346 ? 13.445 6.888 27.179 1.00 16.50 371 ASN A C 1
ATOM 2689 O O . ASN A 1 346 ? 12.701 7.877 27.214 1.00 19.38 371 ASN A O 1
ATOM 2694 N N . ASN A 1 347 ? 13.046 5.715 26.704 1.00 16.25 372 ASN A N 1
ATOM 2695 C CA . ASN A 1 347 ? 11.746 5.534 26.074 1.00 19.71 372 ASN A CA 1
ATOM 2696 C C . ASN A 1 347 ? 10.791 4.732 26.950 1.00 20.07 372 ASN A C 1
ATOM 2697 O O . ASN A 1 347 ? 9.827 4.149 26.442 1.00 18.10 372 ASN A O 1
ATOM 2702 N N . LEU A 1 348 ? 11.046 4.682 28.258 1.00 18.87 373 LEU A N 1
ATOM 2703 C CA . LEU A 1 348 ? 10.107 4.045 29.172 1.00 21.41 373 LEU A CA 1
ATOM 2704 C C . LEU A 1 348 ? 9.001 5.055 29.417 1.00 26.87 373 LEU A C 1
ATOM 2705 O O . LEU A 1 348 ? 9.253 6.146 29.943 1.00 27.13 373 LEU A O 1
ATOM 2710 N N . ARG A 1 349 ? 7.779 4.705 29.000 1.00 30.92 374 ARG A N 1
ATOM 2711 C CA . ARG A 1 349 ? 6.626 5.601 29.087 1.00 37.51 374 ARG A CA 1
ATOM 2712 C C . ARG A 1 349 ? 5.424 4.898 29.685 1.00 46.19 374 ARG A C 1
ATOM 2713 O O . ARG A 1 349 ? 5.362 3.663 29.734 1.00 45.97 374 ARG A O 1
ATOM 2721 N N . HIS A 1 350 ? 4.412 5.716 30.018 0.74 54.10 375 HIS A N 1
ATOM 2722 C CA . HIS A 1 350 ? 3.193 5.210 30.626 1.00 61.57 375 HIS A CA 1
ATOM 2723 C C . HIS A 1 350 ? 2.616 4.015 29.892 1.00 63.20 375 HIS A C 1
ATOM 2724 O O . HIS A 1 350 ? 2.012 4.146 28.818 1.00 63.29 375 HIS A O 1
ATOM 2731 N N . PRO A 1 351 ? 2.787 2.867 30.471 1.00 62.67 376 PRO A N 1
ATOM 2732 C CA . PRO A 1 351 ? 2.303 1.634 29.861 1.00 61.06 376 PRO A CA 1
ATOM 2733 C C . PRO A 1 351 ? 0.791 1.495 29.891 1.00 64.95 376 PRO A C 1
ATOM 2734 O O . PRO A 1 351 ? 0.199 1.342 30.963 1.00 67.82 376 PRO A O 1
ATOM 2738 N N . ASP A 1 352 ? 0.155 1.497 28.720 1.00 63.52 377 ASP A N 1
ATOM 2739 C CA . ASP A 1 352 ? -1.258 1.174 28.618 1.00 67.53 377 ASP A CA 1
ATOM 2740 C C . ASP A 1 352 ? -1.455 -0.286 28.292 1.00 63.32 377 ASP A C 1
ATOM 2741 O O . ASP A 1 352 ? -0.515 -0.987 27.929 1.00 58.34 377 ASP A O 1
ATOM 2746 N N . ASP A 1 353 ? -2.719 -0.713 28.412 1.00 67.34 378 ASP A N 1
ATOM 2747 C CA . ASP A 1 353 ? -3.250 -1.971 27.899 1.00 66.81 378 ASP A CA 1
ATOM 2748 C C . ASP A 1 353 ? -2.219 -3.081 27.746 1.00 56.57 378 ASP A C 1
ATOM 2749 O O . ASP A 1 353 ? -1.673 -3.287 26.652 1.00 51.37 378 ASP A O 1
ATOM 2754 N N . ASN A 1 354 ? -1.926 -3.772 28.843 1.00 53.63 379 ASN A N 1
ATOM 2755 C CA . ASN A 1 354 ? -1.306 -5.093 28.793 1.00 51.25 379 ASN A CA 1
ATOM 2756 C C . ASN A 1 354 ? 0.154 -5.091 28.334 1.00 41.64 379 ASN A C 1
ATOM 2757 O O . ASN A 1 354 ? 0.669 -6.123 27.909 1.00 39.66 379 ASN A O 1
ATOM 2762 N N . GLU A 1 355 ? 0.840 -3.959 28.399 1.00 36.03 380 GLU A N 1
ATOM 2763 C CA . GLU A 1 355 ? 2.251 -3.921 28.071 1.00 31.33 380 GLU A CA 1
ATOM 2764 C C . GLU A 1 355 ? 3.002 -3.285 29.226 1.00 32.98 380 GLU A C 1
ATOM 2765 O O . GLU A 1 355 ? 2.510 -2.322 29.818 1.00 33.31 380 GLU A O 1
ATOM 2771 N N . TRP A 1 356 ? 4.181 -3.822 29.566 1.00 28.39 381 TRP A N 1
ATOM 2772 C CA . TRP A 1 356 ? 5.000 -3.165 30.584 1.00 28.03 381 TRP A CA 1
ATOM 2773 C C . TRP A 1 356 ? 5.635 -1.900 30.026 1.00 26.67 381 TRP A C 1
ATOM 2774 O O . TRP A 1 356 ? 5.881 -0.944 30.775 1.00 26.71 381 TRP A O 1
ATOM 2785 N N . ASN A 1 357 ? 5.871 -1.866 28.714 1.00 23.32 382 ASN A N 1
ATOM 2786 C CA . ASN A 1 357 ? 6.245 -0.664 27.982 1.00 23.76 382 ASN A CA 1
ATOM 2787 C C . ASN A 1 357 ? 5.892 -0.893 26.519 1.00 21.36 382 ASN A C 1
ATOM 2788 O O . ASN A 1 357 ? 5.774 -2.029 26.067 1.00 20.96 382 ASN A O 1
ATOM 2793 N N . HIS A 1 358 ? 5.700 0.196 25.783 1.00 21.89 383 HIS A N 1
ATOM 2794 C CA . HIS A 1 358 ? 5.316 0.053 24.379 1.00 22.08 383 HIS A CA 1
ATOM 2795 C C . HIS A 1 358 ? 6.488 -0.388 23.484 1.00 19.14 383 HIS A C 1
ATOM 2796 O O . HIS A 1 358 ? 6.264 -0.816 22.348 1.00 21.17 383 HIS A O 1
ATOM 2803 N N . VAL A 1 359 ? 7.726 -0.292 23.954 1.00 16.79 384 VAL A N 1
ATOM 2804 C CA . VAL A 1 359 ? 8.887 -0.689 23.164 1.00 18.67 384 VAL A CA 1
ATOM 2805 C C . VAL A 1 359 ? 9.921 -1.317 24.095 1.00 16.38 384 VAL A C 1
ATOM 2806 O O . VAL A 1 359 ? 10.115 -0.869 25.230 1.00 17.48 384 VAL A O 1
ATOM 2810 N N . SER A 1 360 ? 10.576 -2.379 23.616 1.00 12.40 385 SER A N 1
ATOM 2811 C CA . SER A 1 360 ? 11.555 -3.103 24.408 1.00 12.46 385 SER A CA 1
ATOM 2812 C C . SER A 1 360 ? 12.919 -3.229 23.748 1.00 17.61 385 SER A C 1
ATOM 2813 O O . SER A 1 360 ? 13.849 -3.735 24.398 1.00 16.98 385 SER A O 1
ATOM 2816 N N . MET A 1 361 ? 13.065 -2.801 22.488 1.00 17.29 386 MET A N 1
ATOM 2817 C CA . MET A 1 361 ? 14.215 -3.156 21.661 1.00 19.93 386 MET A CA 1
ATOM 2818 C C . MET A 1 361 ? 14.854 -1.924 21.054 1.00 15.53 386 MET A C 1
ATOM 2819 O O . MET A 1 361 ? 14.168 -0.971 20.697 1.00 12.58 386 MET A O 1
ATOM 2824 N N . CYS A 1 362 ? 16.165 -2.006 20.834 1.00 16.15 387 CYS A N 1
ATOM 2825 C CA . CYS A 1 362 ? 16.915 -0.939 20.196 1.00 13.95 387 CYS A CA 1
ATOM 2826 C C . CYS A 1 362 ? 17.977 -1.577 19.318 1.00 15.19 387 CYS A C 1
ATOM 2827 O O . CYS A 1 362 ? 18.502 -2.643 19.647 1.00 14.81 387 CYS A O 1
ATOM 2830 N N . ILE A 1 363 ? 18.277 -0.923 18.190 1.00 13.64 388 ILE A N 1
ATOM 2831 C CA . ILE A 1 363 ? 19.388 -1.288 17.321 1.00 12.56 388 ILE A CA 1
ATOM 2832 C C . ILE A 1 363 ? 20.210 -0.034 17.030 1.00 14.42 388 ILE A C 1
ATOM 2833 O O . ILE A 1 363 ? 19.688 1.086 16.988 1.00 13.27 388 ILE A O 1
ATOM 2838 N N . VAL A 1 364 ? 21.516 -0.220 16.860 1.00 13.55 389 VAL A N 1
ATOM 2839 C CA . VAL A 1 364 ? 22.385 0.856 16.392 1.00 13.58 389 VAL A CA 1
ATOM 2840 C C . VAL A 1 364 ? 23.477 0.208 15.557 1.00 16.39 389 VAL A C 1
ATOM 2841 O O . VAL A 1 364 ? 24.079 -0.785 15.981 1.00 15.86 389 VAL A O 1
ATOM 2845 N N . ASN A 1 365 ? 23.692 0.729 14.345 1.00 14.60 390 ASN A N 1
ATOM 2846 C CA . ASN A 1 365 ? 24.690 0.144 13.457 1.00 14.88 390 ASN A CA 1
ATOM 2847 C C . ASN A 1 365 ? 26.086 0.506 13.944 1.00 14.51 390 ASN A C 1
ATOM 2848 O O . ASN A 1 365 ? 26.316 1.607 14.463 1.00 14.92 390 ASN A O 1
ATOM 2853 N N . GLY A 1 366 ? 27.015 -0.443 13.805 1.00 16.02 391 GLY A N 1
ATOM 2854 C CA . GLY A 1 366 ? 28.370 -0.192 14.261 1.00 14.57 391 GLY A CA 1
ATOM 2855 C C . GLY A 1 366 ? 28.981 1.035 13.619 1.00 17.64 391 GLY A C 1
ATOM 2856 O O . GLY A 1 366 ? 29.797 1.725 14.242 1.00 18.55 391 GLY A O 1
ATOM 2857 N N . GLY A 1 367 ? 28.586 1.335 12.377 1.00 16.27 392 GLY A N 1
ATOM 2858 C CA . GLY A 1 367 ? 29.078 2.528 11.711 1.00 18.79 392 GLY A CA 1
ATOM 2859 C C . GLY A 1 367 ? 28.637 3.824 12.360 1.00 19.45 392 GLY A C 1
ATOM 2860 O O . GLY A 1 367 ? 29.221 4.874 12.081 1.00 20.04 392 GLY A O 1
ATOM 2861 N N . GLY A 1 368 ? 27.624 3.776 13.227 1.00 18.52 393 GLY A N 1
ATOM 2862 C CA . GLY A 1 368 ? 27.209 4.957 13.959 1.00 17.12 393 GLY A CA 1
ATOM 2863 C C . GLY A 1 368 ? 27.991 5.221 15.224 1.00 20.03 393 GLY A C 1
ATOM 2864 O O . GLY A 1 368 ? 27.813 6.265 15.859 1.00 21.04 393 GLY A O 1
ATOM 2865 N N . ILE A 1 369 ? 28.867 4.302 15.610 1.00 15.34 394 ILE A N 1
ATOM 2866 C CA . ILE A 1 369 ? 29.663 4.441 16.821 1.00 13.59 394 ILE A CA 1
ATOM 2867 C C . ILE A 1 369 ? 31.061 4.841 16.377 1.00 15.54 394 ILE A C 1
ATOM 2868 O O . ILE A 1 369 ? 31.772 4.043 15.755 1.00 14.28 394 ILE A O 1
ATOM 2873 N N . ARG A 1 370 ? 31.443 6.093 16.629 1.00 17.58 395 ARG A N 1
ATOM 2874 C CA . ARG A 1 370 ? 32.581 6.684 15.927 1.00 16.93 395 ARG A CA 1
ATOM 2875 C C . ARG A 1 370 ? 33.850 6.734 16.765 1.00 17.66 395 ARG A C 1
ATOM 2876 O O . ARG A 1 370 ? 34.884 7.192 16.265 1.00 18.19 395 ARG A O 1
ATOM 2884 N N . SER A 1 371 ? 33.813 6.248 18.004 1.00 15.34 396 SER A N 1
ATOM 2885 C CA . SER A 1 371 ? 35.010 6.308 18.829 1.00 17.39 396 SER A CA 1
ATOM 2886 C C . SER A 1 371 ? 34.855 5.412 20.046 1.00 15.91 396 SER A C 1
ATOM 2887 O O . SER A 1 371 ? 33.732 5.209 20.537 1.00 17.49 396 SER A O 1
ATOM 2890 N N . PRO A 1 372 ? 35.947 4.855 20.558 1.00 13.01 397 PRO A N 1
ATOM 2891 C CA . PRO A 1 372 ? 35.917 4.269 21.902 1.00 15.22 397 PRO A CA 1
ATOM 2892 C C . PRO A 1 372 ? 35.970 5.378 22.947 1.00 15.07 397 PRO A C 1
ATOM 2893 O O . PRO A 1 372 ? 36.113 6.555 22.633 1.00 12.90 397 PRO A O 1
ATOM 2897 N N . ILE A 1 373 ? 35.836 4.985 24.208 1.00 14.84 398 ILE A N 1
ATOM 2898 C CA . ILE A 1 373 ? 36.162 5.863 25.324 1.00 18.18 398 ILE A CA 1
ATOM 2899 C C . ILE A 1 373 ? 37.129 5.096 26.209 1.00 20.43 398 ILE A C 1
ATOM 2900 O O . ILE A 1 373 ? 36.777 4.048 26.760 1.00 23.99 398 ILE A O 1
ATOM 2905 N N . ASP A 1 374 ? 38.339 5.612 26.344 1.00 19.57 399 ASP A N 1
ATOM 2906 C CA . ASP A 1 374 ? 39.401 4.931 27.066 1.00 20.33 399 ASP A CA 1
ATOM 2907 C C . ASP A 1 374 ? 39.285 5.269 28.543 1.00 20.47 399 ASP A C 1
ATOM 2908 O O . ASP A 1 374 ? 39.462 6.433 28.928 1.00 20.05 399 ASP A O 1
ATOM 2913 N N . GLU A 1 375 ? 39.015 4.249 29.374 1.00 21.41 400 GLU A N 1
ATOM 2914 C CA . GLU A 1 375 ? 38.932 4.481 30.813 1.00 19.39 400 GLU A CA 1
ATOM 2915 C C . GLU A 1 375 ? 40.295 4.808 31.415 1.00 21.16 400 GLU A C 1
ATOM 2916 O O . GLU A 1 375 ? 40.353 5.379 32.513 1.00 23.31 400 GLU A O 1
ATOM 2922 N N . GLN A 1 376 ? 41.392 4.482 30.725 1.00 18.09 401 GLN A N 1
ATOM 2923 C CA . GLN A 1 376 ? 42.711 4.812 31.262 1.00 22.47 401 GLN A CA 1
ATOM 2924 C C . GLN A 1 376 ? 43.145 6.243 30.965 1.00 26.44 401 GLN A C 1
ATOM 2925 O O . GLN A 1 376 ? 44.151 6.696 31.522 1.00 26.46 401 GLN A O 1
ATOM 2931 N N . ALA A 1 377 ? 42.425 6.958 30.098 1.00 30.22 402 ALA A N 1
ATOM 2932 C CA . ALA A 1 377 ? 42.908 8.251 29.620 1.00 33.45 402 ALA A CA 1
ATOM 2933 C C . ALA A 1 377 ? 42.827 9.323 30.703 1.00 35.18 402 ALA A C 1
ATOM 2934 O O . ALA A 1 377 ? 43.778 10.099 30.893 1.00 36.26 402 ALA A O 1
ATOM 2936 N N . ASN A 1 378 ? 41.709 9.379 31.422 1.00 30.76 403 ASN A N 1
ATOM 2937 C CA . ASN A 1 378 ? 41.445 10.458 32.362 1.00 29.01 403 ASN A CA 1
ATOM 2938 C C . ASN A 1 378 ? 40.528 9.957 33.475 1.00 27.27 403 ASN A C 1
ATOM 2939 O O . ASN A 1 378 ? 39.434 10.470 33.704 1.00 24.42 403 ASN A O 1
ATOM 2944 N N . ASN A 1 379 ? 40.982 8.913 34.169 1.00 27.07 404 ASN A N 1
ATOM 2945 C CA . ASN A 1 379 ? 40.264 8.330 35.298 1.00 26.33 404 ASN A CA 1
ATOM 2946 C C . ASN A 1 379 ? 38.838 7.929 34.935 1.00 22.29 404 ASN A C 1
ATOM 2947 O O . ASN A 1 379 ? 37.956 7.893 35.796 1.00 21.14 404 ASN A O 1
ATOM 2952 N N . GLY A 1 380 ? 38.604 7.611 33.661 1.00 20.34 405 GLY A N 1
ATOM 2953 C CA . GLY A 1 380 ? 37.289 7.179 33.225 1.00 19.39 405 GLY A CA 1
ATOM 2954 C C . GLY A 1 380 ? 36.236 8.259 33.189 1.00 18.91 405 GLY A C 1
ATOM 2955 O O . GLY A 1 380 ? 35.055 7.934 33.024 1.00 16.95 405 GLY A O 1
ATOM 2956 N N . ILE A 1 381 ? 36.628 9.533 33.310 1.00 19.51 406 ILE A N 1
ATOM 2957 C CA . ILE A 1 381 ? 35.668 10.633 33.364 1.00 17.52 406 ILE A CA 1
ATOM 2958 C C . ILE A 1 381 ? 34.986 10.808 32.01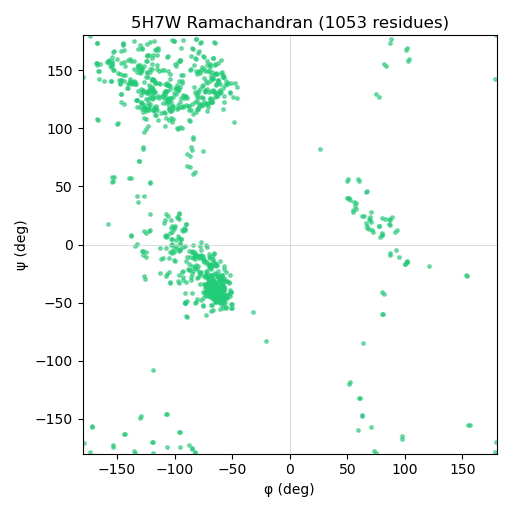7 1.00 17.70 406 ILE A C 1
ATOM 2959 O O . ILE A 1 381 ? 35.649 11.013 30.993 1.00 19.13 406 ILE A O 1
ATOM 2964 N N . ILE A 1 382 ? 33.654 10.781 32.015 1.00 16.61 407 ILE A N 1
ATOM 2965 C CA . ILE A 1 382 ? 32.856 10.970 30.804 1.00 18.54 407 ILE A CA 1
ATOM 2966 C C . ILE A 1 382 ? 32.237 12.364 30.837 1.00 20.40 407 ILE A C 1
ATOM 2967 O O . ILE A 1 382 ? 31.513 12.715 31.782 1.00 19.97 407 ILE A O 1
ATOM 2972 N N . THR A 1 383 ? 32.530 13.160 29.807 1.00 20.58 408 THR A N 1
ATOM 2973 C CA . THR A 1 383 ? 31.870 14.437 29.571 1.00 17.86 408 THR A CA 1
ATOM 2974 C C . THR A 1 383 ? 31.140 14.382 28.231 1.00 17.78 408 THR A C 1
ATOM 2975 O O . THR A 1 383 ? 31.263 13.416 27.473 1.00 15.92 408 THR A O 1
ATOM 2979 N N . LEU A 1 384 ? 30.397 15.450 27.917 1.00 18.27 409 LEU A N 1
ATOM 2980 C CA . LEU A 1 384 ? 29.731 15.520 26.618 1.00 17.79 409 LEU A CA 1
ATOM 2981 C C . LEU A 1 384 ? 30.730 15.517 25.469 1.00 16.32 409 LEU A C 1
ATOM 2982 O O . LEU A 1 384 ? 30.386 15.085 24.362 1.00 15.41 409 LEU A O 1
ATOM 2987 N N . GLU A 1 385 ? 31.958 15.991 25.710 1.00 17.85 410 GLU A N 1
ATOM 2988 C CA . GLU A 1 385 ? 33.008 15.918 24.693 1.00 19.47 410 GLU A CA 1
ATOM 2989 C C . GLU A 1 385 ? 33.311 14.479 24.300 1.00 18.85 410 GLU A C 1
ATOM 2990 O O . GLU A 1 385 ? 33.418 14.161 23.110 1.00 18.15 410 GLU A O 1
ATOM 2996 N N . GLU A 1 386 ? 33.497 13.595 25.288 1.00 18.85 411 GLU A N 1
ATOM 2997 C CA . GLU A 1 386 ? 33.715 12.187 24.959 1.00 23.21 411 GLU A CA 1
ATOM 2998 C C . GLU A 1 386 ? 32.528 11.598 24.216 1.00 22.20 411 GLU A C 1
ATOM 2999 O O . GLU A 1 386 ? 32.705 10.865 23.231 1.00 18.86 411 GLU A O 1
ATOM 3005 N N . LEU A 1 387 ? 31.309 11.925 24.659 1.00 18.09 412 LEU A N 1
ATOM 3006 C CA . LEU A 1 387 ? 30.117 11.386 24.017 1.00 15.75 412 LEU A CA 1
ATOM 3007 C C . LEU A 1 387 ? 29.986 11.911 22.594 1.00 16.27 412 LEU A C 1
ATOM 3008 O O . LEU A 1 387 ? 29.531 11.193 21.699 1.00 18.30 412 LEU A O 1
ATOM 3013 N N . THR A 1 388 ? 30.383 13.159 22.363 1.00 19.90 413 THR A N 1
ATOM 3014 C CA . THR A 1 388 ? 30.325 13.692 21.010 1.00 19.64 413 THR A CA 1
ATOM 3015 C C . THR A 1 388 ? 31.311 12.975 20.093 1.00 18.14 413 THR A C 1
ATOM 3016 O O . THR A 1 388 ? 31.026 12.794 18.909 1.00 19.42 413 THR A O 1
ATOM 3020 N N . ALA A 1 389 ? 32.455 12.526 20.621 1.00 19.13 414 ALA A N 1
ATOM 3021 C CA . ALA A 1 389 ? 33.383 11.730 19.809 1.00 21.44 414 ALA A CA 1
ATOM 3022 C C . ALA A 1 389 ? 32.745 10.417 19.355 1.00 17.71 414 ALA A C 1
ATOM 3023 O O . ALA A 1 389 ? 32.985 9.950 18.232 1.00 16.13 414 ALA A O 1
ATOM 3025 N N . VAL A 1 390 ? 31.953 9.796 20.229 1.00 13.56 415 VAL A N 1
ATOM 3026 C CA . VAL A 1 390 ? 31.270 8.544 19.902 1.00 15.80 415 VAL A CA 1
ATOM 3027 C C . VAL A 1 390 ? 30.116 8.797 18.945 1.00 15.13 415 VAL A C 1
ATOM 3028 O O . VAL A 1 390 ? 29.911 8.052 17.975 1.00 16.00 415 VAL A O 1
ATOM 3032 N N . LEU A 1 391 ? 29.344 9.849 19.203 1.00 12.19 416 LEU A N 1
ATOM 3033 C CA . LEU A 1 391 ? 28.140 10.176 18.443 1.00 14.27 416 LEU A CA 1
ATOM 3034 C C . LEU A 1 391 ? 28.263 11.623 17.986 1.00 17.01 416 LEU A C 1
ATOM 3035 O O . LEU A 1 391 ? 27.709 12.543 18.610 1.00 19.40 416 LEU A O 1
ATOM 3040 N N . PRO A 1 392 ? 28.972 11.866 16.888 1.00 17.56 417 PRO A N 1
ATOM 3041 C CA . PRO A 1 392 ? 29.298 13.238 16.496 1.00 16.30 417 PRO A CA 1
ATOM 3042 C C . PRO A 1 392 ? 28.303 13.906 15.563 1.00 16.59 417 PRO A C 1
ATOM 3043 O O . PRO A 1 392 ? 28.506 15.073 15.224 1.00 21.41 417 PRO A O 1
ATOM 3047 N N . PHE A 1 393 ? 27.240 13.230 15.150 1.00 17.42 418 PHE A N 1
ATOM 3048 C CA . PHE A 1 393 ? 26.452 13.714 14.026 1.00 22.04 418 PHE A CA 1
ATOM 3049 C C . PHE A 1 393 ? 25.181 14.431 14.456 1.00 22.30 418 PHE A C 1
ATOM 3050 O O . PHE A 1 393 ? 24.506 15.022 13.610 1.00 23.67 418 PHE A O 1
ATOM 3058 N N . GLY A 1 394 ? 24.863 14.433 15.745 1.00 20.89 419 GLY A N 1
ATOM 3059 C CA . GLY A 1 394 ? 23.697 15.164 16.194 1.00 20.17 419 GLY A CA 1
ATOM 3060 C C . GLY A 1 394 ? 22.391 14.540 15.776 1.00 17.61 419 GLY A C 1
ATOM 3061 O O . GLY A 1 394 ? 21.408 15.256 15.594 1.00 18.37 419 GLY A O 1
ATOM 3062 N N . GLY A 1 395 ? 22.358 13.218 15.591 1.00 12.77 420 GLY A N 1
ATOM 3063 C CA . GLY A 1 395 ? 21.141 12.538 15.210 1.00 16.72 420 GLY A CA 1
ATOM 3064 C C . GLY A 1 395 ? 20.292 12.199 16.420 1.00 15.40 420 GLY A C 1
ATOM 3065 O O . GLY A 1 395 ? 20.600 12.553 17.560 1.00 16.42 420 GLY A O 1
ATOM 3066 N N . THR A 1 396 ? 19.196 11.505 16.158 1.00 16.44 421 THR A N 1
ATOM 3067 C CA . THR A 1 396 ? 18.290 11.120 17.232 1.00 16.81 421 THR A CA 1
ATOM 3068 C C . THR A 1 396 ? 18.165 9.608 17.253 1.00 15.13 421 THR A C 1
ATOM 3069 O O . THR A 1 396 ? 18.704 8.904 16.399 1.00 17.79 421 THR A O 1
ATOM 3073 N N . PHE A 1 397 ? 17.472 9.098 18.256 1.00 12.59 422 PHE A N 1
ATOM 3074 C CA . PHE A 1 397 ? 16.961 7.736 18.198 1.00 14.64 422 PHE A CA 1
ATOM 3075 C C . PHE A 1 397 ? 15.451 7.822 18.070 1.00 16.44 422 PHE A C 1
ATOM 3076 O O . PHE A 1 397 ? 14.796 8.526 18.846 1.00 17.33 422 PHE A O 1
ATOM 3084 N N . ASP A 1 398 ? 14.922 7.136 17.070 1.00 16.17 423 ASP A N 1
ATOM 3085 C CA . ASP A 1 398 ? 13.536 7.228 16.652 1.00 19.00 423 ASP A CA 1
ATOM 3086 C C . ASP A 1 398 ? 12.835 5.902 16.910 1.00 17.85 423 ASP A C 1
ATOM 3087 O O . ASP A 1 398 ? 13.461 4.883 17.218 1.00 18.03 423 ASP A O 1
ATOM 3092 N N . LEU A 1 399 ? 11.515 5.931 16.787 1.00 17.96 424 LEU A N 1
ATOM 3093 C CA . LEU A 1 399 ? 10.678 4.758 16.966 1.00 19.44 424 LEU A CA 1
ATOM 3094 C C . LEU A 1 399 ? 10.124 4.345 15.608 1.00 20.03 424 LEU A C 1
ATOM 3095 O O . LEU A 1 399 ? 9.536 5.169 14.905 1.00 23.33 424 LEU A O 1
ATOM 3100 N N . LEU A 1 400 ? 10.322 3.083 15.234 1.00 18.13 425 LEU A N 1
ATOM 3101 C CA . LEU A 1 400 ? 9.850 2.558 13.956 1.00 19.51 425 LEU A CA 1
ATOM 3102 C C . LEU A 1 400 ? 8.923 1.371 14.203 1.00 18.41 425 LEU A C 1
ATOM 3103 O O . LEU A 1 400 ? 9.250 0.476 14.991 1.00 19.71 425 LEU A O 1
ATOM 3108 N N . GLN A 1 401 ? 7.768 1.362 13.534 1.00 17.16 426 GLN A N 1
ATOM 3109 C CA . GLN A 1 401 ? 6.880 0.211 13.543 1.00 21.24 426 GLN A CA 1
ATOM 3110 C C . GLN A 1 401 ? 7.241 -0.688 12.361 1.00 21.22 426 GLN A 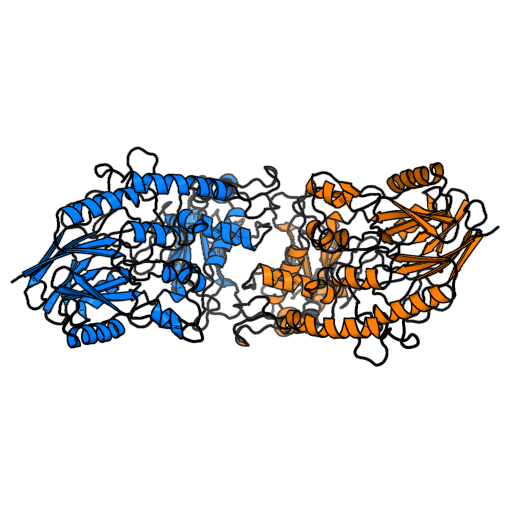C 1
ATOM 3111 O O . GLN A 1 401 ? 7.266 -0.217 11.222 1.00 21.20 426 GLN A O 1
ATOM 3117 N N . ILE A 1 402 ? 7.493 -1.978 12.618 1.00 20.13 427 ILE A N 1
ATOM 3118 C CA . ILE A 1 402 ? 8.136 -2.836 11.619 1.00 22.33 427 ILE A CA 1
ATOM 3119 C C . ILE A 1 402 ? 7.612 -4.267 11.756 1.00 22.33 427 ILE A C 1
ATOM 3120 O O . ILE A 1 402 ? 7.492 -4.779 12.871 1.00 18.61 427 ILE A O 1
ATOM 3125 N N . LYS A 1 403 ? 7.334 -4.943 10.631 1.00 23.30 428 LYS A N 1
ATOM 3126 C CA . LYS A 1 403 ? 6.894 -6.333 10.761 1.00 26.72 428 LYS A CA 1
ATOM 3127 C C . LYS A 1 403 ? 8.104 -7.207 11.071 1.00 22.41 428 LYS A C 1
ATOM 3128 O O . LYS A 1 403 ? 9.242 -6.865 10.730 1.00 17.90 428 LYS A O 1
ATOM 3134 N N . GLY A 1 404 ? 7.849 -8.331 11.748 1.00 21.05 429 GLY A N 1
ATOM 3135 C CA . GLY A 1 404 ? 8.920 -9.274 12.034 1.00 19.97 429 GLY A CA 1
ATOM 3136 C C . GLY A 1 404 ? 9.731 -9.653 10.803 1.00 19.47 429 GLY A C 1
ATOM 3137 O O . GLY A 1 404 ? 10.959 -9.737 10.862 1.00 19.17 429 GLY A O 1
ATOM 3138 N N . SER A 1 405 ? 9.062 -9.867 9.666 1.00 21.22 430 SER A N 1
ATOM 3139 C CA . SER A 1 405 ? 9.777 -10.268 8.452 1.00 23.33 430 SER A CA 1
ATOM 3140 C C . SER A 1 405 ? 10.769 -9.197 8.008 1.00 23.09 430 SER A C 1
ATOM 3141 O O . SER A 1 405 ? 11.858 -9.520 7.520 1.00 22.05 430 SER A O 1
ATOM 3144 N N . THR A 1 406 ? 10.394 -7.914 8.140 1.00 21.26 431 THR A N 1
ATOM 3145 C CA . THR A 1 406 ? 11.286 -6.818 7.771 1.00 20.13 431 THR A CA 1
ATOM 3146 C C . THR A 1 406 ? 12.455 -6.692 8.739 1.00 19.94 431 THR A C 1
ATOM 3147 O O . THR A 1 406 ? 13.598 -6.425 8.327 1.00 18.93 431 THR A O 1
ATOM 3151 N N . LEU A 1 407 ? 12.184 -6.846 10.035 1.00 18.23 432 LEU A N 1
ATOM 3152 C CA . LEU A 1 407 ? 13.266 -6.809 11.008 1.00 17.14 432 LEU A CA 1
ATOM 3153 C C . LEU A 1 407 ? 14.244 -7.949 10.760 1.00 16.85 432 LEU A C 1
ATOM 3154 O O . LEU A 1 407 ? 15.459 -7.777 10.894 1.00 16.03 432 LEU A O 1
ATOM 3159 N N . ARG A 1 408 ? 13.731 -9.129 10.408 1.00 15.13 433 ARG A N 1
ATOM 3160 C CA . ARG A 1 408 ? 14.624 -10.227 10.065 1.00 19.32 433 ARG A CA 1
ATOM 3161 C C . ARG A 1 408 ? 15.446 -9.880 8.831 1.00 19.42 433 ARG A C 1
ATOM 3162 O O . ARG A 1 408 ? 16.652 -10.147 8.785 1.00 17.08 433 ARG A O 1
ATOM 3170 N N . GLN A 1 409 ? 14.809 -9.265 7.829 1.00 21.62 434 GLN A N 1
ATOM 3171 C CA . GLN A 1 409 ? 15.536 -8.787 6.655 1.00 23.20 434 GLN A CA 1
ATOM 3172 C C . GLN A 1 409 ? 16.632 -7.810 7.049 1.00 19.02 434 GLN A C 1
ATOM 3173 O O . GLN A 1 409 ? 17.712 -7.807 6.456 1.00 18.31 434 GLN A O 1
ATOM 3179 N N . ALA A 1 410 ? 16.377 -6.977 8.056 1.00 18.55 435 ALA A N 1
ATOM 3180 C CA . ALA A 1 410 ? 17.403 -6.048 8.510 1.00 17.18 435 ALA A CA 1
ATOM 3181 C C . ALA A 1 410 ? 18.587 -6.775 9.157 1.00 16.98 435 ALA A C 1
ATOM 3182 O O . ALA A 1 410 ? 19.745 -6.383 8.957 1.00 15.82 435 ALA A O 1
ATOM 3184 N N . PHE A 1 411 ? 18.328 -7.840 9.927 1.00 17.57 436 PHE A N 1
ATOM 3185 C CA . PHE A 1 411 ? 19.434 -8.595 10.508 1.00 15.59 436 PHE A CA 1
ATOM 3186 C C . PHE A 1 411 ? 20.180 -9.438 9.482 1.00 14.63 436 PHE A C 1
ATOM 3187 O O . PHE A 1 411 ? 21.338 -9.783 9.721 1.00 15.87 436 PHE A O 1
ATOM 3195 N N . GLU A 1 412 ? 19.558 -9.786 8.356 1.00 16.25 437 GLU A N 1
ATOM 3196 C CA . GLU A 1 412 ? 20.335 -10.366 7.264 1.00 18.21 437 GLU A CA 1
ATOM 3197 C C . GLU A 1 412 ? 21.254 -9.316 6.646 1.00 19.29 437 GLU A C 1
ATOM 3198 O O . GLU A 1 412 ? 22.423 -9.601 6.353 1.00 19.81 437 GLU A O 1
ATOM 3204 N N . HIS A 1 413 ? 20.741 -8.093 6.444 1.00 18.13 438 HIS A N 1
ATOM 3205 C CA . HIS A 1 413 ? 21.577 -6.997 5.953 1.00 18.69 438 HIS A CA 1
ATOM 3206 C C . HIS A 1 413 ? 22.742 -6.722 6.901 1.00 16.89 438 HIS A C 1
ATOM 3207 O O . HIS A 1 413 ? 23.850 -6.379 6.466 1.00 18.44 438 HIS A O 1
ATOM 3214 N N . SER A 1 414 ? 22.494 -6.866 8.202 1.00 13.99 439 SER A N 1
ATOM 3215 C CA . SER A 1 414 ? 23.492 -6.636 9.245 1.00 19.77 439 SER A CA 1
ATOM 3216 C C . SER A 1 414 ? 24.781 -7.419 9.012 1.00 20.66 439 SER A C 1
ATOM 3217 O O . SER A 1 414 ? 25.867 -6.933 9.359 1.00 20.11 439 SER A O 1
ATOM 3220 N N . VAL A 1 415 ? 24.695 -8.616 8.417 1.00 17.24 440 VAL A N 1
ATOM 3221 C CA . VAL A 1 415 ? 25.864 -9.467 8.228 1.00 17.65 440 VAL A CA 1
ATOM 3222 C C . VAL A 1 415 ? 26.075 -9.871 6.778 1.00 17.64 440 VAL A C 1
ATOM 3223 O O . VAL A 1 415 ? 26.935 -10.707 6.507 1.00 21.32 440 VAL A O 1
ATOM 3227 N N . HIS A 1 416 ? 25.342 -9.276 5.826 1.00 17.58 441 HIS A N 1
ATOM 3228 C CA . HIS A 1 416 ? 25.442 -9.769 4.452 1.00 21.52 441 HIS A CA 1
ATOM 3229 C C . HIS A 1 416 ? 26.836 -9.549 3.861 1.00 22.24 441 HIS A C 1
ATOM 3230 O O . HIS A 1 416 ? 27.276 -10.333 3.017 1.00 20.09 441 HIS A O 1
ATOM 3237 N N . ARG A 1 417 ? 27.572 -8.532 4.311 1.00 22.27 442 ARG A N 1
ATOM 3238 C CA . ARG A 1 417 ? 28.986 -8.475 3.941 1.00 21.78 442 ARG A CA 1
ATOM 3239 C C . ARG A 1 417 ? 29.865 -8.345 5.173 1.00 21.06 442 ARG A C 1
ATOM 3240 O O . ARG A 1 417 ? 30.842 -7.591 5.186 1.00 22.25 442 ARG A O 1
ATOM 3248 N N . HIS A 1 418 ? 29.527 -9.088 6.232 1.00 21.84 443 HIS A N 1
ATOM 3249 C CA . HIS A 1 418 ? 30.362 -9.139 7.426 1.00 20.43 443 HIS A CA 1
ATOM 3250 C C . HIS A 1 418 ? 31.813 -9.446 7.074 1.00 19.14 443 HIS A C 1
ATOM 3251 O O . HIS A 1 418 ? 32.103 -10.274 6.206 1.00 19.03 443 HIS A O 1
ATOM 3258 N N . GLY A 1 419 ? 32.728 -8.754 7.744 1.00 18.88 444 GLY A N 1
ATOM 3259 C CA . GLY A 1 419 ? 34.141 -8.898 7.496 1.00 18.32 444 GLY A CA 1
ATOM 3260 C C . GLY A 1 419 ? 34.733 -7.805 6.636 1.00 20.74 444 GLY A C 1
ATOM 3261 O O . GLY A 1 419 ? 35.964 -7.657 6.602 1.00 23.54 444 GLY A O 1
ATOM 3262 N N . GLN A 1 420 ? 33.898 -7.044 5.932 1.00 19.69 445 GLN A N 1
ATOM 3263 C CA . GLN A 1 420 ? 34.412 -5.989 5.068 1.00 21.97 445 GLN A CA 1
ATOM 3264 C C . GLN A 1 420 ? 34.685 -4.687 5.808 1.00 19.54 445 GLN A C 1
ATOM 3265 O O . GLN A 1 420 ? 35.267 -3.779 5.217 1.00 23.96 445 GLN A O 1
ATOM 3271 N N . GLY A 1 421 ? 34.301 -4.571 7.079 1.00 18.32 446 GLY A N 1
ATOM 3272 C CA . GLY A 1 421 ? 34.590 -3.365 7.818 1.00 18.15 446 GLY A CA 1
ATOM 3273 C C . GLY A 1 421 ? 33.653 -2.213 7.546 1.00 21.22 446 GLY A C 1
ATOM 3274 O O . GLY A 1 421 ? 33.963 -1.082 7.941 1.00 21.67 446 GLY A O 1
ATOM 3275 N N . THR A 1 422 ? 32.547 -2.444 6.836 1.00 18.91 447 THR A N 1
ATOM 3276 C CA . THR A 1 422 ? 31.555 -1.402 6.624 1.00 21.15 447 THR A CA 1
ATOM 3277 C C . THR A 1 422 ? 30.661 -1.319 7.860 1.00 20.33 447 THR A C 1
ATOM 3278 O O . THR A 1 422 ? 30.788 -2.106 8.805 1.00 19.19 447 THR A O 1
ATOM 3282 N N . GLY A 1 423 ? 29.741 -0.365 7.867 1.00 18.30 448 GLY A N 1
ATOM 3283 C CA . GLY A 1 423 ? 29.118 -0.045 9.137 1.00 17.23 448 GLY A CA 1
ATOM 3284 C C . GLY A 1 423 ? 27.835 -0.770 9.496 1.00 16.69 448 GLY A C 1
ATOM 3285 O O . GLY A 1 423 ? 27.185 -0.355 10.461 1.00 19.10 448 GLY A O 1
ATOM 3286 N N . GLU A 1 424 ? 27.465 -1.865 8.813 1.00 16.68 449 GLU A N 1
ATOM 3287 C CA . GLU A 1 424 ? 26.097 -2.376 8.966 1.00 17.04 449 GLU A CA 1
ATOM 3288 C C . GLU A 1 424 ? 25.831 -3.042 10.317 1.00 17.80 449 GLU A C 1
ATOM 3289 O O . GLU A 1 424 ? 24.732 -2.882 10.868 1.00 19.19 449 GLU A O 1
ATOM 3295 N N . LEU A 1 425 ? 26.782 -3.821 10.845 1.00 17.01 450 LEU A N 1
ATOM 3296 C CA . LEU A 1 425 ? 26.500 -4.731 11.962 1.00 16.23 450 LEU A CA 1
ATOM 3297 C C . LEU A 1 425 ? 25.691 -4.055 13.063 1.00 14.84 450 LEU A C 1
ATOM 3298 O O . LEU A 1 425 ? 26.079 -3.004 13.576 1.00 16.17 450 LEU A O 1
ATOM 3303 N N . LEU A 1 426 ? 24.560 -4.666 13.424 1.00 13.64 451 LEU A N 1
ATOM 3304 C CA . LEU A 1 426 ? 23.644 -4.073 14.391 1.00 12.58 451 LEU A CA 1
ATOM 3305 C C . LEU A 1 426 ? 24.007 -4.465 15.820 1.00 15.53 451 LEU A C 1
ATOM 3306 O O . LEU A 1 426 ? 23.949 -5.645 16.181 1.00 16.61 451 LEU A O 1
ATOM 3311 N N . GLN A 1 427 ? 24.322 -3.469 16.646 1.00 13.73 452 GLN A N 1
ATOM 3312 C CA . GLN A 1 427 ? 24.377 -3.655 18.085 1.00 14.48 452 GLN A CA 1
ATOM 3313 C C . GLN A 1 427 ? 22.960 -3.464 18.619 1.00 14.71 452 GLN A C 1
ATOM 3314 O O . GLN A 1 427 ? 22.148 -2.772 18.000 1.00 16.23 452 GLN A O 1
ATOM 3320 N N . VAL A 1 428 ? 22.632 -4.135 19.727 1.00 14.35 453 VAL A N 1
ATOM 3321 C CA . VAL A 1 428 ? 21.231 -4.284 20.125 1.00 13.93 453 VAL A CA 1
ATOM 3322 C C . VAL A 1 428 ? 21.030 -4.147 21.630 1.00 15.20 453 VAL A C 1
ATOM 3323 O O . VAL A 1 428 ? 21.947 -4.345 22.431 1.00 12.58 453 VAL A O 1
ATOM 3327 N N . SER A 1 429 ? 19.782 -3.831 22.003 1.00 12.75 454 SER A N 1
ATOM 3328 C CA . SER A 1 429 ? 19.253 -4.074 23.346 1.00 15.59 454 SER A CA 1
ATOM 3329 C C . SER A 1 429 ? 17.873 -4.706 23.206 1.00 15.66 454 SER A C 1
ATOM 3330 O O . SER A 1 429 ? 17.085 -4.294 22.346 1.00 17.41 454 SER A O 1
ATOM 3333 N N . GLY A 1 430 ? 17.590 -5.713 24.032 1.00 14.24 455 GLY A N 1
ATOM 3334 C CA . GLY A 1 430 ? 16.293 -6.373 23.998 1.00 16.88 455 GLY A CA 1
ATOM 3335 C C . GLY A 1 430 ? 16.121 -7.342 22.859 1.00 15.28 455 GLY A C 1
ATOM 3336 O O . GLY A 1 430 ? 14.987 -7.730 22.530 1.00 13.65 455 GLY A O 1
ATOM 3337 N N . ILE A 1 431 ? 17.223 -7.739 22.231 1.00 12.88 456 ILE A N 1
ATOM 3338 C CA . ILE A 1 431 ? 17.219 -8.660 21.107 1.00 13.12 456 ILE A CA 1
ATOM 3339 C C . ILE A 1 431 ? 18.337 -9.655 21.356 1.00 16.35 456 ILE A C 1
ATOM 3340 O O . ILE A 1 431 ? 19.395 -9.282 21.874 1.00 17.67 456 ILE A O 1
ATOM 3345 N N . LYS A 1 432 ? 18.085 -10.922 21.034 1.00 17.70 457 LYS A N 1
ATOM 3346 C CA . LYS A 1 432 ? 19.100 -11.972 20.985 1.00 16.08 457 LYS A CA 1
ATOM 3347 C C . LYS A 1 432 ? 19.131 -12.494 19.558 1.00 18.09 457 LYS A C 1
ATOM 3348 O O . LYS A 1 432 ? 18.139 -13.051 19.079 1.00 19.16 457 LYS A O 1
ATOM 3354 N N . VAL A 1 433 ? 20.248 -12.312 18.874 1.00 17.83 458 VAL A N 1
ATOM 3355 C CA . VAL A 1 433 ? 20.381 -12.788 17.502 1.00 15.69 458 VAL A CA 1
ATOM 3356 C C . VAL A 1 433 ? 21.488 -13.830 17.449 1.00 16.54 458 VAL A C 1
ATOM 3357 O O . VAL A 1 433 ? 22.536 -13.678 18.091 1.00 17.78 458 VAL A O 1
ATOM 3361 N N . VAL A 1 434 ? 21.250 -14.882 16.663 1.00 16.10 459 VAL A N 1
ATOM 3362 C CA . VAL A 1 434 ? 22.228 -15.922 16.386 1.00 15.11 459 VAL A CA 1
ATOM 3363 C C . VAL A 1 434 ? 22.462 -15.928 14.889 1.00 18.61 459 VAL A C 1
ATOM 3364 O O . VAL A 1 434 ? 21.505 -16.045 14.112 1.00 18.71 459 VAL A O 1
ATOM 3368 N N . TYR A 1 435 ? 23.734 -15.851 14.492 1.00 18.29 460 TYR A N 1
ATOM 3369 C CA . TYR A 1 435 ? 24.131 -15.875 13.093 1.00 19.75 460 TYR A CA 1
ATOM 3370 C C . TYR A 1 435 ? 24.956 -17.121 12.806 1.00 21.14 460 TYR A C 1
ATOM 3371 O O . TYR A 1 435 ? 25.596 -17.683 13.704 1.00 21.42 460 TYR A O 1
ATOM 3380 N N . ASP A 1 436 ? 24.925 -17.545 11.541 1.00 20.32 461 ASP A N 1
ATOM 3381 C CA . ASP A 1 436 ? 25.838 -18.554 11.008 1.00 22.87 461 ASP A CA 1
ATOM 3382 C C . ASP A 1 436 ? 26.483 -17.937 9.774 1.00 22.77 461 ASP A C 1
ATOM 3383 O O . ASP A 1 436 ? 25.906 -17.984 8.684 1.00 20.87 461 ASP A O 1
ATOM 3388 N N . LEU A 1 437 ? 27.683 -17.381 9.933 1.00 23.79 462 LEU A N 1
ATOM 3389 C CA . LEU A 1 437 ? 28.331 -16.727 8.802 1.00 24.74 462 LEU A CA 1
ATOM 3390 C C . LEU A 1 437 ? 28.797 -17.702 7.735 1.00 28.98 462 LEU A C 1
ATOM 3391 O O . LEU A 1 437 ? 29.252 -17.250 6.680 1.00 28.24 462 LEU A O 1
ATOM 3396 N N . SER A 1 438 ? 28.732 -19.010 7.988 1.00 27.85 463 SER A N 1
ATOM 3397 C CA . SER A 1 438 ? 29.096 -19.966 6.957 1.00 29.94 463 SER A CA 1
ATOM 3398 C C . SER A 1 438 ? 27.988 -20.156 5.931 1.00 30.96 463 SER A C 1
ATOM 3399 O O . SER A 1 438 ? 28.232 -20.782 4.899 1.00 26.76 463 SER A O 1
ATOM 3402 N N . GLN A 1 439 ? 26.790 -19.618 6.174 1.00 27.15 464 GLN A N 1
ATOM 3403 C CA . GLN A 1 439 ? 25.748 -19.724 5.167 1.00 28.39 464 GLN A CA 1
ATOM 3404 C C . GLN A 1 439 ? 25.875 -18.600 4.144 1.00 29.60 464 GLN A C 1
ATOM 3405 O O . GLN A 1 439 ? 26.639 -17.644 4.315 1.00 26.34 464 GLN A O 1
ATOM 3411 N N . LYS A 1 440 ? 25.119 -18.741 3.054 1.00 33.14 465 LYS A N 1
ATOM 3412 C CA . LYS A 1 440 ? 25.173 -17.756 1.991 1.00 36.11 465 LYS A CA 1
ATOM 3413 C C . LYS A 1 440 ? 24.637 -16.436 2.533 1.00 33.63 465 LYS A C 1
ATOM 3414 O O . LYS A 1 440 ? 23.799 -16.434 3.444 1.00 23.30 465 LYS A O 1
ATOM 3420 N N . PRO A 1 441 ? 25.161 -15.307 2.058 1.00 31.89 466 PRO A N 1
ATOM 3421 C CA . PRO A 1 441 ? 24.559 -14.013 2.400 1.00 29.87 466 PRO A CA 1
ATOM 3422 C C . PRO A 1 441 ? 23.051 -14.045 2.203 1.00 27.90 466 PRO A C 1
ATOM 3423 O O . PRO A 1 441 ? 22.549 -14.620 1.245 1.00 27.80 466 PRO A O 1
ATOM 3427 N N . GLY A 1 442 ? 22.322 -13.445 3.133 1.00 26.79 467 GLY A N 1
ATOM 3428 C CA . GLY A 1 442 ? 20.873 -13.488 3.107 1.00 27.27 467 GLY A CA 1
ATOM 3429 C C . GLY A 1 442 ? 20.251 -14.691 3.788 1.00 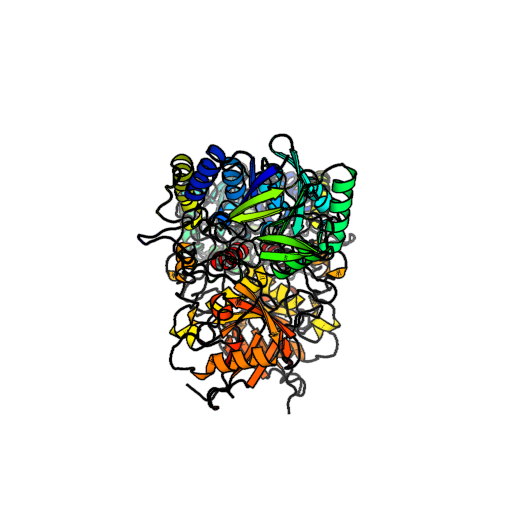28.33 467 GLY A C 1
ATOM 3430 O O . GLY A 1 442 ? 19.025 -14.721 3.956 1.00 28.69 467 GLY A O 1
ATOM 3431 N N . LYS A 1 443 ? 21.050 -15.675 4.209 1.00 29.21 468 LYS A N 1
ATOM 3432 C CA . LYS A 1 443 ? 20.536 -16.816 4.965 1.00 28.12 468 LYS A CA 1
ATOM 3433 C C . LYS A 1 443 ? 21.389 -17.064 6.202 1.00 24.83 468 LYS A C 1
ATOM 3434 O O . LYS A 1 443 ? 21.552 -18.203 6.658 1.00 22.05 468 LYS A O 1
ATOM 3440 N N . ARG A 1 444 ? 21.860 -15.985 6.821 1.00 20.16 469 ARG A N 1
ATOM 3441 C CA . ARG A 1 444 ? 22.761 -16.122 7.949 1.00 21.64 469 ARG A CA 1
ATOM 3442 C C . ARG A 1 444 ? 22.119 -15.914 9.304 1.00 20.86 469 ARG A C 1
ATOM 3443 O O . ARG A 1 444 ? 22.816 -16.089 10.306 1.00 19.29 469 ARG A O 1
ATOM 3451 N N . VAL A 1 445 ? 20.859 -15.490 9.366 1.00 19.17 470 VAL A N 1
ATOM 3452 C CA . VAL A 1 445 ? 20.184 -15.338 10.651 1.00 18.30 470 VAL A CA 1
ATOM 3453 C C . VAL A 1 445 ? 19.689 -16.723 11.053 1.00 20.22 470 VAL A C 1
ATOM 3454 O O . VAL A 1 445 ? 18.824 -17.304 10.390 1.00 22.48 470 VAL A O 1
ATOM 3458 N N . VAL A 1 446 ? 20.241 -17.262 12.132 1.00 19.49 471 VAL A N 1
ATOM 3459 C CA . VAL A 1 446 ? 19.778 -18.561 12.609 1.00 20.36 471 VAL A CA 1
ATOM 3460 C C . VAL A 1 446 ? 18.504 -18.391 13.418 1.00 21.70 471 VAL A C 1
ATOM 3461 O O . VAL A 1 446 ? 17.529 -19.126 13.236 1.00 20.83 471 VAL A O 1
ATOM 3465 N N . SER A 1 447 ? 18.501 -17.426 14.336 1.00 20.33 472 SER A N 1
ATOM 3466 C CA . SER A 1 447 ? 17.321 -17.173 15.145 1.00 22.02 472 SER A CA 1
ATOM 3467 C C . SER A 1 447 ? 17.318 -15.727 15.615 1.00 20.84 472 SER A C 1
ATOM 3468 O O . SER A 1 447 ? 18.368 -15.081 15.736 1.00 18.54 472 SER A O 1
ATOM 3471 N N . LEU A 1 448 ? 16.112 -15.224 15.869 1.00 17.34 473 LEU A N 1
ATOM 3472 C CA . LEU A 1 448 ? 15.903 -13.924 16.491 1.00 17.16 473 LEU A CA 1
ATOM 3473 C C . LEU A 1 448 ? 14.869 -14.080 17.596 1.00 19.41 473 LEU A C 1
ATOM 3474 O O . LEU A 1 448 ? 13.756 -14.558 17.349 1.00 20.68 473 LEU A O 1
ATOM 3479 N N . ASN A 1 449 ? 15.235 -13.689 18.803 1.00 19.95 474 ASN A N 1
ATOM 3480 C CA . ASN A 1 449 ? 14.316 -13.636 19.929 1.00 20.12 474 ASN A CA 1
ATOM 3481 C C . ASN A 1 449 ? 14.340 -12.215 20.462 1.00 18.53 474 ASN A C 1
ATOM 3482 O O . ASN A 1 449 ? 15.385 -11.553 20.430 1.00 16.88 474 ASN A O 1
ATOM 3487 N N . VAL A 1 450 ? 13.177 -11.741 20.912 1.00 17.21 475 VAL A N 1
ATOM 3488 C CA . VAL A 1 450 ? 13.000 -10.351 21.302 1.00 15.14 475 VAL A CA 1
ATOM 3489 C C . VAL A 1 450 ? 12.306 -10.306 22.658 1.00 12.59 475 VAL A C 1
ATOM 3490 O O . VAL A 1 450 ? 11.555 -11.217 23.026 1.00 14.09 475 VAL A O 1
ATOM 3494 N N . LEU A 1 451 ? 12.560 -9.235 23.411 1.00 12.02 476 LEU A N 1
ATOM 3495 C CA . LEU A 1 451 ? 11.848 -9.046 24.674 1.00 15.62 476 LEU A CA 1
ATOM 3496 C C . LEU A 1 451 ? 10.382 -8.772 24.385 1.00 16.43 476 LEU A C 1
ATOM 3497 O O . LEU A 1 451 ? 10.061 -7.819 23.665 1.00 17.57 476 LEU A O 1
ATOM 3502 N N . CYS A 1 452 ? 9.493 -9.600 24.942 1.00 17.15 477 CYS A N 1
ATOM 3503 C CA . CYS A 1 452 ? 8.070 -9.311 24.848 1.00 20.23 477 CYS A CA 1
ATOM 3504 C C . CYS A 1 452 ? 7.772 -7.965 25.491 1.00 18.96 477 CYS A C 1
ATOM 3505 O O . CYS A 1 452 ? 8.458 -7.528 26.423 1.00 15.37 477 CYS A O 1
ATOM 3508 N N . THR A 1 453 ? 6.770 -7.281 24.946 1.00 17.76 478 THR A N 1
ATOM 3509 C CA . THR A 1 453 ? 6.176 -6.130 25.614 1.00 18.00 478 THR A CA 1
ATOM 3510 C C . THR A 1 453 ? 4.836 -6.464 26.237 1.00 18.72 478 THR A C 1
ATOM 3511 O O . THR A 1 453 ? 4.476 -5.890 27.268 1.00 15.92 478 THR A O 1
ATOM 3515 N N . GLU A 1 454 ? 4.096 -7.382 25.621 1.00 18.84 479 GLU A N 1
ATOM 3516 C CA . GLU A 1 454 ? 2.747 -7.739 26.045 1.00 20.19 479 GLU A CA 1
ATOM 3517 C C . GLU A 1 454 ? 2.829 -8.864 27.079 1.00 21.52 479 GLU A C 1
ATOM 3518 O O . GLU A 1 454 ? 2.434 -10.007 26.855 1.00 20.92 479 GLU A O 1
ATOM 3524 N N . CYS A 1 455 ? 3.381 -8.508 28.235 1.00 20.69 480 CYS A N 1
ATOM 3525 C CA . CYS A 1 455 ? 3.721 -9.448 29.292 1.00 20.22 480 CYS A CA 1
ATOM 3526 C C . CYS A 1 455 ? 4.026 -8.634 30.541 1.00 19.28 480 CYS A C 1
ATOM 3527 O O . CYS A 1 455 ? 4.409 -7.465 30.442 1.00 19.79 480 CYS A O 1
ATOM 3530 N N . ARG A 1 456 ? 3.849 -9.246 31.712 1.00 18.53 481 ARG A N 1
ATOM 3531 C CA . ARG A 1 456 ? 4.181 -8.550 32.945 1.00 24.91 481 ARG A CA 1
ATOM 3532 C C . ARG A 1 456 ? 5.637 -8.708 33.364 1.00 25.95 481 ARG A C 1
ATOM 3533 O O . ARG A 1 456 ? 6.143 -7.862 34.119 1.00 23.28 481 ARG A O 1
ATOM 3541 N N . VAL A 1 457 ? 6.325 -9.744 32.897 1.00 17.39 482 VAL A N 1
ATOM 3542 C CA . VAL A 1 457 ? 7.753 -9.899 33.149 1.00 16.65 482 VAL A CA 1
ATOM 3543 C C . VAL A 1 457 ? 8.450 -9.977 31.796 1.00 17.95 482 VAL A C 1
ATOM 3544 O O . VAL A 1 457 ? 8.199 -10.910 31.029 1.00 19.45 482 VAL A O 1
ATOM 3548 N N . PRO A 1 458 ? 9.313 -9.025 31.437 1.00 18.47 483 PRO A N 1
ATOM 3549 C CA . PRO A 1 458 ? 9.961 -9.105 30.123 1.00 18.59 483 PRO A CA 1
ATOM 3550 C C . PRO A 1 458 ? 10.729 -10.410 30.005 1.00 19.05 483 PRO A C 1
ATOM 3551 O O . PRO A 1 458 ? 11.385 -10.855 30.946 1.00 18.87 483 PRO A O 1
ATOM 3555 N N . THR A 1 459 ? 10.569 -11.067 28.865 1.00 19.43 484 THR A N 1
ATOM 3556 C CA . THR A 1 459 ? 11.251 -12.330 28.629 1.00 21.53 484 THR A CA 1
ATOM 3557 C C . THR A 1 459 ? 11.407 -12.490 27.121 1.00 19.50 484 THR A C 1
ATOM 3558 O O . THR A 1 459 ? 10.677 -11.878 26.338 1.00 16.16 484 THR A O 1
ATOM 3562 N N . TYR A 1 460 ? 12.393 -13.281 26.712 1.00 17.79 485 TYR A N 1
ATOM 3563 C CA . TYR A 1 460 ? 12.696 -13.396 25.286 1.00 16.83 485 TYR A CA 1
ATOM 3564 C C . TYR A 1 460 ? 11.772 -14.388 24.600 1.00 16.46 485 TYR A C 1
ATOM 3565 O O . TYR A 1 460 ? 11.585 -15.508 25.082 1.00 17.91 485 TYR A O 1
ATOM 3574 N N . VAL A 1 461 ? 11.193 -13.976 23.471 1.00 15.54 486 VAL A N 1
ATOM 3575 C CA . VAL A 1 461 ? 10.283 -14.844 22.722 1.00 16.72 486 VAL A CA 1
ATOM 3576 C C . VAL A 1 461 ? 10.686 -14.812 21.248 1.00 18.12 486 VAL A C 1
ATOM 3577 O O . VAL A 1 461 ? 11.261 -13.819 20.788 1.00 19.76 486 VAL A O 1
ATOM 3581 N N . PRO A 1 462 ? 10.433 -15.873 20.487 1.00 22.47 487 PRO A N 1
ATOM 3582 C CA . PRO A 1 462 ? 10.831 -15.879 19.074 1.00 21.12 487 PRO A CA 1
ATOM 3583 C C . PRO A 1 462 ? 10.126 -14.785 18.282 1.00 18.72 487 PRO A C 1
ATOM 3584 O O . PRO A 1 462 ? 8.948 -14.499 18.491 1.00 17.35 487 PRO A O 1
ATOM 3588 N N . LEU A 1 463 ? 10.867 -14.178 17.361 1.00 20.66 488 LEU A N 1
ATOM 3589 C CA . LEU A 1 463 ? 10.279 -13.198 16.460 1.00 22.90 488 LEU A CA 1
ATOM 3590 C C . LEU A 1 463 ? 9.230 -13.871 15.579 1.00 23.67 488 LEU A C 1
ATOM 3591 O O . LEU A 1 463 ? 9.414 -14.998 15.106 1.00 27.18 488 LEU A O 1
ATOM 3596 N N . GLU A 1 464 ? 8.104 -13.197 15.386 1.00 23.34 489 GLU A N 1
ATOM 3597 C CA . GLU A 1 464 ? 7.023 -13.718 14.560 1.00 26.97 489 GLU A CA 1
ATOM 3598 C C . GLU A 1 464 ? 6.979 -12.899 13.279 1.00 22.97 489 GLU A C 1
ATOM 3599 O O . GLU A 1 464 ? 6.933 -11.665 13.331 1.00 21.27 489 GLU A O 1
ATOM 3605 N N . MET A 1 465 ? 6.981 -13.578 12.134 1.00 22.77 490 MET A N 1
ATOM 3606 C CA . MET A 1 465 ? 7.209 -12.859 10.878 1.00 23.71 490 MET A CA 1
ATOM 3607 C C . MET A 1 465 ? 6.074 -11.910 10.524 1.00 22.68 490 MET A C 1
ATOM 3608 O O . MET A 1 465 ? 6.324 -10.868 9.913 1.00 21.04 490 MET A O 1
ATOM 3613 N N . GLU A 1 466 ? 4.836 -12.240 10.890 1.00 24.95 491 GLU A N 1
ATOM 3614 C CA . GLU A 1 466 ? 3.697 -11.412 10.512 1.00 28.57 491 GLU A CA 1
ATOM 3615 C C . GLU A 1 466 ? 3.271 -10.424 11.583 1.00 27.40 491 GLU A C 1
ATOM 3616 O O . GLU A 1 466 ? 2.406 -9.587 11.312 1.00 30.92 491 GLU A O 1
ATOM 3622 N N . LYS A 1 467 ? 3.872 -10.477 12.766 1.00 24.22 492 LYS A N 1
ATOM 3623 C CA . LYS A 1 467 ? 3.563 -9.540 13.836 1.00 24.01 492 LYS A CA 1
ATOM 3624 C C . LYS A 1 467 ? 4.269 -8.205 13.600 1.00 23.05 492 LYS A C 1
ATOM 3625 O O . LYS A 1 467 ? 5.364 -8.153 13.036 1.00 17.84 492 LYS A O 1
ATOM 3631 N N . THR A 1 468 ? 3.639 -7.120 14.060 1.00 22.96 493 THR A N 1
ATOM 3632 C CA . THR A 1 468 ? 4.224 -5.783 13.989 1.00 22.83 493 THR A CA 1
ATOM 3633 C C . THR A 1 468 ? 4.884 -5.447 15.317 1.00 21.13 493 THR A C 1
ATOM 3634 O O . THR A 1 468 ? 4.290 -5.671 16.376 1.00 21.44 493 THR A O 1
ATOM 3638 N N . TYR A 1 469 ? 6.104 -4.911 15.261 1.00 18.31 494 TYR A N 1
ATOM 3639 C CA . TYR A 1 469 ? 6.856 -4.562 16.459 1.00 20.46 494 TYR A CA 1
ATOM 3640 C C . TYR A 1 469 ? 7.225 -3.088 16.440 1.00 21.75 494 TYR A C 1
ATOM 3641 O O . TYR A 1 469 ? 7.217 -2.429 15.401 1.00 23.14 494 TYR A O 1
ATOM 3650 N N . LYS A 1 470 ? 7.587 -2.587 17.605 1.00 20.15 495 LYS A N 1
ATOM 3651 C CA . LYS A 1 470 ? 8.198 -1.277 17.717 1.00 18.38 495 LYS A CA 1
ATOM 3652 C C . LYS A 1 470 ? 9.675 -1.504 17.977 1.00 17.06 495 LYS A C 1
ATOM 3653 O O . LYS A 1 470 ? 10.040 -2.384 18.772 1.00 14.91 495 LYS A O 1
ATOM 3659 N N . VAL A 1 471 ? 10.517 -0.730 17.310 1.00 14.20 496 VAL A N 1
ATOM 3660 C CA . VAL A 1 471 ? 11.956 -0.809 17.483 1.00 13.69 496 VAL A CA 1
ATOM 3661 C C . VAL A 1 471 ? 12.510 0.604 17.505 1.00 16.63 496 VAL A C 1
ATOM 3662 O O . VAL A 1 471 ? 12.045 1.492 16.778 1.00 16.91 496 VAL A O 1
ATOM 3666 N N . LEU A 1 472 ? 13.485 0.828 18.385 1.00 16.73 497 LEU A N 1
ATOM 3667 C CA . LEU A 1 472 ? 14.209 2.084 18.453 1.00 16.56 497 LEU A CA 1
ATOM 3668 C C . LEU A 1 472 ? 15.468 1.971 17.602 1.00 14.65 497 LEU A C 1
ATOM 3669 O O . LEU A 1 472 ? 16.152 0.945 17.622 1.00 16.57 497 LEU A O 1
ATOM 3674 N N . LEU A 1 473 ? 15.785 3.035 16.869 1.00 12.43 498 LEU A N 1
ATOM 3675 C CA . LEU A 1 473 ? 16.894 2.984 15.921 1.00 14.30 498 LEU A CA 1
ATOM 3676 C C . LEU A 1 473 ? 17.373 4.406 15.653 1.00 13.55 498 LEU A C 1
ATOM 3677 O O . LEU A 1 473 ? 16.624 5.369 15.872 1.00 13.92 498 LEU A O 1
ATOM 3682 N N . PRO A 1 474 ? 18.615 4.572 15.198 1.00 14.79 499 PRO A N 1
ATOM 3683 C CA . PRO A 1 474 ? 19.121 5.919 14.904 1.00 14.86 499 PRO A CA 1
ATOM 3684 C C . PRO A 1 474 ? 18.400 6.540 13.722 1.00 16.61 499 PRO A C 1
ATOM 3685 O O . PRO A 1 474 ? 18.003 5.857 12.773 1.00 17.36 499 PRO A O 1
ATOM 3689 N N . SER A 1 475 ? 18.273 7.868 13.765 1.00 12.75 500 SER A N 1
ATOM 3690 C CA . SER A 1 475 ? 17.679 8.566 12.631 1.00 16.19 500 SER A CA 1
ATOM 3691 C C . SER A 1 475 ? 18.408 8.247 11.327 1.00 16.61 500 SER A C 1
ATOM 3692 O O . SER A 1 475 ? 17.781 8.221 10.261 1.00 17.48 500 SER A O 1
ATOM 3695 N N . PHE A 1 476 ? 19.724 7.982 11.393 1.00 16.91 501 PHE A N 1
ATOM 3696 C CA . PHE A 1 476 ? 20.491 7.595 10.201 1.00 16.22 501 PHE A CA 1
ATOM 3697 C C . PHE A 1 476 ? 19.918 6.339 9.541 1.00 15.13 501 PHE A C 1
ATOM 3698 O O . PHE A 1 476 ? 19.781 6.286 8.309 1.00 15.85 501 PHE A O 1
ATOM 3706 N N . LEU A 1 477 ? 19.566 5.324 10.344 1.00 13.00 502 LEU A N 1
ATOM 3707 C CA . LEU A 1 477 ? 18.962 4.117 9.780 1.00 15.05 502 LEU A CA 1
ATOM 3708 C C . LEU A 1 477 ? 17.518 4.357 9.358 1.00 15.20 502 LEU A C 1
ATOM 3709 O O . LEU A 1 477 ? 17.059 3.795 8.350 1.00 18.56 502 LEU A O 1
ATOM 3714 N N . ALA A 1 478 ? 16.784 5.193 10.104 1.00 14.59 503 ALA A N 1
ATOM 3715 C CA . ALA A 1 478 ? 15.420 5.535 9.700 1.00 16.14 503 ALA A CA 1
ATOM 3716 C C . ALA A 1 478 ? 15.376 6.338 8.415 1.00 15.89 503 ALA A C 1
ATOM 3717 O O . ALA A 1 478 ? 14.305 6.444 7.808 1.00 18.92 503 ALA A O 1
ATOM 3719 N N . ALA A 1 479 ? 16.506 6.881 7.974 1.00 16.81 504 ALA A N 1
ATOM 3720 C CA . ALA A 1 479 ? 16.614 7.495 6.663 1.00 19.00 504 ALA A CA 1
ATOM 3721 C C . ALA A 1 479 ? 17.136 6.523 5.610 1.00 20.13 504 ALA A C 1
ATOM 3722 O O . ALA A 1 479 ? 17.370 6.939 4.474 1.00 21.55 504 ALA A O 1
ATOM 3724 N N . GLY A 1 480 ? 17.329 5.245 5.960 1.00 18.53 505 GLY A N 1
ATOM 3725 C CA . GLY A 1 480 ? 17.868 4.277 5.018 1.00 19.94 505 GLY A CA 1
ATOM 3726 C C . GLY A 1 480 ? 19.385 4.215 4.950 1.00 21.67 505 GLY A C 1
ATOM 3727 O O . GLY A 1 480 ? 19.936 3.702 3.958 1.00 21.65 505 GLY A O 1
ATOM 3728 N N . GLY A 1 481 ? 20.081 4.745 5.948 1.00 16.77 506 GLY A N 1
ATOM 3729 C CA . GLY A 1 481 ? 21.530 4.778 5.895 1.00 19.02 506 GLY A CA 1
ATOM 3730 C C . GLY A 1 481 ? 22.159 3.395 5.915 1.00 21.24 506 GLY A C 1
ATOM 3731 O O . GLY A 1 481 ? 21.590 2.417 6.399 1.00 21.33 506 GLY A O 1
ATOM 3732 N N . ASP A 1 482 ? 23.375 3.316 5.368 1.00 22.08 507 ASP A N 1
ATOM 3733 C CA . ASP A 1 482 ? 24.133 2.061 5.306 1.00 24.34 507 ASP A CA 1
ATOM 3734 C C . ASP A 1 482 ? 23.353 0.961 4.583 1.00 22.01 507 ASP A C 1
ATOM 3735 O O . ASP A 1 482 ? 23.443 -0.221 4.939 1.00 21.52 507 ASP A O 1
ATOM 3740 N N . GLY A 1 483 ? 22.550 1.349 3.590 1.00 18.55 508 GLY A N 1
ATOM 3741 C CA . GLY A 1 483 ? 21.828 0.394 2.772 1.00 19.88 508 GLY A CA 1
ATOM 3742 C C . GLY A 1 483 ? 20.582 -0.192 3.401 1.00 18.06 508 GLY A C 1
ATOM 3743 O O . GLY A 1 483 ? 19.973 -1.089 2.806 1.00 18.35 508 GLY A O 1
ATOM 3744 N N . TYR A 1 484 ? 20.169 0.300 4.568 1.00 17.37 509 TYR A N 1
ATOM 3745 C CA . TYR A 1 484 ? 18.993 -0.226 5.264 1.00 17.63 509 TYR A CA 1
ATOM 3746 C C . TYR A 1 484 ? 17.708 0.385 4.700 1.00 15.17 509 TYR A C 1
ATOM 3747 O O . TYR A 1 484 ? 16.969 1.099 5.374 1.00 18.23 509 TYR A O 1
ATOM 3756 N N . TYR A 1 485 ? 17.466 0.115 3.423 1.00 16.26 510 TYR A N 1
ATOM 3757 C CA . TYR A 1 485 ? 16.286 0.679 2.777 1.00 18.55 510 TYR A CA 1
ATOM 3758 C C . TYR A 1 485 ? 15.006 0.200 3.452 1.00 20.24 510 TYR A C 1
ATOM 3759 O O . TYR A 1 485 ? 14.012 0.931 3.481 1.00 19.24 510 TYR A O 1
ATOM 3768 N N . MET A 1 486 ? 15.014 -1.016 4.008 1.00 19.78 511 MET A N 1
ATOM 3769 C CA . MET A 1 486 ? 13.839 -1.568 4.665 1.00 19.04 511 MET A CA 1
ATOM 3770 C C . MET A 1 486 ? 13.568 -0.956 6.036 1.00 20.06 511 MET A C 1
ATOM 3771 O O . MET A 1 486 ? 12.488 -1.198 6.592 1.00 20.80 511 MET A O 1
ATOM 3776 N N . LEU A 1 487 ? 14.503 -0.184 6.601 1.00 18.35 512 LEU A N 1
ATOM 3777 C CA . LEU A 1 487 ? 14.272 0.545 7.848 1.00 14.75 512 LEU A CA 1
ATOM 3778 C C . LEU A 1 487 ? 13.842 1.989 7.616 1.00 16.67 512 LEU A C 1
ATOM 3779 O O . LEU A 1 487 ? 13.704 2.748 8.581 1.00 17.91 512 LEU A O 1
ATOM 3784 N N . LYS A 1 488 ? 13.711 2.401 6.361 1.00 19.07 513 LYS A N 1
ATOM 3785 C CA . LYS A 1 488 ? 13.308 3.766 6.050 1.00 22.76 513 LYS A CA 1
ATOM 3786 C C . LYS A 1 488 ? 11.902 4.038 6.566 1.00 23.66 513 LYS A C 1
ATOM 3787 O O . LYS A 1 488 ? 10.980 3.275 6.279 1.00 25.91 513 LYS A O 1
ATOM 3793 N N . GLY A 1 489 ? 11.745 5.122 7.330 1.00 19.93 514 GLY A N 1
ATOM 3794 C CA . GLY A 1 489 ? 10.478 5.476 7.927 1.00 20.22 514 GLY A CA 1
ATOM 3795 C C . GLY A 1 489 ? 9.709 6.546 7.175 1.00 25.42 514 GLY A C 1
ATOM 3796 O O . GLY A 1 489 ? 10.269 7.342 6.429 1.00 26.97 514 GLY A O 1
ATOM 3797 N N . ASP A 1 490 ? 8.393 6.541 7.370 1.00 26.13 515 ASP A N 1
ATOM 3798 C CA . ASP A 1 490 ? 7.565 7.641 6.919 1.00 30.75 515 ASP A CA 1
ATOM 3799 C C . ASP A 1 490 ? 6.580 7.996 8.027 1.00 25.83 515 ASP A C 1
ATOM 3800 O O . ASP A 1 490 ? 6.603 7.417 9.121 1.00 21.39 515 ASP A O 1
ATOM 3805 N N . SER A 1 491 ? 5.709 8.969 7.748 1.00 25.66 516 SER A N 1
ATOM 3806 C CA . SER A 1 491 ? 4.809 9.441 8.796 1.00 27.81 516 SER A CA 1
ATOM 3807 C C . SER A 1 491 ? 3.938 8.318 9.349 1.00 28.89 516 SER A C 1
ATOM 3808 O O . SER A 1 491 ? 3.522 8.376 10.513 1.00 29.01 516 SER A O 1
ATOM 3811 N N . SER A 1 492 ? 3.678 7.277 8.555 1.00 26.86 517 SER A N 1
ATOM 3812 C CA . SER A 1 492 ? 2.754 6.245 9.004 1.00 29.25 517 SER A CA 1
ATOM 3813 C C . SER A 1 492 ? 3.390 5.251 9.963 1.00 27.73 517 SER A C 1
ATOM 3814 O O . SER A 1 492 ? 2.659 4.545 10.672 1.00 28.51 517 SER A O 1
ATOM 3817 N N . ASN A 1 493 ? 4.723 5.162 10.019 1.00 18.29 518 ASN A N 1
ATOM 3818 C CA . ASN A 1 493 ? 5.316 4.117 10.843 1.00 23.88 518 ASN A CA 1
ATOM 3819 C C . ASN A 1 493 ? 6.512 4.592 11.655 1.00 22.22 518 ASN A C 1
ATOM 3820 O O . ASN A 1 493 ? 7.154 3.767 12.316 1.00 24.05 518 ASN A O 1
ATOM 3825 N N . HIS A 1 494 ? 6.800 5.892 11.672 1.00 20.73 519 HIS A N 1
ATOM 3826 C CA . HIS A 1 494 ? 8.058 6.379 12.216 1.00 20.03 519 HIS A CA 1
ATOM 3827 C C . HIS A 1 494 ? 7.813 7.634 13.039 1.00 20.10 519 HIS A C 1
ATOM 3828 O O . HIS A 1 494 ? 7.047 8.511 12.623 1.00 22.91 519 HIS A O 1
ATOM 3835 N N . SER A 1 495 ? 8.492 7.724 14.188 1.00 20.54 520 SER A N 1
ATOM 3836 C CA . SER A 1 495 ? 8.404 8.873 15.084 1.00 23.51 520 SER A CA 1
ATOM 3837 C C . SER A 1 495 ? 9.806 9.356 15.428 1.00 19.48 520 SER A C 1
ATOM 3838 O O . SER A 1 495 ? 10.633 8.568 15.888 1.00 18.41 520 SER A O 1
ATOM 3841 N N . SER A 1 496 ? 10.049 10.654 15.260 1.00 19.31 521 SER A N 1
ATOM 3842 C CA . SER A 1 496 ? 11.355 11.236 15.559 1.00 20.41 521 SER A CA 1
ATOM 3843 C C . SER A 1 496 ? 11.536 11.485 17.060 1.00 18.09 521 SER A C 1
ATOM 3844 O O . SER A 1 496 ? 10.689 12.112 17.710 1.00 16.50 521 SER A O 1
ATOM 3847 N N . GLY A 1 497 ? 12.663 11.021 17.593 1.00 16.74 522 GLY A N 1
ATOM 3848 C CA . GLY A 1 497 ? 12.921 11.058 19.023 1.00 20.58 522 GLY A CA 1
ATOM 3849 C C . GLY A 1 497 ? 13.945 12.075 19.493 1.00 17.92 522 GLY A C 1
ATOM 3850 O O . GLY A 1 497 ? 14.065 13.175 18.938 1.00 17.16 522 GLY A O 1
ATOM 3851 N N . ASP A 1 498 ? 14.692 11.708 20.527 1.00 20.11 523 ASP A N 1
ATOM 3852 C CA . ASP A 1 498 ? 15.555 12.622 21.259 1.00 20.85 523 ASP A CA 1
ATOM 3853 C C . ASP A 1 498 ? 17.005 12.548 20.774 1.00 18.58 523 ASP A C 1
ATOM 3854 O O . ASP A 1 498 ? 17.463 11.533 20.247 1.00 14.54 523 ASP A O 1
ATOM 3859 N N . LEU A 1 499 ? 17.732 13.639 21.019 1.00 17.22 524 LEU A N 1
ATOM 3860 C CA . LEU A 1 499 ? 19.151 13.736 20.693 1.00 17.06 524 LEU A CA 1
ATOM 3861 C C . LEU A 1 499 ? 19.954 12.572 21.259 1.00 16.25 524 LEU A C 1
ATOM 3862 O O . LEU A 1 499 ? 19.881 12.279 22.461 1.00 15.53 524 LEU A O 1
ATOM 3867 N N . ASP A 1 500 ? 20.768 11.944 20.396 1.00 13.75 525 ASP A N 1
ATOM 3868 C CA . ASP A 1 500 ? 21.506 10.751 20.812 1.00 14.47 525 ASP A CA 1
ATOM 3869 C C . ASP A 1 500 ? 22.415 11.012 22.023 1.00 16.01 525 ASP A C 1
ATOM 3870 O O . ASP A 1 500 ? 22.415 10.228 22.985 1.00 15.36 525 ASP A O 1
ATOM 3875 N N . ILE A 1 501 ? 23.192 12.105 22.013 1.00 14.68 526 ILE A N 1
ATOM 3876 C CA . ILE A 1 501 ? 24.137 12.284 23.120 1.00 17.09 526 ILE A CA 1
ATOM 3877 C C . ILE A 1 501 ? 23.405 12.669 24.394 1.00 18.59 526 ILE A C 1
ATOM 3878 O O . ILE A 1 501 ? 23.899 12.430 25.502 1.00 21.04 526 ILE A O 1
ATOM 3883 N N . SER A 1 502 ? 22.238 13.285 24.267 1.00 17.83 527 SER A N 1
ATOM 3884 C CA . SER A 1 502 ? 21.430 13.562 25.449 1.00 21.92 527 SER A CA 1
ATOM 3885 C C . SER A 1 502 ? 20.904 12.262 26.057 1.00 18.32 527 SER A C 1
ATOM 3886 O O . SER A 1 502 ? 20.935 12.079 27.281 1.00 19.29 527 SER A O 1
ATOM 3889 N N . ILE A 1 503 ? 20.429 11.346 25.212 1.00 18.69 528 ILE A N 1
ATOM 3890 C CA . ILE A 1 503 ? 20.012 10.018 25.673 1.00 19.01 528 ILE A CA 1
ATOM 3891 C C . ILE A 1 503 ? 21.139 9.326 26.434 1.00 17.68 528 ILE A C 1
ATOM 3892 O O . ILE A 1 503 ? 20.953 8.835 27.560 1.00 16.41 528 ILE A O 1
ATOM 3897 N N . VAL A 1 504 ? 22.309 9.228 25.806 1.00 14.53 529 VAL A N 1
ATOM 3898 C CA . VAL A 1 504 ? 23.426 8.517 26.414 1.00 16.80 529 VAL A CA 1
ATOM 3899 C C . VAL A 1 504 ? 23.927 9.259 27.651 1.00 17.00 529 VAL A C 1
ATOM 3900 O O . VAL A 1 504 ? 24.193 8.644 28.687 1.00 15.40 529 VAL A O 1
ATOM 3904 N N . GLY A 1 505 ? 24.043 10.588 27.572 1.00 16.07 530 GLY A N 1
ATOM 3905 C CA . GLY A 1 505 ? 24.476 11.357 28.735 1.00 20.02 530 GLY A CA 1
ATOM 3906 C C . GLY A 1 505 ? 23.557 11.219 29.936 1.00 17.68 530 GLY A C 1
ATOM 3907 O O . GLY A 1 505 ? 24.020 11.145 31.076 1.00 17.61 530 GLY A O 1
ATOM 3908 N N . ASP A 1 506 ? 22.242 11.237 29.705 1.00 18.71 531 ASP A N 1
ATOM 3909 C CA . ASP A 1 506 ? 21.294 11.105 30.809 1.00 18.84 531 ASP A CA 1
ATOM 3910 C C . ASP A 1 506 ? 21.460 9.772 31.522 1.00 17.57 531 ASP A C 1
ATOM 3911 O O . ASP A 1 506 ? 21.400 9.706 32.755 1.00 17.44 531 ASP A O 1
ATOM 3916 N N . TYR A 1 507 ? 21.655 8.701 30.756 1.00 15.54 532 TYR A N 1
ATOM 3917 C CA . TYR A 1 507 ? 21.803 7.363 31.319 1.00 17.79 532 TYR A CA 1
ATOM 3918 C C . TYR A 1 507 ? 23.092 7.257 32.130 1.00 15.91 532 TYR A C 1
ATOM 3919 O O . TYR A 1 507 ? 23.084 6.802 33.278 1.00 15.41 532 TYR A O 1
ATOM 3928 N N . ILE A 1 508 ? 24.200 7.741 31.570 1.00 14.09 533 ILE A N 1
ATOM 3929 C CA . ILE A 1 508 ? 25.464 7.755 32.311 1.00 17.35 533 ILE A CA 1
ATOM 3930 C C . ILE A 1 508 ? 25.333 8.591 33.585 1.00 20.52 533 ILE A C 1
ATOM 3931 O O . ILE A 1 508 ? 25.861 8.226 34.644 1.00 22.84 533 ILE A O 1
ATOM 3936 N N . LYS A 1 509 ? 24.649 9.734 33.502 1.00 17.30 534 LYS A N 1
ATOM 3937 C CA . LYS A 1 509 ? 24.481 10.570 34.686 1.00 19.83 534 LYS A CA 1
ATOM 3938 C C . LYS A 1 509 ? 23.735 9.812 35.772 1.00 25.53 534 LYS A C 1
ATOM 3939 O O . LYS A 1 509 ? 24.118 9.832 36.940 1.00 26.01 534 LYS A O 1
ATOM 3945 N N . ARG A 1 510 ? 22.680 9.105 35.391 1.00 27.60 535 ARG A N 1
ATOM 3946 C CA . ARG A 1 510 ? 21.918 8.315 36.348 1.00 29.83 535 ARG A CA 1
ATOM 3947 C C . ARG A 1 510 ? 22.724 7.156 36.897 1.00 26.13 535 ARG A C 1
ATOM 3948 O O . ARG A 1 510 ? 22.694 6.896 38.104 1.00 26.72 535 ARG A O 1
ATOM 3956 N N . MET A 1 511 ? 23.414 6.411 36.042 1.00 24.22 536 MET A N 1
ATOM 3957 C CA . MET A 1 511 ? 24.167 5.266 36.550 1.00 25.64 536 MET A CA 1
ATOM 3958 C C . MET A 1 511 ? 25.344 5.703 37.415 1.00 24.47 536 MET A C 1
ATOM 3959 O O . MET A 1 511 ? 25.675 5.017 38.388 1.00 23.44 536 MET A O 1
ATOM 3964 N N . GLY A 1 512 ? 25.983 6.829 37.088 1.00 22.48 537 GLY A N 1
ATOM 3965 C CA . GLY A 1 512 ? 27.116 7.294 37.865 1.00 24.61 537 GLY A CA 1
ATOM 3966 C C . GLY A 1 512 ? 28.402 6.568 37.512 1.00 25.01 537 GLY A C 1
ATOM 3967 O O . GLY A 1 512 ? 29.375 7.206 37.102 1.00 25.37 537 GLY A O 1
ATOM 3968 N N . LYS A 1 513 ? 28.425 5.241 37.680 1.00 23.27 538 LYS A N 1
ATOM 3969 C CA . LYS A 1 513 ? 29.493 4.380 37.177 1.00 21.43 538 LYS A CA 1
ATOM 3970 C C . LYS A 1 513 ? 28.893 3.417 36.163 1.00 21.80 538 LYS A C 1
ATOM 3971 O O . LYS A 1 513 ? 27.878 2.776 36.453 1.00 22.48 538 LYS A O 1
ATOM 3977 N N . VAL A 1 514 ? 29.517 3.293 34.987 1.00 17.32 539 VAL A N 1
ATOM 3978 C CA . VAL A 1 514 ? 29.075 2.298 34.011 1.00 19.61 539 VAL A CA 1
ATOM 3979 C C . VAL A 1 514 ? 30.171 1.261 33.793 1.00 21.37 539 VAL A C 1
ATOM 3980 O O . VAL A 1 514 ? 31.371 1.539 33.932 1.00 18.99 539 VAL A O 1
ATOM 3984 N N . PHE A 1 515 ? 29.731 0.042 33.438 1.00 18.03 540 PHE A N 1
ATOM 3985 C CA . PHE A 1 515 ? 30.604 -1.108 33.254 1.00 20.09 540 PHE A CA 1
ATOM 3986 C C . PHE A 1 515 ? 29.967 -2.095 32.282 1.00 17.73 540 PHE A C 1
ATOM 3987 O O . PHE A 1 515 ? 29.842 -3.286 32.610 1.00 14.71 540 PHE A O 1
ATOM 3995 N N . PRO A 1 516 ? 29.571 -1.670 31.080 1.00 15.02 541 PRO A N 1
ATOM 3996 C CA . PRO A 1 516 ? 28.867 -2.604 30.190 1.00 17.47 541 PRO A CA 1
ATOM 3997 C C . PRO A 1 516 ? 29.767 -3.738 29.717 1.00 16.66 541 PRO A C 1
ATOM 3998 O O . PRO A 1 516 ? 30.962 -3.558 29.447 1.00 14.45 541 PRO A O 1
ATOM 4002 N N . ALA A 1 517 ? 29.164 -4.915 29.601 1.00 16.38 542 ALA A N 1
ATOM 4003 C CA . ALA A 1 517 ? 29.850 -6.124 29.170 1.00 17.29 542 ALA A CA 1
ATOM 4004 C C . ALA A 1 517 ? 29.464 -6.520 27.746 1.00 16.67 542 ALA A C 1
ATOM 4005 O O . ALA A 1 517 ? 28.447 -6.082 27.206 1.00 17.98 542 ALA A O 1
ATOM 4007 N N . MET A 1 518 ? 30.298 -7.364 27.135 1.00 16.48 543 MET A N 1
ATOM 4008 C CA . MET A 1 518 ? 29.855 -8.217 26.037 1.00 15.85 543 MET A CA 1
ATOM 4009 C C . MET A 1 518 ? 29.160 -9.414 26.663 1.00 16.18 543 MET A C 1
ATOM 4010 O O . MET A 1 518 ? 29.785 -10.182 27.411 1.00 17.79 543 MET A O 1
ATOM 4015 N N . GLU A 1 519 ? 27.865 -9.562 26.403 1.00 17.67 544 GLU A N 1
ATOM 4016 C CA . GLU A 1 519 ? 27.100 -10.581 27.118 1.00 20.40 544 GLU A CA 1
ATOM 4017 C C . GLU A 1 519 ? 26.418 -11.602 26.210 1.00 19.32 544 GLU A C 1
ATOM 4018 O O . GLU A 1 519 ? 25.612 -12.403 26.697 1.00 19.23 544 GLU A O 1
ATOM 4024 N N . GLY A 1 520 ? 26.747 -11.641 24.922 1.00 17.49 545 GLY A N 1
ATOM 4025 C CA . GLY A 1 520 ? 26.121 -12.607 24.037 1.00 17.71 545 GLY A CA 1
ATOM 4026 C C . GLY A 1 520 ? 24.812 -12.166 23.417 1.00 16.56 545 GLY A C 1
ATOM 4027 O O . GLY A 1 520 ? 24.024 -13.025 22.996 1.00 16.84 545 GLY A O 1
ATOM 4028 N N . ARG A 1 521 ? 24.546 -10.854 23.358 1.00 14.04 546 ARG A N 1
ATOM 4029 C CA . ARG A 1 521 ? 23.360 -10.362 22.662 1.00 17.58 546 ARG A CA 1
ATOM 4030 C C . ARG A 1 521 ? 23.365 -10.788 21.200 1.00 17.65 546 ARG A C 1
ATOM 4031 O O . ARG A 1 521 ? 22.305 -11.058 20.627 1.00 15.52 546 ARG A O 1
ATOM 4039 N N . MET A 1 522 ? 24.540 -10.864 20.586 1.00 17.10 547 MET A N 1
ATOM 4040 C CA . MET A 1 522 ? 24.695 -11.546 19.312 1.00 18.04 547 MET A CA 1
ATOM 4041 C C . MET A 1 522 ? 25.688 -12.680 19.500 1.00 18.29 547 MET A C 1
ATOM 4042 O O . MET A 1 522 ? 26.664 -12.540 20.247 1.00 19.89 547 MET A O 1
ATOM 4047 N N . VAL A 1 523 ? 25.417 -13.804 18.837 1.00 18.96 548 VAL A N 1
ATOM 4048 C CA . VAL A 1 523 ? 26.260 -14.999 18.859 1.00 20.91 548 VAL A CA 1
ATOM 4049 C C . VAL A 1 523 ? 26.564 -15.414 17.424 1.00 19.36 548 VAL A C 1
ATOM 4050 O O . VAL A 1 523 ? 25.657 -15.490 16.587 1.00 19.72 548 VAL A O 1
ATOM 4054 N N . PHE A 1 524 ? 27.831 -15.702 17.142 1.00 20.64 549 PHE A N 1
ATOM 4055 C CA . PHE A 1 524 ? 28.224 -16.201 15.833 1.00 25.07 549 PHE A CA 1
ATOM 4056 C C . PHE A 1 524 ? 28.443 -17.695 15.970 1.00 25.08 549 PHE A C 1
ATOM 4057 O O . PHE A 1 524 ? 29.435 -18.139 16.554 1.00 26.07 549 PHE A O 1
ATOM 4065 N N . SER A 1 525 ? 27.486 -18.459 15.452 1.00 27.35 550 SER A N 1
ATOM 4066 C CA . SER A 1 525 ? 27.544 -19.913 15.461 1.00 28.67 550 SER A CA 1
ATOM 4067 C C . SER A 1 525 ? 28.741 -20.432 14.668 1.00 34.85 550 SER A C 1
ATOM 4068 O O . SER A 1 525 ? 29.097 -19.885 13.624 1.00 34.99 550 SER A O 1
ATOM 4071 N N . ALA A 1 526 ? 29.375 -21.484 15.181 1.00 36.36 551 ALA A N 1
ATOM 4072 C CA . ALA A 1 526 ? 30.457 -22.131 14.450 1.00 43.26 551 ALA A CA 1
ATOM 4073 C C . ALA A 1 526 ? 29.939 -23.019 13.319 1.00 49.00 551 ALA A C 1
ATOM 4074 O O . ALA A 1 526 ? 30.746 -23.576 12.565 1.00 53.96 551 ALA A O 1
ATOM 4076 N N . GLY A 1 527 ? 28.618 -23.174 13.194 1.00 47.87 552 GLY A N 1
ATOM 4077 C CA . GLY A 1 527 ? 28.025 -23.887 12.083 1.00 50.21 552 GLY A CA 1
ATOM 4078 C C . GLY A 1 527 ? 28.275 -25.387 12.143 1.00 54.53 552 GLY A C 1
ATOM 4079 O O . GLY A 1 527 ? 28.538 -25.972 13.199 1.00 52.50 552 GLY A O 1
ATOM 4080 N N . SER A 1 528 ? 28.189 -26.006 10.968 1.00 60.05 553 SER A N 1
ATOM 4081 C CA . SER A 1 528 ? 28.376 -27.445 10.833 1.00 66.11 553 SER A CA 1
ATOM 4082 C C . SER A 1 528 ? 29.796 -27.873 11.187 1.00 67.51 553 SER A C 1
ATOM 4083 O O . SER A 1 528 ? 30.766 -27.326 10.671 1.00 67.69 553 SER A O 1
ATOM 4086 N N . GLY B 1 1 ? 53.643 2.857 93.371 1.00 30.00 26 GLY B N 1
ATOM 4087 C CA . GLY B 1 1 ? 53.767 3.762 92.243 1.00 30.00 26 GLY B CA 1
ATOM 4088 C C . GLY B 1 1 ? 53.136 3.207 90.981 1.00 30.00 26 GLY B C 1
ATOM 4089 O O . GLY B 1 1 ? 53.560 3.529 89.871 1.00 30.00 26 GLY B O 1
ATOM 4090 N N . SER B 1 2 ? 52.119 2.369 91.153 1.00 44.15 27 SER B N 1
ATOM 4091 C CA . SER B 1 2 ? 51.423 1.763 90.019 1.00 38.89 27 SER B CA 1
ATOM 4092 C C . SER B 1 2 ? 50.340 2.679 89.503 1.00 33.45 27 SER B C 1
ATOM 4093 O O . SER B 1 2 ? 49.911 3.616 90.172 1.00 34.54 27 SER B O 1
ATOM 4096 N N . PHE B 1 3 ? 49.915 2.392 88.280 1.00 26.68 28 PHE B N 1
ATOM 4097 C CA . PHE B 1 3 ? 48.882 3.158 87.604 1.00 24.67 28 PHE B CA 1
ATOM 4098 C C . PHE B 1 3 ? 47.852 2.183 87.070 1.00 21.79 28 PHE B C 1
ATOM 4099 O O . PHE B 1 3 ? 48.185 1.309 86.258 1.00 21.06 28 PHE B O 1
ATOM 4107 N N . GLU B 1 4 ? 46.615 2.308 87.548 1.00 22.36 29 GLU B N 1
ATOM 4108 C CA . GLU B 1 4 ? 45.520 1.453 87.111 1.00 25.65 29 GLU B CA 1
ATOM 4109 C C . GLU B 1 4 ? 44.638 2.176 86.112 1.00 21.82 29 GLU B C 1
ATOM 4110 O O . GLU B 1 4 ? 44.153 3.279 86.386 1.00 21.56 29 GLU B O 1
ATOM 4116 N N . LEU B 1 5 ? 44.420 1.565 84.960 1.00 18.16 30 LEU B N 1
ATOM 4117 C CA . LEU B 1 5 ? 43.639 2.160 83.894 1.00 17.49 30 LEU B CA 1
ATOM 4118 C C . LEU B 1 5 ? 42.541 1.186 83.508 1.00 17.66 30 LEU B C 1
ATOM 4119 O O . LEU B 1 5 ? 42.805 -0.005 83.303 1.00 20.86 30 LEU B O 1
ATOM 4124 N N . THR B 1 6 ? 41.312 1.692 83.431 1.00 17.44 31 THR B N 1
ATOM 4125 C CA . THR B 1 6 ? 40.156 0.921 82.982 1.00 15.85 31 THR B CA 1
ATOM 4126 C C . THR B 1 6 ? 39.845 1.296 81.538 1.00 16.02 31 THR B C 1
ATOM 4127 O O . THR B 1 6 ? 39.567 2.463 81.250 1.00 15.46 31 THR B O 1
ATOM 4131 N N . ILE B 1 7 ? 39.904 0.316 80.635 1.00 12.28 32 ILE B N 1
ATOM 4132 C CA . ILE B 1 7 ? 39.607 0.530 79.222 1.00 12.41 32 ILE B CA 1
ATOM 4133 C C . ILE B 1 7 ? 38.224 -0.034 78.917 1.00 14.27 32 ILE B C 1
ATOM 4134 O O . ILE B 1 7 ? 38.001 -1.246 79.025 1.00 12.92 32 ILE B O 1
ATOM 4139 N N . LEU B 1 8 ? 37.297 0.852 78.550 1.00 13.29 33 LEU B N 1
ATOM 4140 C CA . LEU B 1 8 ? 35.982 0.497 78.020 1.00 11.65 33 LEU B CA 1
ATOM 4141 C C . LEU B 1 8 ? 36.044 0.569 76.497 1.00 14.51 33 LEU B C 1
ATOM 4142 O O . LEU B 1 8 ? 36.586 1.537 75.951 1.00 18.18 33 LEU B O 1
ATOM 4147 N N . HIS B 1 9 ? 35.517 -0.442 75.800 1.00 12.42 34 HIS B N 1
ATOM 4148 C CA . HIS B 1 9 ? 35.703 -0.429 74.349 1.00 10.73 34 HIS B CA 1
ATOM 4149 C C . HIS B 1 9 ? 34.544 -1.079 73.592 1.00 12.96 34 HIS B C 1
ATOM 4150 O O . HIS B 1 9 ? 33.905 -2.022 74.071 1.00 14.23 34 HIS B O 1
ATOM 4157 N N . THR B 1 10 ? 34.280 -0.545 72.392 1.00 9.96 35 THR B N 1
ATOM 4158 C CA . THR B 1 10 ? 33.307 -1.096 71.456 1.00 12.00 35 THR B CA 1
ATOM 4159 C C . THR B 1 10 ? 33.952 -1.236 70.082 1.00 13.62 35 THR B C 1
ATOM 4160 O O . THR B 1 10 ? 34.919 -0.541 69.748 1.00 13.00 35 THR B O 1
ATOM 4164 N N . ASN B 1 11 ? 33.421 -2.162 69.293 1.00 10.60 36 ASN B N 1
ATOM 4165 C CA . ASN B 1 11 ? 33.867 -2.327 67.915 1.00 9.87 36 ASN B CA 1
ATOM 4166 C C . ASN B 1 11 ? 32.723 -2.926 67.114 1.00 11.11 36 ASN B C 1
ATOM 4167 O O . ASN B 1 11 ? 31.897 -3.661 67.661 1.00 14.85 36 ASN B O 1
ATOM 4172 N N . ASP B 1 12 ? 32.677 -2.604 65.817 1.00 12.04 37 ASP B N 1
ATOM 4173 C CA . ASP B 1 12 ? 31.677 -3.179 64.904 1.00 11.33 37 ASP B CA 1
ATOM 4174 C C . ASP B 1 12 ? 30.259 -3.065 65.470 1.00 11.34 37 ASP B C 1
ATOM 4175 O O . ASP B 1 12 ? 29.431 -3.975 65.361 1.00 12.76 37 ASP B O 1
ATOM 4180 N N . VAL B 1 13 ? 29.979 -1.921 66.081 1.00 12.28 38 VAL B N 1
ATOM 4181 C CA . VAL B 1 13 ? 28.627 -1.643 66.562 1.00 11.75 38 VAL B CA 1
ATOM 4182 C C . VAL B 1 13 ? 27.630 -1.728 65.411 1.00 12.84 38 VAL B C 1
ATOM 4183 O O . VAL B 1 13 ? 26.492 -2.188 65.579 1.00 15.21 38 VAL B O 1
ATOM 4187 N N . HIS B 1 14 ? 28.046 -1.292 64.224 1.00 12.34 39 HIS B N 1
ATOM 4188 C CA . HIS B 1 14 ? 27.294 -1.445 62.977 1.00 12.35 39 HIS B CA 1
ATOM 4189 C C . HIS B 1 14 ? 25.831 -0.993 63.098 1.00 11.75 39 HIS B C 1
ATOM 4190 O O . HIS B 1 14 ? 24.889 -1.719 62.766 1.00 11.99 39 HIS B O 1
ATOM 4197 N N . ALA B 1 15 ? 25.655 0.250 63.549 1.00 10.75 40 ALA B N 1
ATOM 4198 C CA . ALA B 1 15 ? 24.380 0.959 63.471 1.00 11.97 40 ALA B CA 1
ATOM 4199 C C . ALA B 1 15 ? 23.269 0.307 64.305 1.00 13.14 40 ALA B C 1
ATOM 4200 O O . ALA B 1 15 ? 22.074 0.491 64.018 1.00 11.44 40 ALA B O 1
ATOM 4202 N N . ARG B 1 16 ? 23.634 -0.453 65.343 1.00 12.99 41 ARG B N 1
ATOM 4203 C CA . ARG B 1 16 ? 22.632 -0.938 66.299 1.00 15.30 41 ARG B CA 1
ATOM 4204 C C . ARG B 1 16 ? 22.462 0.178 67.330 1.00 15.50 41 ARG B C 1
ATOM 4205 O O . ARG B 1 16 ? 23.102 0.213 68.384 1.00 15.46 41 ARG B O 1
ATOM 4213 N N . LEU B 1 17 ? 21.619 1.154 66.999 1.00 15.68 42 LEU B N 1
ATOM 4214 C CA . LEU B 1 17 ? 21.350 2.285 67.887 1.00 15.31 42 LEU B CA 1
ATOM 4215 C C . LEU B 1 17 ? 20.324 1.913 68.953 1.00 17.93 42 LEU B C 1
ATOM 4216 O O . LEU B 1 17 ? 20.540 2.127 70.154 1.00 15.84 42 LEU B O 1
ATOM 4221 N N . GLU B 1 18 ? 19.211 1.333 68.533 1.00 15.95 43 GLU B N 1
ATOM 4222 C CA . GLU B 1 18 ? 18.239 0.845 69.490 1.00 19.18 43 GLU B CA 1
ATOM 4223 C C . GLU B 1 18 ? 18.684 -0.527 70.006 1.00 18.02 43 GLU B C 1
ATOM 4224 O O . GLU B 1 18 ? 19.484 -1.225 69.375 1.00 13.41 43 GLU B O 1
ATOM 4230 N N . GLN B 1 19 ? 18.152 -0.914 71.166 1.00 19.32 44 GLN B N 1
ATOM 4231 C CA . GLN B 1 19 ? 18.425 -2.250 71.672 1.00 17.81 44 GLN B CA 1
ATOM 4232 C C . GLN B 1 19 ? 17.942 -3.287 70.665 1.00 19.88 44 GLN B C 1
ATOM 4233 O O . GLN B 1 19 ? 17.105 -3.006 69.799 1.00 20.68 44 GLN B O 1
ATOM 4239 N N . THR B 1 20 ? 18.501 -4.492 70.762 1.00 18.68 45 THR B N 1
ATOM 4240 C CA . THR B 1 20 ? 18.344 -5.513 69.731 1.00 20.83 45 THR B CA 1
ATOM 4241 C C . THR B 1 20 ? 17.879 -6.834 70.339 1.00 23.01 45 THR B C 1
ATOM 4242 O O . THR B 1 20 ? 17.905 -7.028 71.558 1.00 18.90 45 THR B O 1
ATOM 4246 N N . SER B 1 21 ? 17.465 -7.760 69.469 1.00 19.61 46 SER B N 1
ATOM 4247 C CA . SER B 1 21 ? 17.265 -9.140 69.883 1.00 21.30 46 SER B CA 1
ATOM 4248 C C . SER B 1 21 ? 18.600 -9.777 70.281 1.00 20.63 46 SER B C 1
ATOM 4249 O O . SER B 1 21 ? 19.675 -9.197 70.096 1.00 18.89 46 SER B O 1
ATOM 4252 N N . ARG B 1 22 ? 18.519 -11.015 70.799 1.00 22.29 47 ARG B N 1
ATOM 4253 C CA . ARG B 1 22 ? 19.725 -11.736 71.201 1.00 23.37 47 ARG B CA 1
ATOM 4254 C C . ARG B 1 22 ? 20.693 -11.895 70.034 1.00 22.56 47 ARG B C 1
ATOM 4255 O O . ARG B 1 22 ? 21.912 -11.807 70.218 1.00 20.12 47 ARG B O 1
ATOM 4263 N N . ASP B 1 23 ? 20.170 -12.093 68.822 1.00 21.85 48 ASP B N 1
ATOM 4264 C CA . ASP B 1 23 ? 20.992 -12.223 67.627 1.00 32.08 48 ASP B CA 1
ATOM 4265 C C . ASP B 1 23 ? 21.251 -10.897 66.939 1.00 26.61 48 ASP B C 1
ATOM 4266 O O . ASP B 1 23 ? 21.641 -10.892 65.764 1.00 22.39 48 ASP B O 1
ATOM 4271 N N . SER B 1 24 ? 21.040 -9.783 67.643 1.00 18.22 49 SER B N 1
ATOM 4272 C CA . SER B 1 24 ? 21.361 -8.432 67.198 1.00 16.54 49 SER B CA 1
ATOM 4273 C C . SER B 1 24 ? 20.469 -7.947 66.046 1.00 20.98 49 SER B C 1
ATOM 4274 O O . SER B 1 24 ? 20.846 -7.027 65.312 1.00 21.90 49 SER B O 1
ATOM 4277 N N . GLY B 1 25 ? 19.292 -8.534 65.867 1.00 21.76 50 GLY B N 1
ATOM 4278 C CA . GLY B 1 25 ? 18.286 -8.004 64.976 1.00 23.06 50 GLY B CA 1
ATOM 4279 C C . GLY B 1 25 ? 17.294 -7.149 65.747 1.00 24.99 50 GLY B C 1
ATOM 4280 O O . GLY B 1 25 ? 17.559 -6.697 66.861 1.00 22.47 50 GLY B O 1
ATOM 4281 N N . LYS B 1 26 ? 16.130 -6.933 65.144 1.00 26.13 51 LYS B N 1
ATOM 4282 C CA . LYS B 1 26 ? 15.080 -6.148 65.777 1.00 28.57 51 LYS B CA 1
ATOM 4283 C C . LYS B 1 26 ? 14.664 -6.788 67.094 1.00 24.26 51 LYS B C 1
ATOM 4284 O O . LYS B 1 26 ? 14.435 -7.990 67.152 1.00 23.28 51 LYS B O 1
ATOM 4290 N N . CYS B 1 27 ? 14.588 -6.009 68.165 1.00 23.68 52 CYS B N 1
ATOM 4291 C CA . CYS B 1 27 ? 14.082 -6.565 69.408 1.00 28.88 52 CYS B CA 1
ATOM 4292 C C . CYS B 1 27 ? 12.559 -6.502 69.405 1.00 29.55 52 CYS B C 1
ATOM 4293 O O . CYS B 1 27 ? 11.965 -5.421 69.436 1.00 28.72 52 CYS B O 1
ATOM 4296 N N . THR B 1 28 ? 11.944 -7.672 69.357 1.00 33.85 53 THR B N 1
ATOM 4297 C CA . THR B 1 28 ? 10.505 -7.860 69.471 1.00 35.46 53 THR B CA 1
ATOM 4298 C C . THR B 1 28 ? 10.134 -8.576 70.750 1.00 34.51 53 THR B C 1
ATOM 4299 O O . THR B 1 28 ? 8.983 -8.471 71.195 1.00 37.25 53 THR B O 1
ATOM 4303 N N . GLY B 1 29 ? 11.050 -9.357 71.312 1.00 32.28 54 GLY B N 1
ATOM 4304 C CA . GLY B 1 29 ? 10.740 -10.173 72.454 1.00 32.61 54 GLY B CA 1
ATOM 4305 C C . GLY B 1 29 ? 10.916 -9.453 73.763 1.00 33.36 54 GLY B C 1
ATOM 4306 O O . GLY B 1 29 ? 11.233 -8.271 73.831 1.00 30.14 54 GLY B O 1
ATOM 4307 N N . GLU B 1 30 ? 10.783 -10.210 74.811 1.00 36.37 55 GLU B N 1
ATOM 4308 C CA . GLU B 1 30 ? 10.942 -9.745 76.149 1.00 40.71 55 GLU B CA 1
ATOM 4309 C C . GLU B 1 30 ? 12.417 -9.461 76.543 1.00 38.33 55 GLU B C 1
ATOM 4310 O O . GLU B 1 30 ? 12.692 -8.640 77.422 1.00 39.33 55 GLU B O 1
ATOM 4316 N N . ASP B 1 31 ? 13.330 -10.164 75.884 1.00 30.00 56 ASP B N 1
ATOM 4317 C CA . ASP B 1 31 ? 14.749 -10.047 76.145 1.00 30.00 56 ASP B CA 1
ATOM 4318 C C . ASP B 1 31 ? 15.478 -9.266 75.063 1.00 30.00 56 ASP B C 1
ATOM 4319 O O . ASP B 1 31 ? 15.692 -9.755 73.954 1.00 30.00 56 ASP B O 1
ATOM 4324 N N . CYS B 1 32 ? 15.859 -8.045 75.410 1.00 26.35 57 CYS B N 1
ATOM 4325 C CA . CYS B 1 32 ? 16.581 -7.163 74.515 1.00 25.42 57 CYS B CA 1
ATOM 4326 C C . CYS B 1 32 ? 17.990 -6.875 75.039 1.00 23.91 57 CYS B C 1
ATOM 4327 O O . CYS B 1 32 ? 18.318 -7.121 76.210 1.00 23.20 57 CYS B O 1
ATOM 4330 N N . TYR B 1 33 ? 18.845 -6.378 74.136 1.00 19.82 58 TYR B N 1
ATOM 4331 C CA . TYR B 1 33 ? 20.265 -6.274 74.422 1.00 16.84 58 TYR B CA 1
ATOM 4332 C C . TYR B 1 33 ? 20.846 -5.022 73.783 1.00 18.50 58 TYR B C 1
ATOM 4333 O O . TYR B 1 33 ? 20.361 -4.533 72.759 1.00 17.56 58 TYR B O 1
ATOM 4342 N N . GLY B 1 34 ? 21.960 -4.568 74.344 1.00 17.93 59 GLY B N 1
ATOM 4343 C CA . GLY B 1 34 ? 22.712 -3.514 73.682 1.00 17.04 59 GLY B CA 1
ATOM 4344 C C . GLY B 1 34 ? 21.910 -2.229 73.561 1.00 17.23 59 GLY B C 1
ATOM 4345 O O . GLY B 1 34 ? 21.079 -1.896 74.416 1.00 16.86 59 GLY B O 1
ATOM 4346 N N . GLY B 1 35 ? 22.152 -1.510 72.467 1.00 15.00 60 GLY B N 1
ATOM 4347 C CA . GLY B 1 35 ? 21.601 -0.181 72.239 1.00 18.42 60 GLY B CA 1
ATOM 4348 C C . GLY B 1 35 ? 22.443 0.885 72.912 1.00 18.00 60 GLY B C 1
ATOM 4349 O O . GLY B 1 35 ? 23.112 0.568 73.899 1.00 14.61 60 GLY B O 1
ATOM 4350 N N . VAL B 1 36 ? 22.435 2.133 72.409 1.00 15.22 61 VAL B N 1
ATOM 4351 C CA . VAL B 1 36 ? 23.282 3.163 73.021 1.00 14.72 61 VAL B CA 1
ATOM 4352 C C . VAL B 1 36 ? 22.781 3.570 74.406 1.00 14.96 61 VAL B C 1
ATOM 4353 O O . VAL B 1 36 ? 23.579 3.995 75.247 1.00 15.90 61 VAL B O 1
ATOM 4357 N N . ALA B 1 37 ? 21.469 3.493 74.668 1.00 16.35 62 ALA B N 1
ATOM 4358 C CA . ALA B 1 37 ? 20.977 3.931 75.978 1.00 17.03 62 ALA B CA 1
ATOM 4359 C C . ALA B 1 37 ? 21.500 3.035 77.094 1.00 17.71 62 ALA B C 1
ATOM 4360 O O . ALA B 1 37 ? 21.854 3.514 78.178 1.00 17.35 62 ALA B O 1
ATOM 4362 N N . ARG B 1 38 ? 21.523 1.728 76.861 1.00 18.06 63 ARG B N 1
ATOM 4363 C CA . ARG B 1 38 ? 22.040 0.815 77.870 1.00 17.81 63 ARG B CA 1
ATOM 4364 C C . ARG B 1 38 ? 23.556 0.954 77.984 1.00 15.86 63 ARG B C 1
ATOM 4365 O O . ARG B 1 38 ? 24.115 0.895 79.083 1.00 18.14 63 ARG B O 1
ATOM 4373 N N . ARG B 1 39 ? 24.235 1.177 76.863 1.00 12.73 64 ARG B N 1
ATOM 4374 C CA . ARG B 1 39 ? 25.673 1.388 76.930 1.00 12.74 64 ARG B CA 1
ATOM 4375 C C . ARG B 1 39 ? 25.991 2.630 77.756 1.00 14.67 64 ARG B C 1
ATOM 4376 O O . ARG B 1 39 ? 26.912 2.612 78.592 1.00 16.69 64 ARG B O 1
ATOM 4384 N N . ALA B 1 40 ? 25.195 3.699 77.582 1.00 14.06 65 ALA B N 1
ATOM 4385 C CA . ALA B 1 40 ? 25.418 4.934 78.329 1.00 15.49 65 ALA B CA 1
ATOM 4386 C C . ALA B 1 40 ? 25.333 4.706 79.825 1.00 16.14 65 ALA B C 1
ATOM 4387 O O . ALA B 1 40 ? 26.152 5.233 80.585 1.00 17.59 65 ALA B O 1
ATOM 4389 N N . THR B 1 41 ? 24.317 3.960 80.276 1.00 16.97 66 THR B N 1
ATOM 4390 C CA . THR B 1 41 ? 24.177 3.694 81.705 1.00 17.17 66 THR B CA 1
ATOM 4391 C C . THR B 1 41 ? 25.439 3.038 82.264 1.00 17.48 66 THR B C 1
ATOM 4392 O O . THR B 1 41 ? 25.991 3.485 83.277 1.00 17.44 66 THR B O 1
ATOM 4396 N N . LYS B 1 42 ? 25.918 1.980 81.600 1.00 14.94 67 LYS B N 1
ATOM 4397 C CA . LYS B 1 42 ? 27.050 1.234 82.125 1.00 16.81 67 LYS B CA 1
ATOM 4398 C C . LYS B 1 42 ? 28.320 2.070 82.099 1.00 15.92 67 LYS B C 1
ATOM 4399 O O . LYS B 1 42 ? 29.085 2.053 83.069 1.00 16.46 67 LYS B O 1
ATOM 4405 N N . ILE B 1 43 ? 28.554 2.808 81.004 1.00 14.08 68 ILE B N 1
ATOM 4406 C CA . ILE B 1 43 ? 29.715 3.693 80.924 1.00 14.47 68 ILE B CA 1
ATOM 4407 C C . ILE B 1 43 ? 29.693 4.697 82.066 1.00 14.43 68 ILE B C 1
ATOM 4408 O O . ILE B 1 43 ? 30.707 4.923 82.738 1.00 16.02 68 ILE B O 1
ATOM 4413 N N . ARG B 1 44 ? 28.533 5.319 82.301 1.00 13.20 69 ARG B N 1
ATOM 4414 C CA . ARG B 1 44 ? 28.420 6.304 83.375 1.00 19.68 69 ARG B CA 1
ATOM 4415 C C . ARG B 1 44 ? 28.674 5.676 84.738 1.00 20.01 69 ARG B C 1
ATOM 4416 O O . ARG B 1 44 ? 29.340 6.277 85.585 1.00 19.41 69 ARG B O 1
ATOM 4424 N N . GLN B 1 45 ? 28.138 4.475 84.978 1.00 19.08 70 GLN B N 1
ATOM 4425 C CA . GLN B 1 45 ? 28.330 3.851 86.283 1.00 23.02 70 GLN B CA 1
ATOM 4426 C C . GLN B 1 45 ? 29.798 3.521 86.512 1.00 16.36 70 GLN B C 1
ATOM 4427 O O . GLN B 1 45 ? 30.316 3.701 87.616 1.00 17.45 70 GLN B O 1
ATOM 4433 N N . ILE B 1 46 ? 30.478 3.033 85.480 1.00 14.89 71 ILE B N 1
ATOM 4434 C CA . ILE B 1 46 ? 31.892 2.700 85.628 1.00 17.93 71 ILE B CA 1
ATOM 4435 C C . ILE B 1 46 ? 32.717 3.960 85.862 1.00 17.21 71 ILE B C 1
ATOM 4436 O O . ILE B 1 46 ? 33.582 3.994 86.748 1.00 18.40 71 ILE B O 1
ATOM 4441 N N . ARG B 1 47 ? 32.449 5.025 85.097 1.00 15.92 72 ARG B N 1
ATOM 4442 C CA . ARG B 1 47 ? 33.180 6.274 85.311 1.00 18.16 72 ARG B CA 1
ATOM 4443 C C . ARG B 1 47 ? 32.999 6.808 86.721 1.00 19.84 72 ARG B C 1
ATOM 4444 O O . ARG B 1 47 ? 33.912 7.437 87.263 1.00 22.05 72 ARG B O 1
ATOM 4452 N N . ALA B 1 48 ? 31.848 6.556 87.343 1.00 17.44 73 ALA B N 1
ATOM 4453 C CA . ALA B 1 48 ? 31.600 7.106 88.667 1.00 19.38 73 ALA B CA 1
ATOM 4454 C C . ALA B 1 48 ? 32.319 6.343 89.770 1.00 21.85 73 ALA B C 1
ATOM 4455 O O . ALA B 1 48 ? 32.628 6.926 90.815 1.00 26.01 73 ALA B O 1
ATOM 4457 N N . SER B 1 49 ? 32.610 5.068 89.560 1.00 22.74 74 SER B N 1
ATOM 4458 C CA . SER B 1 49 ? 33.209 4.236 90.599 1.00 27.80 74 SER B CA 1
ATOM 4459 C C . SER B 1 49 ? 34.654 3.854 90.312 1.00 30.20 74 SER B C 1
ATOM 4460 O O . SER B 1 49 ? 35.323 3.335 91.214 1.00 29.01 74 SER B O 1
ATOM 4463 N N . HIS B 1 50 ? 35.135 4.085 89.092 1.00 18.04 75 HIS B N 1
ATOM 4464 C CA . HIS B 1 50 ? 36.492 3.764 88.667 1.00 22.21 75 HIS B CA 1
ATOM 4465 C C . HIS B 1 50 ? 37.236 5.063 88.400 1.00 24.57 75 HIS B C 1
ATOM 4466 O O . HIS B 1 50 ? 36.689 5.999 87.808 1.00 26.72 75 HIS B O 1
ATOM 4473 N N . ARG B 1 51 ? 38.488 5.122 88.836 1.00 22.94 76 ARG B N 1
ATOM 4474 C CA . ARG B 1 51 ? 39.196 6.400 88.824 1.00 26.53 76 ARG B CA 1
ATOM 4475 C C . ARG B 1 51 ? 39.648 6.798 87.423 1.00 26.52 76 ARG B C 1
ATOM 4476 O O . ARG B 1 51 ? 39.402 7.943 86.990 1.00 30.42 76 ARG B O 1
ATOM 4484 N N . ASN B 1 52 ? 40.355 5.926 86.729 1.00 22.37 77 ASN B N 1
ATOM 4485 C CA . ASN B 1 52 ? 41.002 6.261 85.457 1.00 20.83 77 ASN B CA 1
ATOM 4486 C C . ASN B 1 52 ? 40.349 5.448 84.354 1.00 20.16 77 ASN B C 1
ATOM 4487 O O . ASN B 1 52 ? 40.566 4.237 84.275 1.00 22.55 77 ASN B O 1
ATOM 4492 N N . VAL B 1 53 ? 39.542 6.099 83.509 1.00 16.70 78 VAL B N 1
ATOM 4493 C CA . VAL B 1 53 ? 38.732 5.398 82.513 1.00 17.07 78 VAL B CA 1
ATOM 4494 C C . VAL B 1 53 ? 38.955 6.014 81.139 1.00 17.29 78 VAL B C 1
ATOM 4495 O O . VAL B 1 53 ? 38.887 7.240 80.980 1.00 16.14 78 VAL B O 1
ATOM 4499 N N . LEU B 1 54 ? 39.209 5.162 80.149 1.00 17.14 79 LEU B N 1
ATOM 4500 C CA . LEU B 1 54 ? 39.215 5.541 78.742 1.00 17.22 79 LEU B CA 1
ATOM 4501 C C . LEU B 1 54 ? 38.114 4.772 78.032 1.00 17.58 79 LEU B C 1
ATOM 4502 O O . LEU B 1 54 ? 37.930 3.576 78.283 1.00 17.09 79 LEU B O 1
ATOM 4507 N N . LEU B 1 55 ? 37.397 5.444 77.130 1.00 14.65 80 LEU B N 1
ATOM 4508 C CA . LEU B 1 55 ? 36.364 4.810 76.317 1.00 12.85 80 LEU B CA 1
ATOM 4509 C C . LEU B 1 55 ? 36.774 4.877 74.857 1.00 13.70 80 LEU B C 1
ATOM 4510 O O . LEU B 1 55 ? 36.868 5.972 74.294 1.00 14.46 80 LEU B O 1
ATOM 4515 N N . LEU B 1 56 ? 36.970 3.714 74.236 1.00 13.77 81 LEU B N 1
ATOM 4516 C CA . LEU B 1 56 ? 37.537 3.626 72.896 1.00 13.60 81 LEU B CA 1
ATOM 4517 C C . LEU B 1 56 ? 36.598 2.873 71.963 1.00 14.22 81 LEU B C 1
ATOM 4518 O O . LEU B 1 56 ? 35.864 1.981 72.383 1.00 16.31 81 LEU B O 1
ATOM 4523 N N . ASP B 1 57 ? 36.622 3.248 70.693 1.00 14.82 82 ASP B N 1
ATOM 4524 C CA . ASP B 1 57 ? 35.918 2.514 69.653 1.00 14.39 82 ASP B CA 1
ATOM 4525 C C . ASP B 1 57 ? 36.912 2.111 68.576 1.00 14.36 82 ASP B C 1
ATOM 4526 O O . ASP B 1 57 ? 37.692 2.950 68.111 1.00 12.42 82 ASP B O 1
ATOM 4531 N N . ALA B 1 58 ? 36.881 0.832 68.183 1.00 13.47 83 ALA B N 1
ATOM 4532 C CA . ALA B 1 58 ? 37.797 0.286 67.185 1.00 12.40 83 ALA B CA 1
ATOM 4533 C C . ALA B 1 58 ? 37.201 0.240 65.768 1.00 12.32 83 ALA B C 1
ATOM 4534 O O . ALA B 1 58 ? 37.656 -0.553 64.938 1.00 13.84 83 ALA B O 1
ATOM 4536 N N . GLY B 1 59 ? 36.201 1.062 65.467 1.00 13.24 84 GLY B N 1
ATOM 4537 C CA . GLY B 1 59 ? 35.756 1.218 64.094 1.00 17.11 84 GLY B CA 1
ATOM 4538 C C . GLY B 1 59 ? 34.485 0.441 63.769 1.00 14.29 84 GLY B C 1
ATOM 4539 O O . GLY B 1 59 ? 34.023 -0.427 64.519 1.00 13.35 84 GLY B O 1
ATOM 4540 N N . ASP B 1 60 ? 33.928 0.780 62.598 1.00 11.30 85 ASP B N 1
ATOM 4541 C CA . ASP B 1 60 ? 32.718 0.146 62.053 1.00 11.91 85 ASP B CA 1
ATOM 4542 C C . ASP B 1 60 ? 31.500 0.476 62.919 1.00 13.17 85 ASP B C 1
ATOM 4543 O O . ASP B 1 60 ? 30.691 -0.392 63.262 1.00 13.23 85 ASP B O 1
ATOM 4548 N N . GLN B 1 61 ? 31.376 1.758 63.274 1.00 14.00 86 GLN B N 1
ATOM 4549 C CA . GLN B 1 61 ? 30.095 2.284 63.732 1.00 13.57 86 GLN B CA 1
ATOM 4550 C C . GLN B 1 61 ? 29.133 2.438 62.556 1.00 13.73 86 GLN B C 1
ATOM 4551 O O . GLN B 1 61 ? 27.929 2.199 62.690 1.00 15.11 86 GLN B O 1
ATOM 4557 N N . TYR B 1 62 ? 29.660 2.836 61.399 1.00 11.40 87 TYR B N 1
ATOM 4558 C CA . TYR B 1 62 ? 28.902 2.955 60.160 1.00 11.59 87 TYR B CA 1
ATOM 4559 C C . TYR B 1 62 ? 28.365 1.597 59.699 1.00 14.48 87 TYR B C 1
ATOM 4560 O O . TYR B 1 62 ? 29.000 0.559 59.910 1.00 13.51 87 TYR B O 1
ATOM 4569 N N . GLN B 1 63 ? 27.180 1.623 59.064 1.00 14.22 88 GLN B N 1
ATOM 4570 C CA . GLN B 1 63 ? 26.585 0.523 58.287 1.00 17.30 88 GLN B CA 1
ATOM 4571 C C . GLN B 1 63 ? 26.011 -0.615 59.121 1.00 15.36 88 GLN B C 1
ATOM 4572 O O . GLN B 1 63 ? 26.676 -1.132 60.015 1.00 17.60 88 GLN B O 1
ATOM 4578 N N . GLY B 1 64 ? 24.774 -1.001 58.835 1.00 14.98 89 GLY B N 1
ATOM 4579 C CA . GLY B 1 64 ? 24.215 -2.186 59.458 1.00 17.34 89 GLY B CA 1
ATOM 4580 C C . GLY B 1 64 ? 22.709 -2.198 59.600 1.00 16.32 89 GLY B C 1
ATOM 4581 O O . GLY B 1 64 ? 22.101 -3.275 59.649 1.00 16.72 89 GLY B O 1
ATOM 4582 N N . THR B 1 65 ? 22.089 -1.017 59.674 1.00 13.76 90 THR B N 1
ATOM 4583 C CA . THR B 1 65 ? 20.638 -0.891 59.803 1.00 14.60 90 THR B CA 1
ATOM 4584 C C . THR B 1 65 ? 20.170 0.334 59.026 1.00 16.45 90 THR B C 1
ATOM 4585 O O . THR B 1 65 ? 20.975 1.142 58.556 1.00 17.81 90 THR B O 1
ATOM 4589 N N . ILE B 1 66 ? 18.847 0.488 58.915 1.00 16.20 91 ILE B N 1
ATOM 4590 C CA . ILE B 1 66 ? 18.308 1.681 58.265 1.00 16.95 91 ILE B CA 1
ATOM 4591 C C . ILE B 1 66 ? 18.662 2.956 59.023 1.00 16.20 91 ILE B C 1
ATOM 4592 O O . ILE B 1 66 ? 18.533 4.049 58.459 1.00 17.22 91 ILE B O 1
ATOM 4597 N N . TRP B 1 67 ? 19.060 2.855 60.299 1.00 15.15 92 TRP B N 1
ATOM 4598 C CA . TRP B 1 67 ? 19.523 4.037 61.029 1.00 16.08 92 TRP B CA 1
ATOM 4599 C C . TRP B 1 67 ? 20.666 4.710 60.275 1.00 17.89 92 TRP B C 1
ATOM 4600 O O . TRP B 1 67 ? 20.687 5.940 60.125 1.00 14.65 92 TRP B O 1
ATOM 4611 N N . PHE B 1 68 ? 21.617 3.910 59.782 1.00 14.75 93 PHE B N 1
ATOM 4612 C CA . PHE B 1 68 ? 22.713 4.469 59.003 1.00 14.79 93 PHE B CA 1
ATOM 4613 C C . PHE B 1 68 ? 22.261 4.902 57.618 1.00 16.72 93 PHE B C 1
ATOM 4614 O O . PHE B 1 68 ? 22.748 5.912 57.095 1.00 18.36 93 PHE B O 1
ATOM 4622 N N . ASN B 1 69 ? 21.334 4.159 56.994 1.00 17.58 94 ASN B N 1
ATOM 4623 C CA . ASN B 1 69 ? 20.850 4.558 55.668 1.00 19.27 94 ASN B CA 1
ATOM 4624 C C . ASN B 1 69 ? 20.274 5.963 55.707 1.00 21.35 94 ASN B C 1
ATOM 4625 O O . ASN B 1 69 ? 20.445 6.744 54.756 1.00 19.28 94 ASN B O 1
ATOM 4630 N N . TYR B 1 70 ? 19.570 6.309 56.784 1.00 20.19 95 TYR B N 1
ATOM 4631 C CA . TYR B 1 70 ? 18.832 7.560 56.862 1.00 22.19 95 TYR B CA 1
ATOM 4632 C C . TYR B 1 70 ? 19.667 8.687 57.462 1.00 21.35 95 TYR B C 1
ATOM 4633 O O . TYR B 1 70 ? 19.725 9.786 56.902 1.00 19.57 95 TYR B O 1
ATOM 4642 N N . TYR B 1 71 ? 20.299 8.437 58.611 1.00 17.06 96 TYR B N 1
ATOM 4643 C CA . TYR B 1 71 ? 21.050 9.475 59.303 1.00 19.27 96 TYR B CA 1
ATOM 4644 C C . TYR B 1 71 ? 22.475 9.627 58.785 1.00 17.90 96 TYR B C 1
ATOM 4645 O O . TYR B 1 71 ? 23.095 10.659 59.048 1.00 21.06 96 TYR B O 1
ATOM 4654 N N . LYS B 1 72 ? 22.997 8.619 58.083 1.00 18.53 97 LYS B N 1
ATOM 4655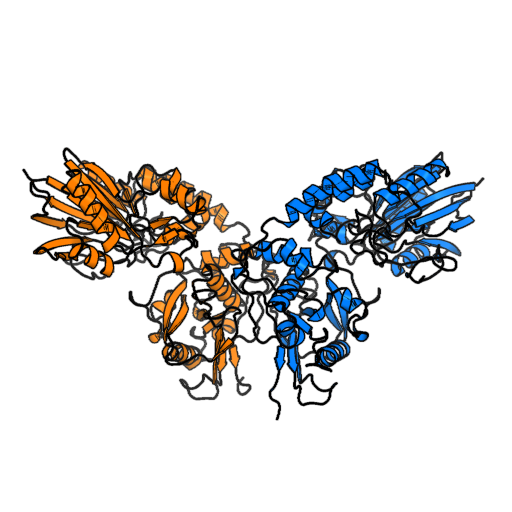 C CA . LYS B 1 72 ? 24.248 8.700 57.316 1.00 19.26 97 LYS B CA 1
ATOM 4656 C C . LYS B 1 72 ? 25.444 9.111 58.180 1.00 20.41 97 LYS B C 1
ATOM 4657 O O . LYS B 1 72 ? 26.362 9.802 57.727 1.00 21.24 97 LYS B O 1
ATOM 4663 N N . GLY B 1 73 ? 25.458 8.644 59.421 1.00 16.65 98 GLY B N 1
ATOM 4664 C CA . GLY B 1 73 ? 26.551 8.895 60.334 1.00 15.18 98 GLY B CA 1
ATOM 4665 C C . GLY B 1 73 ? 26.277 9.975 61.354 1.00 14.76 98 GLY B C 1
ATOM 4666 O O . GLY B 1 73 ? 27.026 10.090 62.334 1.00 13.27 98 GLY B O 1
ATOM 4667 N N . ARG B 1 74 ? 25.240 10.786 61.141 1.00 15.71 99 ARG B N 1
ATOM 4668 C CA . ARG B 1 74 ? 24.891 11.773 62.158 1.00 18.32 99 ARG B CA 1
ATOM 4669 C C . ARG B 1 74 ? 24.500 11.086 63.449 1.00 18.90 99 ARG B C 1
ATOM 4670 O O . ARG B 1 74 ? 24.650 11.667 64.527 1.00 16.95 99 ARG B O 1
ATOM 4678 N N . GLU B 1 75 ? 23.978 9.862 63.363 1.00 16.32 100 GLU B N 1
ATOM 4679 C CA . GLU B 1 75 ? 23.615 9.108 64.553 1.00 17.40 100 GLU B CA 1
ATOM 4680 C C . GLU B 1 75 ? 24.864 8.666 65.301 1.00 15.88 100 GLU B C 1
ATOM 4681 O O . GLU B 1 75 ? 24.861 8.612 66.537 1.00 12.91 100 GLU B O 1
ATOM 4687 N N . VAL B 1 76 ? 25.944 8.386 64.565 1.00 15.93 101 VAL B N 1
ATOM 4688 C CA . VAL B 1 76 ? 27.222 8.053 65.179 1.00 14.84 101 VAL B CA 1
ATOM 4689 C C . VAL B 1 76 ? 27.785 9.270 65.900 1.00 15.13 101 VAL B C 1
ATOM 4690 O O . VAL B 1 76 ? 28.192 9.187 67.061 1.00 16.13 101 VAL B O 1
ATOM 4694 N N . VAL B 1 77 ? 27.874 10.405 65.198 1.00 12.22 102 VAL B N 1
ATOM 4695 C CA . VAL B 1 77 ? 28.331 11.645 65.823 1.00 14.69 102 VAL B CA 1
ATOM 4696 C C . VAL B 1 77 ? 27.546 11.919 67.098 1.00 17.09 102 VAL B C 1
ATOM 4697 O O . VAL B 1 77 ? 28.114 12.158 68.168 1.00 16.92 102 VAL B O 1
ATOM 4701 N N . HIS B 1 78 ? 26.221 11.873 67.004 1.00 18.28 103 HIS B N 1
ATOM 4702 C CA . HIS B 1 78 ? 25.402 12.335 68.121 1.00 18.76 103 HIS B CA 1
ATOM 4703 C C . HIS B 1 78 ? 25.686 11.553 69.397 1.00 17.61 103 HIS B C 1
ATOM 4704 O O . HIS B 1 78 ? 25.907 12.140 70.467 1.00 18.29 103 HIS B O 1
ATOM 4711 N N . PHE B 1 79 ? 25.624 10.226 69.317 1.00 13.98 104 PHE B N 1
ATOM 4712 C CA . PHE B 1 79 ? 25.687 9.424 70.528 1.00 15.30 104 PHE B CA 1
ATOM 4713 C C . PHE B 1 79 ? 27.116 9.126 70.971 1.00 17.77 104 PHE B C 1
ATOM 4714 O O . PHE B 1 79 ? 27.368 9.046 72.181 1.00 18.49 104 PHE B O 1
ATOM 4722 N N . MET B 1 80 ? 28.077 9.030 70.046 1.00 13.60 105 MET B N 1
ATOM 4723 C CA . MET B 1 80 ? 29.465 8.923 70.494 1.00 13.23 105 MET B CA 1
ATOM 4724 C C . MET B 1 80 ? 29.908 10.200 71.202 1.00 14.08 105 MET B C 1
ATOM 4725 O O . MET B 1 80 ? 30.695 10.148 72.153 1.00 16.19 105 MET B O 1
ATOM 4730 N N . ASN B 1 81 ? 29.438 11.359 70.738 1.00 13.01 106 ASN B N 1
ATOM 4731 C CA . ASN B 1 81 ? 29.699 12.600 71.463 1.00 16.13 106 ASN B CA 1
ATOM 4732 C C . ASN B 1 81 ? 29.027 12.567 72.831 1.00 20.32 106 ASN B C 1
ATOM 4733 O O . ASN B 1 81 ? 29.620 12.955 73.844 1.00 18.41 106 ASN B O 1
ATOM 4738 N N . SER B 1 82 ? 27.759 12.156 72.864 1.00 19.72 107 SER B N 1
ATOM 4739 C CA . SER B 1 82 ? 26.997 12.170 74.104 1.00 22.70 107 SER B CA 1
ATOM 4740 C C . SER B 1 82 ? 27.562 11.179 75.121 1.00 21.87 107 SER B C 1
ATOM 4741 O O . SER B 1 82 ? 27.594 11.464 76.329 1.00 19.26 107 SER B O 1
ATOM 4744 N N . LEU B 1 83 ? 28.071 10.037 74.648 1.00 17.21 108 LEU B N 1
ATOM 4745 C CA . LEU B 1 83 ? 28.687 9.060 75.538 1.00 17.15 108 LEU B CA 1
ATOM 4746 C C . LEU B 1 83 ? 30.139 9.405 75.852 1.00 17.50 108 LEU B C 1
ATOM 4747 O O . LEU B 1 83 ? 30.763 8.716 76.670 1.00 16.90 108 LEU B O 1
ATOM 4752 N N . ARG B 1 84 ? 30.680 10.439 75.201 1.00 18.16 109 ARG B N 1
ATOM 4753 C CA . ARG B 1 84 ? 32.009 10.982 75.465 1.00 22.91 109 ARG B CA 1
ATOM 4754 C C . ARG B 1 84 ? 33.107 9.933 75.258 1.00 18.05 109 ARG B C 1
ATOM 4755 O O . ARG B 1 84 ? 33.918 9.643 76.142 1.00 16.94 109 ARG B O 1
ATOM 4763 N N . TYR B 1 85 ? 33.121 9.376 74.050 1.00 15.09 110 TYR B N 1
ATOM 4764 C CA . TYR B 1 85 ? 34.245 8.567 73.618 1.00 14.38 110 TYR B CA 1
ATOM 4765 C C . TYR B 1 85 ? 35.523 9.392 73.688 1.00 17.45 110 TYR B C 1
ATOM 4766 O O . TYR B 1 85 ? 35.518 10.591 73.397 1.00 18.25 110 TYR B O 1
ATOM 4775 N N . ASP B 1 86 ? 36.633 8.741 74.055 1.00 16.46 111 ASP B N 1
ATOM 4776 C CA . ASP B 1 86 ? 37.926 9.421 74.096 1.00 17.49 111 ASP B CA 1
ATOM 4777 C C . ASP B 1 86 ? 38.722 9.291 72.800 1.00 16.50 111 ASP B C 1
ATOM 4778 O O . ASP B 1 86 ? 39.580 10.138 72.522 1.00 15.32 111 ASP B O 1
ATOM 4783 N N . ALA B 1 87 ? 38.450 8.275 71.991 1.00 16.32 112 ALA B N 1
ATOM 4784 C CA . ALA B 1 87 ? 39.112 8.134 70.706 1.00 14.32 112 ALA B CA 1
ATOM 4785 C C . ALA B 1 87 ? 38.370 7.078 69.909 1.00 15.11 112 ALA B C 1
ATOM 4786 O O . ALA B 1 87 ? 37.708 6.203 70.474 1.00 14.42 112 ALA B O 1
ATOM 4788 N N . MET B 1 88 ? 38.502 7.166 68.590 1.00 13.41 113 MET B N 1
ATOM 4789 C CA . MET B 1 88 ? 37.942 6.169 67.679 1.00 15.74 113 MET B CA 1
ATOM 4790 C C . MET B 1 88 ? 38.928 5.925 66.549 1.00 15.96 113 MET B C 1
ATOM 4791 O O . MET B 1 88 ? 39.477 6.882 65.990 1.00 15.74 113 MET B O 1
ATOM 4796 N N . ALA B 1 89 ? 39.153 4.653 66.227 1.00 12.67 114 ALA B N 1
ATOM 4797 C CA . ALA B 1 89 ? 39.880 4.267 65.025 1.00 10.44 114 ALA B CA 1
ATOM 4798 C C . ALA B 1 89 ? 38.900 3.981 63.893 1.00 12.80 114 ALA B C 1
ATOM 4799 O O . ALA B 1 89 ? 37.813 3.451 64.116 1.00 15.07 114 ALA B O 1
ATOM 4801 N N . LEU B 1 90 ? 39.304 4.304 62.669 1.00 16.12 115 LEU B N 1
ATOM 4802 C CA . LEU B 1 90 ? 38.430 4.075 61.524 1.00 15.73 115 LEU B CA 1
ATOM 4803 C C . LEU B 1 90 ? 38.380 2.593 61.154 1.00 15.95 115 LEU B C 1
ATOM 4804 O O . LEU B 1 90 ? 39.410 1.909 61.130 1.00 16.42 115 LEU B O 1
ATOM 4809 N N . GLY B 1 91 ? 37.168 2.101 60.857 1.00 14.86 116 GLY B N 1
ATOM 4810 C CA . GLY B 1 91 ? 36.982 0.791 60.269 1.00 11.27 116 GLY B CA 1
ATOM 4811 C C . GLY B 1 91 ? 36.747 0.883 58.766 1.00 10.99 116 GLY B C 1
ATOM 4812 O O . GLY B 1 91 ? 36.646 1.963 58.194 1.00 13.08 116 GLY B O 1
ATOM 4813 N N . ASN B 1 92 ? 36.673 -0.283 58.113 1.00 11.39 117 ASN B N 1
ATOM 4814 C CA . ASN B 1 92 ? 36.422 -0.251 56.673 1.00 14.42 117 ASN B CA 1
ATOM 4815 C C . ASN B 1 92 ? 35.077 0.414 56.370 1.00 10.52 117 ASN B C 1
ATOM 4816 O O . ASN B 1 92 ? 34.959 1.193 55.418 1.00 11.14 117 ASN B O 1
ATOM 4821 N N . HIS B 1 93 ? 34.058 0.170 57.196 1.00 12.93 118 HIS B N 1
ATOM 4822 C CA . HIS B 1 93 ? 32.750 0.694 56.809 1.00 13.91 118 HIS B CA 1
ATOM 4823 C C . HIS B 1 93 ? 32.609 2.203 56.992 1.00 12.99 118 HIS B C 1
ATOM 4824 O O . HIS B 1 93 ? 31.654 2.776 56.462 1.00 11.99 118 HIS B O 1
ATOM 4831 N N . GLU B 1 94 ? 33.517 2.861 57.710 1.00 12.88 119 GLU B N 1
ATOM 4832 C CA . GLU B 1 94 ? 33.493 4.321 57.726 1.00 13.76 119 GLU B CA 1
ATOM 4833 C C . GLU B 1 94 ? 33.819 4.935 56.373 1.00 15.72 119 GLU B C 1
ATOM 4834 O O . GLU B 1 94 ? 33.651 6.149 56.208 1.00 15.18 119 GLU B O 1
ATOM 4840 N N . PHE B 1 95 ? 34.242 4.141 55.392 1.00 15.87 120 PHE B N 1
ATOM 4841 C CA . PHE B 1 95 ? 34.448 4.669 54.053 1.00 17.66 120 PHE B CA 1
ATOM 4842 C C . PHE B 1 95 ? 33.307 4.307 53.107 1.00 16.49 120 PHE B C 1
ATOM 4843 O O . PHE B 1 95 ? 33.430 4.517 51.892 1.00 14.31 120 PHE B O 1
ATOM 4851 N N . ASP B 1 96 ? 32.194 3.778 53.635 1.00 14.91 121 ASP B N 1
ATOM 4852 C CA . ASP B 1 96 ? 31.135 3.278 52.753 1.00 15.19 121 ASP B CA 1
ATOM 4853 C C . ASP B 1 96 ? 30.546 4.383 51.892 1.00 15.93 121 ASP B C 1
ATOM 4854 O O . ASP B 1 96 ? 30.229 4.161 50.713 1.00 18.26 121 ASP B O 1
ATOM 4859 N N . ASN B 1 97 ? 30.391 5.583 52.451 1.00 14.34 122 ASN B N 1
ATOM 4860 C CA . ASN B 1 97 ? 29.867 6.711 51.688 1.00 16.10 122 ASN B CA 1
ATOM 4861 C C . ASN B 1 97 ? 30.982 7.591 51.118 1.00 18.81 122 ASN B C 1
ATOM 4862 O O . ASN B 1 97 ? 30.767 8.777 50.853 1.00 19.72 122 ASN B O 1
ATOM 4867 N N . GLY B 1 98 ? 32.157 7.015 50.886 1.00 17.66 123 GLY B N 1
ATOM 4868 C CA . GLY B 1 98 ? 33.262 7.752 50.299 1.00 20.43 123 GLY B CA 1
ATOM 4869 C C . GLY B 1 98 ? 33.898 8.706 51.297 1.00 19.40 123 GLY B C 1
ATOM 4870 O O . GLY B 1 98 ? 33.495 8.816 52.452 1.00 16.56 123 GLY B O 1
ATOM 4871 N N . LEU B 1 99 ? 34.916 9.429 50.818 1.00 22.90 124 LEU B N 1
ATOM 4872 C CA . LEU B 1 99 ? 35.597 10.369 51.703 1.00 24.04 124 LEU B CA 1
ATOM 4873 C C . LEU B 1 99 ? 34.697 11.533 52.079 1.00 21.22 124 LEU B C 1
ATOM 4874 O O . LEU B 1 99 ? 34.793 12.055 53.197 1.00 21.13 124 LEU B O 1
ATOM 4879 N N . ASN B 1 100 ? 33.828 11.952 51.158 1.00 22.43 125 ASN B N 1
ATOM 4880 C CA . ASN B 1 100 ? 32.889 13.031 51.454 1.00 25.70 125 ASN B CA 1
ATOM 4881 C C . ASN B 1 100 ? 31.914 12.621 52.544 1.00 21.80 125 ASN B C 1
ATOM 4882 O O . ASN B 1 100 ? 31.576 13.424 53.420 1.00 21.36 125 ASN B O 1
ATOM 4887 N N . GLY B 1 101 ? 31.458 11.374 52.509 1.00 18.52 126 GLY B N 1
ATOM 4888 C CA . GLY B 1 101 ? 30.547 10.870 53.526 1.00 19.38 126 GLY B CA 1
ATOM 4889 C C . GLY B 1 101 ? 31.203 10.511 54.845 1.00 19.97 126 GLY B C 1
ATOM 4890 O O . GLY B 1 101 ? 30.503 10.226 55.822 1.00 14.55 126 GLY B O 1
ATOM 4891 N N . LEU B 1 102 ? 32.536 10.508 54.884 1.00 17.24 127 LEU B N 1
ATOM 4892 C CA . LEU B 1 102 ? 33.300 10.405 56.118 1.00 15.49 127 LEU B CA 1
ATOM 4893 C C . LEU B 1 102 ? 33.560 11.793 56.693 1.00 14.86 127 LEU B C 1
ATOM 4894 O O . LEU B 1 102 ? 33.345 12.027 57.883 1.00 15.82 127 LEU B O 1
ATOM 4899 N N . LEU B 1 103 ? 34.035 12.713 55.846 1.00 16.20 128 LEU B N 1
ATOM 4900 C CA . LEU B 1 103 ? 34.222 14.108 56.239 1.00 17.41 128 LEU B CA 1
ATOM 4901 C C . LEU B 1 103 ? 32.970 14.665 56.895 1.00 20.96 128 LEU B C 1
ATOM 4902 O O . LEU B 1 103 ? 33.015 15.209 58.009 1.00 18.56 128 LEU B O 1
ATOM 4907 N N . ASP B 1 104 ? 31.848 14.555 56.191 1.00 19.87 129 ASP B N 1
ATOM 4908 C CA . ASP B 1 104 ? 30.550 15.017 56.630 1.00 23.92 129 ASP B CA 1
ATOM 4909 C C . ASP B 1 104 ? 29.631 13.798 56.718 1.00 22.97 129 ASP B C 1
ATOM 4910 O O . ASP B 1 104 ? 29.302 13.195 55.696 1.00 21.38 129 ASP B O 1
ATOM 4915 N N . PRO B 1 105 ? 29.177 13.455 57.933 1.00 21.61 130 PRO B N 1
ATOM 4916 C CA . PRO B 1 105 ? 29.265 14.256 59.156 1.00 22.28 130 PRO B CA 1
ATOM 4917 C C . PRO B 1 105 ? 30.384 13.909 60.161 1.00 18.72 130 PRO B C 1
ATOM 4918 O O . PRO B 1 105 ? 30.621 14.729 61.056 1.00 20.02 130 PRO B O 1
ATOM 4922 N N . LEU B 1 106 ? 31.053 12.758 60.038 1.00 14.95 131 LEU B N 1
ATOM 4923 C CA . LEU B 1 106 ? 31.820 12.238 61.170 1.00 15.47 131 LEU B CA 1
ATOM 4924 C C . LEU B 1 106 ? 33.016 13.127 61.516 1.00 18.63 131 LEU B C 1
ATOM 4925 O O . LEU B 1 106 ? 33.155 13.576 62.658 1.00 15.61 131 LEU B O 1
ATOM 4930 N N . LEU B 1 107 ? 33.908 13.376 60.549 1.00 19.87 132 LEU B N 1
ATOM 4931 C CA . LEU B 1 107 ? 35.181 14.018 60.881 1.00 20.41 132 LEU B CA 1
ATOM 4932 C C . LEU B 1 107 ? 35.005 15.454 61.362 1.00 19.67 132 LEU B C 1
ATOM 4933 O O . LEU B 1 107 ? 35.823 15.940 62.155 1.00 20.67 132 LEU B O 1
ATOM 4938 N N . LYS B 1 108 ? 33.985 16.161 60.880 1.00 18.37 133 LYS B N 1
ATOM 4939 C CA . LYS B 1 108 ? 33.849 17.567 61.230 1.00 23.60 133 LYS B CA 1
ATOM 4940 C C . LYS B 1 108 ? 33.090 17.814 62.519 1.00 24.35 133 LYS B C 1
ATOM 4941 O O . LYS B 1 108 ? 33.080 18.951 63.000 1.00 24.20 133 LYS B O 1
ATOM 4947 N N . ASN B 1 109 ? 32.450 16.800 63.091 1.00 21.27 134 ASN B N 1
ATOM 4948 C CA . ASN B 1 109 ? 31.576 17.048 64.221 1.00 21.08 134 ASN B CA 1
ATOM 4949 C C . ASN B 1 109 ? 31.833 16.178 65.449 1.00 18.97 134 ASN B C 1
ATOM 4950 O O . ASN B 1 109 ? 31.220 16.427 66.493 1.00 19.21 134 ASN B O 1
ATOM 4955 N N . VAL B 1 110 ? 32.730 15.200 65.380 1.00 16.80 135 VAL B N 1
ATOM 4956 C CA . VAL B 1 110 ? 33.086 14.469 66.591 1.00 16.05 135 VAL B CA 1
ATOM 4957 C C . VAL B 1 110 ? 33.864 15.383 67.540 1.00 21.21 135 VAL B C 1
ATOM 4958 O O . VAL B 1 110 ? 34.491 16.378 67.139 1.00 25.19 135 VAL B O 1
ATOM 4962 N N . LYS B 1 111 ? 33.758 15.082 68.822 1.00 19.44 136 LYS B N 1
ATOM 4963 C CA . LYS B 1 111 ? 34.453 15.809 69.866 1.00 21.24 136 LYS B CA 1
ATOM 4964 C C . LYS B 1 111 ? 35.660 15.038 70.388 1.00 20.71 136 LYS B C 1
ATOM 4965 O O . LYS B 1 111 ? 36.191 15.370 71.453 1.00 22.51 136 LYS B O 1
ATOM 4971 N N . PHE B 1 112 ? 36.093 14.011 69.669 1.00 16.83 137 PHE B N 1
ATOM 4972 C CA . PHE B 1 112 ? 37.193 13.153 70.074 1.00 17.84 137 PHE B CA 1
ATOM 4973 C C . PHE B 1 112 ? 38.059 12.888 68.852 1.00 15.93 137 PHE B C 1
ATOM 4974 O O . PHE B 1 112 ? 37.588 13.019 67.718 1.00 14.79 137 PHE B O 1
ATOM 4982 N N . PRO B 1 113 ? 39.329 12.520 69.050 1.00 17.34 138 PRO B N 1
ATOM 4983 C CA . PRO B 1 113 ? 40.219 12.275 67.902 1.00 12.31 138 PRO B CA 1
ATOM 4984 C C . PRO B 1 113 ? 39.829 11.036 67.121 1.00 11.99 138 PRO B C 1
ATOM 4985 O O . PRO B 1 113 ? 39.426 10.020 67.695 1.00 13.81 138 PRO B O 1
ATOM 4989 N N . ILE B 1 114 ? 39.993 11.127 65.800 1.00 11.74 139 ILE B N 1
ATOM 4990 C CA . ILE B 1 114 ? 39.790 10.021 64.870 1.00 13.49 139 ILE B CA 1
ATOM 4991 C C . ILE B 1 114 ? 41.171 9.555 64.417 1.00 13.98 139 ILE B C 1
ATOM 4992 O O . ILE B 1 114 ? 41.972 10.370 63.944 1.00 15.02 139 ILE B O 1
ATOM 4997 N N . LEU B 1 115 ? 41.455 8.258 64.567 1.00 11.47 140 LEU B N 1
ATOM 4998 C CA . LEU B 1 115 ? 42.819 7.757 64.432 1.00 13.67 140 LEU B CA 1
ATOM 4999 C C . LEU B 1 115 ? 42.931 6.683 63.360 1.00 15.95 140 LEU B C 1
ATOM 5000 O O . LEU B 1 115 ? 42.092 5.784 63.270 1.00 16.19 140 LEU B O 1
ATOM 5005 N N . SER B 1 116 ? 43.993 6.780 62.569 1.00 16.86 141 SER B N 1
ATOM 5006 C CA . SER B 1 116 ? 44.416 5.727 61.661 1.00 14.56 141 SER B CA 1
ATOM 5007 C C . SER B 1 116 ? 45.814 6.070 61.172 1.00 14.91 141 SER B C 1
ATOM 5008 O O . SER B 1 116 ? 45.982 7.022 60.408 1.00 18.24 141 SER B O 1
ATOM 5011 N N . ALA B 1 117 ? 46.821 5.339 61.645 1.00 16.79 142 ALA B N 1
ATOM 5012 C CA . ALA B 1 117 ? 48.218 5.662 61.350 1.00 14.63 142 ALA B CA 1
ATOM 5013 C C . ALA B 1 117 ? 48.691 5.148 59.992 1.00 16.54 142 ALA B C 1
ATOM 5014 O O . ALA B 1 117 ? 49.696 5.652 59.466 1.00 18.98 142 ALA B O 1
ATOM 5016 N N . ASN B 1 118 ? 48.018 4.155 59.408 1.00 15.50 143 ASN B N 1
ATOM 5017 C CA . ASN B 1 118 ? 48.525 3.508 58.200 1.00 17.90 143 ASN B CA 1
ATOM 5018 C C . ASN B 1 118 ? 47.793 3.957 56.935 1.00 21.75 143 ASN B C 1
ATOM 5019 O O . ASN B 1 118 ? 47.825 3.240 55.932 1.00 23.15 143 ASN B O 1
ATOM 5024 N N . ILE B 1 119 ? 47.128 5.125 56.957 1.00 22.33 144 ILE B N 1
ATOM 5025 C CA . ILE B 1 119 ? 46.588 5.732 55.738 1.00 24.42 144 ILE B CA 1
ATOM 5026 C C . ILE B 1 119 ? 47.579 6.765 55.221 1.00 27.82 144 ILE B C 1
ATOM 5027 O O . ILE B 1 119 ? 48.240 7.459 56.007 1.00 30.65 144 ILE B O 1
ATOM 5032 N N . ARG B 1 120 ? 47.733 6.829 53.900 1.00 26.34 145 ARG B N 1
ATOM 5033 C CA . ARG B 1 120 ? 48.605 7.815 53.267 1.00 31.04 145 ARG B CA 1
ATOM 5034 C C . ARG B 1 120 ? 47.850 8.468 52.116 1.00 31.61 145 ARG B C 1
ATOM 5035 O O . ARG B 1 120 ? 47.456 7.764 51.157 1.00 29.73 145 ARG B O 1
ATOM 5043 N N . PRO B 1 121 ? 47.612 9.763 52.141 1.00 34.86 146 PRO B N 1
ATOM 5044 C CA . PRO B 1 121 ? 46.886 10.442 51.069 1.00 36.24 146 PRO B CA 1
ATOM 5045 C C . PRO B 1 121 ? 47.662 10.718 49.787 1.00 39.04 146 PRO B C 1
ATOM 5046 O O . PRO B 1 121 ? 48.874 10.897 49.849 1.00 38.74 146 PRO B O 1
ATOM 5050 N N . LYS B 1 122 ? 46.978 10.755 48.653 1.00 44.25 147 LYS B N 1
ATOM 5051 C CA . LYS B 1 122 ? 47.600 10.981 47.359 1.00 50.99 147 LYS B CA 1
ATOM 5052 C C . LYS B 1 122 ? 47.074 12.126 46.532 1.00 55.16 147 LYS B C 1
ATOM 5053 O O . LYS B 1 122 ? 47.661 12.456 45.542 1.00 60.22 147 LYS B O 1
ATOM 5059 N N . GLY B 1 123 ? 45.966 12.725 46.895 1.00 55.05 148 GLY B N 1
ATOM 5060 C CA . GLY B 1 123 ? 45.517 13.923 46.210 1.00 58.61 148 GLY B CA 1
ATOM 5061 C C . GLY B 1 123 ? 45.044 15.006 47.163 1.00 57.26 148 GLY B C 1
ATOM 5062 O O . GLY B 1 123 ? 44.916 14.777 48.366 1.00 54.62 148 GLY B O 1
ATOM 5063 N N . PRO B 1 124 ? 44.707 16.192 46.625 1.00 56.80 149 PRO B N 1
ATOM 5064 C CA . PRO B 1 124 ? 44.349 17.320 47.514 1.00 55.41 149 PRO B CA 1
ATOM 5065 C C . PRO B 1 124 ? 43.039 17.120 48.273 1.00 54.27 149 PRO B C 1
ATOM 5066 O O . PRO B 1 124 ? 42.951 17.530 49.441 1.00 53.37 149 PRO B O 1
ATOM 5070 N N . ILE B 1 125 ? 42.083 16.423 47.705 1.00 54.88 150 ILE B N 1
ATOM 5071 C CA . ILE B 1 125 ? 40.882 16.152 48.466 1.00 52.44 150 ILE B CA 1
ATOM 5072 C C . ILE B 1 125 ? 41.221 15.062 49.466 1.00 50.96 150 ILE B C 1
ATOM 5073 O O . ILE B 1 125 ? 40.866 15.166 50.609 1.00 50.22 150 ILE B O 1
ATOM 5078 N N . ALA B 1 126 ? 41.898 14.009 49.042 1.00 48.68 151 ALA B N 1
ATOM 5079 C CA . ALA B 1 126 ? 42.165 12.968 50.017 1.00 42.76 151 ALA B CA 1
ATOM 5080 C C . ALA B 1 126 ? 43.161 13.491 51.056 1.00 38.32 151 ALA B C 1
ATOM 5081 O O . ALA B 1 126 ? 43.255 12.951 52.167 1.00 30.80 151 ALA B O 1
ATOM 5083 N N . SER B 1 127 ? 43.895 14.549 50.723 1.00 40.99 152 SER B N 1
ATOM 5084 C CA . SER B 1 127 ? 44.853 15.120 51.660 1.00 45.01 152 SER B CA 1
ATOM 5085 C C . SER B 1 127 ? 44.161 15.930 52.749 1.00 45.93 152 SER B C 1
ATOM 5086 O O . SER B 1 127 ? 44.422 15.721 53.944 1.00 43.46 152 SER B O 1
ATOM 5089 N N . ASN B 1 128 ? 43.299 16.876 52.375 1.00 48.08 153 ASN B N 1
ATOM 5090 C CA . ASN B 1 128 ? 42.691 17.702 53.408 1.00 49.61 153 ASN B CA 1
ATOM 5091 C C . ASN B 1 128 ? 41.689 16.927 54.260 1.00 45.23 153 ASN B C 1
ATOM 5092 O O . ASN B 1 128 ? 41.416 17.331 55.398 1.00 43.06 153 ASN B O 1
ATOM 5097 N N . ILE B 1 129 ? 41.174 15.803 53.771 1.00 43.85 154 ILE B N 1
ATOM 5098 C CA . ILE B 1 129 ? 40.332 14.981 54.632 1.00 44.00 154 ILE B CA 1
ATOM 5099 C C . ILE B 1 129 ? 41.197 14.178 55.599 1.00 40.39 154 ILE B C 1
ATOM 5100 O O . ILE B 1 129 ? 40.819 13.966 56.756 1.00 37.87 154 ILE B O 1
ATOM 5105 N N . SER B 1 130 ? 42.393 13.763 55.171 1.00 37.82 155 SER B N 1
ATOM 5106 C CA . SER B 1 130 ? 43.294 13.093 56.110 1.00 35.36 155 SER B CA 1
ATOM 5107 C C . SER B 1 130 ? 43.820 14.067 57.166 1.00 32.58 155 SER B C 1
ATOM 5108 O O . SER B 1 130 ? 44.242 13.625 58.237 1.00 31.99 155 SER B O 1
ATOM 5111 N N . GLY B 1 131 ? 43.759 15.377 56.902 1.00 33.52 156 GLY B N 1
ATOM 5112 C CA . GLY B 1 131 ? 44.204 16.368 57.877 1.00 30.87 156 GLY B CA 1
ATOM 5113 C C . GLY B 1 131 ? 43.358 16.362 59.138 1.00 27.31 156 GLY B C 1
ATOM 5114 O O . GLY B 1 131 ? 43.765 16.923 60.163 1.00 25.71 156 GLY B O 1
ATOM 5115 N N . TYR B 1 132 ? 42.175 15.751 59.073 1.00 21.55 157 TYR B N 1
ATOM 5116 C CA . TYR B 1 132 ? 41.259 15.576 60.188 1.00 23.94 157 TYR B CA 1
ATOM 5117 C C . TYR B 1 132 ? 41.552 14.314 60.970 1.00 25.28 157 TYR B C 1
ATOM 5118 O O . TYR B 1 132 ? 41.049 14.161 62.088 1.00 28.21 157 TYR B O 1
ATOM 5127 N N . ILE B 1 133 ? 42.320 13.396 60.380 1.00 18.71 158 ILE B N 1
ATOM 5128 C CA . ILE B 1 133 ? 42.660 12.107 60.966 1.00 17.24 158 ILE B CA 1
ATOM 5129 C C . ILE B 1 133 ? 44.089 12.169 61.474 1.00 17.69 158 ILE B C 1
ATOM 5130 O O . ILE B 1 133 ? 44.979 12.686 60.775 1.00 21.66 158 ILE B O 1
ATOM 5135 N N . LEU B 1 134 ? 44.327 11.658 62.652 1.00 16.46 159 LEU B N 1
ATOM 5136 C CA . LEU B 1 134 ? 45.663 11.630 63.239 1.00 18.11 159 LEU B CA 1
ATOM 5137 C C . LEU B 1 134 ? 46.219 10.209 63.288 1.00 17.25 159 LEU B C 1
ATOM 5138 O O . LEU B 1 134 ? 45.453 9.252 63.394 1.00 14.07 159 LEU B O 1
ATOM 5143 N N . PRO B 1 135 ? 47.548 10.035 63.208 1.00 16.56 160 PRO B N 1
ATOM 5144 C CA . PRO B 1 135 ? 48.112 8.694 63.455 1.00 14.41 160 PRO B CA 1
ATOM 5145 C C . PRO B 1 135 ? 47.973 8.259 64.900 1.00 14.62 160 PRO B C 1
ATOM 5146 O O . PRO B 1 135 ? 47.764 7.070 65.161 1.00 16.72 160 PRO B O 1
ATOM 5150 N N . TYR B 1 136 ? 48.121 9.182 65.853 1.00 13.94 161 TYR B N 1
ATOM 5151 C CA . TYR B 1 136 ? 48.014 8.845 67.264 1.00 12.48 161 TYR B CA 1
ATOM 5152 C C . TYR B 1 136 ? 47.546 10.074 68.027 1.00 14.55 161 TYR B C 1
ATOM 5153 O O . TYR B 1 136 ? 47.566 11.194 67.513 1.00 15.67 161 TYR B O 1
ATOM 5162 N N . LYS B 1 137 ? 47.138 9.856 69.274 1.00 16.41 162 LYS B N 1
ATOM 5163 C CA . LYS B 1 137 ? 46.841 10.949 70.192 1.00 17.37 162 LYS B CA 1
ATOM 5164 C C . LYS B 1 137 ? 47.369 10.610 71.583 1.00 17.22 162 LYS B C 1
ATOM 5165 O O . LYS B 1 137 ? 47.287 9.461 72.026 1.00 17.18 162 LYS B O 1
ATOM 5171 N N . ILE B 1 138 ? 47.955 11.594 72.253 1.00 16.68 163 ILE B N 1
ATOM 5172 C CA . ILE B 1 138 ? 48.311 11.454 73.659 1.00 18.18 163 ILE B CA 1
ATOM 5173 C C . ILE B 1 138 ? 47.177 12.019 74.499 1.00 19.78 163 ILE B C 1
ATOM 5174 O O . ILE B 1 138 ? 46.788 13.182 74.335 1.00 17.11 163 ILE B O 1
ATOM 5179 N N . ILE B 1 139 ? 46.676 11.218 75.428 1.00 20.92 164 ILE B N 1
ATOM 5180 C CA . ILE B 1 139 ? 45.515 11.583 76.222 1.00 21.71 164 ILE B CA 1
ATOM 5181 C C . ILE B 1 139 ? 45.940 11.636 77.681 1.00 24.62 164 ILE B C 1
ATOM 5182 O O . ILE B 1 139 ? 46.626 10.728 78.164 1.00 27.03 164 ILE B O 1
ATOM 5187 N N . ASN B 1 140 ? 45.583 12.728 78.362 1.00 26.06 165 ASN B N 1
ATOM 5188 C CA . ASN B 1 140 ? 45.843 12.864 79.789 1.00 29.47 165 ASN B CA 1
ATOM 5189 C C . ASN B 1 140 ? 44.821 12.041 80.558 1.00 29.06 165 ASN B C 1
ATOM 5190 O O . ASN B 1 140 ? 43.616 12.260 80.406 1.00 27.28 165 ASN B O 1
ATOM 5195 N N . VAL B 1 141 ? 45.300 11.082 81.354 1.00 28.07 166 VAL B N 1
ATOM 5196 C CA . VAL B 1 141 ? 44.460 10.227 82.191 1.00 27.80 166 VAL B CA 1
ATOM 5197 C C . VAL B 1 141 ? 44.987 10.318 83.611 1.00 27.55 166 VAL B C 1
ATOM 5198 O O . VAL B 1 141 ? 46.057 9.774 83.915 1.00 25.40 166 VAL B O 1
ATOM 5202 N N . GLY B 1 142 ? 44.228 10.977 84.485 1.00 31.94 167 GLY B N 1
ATOM 5203 C CA . GLY B 1 142 ? 44.732 11.267 85.814 1.00 34.98 167 GLY B CA 1
ATOM 5204 C C . GLY B 1 142 ? 45.963 12.133 85.685 1.00 36.16 167 GLY B C 1
ATOM 5205 O O . GLY B 1 142 ? 45.982 13.124 84.948 1.00 38.00 167 GLY B O 1
ATOM 5206 N N . SER B 1 143 ? 47.016 11.759 86.393 1.00 35.62 168 SER B N 1
ATOM 5207 C CA . SER B 1 143 ? 48.283 12.455 86.276 1.00 36.44 168 SER B CA 1
ATOM 5208 C C . SER B 1 143 ? 49.202 11.809 85.249 1.00 33.11 168 SER B C 1
ATOM 5209 O O . SER B 1 143 ? 50.385 12.155 85.186 1.00 33.75 168 SER B O 1
ATOM 5212 N N . GLU B 1 144 ? 48.686 10.905 84.423 1.00 30.19 169 GLU B N 1
ATOM 5213 C CA . GLU B 1 144 ? 49.512 10.177 83.472 1.00 28.63 169 GLU B CA 1
ATOM 5214 C C . GLU B 1 144 ? 49.105 10.524 82.047 1.00 26.12 169 GLU B C 1
ATOM 5215 O O . GLU B 1 144 ? 48.066 11.146 81.800 1.00 26.62 169 GLU B O 1
ATOM 5221 N N . LYS B 1 145 ? 49.951 10.108 81.107 1.00 23.68 170 LYS B N 1
ATOM 5222 C CA . LYS B 1 145 ? 49.727 10.291 79.681 1.00 23.93 170 LYS B CA 1
ATOM 5223 C C . LYS B 1 145 ? 49.657 8.920 79.028 1.00 21.50 170 LYS B C 1
ATOM 5224 O O . LYS B 1 145 ? 50.494 8.055 79.314 1.00 23.87 170 LYS B O 1
ATOM 5230 N N . VAL B 1 146 ? 48.652 8.720 78.175 1.00 19.37 171 VAL B N 1
ATOM 5231 C CA . VAL B 1 146 ? 48.468 7.470 77.450 1.00 17.64 171 VAL B CA 1
ATOM 5232 C C . VAL B 1 146 ? 48.392 7.774 75.963 1.00 19.49 171 VAL B C 1
ATOM 5233 O O . VAL B 1 146 ? 47.545 8.565 75.526 1.00 18.81 171 VAL B O 1
ATOM 5237 N N . GLY B 1 147 ? 49.254 7.126 75.187 1.00 17.80 172 GLY B N 1
ATOM 5238 C CA . GLY B 1 147 ? 49.278 7.296 73.745 1.00 18.25 172 GLY B CA 1
ATOM 5239 C C . GLY B 1 147 ? 48.463 6.192 73.100 1.00 17.37 172 GLY B C 1
ATOM 5240 O O . GLY B 1 147 ? 48.544 5.029 73.506 1.00 19.11 172 GLY B O 1
ATOM 5241 N N . ILE B 1 148 ? 47.642 6.582 72.126 1.00 14.92 173 ILE B N 1
ATOM 5242 C CA . ILE B 1 148 ? 46.773 5.677 71.381 1.00 13.16 173 ILE B CA 1
ATOM 5243 C C . ILE B 1 148 ? 47.098 5.814 69.904 1.00 13.74 173 ILE B C 1
ATOM 5244 O O . ILE B 1 148 ? 47.003 6.918 69.358 1.00 14.90 173 ILE B O 1
ATOM 5249 N N . ILE B 1 149 ? 47.483 4.703 69.261 1.00 13.14 174 ILE B N 1
ATOM 5250 C CA . ILE B 1 149 ? 47.827 4.676 67.840 1.00 11.25 174 ILE B CA 1
ATOM 5251 C C . ILE B 1 149 ? 46.720 3.944 67.095 1.00 13.87 174 ILE B C 1
ATOM 5252 O O . ILE B 1 149 ? 46.331 2.847 67.497 1.00 15.76 174 ILE B O 1
ATOM 5257 N N . GLY B 1 150 ? 46.234 4.530 65.997 1.00 14.85 175 GLY B N 1
ATOM 5258 C CA . GLY B 1 150 ? 45.154 3.949 65.229 1.00 12.66 175 GLY B CA 1
ATOM 5259 C C . GLY B 1 150 ? 45.646 3.128 64.048 1.00 13.00 175 GLY B C 1
ATOM 5260 O O . GLY B 1 150 ? 46.759 3.311 63.573 1.00 14.82 175 GLY B O 1
ATOM 5261 N N . TYR B 1 151 ? 44.796 2.214 63.572 1.00 11.66 176 TYR B N 1
ATOM 5262 C CA . TYR B 1 151 ? 45.113 1.488 62.346 1.00 13.75 176 TYR B CA 1
ATOM 5263 C C . TYR B 1 151 ? 43.824 0.978 61.711 1.00 12.70 176 TYR B C 1
ATOM 5264 O O . TYR B 1 151 ? 42.811 0.804 62.395 1.00 12.49 176 TYR B O 1
ATOM 5273 N N . THR B 1 152 ? 43.868 0.776 60.394 1.00 14.22 177 THR B N 1
ATOM 5274 C CA . THR B 1 152 ? 42.699 0.382 59.613 1.00 13.84 177 THR B CA 1
ATOM 5275 C C . THR B 1 152 ? 43.090 -0.701 58.610 1.00 15.41 177 THR B C 1
ATOM 5276 O O . THR B 1 152 ? 44.157 -0.621 57.990 1.00 17.07 177 THR B O 1
ATOM 5280 N N . THR B 1 153 ? 42.215 -1.697 58.438 1.00 17.13 178 THR B N 1
ATOM 5281 C CA . THR B 1 153 ? 42.535 -2.832 57.572 1.00 17.14 178 THR B CA 1
ATOM 5282 C C . THR B 1 153 ? 42.919 -2.389 56.165 1.00 17.58 178 THR B C 1
ATOM 5283 O O . THR B 1 153 ? 42.316 -1.478 55.578 1.00 17.43 178 THR B O 1
ATOM 5287 N N . LYS B 1 154 ? 43.921 -3.067 55.615 1.00 18.66 179 LYS B N 1
ATOM 5288 C CA . LYS B 1 154 ? 44.404 -2.844 54.264 1.00 20.27 179 LYS B CA 1
ATOM 5289 C C . LYS B 1 154 ? 43.404 -3.282 53.204 1.00 18.88 179 LYS B C 1
ATOM 5290 O O . LYS B 1 154 ? 43.586 -2.951 52.024 1.00 19.37 179 LYS B O 1
ATOM 5296 N N . GLU B 1 155 ? 42.356 -4.011 53.578 1.00 23.78 180 GLU B N 1
ATOM 5297 C CA . GLU B 1 155 ? 41.341 -4.387 52.598 1.00 27.18 180 GLU B CA 1
ATOM 5298 C C . GLU B 1 155 ? 40.294 -3.300 52.372 1.00 22.28 180 GLU B C 1
ATOM 5299 O O . GLU B 1 155 ? 39.354 -3.533 51.614 1.00 20.91 180 GLU B O 1
ATOM 5305 N N . THR B 1 156 ? 40.391 -2.172 53.069 1.00 18.10 181 THR B N 1
ATOM 5306 C CA . THR B 1 156 ? 39.405 -1.107 52.921 1.00 19.02 181 THR B CA 1
ATOM 5307 C C . THR B 1 156 ? 39.146 -0.706 51.465 1.00 19.92 181 THR B C 1
ATOM 5308 O O . THR B 1 156 ? 37.978 -0.454 51.135 1.00 19.74 181 THR B O 1
ATOM 5312 N N . PRO B 1 157 ? 40.159 -0.610 50.571 1.00 21.96 182 PRO B N 1
ATOM 5313 C CA . PRO B 1 157 ? 39.842 -0.257 49.172 1.00 22.20 182 PRO B CA 1
ATOM 5314 C C . PRO B 1 157 ? 39.001 -1.274 48.416 1.00 24.07 182 PRO B C 1
ATOM 5315 O O . PRO B 1 157 ? 38.355 -0.890 47.425 1.00 23.60 182 PRO B O 1
ATOM 5319 N N . VAL B 1 158 ? 39.020 -2.549 48.798 1.00 23.62 183 VAL B N 1
ATOM 5320 C CA . VAL B 1 158 ? 38.137 -3.511 48.136 1.00 27.50 183 VAL B CA 1
ATOM 5321 C C . VAL B 1 158 ? 36.815 -3.641 48.885 1.00 26.16 183 VAL B C 1
ATOM 5322 O O . VAL B 1 158 ? 35.772 -3.833 48.252 1.00 30.05 183 VAL B O 1
ATOM 5326 N N . LEU B 1 159 ? 36.816 -3.465 50.199 1.00 23.65 184 LEU B N 1
ATOM 5327 C CA . LEU B 1 159 ? 35.601 -3.612 50.983 1.00 22.04 184 LEU B CA 1
ATOM 5328 C C . LEU B 1 159 ? 34.745 -2.359 51.006 1.00 21.46 184 LEU B C 1
ATOM 5329 O O . LEU B 1 159 ? 33.545 -2.455 51.278 1.00 21.41 184 LEU B O 1
ATOM 5334 N N . SER B 1 160 ? 35.324 -1.192 50.751 1.00 19.08 185 SER B N 1
ATOM 5335 C CA . SER B 1 160 ? 34.589 0.052 50.929 1.00 19.33 185 SER B CA 1
ATOM 5336 C C . SER B 1 160 ? 34.998 1.030 49.837 1.00 16.32 185 SER B C 1
ATOM 5337 O O . SER B 1 160 ? 35.567 0.649 48.804 1.00 17.69 185 SER B O 1
ATOM 5340 N N . ASN B 1 161 ? 34.696 2.320 50.061 1.00 15.99 186 ASN B N 1
ATOM 5341 C CA . ASN B 1 161 ? 34.871 3.305 49.000 1.00 20.31 186 ASN B CA 1
ATOM 5342 C C . ASN B 1 161 ? 35.815 4.450 49.346 1.00 21.49 186 ASN B C 1
ATOM 5343 O O . ASN B 1 161 ? 35.436 5.617 49.183 1.00 21.66 186 ASN B O 1
ATOM 5348 N N . PRO B 1 162 ? 37.047 4.179 49.786 1.00 20.79 187 PRO B N 1
ATOM 5349 C CA . PRO B 1 162 ? 37.965 5.292 50.053 1.00 21.36 187 PRO B CA 1
ATOM 5350 C C . PRO B 1 162 ? 38.397 6.003 48.793 1.00 23.20 187 PRO B C 1
ATOM 5351 O O . PRO B 1 162 ? 38.810 7.168 48.868 1.00 26.47 187 PRO B O 1
ATOM 5355 N N . GLY B 1 163 ? 38.285 5.349 47.640 1.00 22.17 188 GLY B N 1
ATOM 5356 C CA . GLY B 1 163 ? 38.718 5.897 46.385 1.00 23.50 188 GLY B CA 1
ATOM 5357 C C . GLY B 1 163 ? 40.185 5.590 46.157 1.00 26.80 188 GLY B C 1
ATOM 5358 O O . GLY B 1 163 ? 40.892 5.101 47.044 1.00 25.74 188 GLY B O 1
ATOM 5359 N N . PRO B 1 164 ? 40.691 5.922 44.973 1.00 32.29 189 PRO B N 1
ATOM 5360 C CA . PRO B 1 164 ? 42.069 5.539 44.645 1.00 35.25 189 PRO B CA 1
ATOM 5361 C C . PRO B 1 164 ? 43.138 6.405 45.301 1.00 36.49 189 PRO B C 1
ATOM 5362 O O . PRO B 1 164 ? 44.323 6.050 45.224 1.00 39.78 189 PRO B O 1
ATOM 5366 N N . TYR B 1 165 ? 42.777 7.525 45.927 1.00 33.77 190 TYR B N 1
ATOM 5367 C CA . TYR B 1 165 ? 43.764 8.477 46.417 1.00 35.61 190 TYR B CA 1
ATOM 5368 C C . TYR B 1 165 ? 44.026 8.372 47.910 1.00 33.79 190 TYR B C 1
ATOM 5369 O O . TYR B 1 165 ? 44.665 9.259 48.483 1.00 33.19 190 TYR B O 1
ATOM 5378 N N . LEU B 1 166 ? 43.571 7.302 48.550 1.00 29.79 191 LEU B N 1
ATOM 5379 C CA . LEU B 1 166 ? 43.907 7.042 49.937 1.00 29.54 191 LEU B CA 1
ATOM 5380 C C . LEU B 1 166 ? 44.481 5.638 49.970 1.00 32.25 191 LEU B C 1
ATOM 5381 O O . LEU B 1 166 ? 43.759 4.666 49.714 1.00 32.65 191 LEU B O 1
ATOM 5386 N N . GLU B 1 167 ? 45.753 5.525 50.339 1.00 30.19 192 GLU B N 1
ATOM 5387 C CA . GLU B 1 167 ? 46.432 4.241 50.373 1.00 32.09 192 GLU B CA 1
ATOM 5388 C C . GLU B 1 167 ? 46.569 3.745 51.806 1.00 28.55 192 GLU B C 1
ATOM 5389 O O . GLU B 1 167 ? 46.708 4.534 52.749 1.00 27.59 192 GLU B O 1
ATOM 5395 N N . PHE B 1 168 ? 46.428 2.437 51.973 1.00 25.28 193 PHE B N 1
ATOM 5396 C CA . PHE B 1 168 ? 46.473 1.793 53.277 1.00 24.82 193 PHE B CA 1
ATOM 5397 C C . PHE B 1 168 ? 47.766 0.991 53.335 1.00 27.14 193 PHE B C 1
ATOM 5398 O O . PHE B 1 168 ? 48.018 0.157 52.455 1.00 30.02 193 PHE B O 1
ATOM 5406 N N . ARG B 1 169 ? 48.610 1.292 54.326 1.00 23.86 194 ARG B N 1
ATOM 5407 C CA . ARG B 1 169 ? 49.955 0.739 54.443 1.00 24.44 194 ARG B CA 1
ATOM 5408 C C . ARG B 1 169 ? 49.978 -0.396 55.468 1.00 21.47 194 ARG B C 1
ATOM 5409 O O . ARG B 1 169 ? 48.997 -0.654 56.163 1.00 21.01 194 ARG B O 1
ATOM 5417 N N . ASP B 1 170 ? 51.129 -1.059 55.592 1.00 21.04 195 ASP B N 1
ATOM 5418 C CA . ASP B 1 170 ? 51.253 -2.157 56.549 1.00 21.26 195 ASP B CA 1
ATOM 5419 C C . ASP B 1 170 ? 51.140 -1.645 57.984 1.00 19.81 195 ASP B C 1
ATOM 5420 O O . ASP B 1 170 ? 51.780 -0.652 58.349 1.00 18.02 195 ASP B O 1
ATOM 5425 N N . GLU B 1 171 ? 50.322 -2.333 58.795 1.00 16.02 196 GLU B N 1
ATOM 5426 C CA . GLU B 1 171 ? 50.055 -1.889 60.157 1.00 16.96 196 GLU B CA 1
ATOM 5427 C C . GLU B 1 171 ? 51.307 -1.928 61.036 1.00 18.68 196 GLU B C 1
ATOM 5428 O O . GLU B 1 171 ? 51.587 -0.973 61.765 1.00 15.82 196 GLU B O 1
ATOM 5434 N N . VAL B 1 172 ? 52.047 -3.039 61.016 1.00 19.40 197 VAL B N 1
ATOM 5435 C CA . VAL B 1 172 ? 53.215 -3.181 61.891 1.00 20.35 197 VAL B CA 1
ATOM 5436 C C . VAL B 1 172 ? 54.271 -2.139 61.541 1.00 21.62 197 VAL B C 1
ATOM 5437 O O . VAL B 1 172 ? 54.883 -1.518 62.427 1.00 19.25 197 VAL B O 1
ATOM 5441 N N . GLU B 1 173 ? 54.522 -1.955 60.243 1.00 20.38 198 GLU B N 1
ATOM 5442 C CA . GLU B 1 173 ? 55.508 -0.986 59.787 1.00 24.51 198 GLU B CA 1
ATOM 5443 C C . GLU B 1 173 ? 55.165 0.413 60.279 1.00 22.32 198 GLU B C 1
ATOM 5444 O O . GLU B 1 173 ? 56.011 1.106 60.859 1.00 22.30 198 GLU B O 1
ATOM 5450 N N . GLU B 1 174 ? 53.914 0.834 60.080 1.00 18.58 199 GLU B N 1
ATOM 5451 C CA . GLU B 1 174 ? 53.523 2.190 60.451 1.00 20.54 199 GLU B CA 1
ATOM 5452 C C . GLU B 1 174 ? 53.392 2.356 61.963 1.00 19.07 199 GLU B C 1
ATOM 5453 O O . GLU B 1 174 ? 53.798 3.387 62.511 1.00 18.57 199 GLU B O 1
ATOM 5459 N N . LEU B 1 175 ? 52.830 1.363 62.658 1.00 19.00 200 LEU B N 1
ATOM 5460 C CA . LEU B 1 175 ? 52.675 1.472 64.113 1.00 16.62 200 LEU B CA 1
ATOM 5461 C C . LEU B 1 175 ? 54.023 1.535 64.830 1.00 17.31 200 LEU B C 1
ATOM 5462 O O . LEU B 1 175 ? 54.155 2.210 65.862 1.00 16.85 200 LEU B O 1
ATOM 5467 N N . GLN B 1 176 ? 55.029 0.808 64.331 1.00 16.29 201 GLN B N 1
ATOM 5468 C CA . GLN B 1 176 ? 56.337 0.879 64.978 1.00 17.31 201 GLN B CA 1
ATOM 5469 C C . GLN B 1 176 ? 56.928 2.277 64.888 1.00 21.90 201 GLN B C 1
ATOM 5470 O O . GLN B 1 176 ? 57.599 2.727 65.826 1.00 15.46 201 GLN B O 1
ATOM 5476 N N . LYS B 1 177 ? 56.658 2.995 63.796 1.00 18.99 202 LYS B N 1
ATOM 5477 C CA . LYS B 1 177 ? 57.178 4.356 63.693 1.00 17.65 202 LYS B CA 1
ATOM 5478 C C . LYS B 1 177 ? 56.556 5.263 64.746 1.00 15.69 202 LYS B C 1
ATOM 5479 O O . LYS B 1 177 ? 57.250 6.058 65.378 1.00 16.29 202 LYS B O 1
ATOM 5485 N N . HIS B 1 178 ? 55.255 5.138 64.965 1.00 14.37 203 HIS B N 1
ATOM 5486 C CA . HIS B 1 178 ? 54.600 6.026 65.911 1.00 13.71 203 HIS B CA 1
ATOM 5487 C C . HIS B 1 178 ? 54.797 5.586 67.351 1.00 13.12 203 HIS B C 1
ATOM 5488 O O . HIS B 1 178 ? 54.796 6.442 68.247 1.00 13.55 203 HIS B O 1
ATOM 5495 N N . ALA B 1 179 ? 54.962 4.279 67.604 1.00 18.10 204 ALA B N 1
ATOM 5496 C CA . ALA B 1 179 ? 55.369 3.849 68.936 1.00 15.81 204 ALA B CA 1
ATOM 5497 C C . ALA B 1 179 ? 56.729 4.442 69.283 1.00 13.69 204 ALA B C 1
ATOM 5498 O O . ALA B 1 179 ? 56.936 4.922 70.400 1.00 15.54 204 ALA B O 1
ATOM 5500 N N . ASP B 1 180 ? 57.667 4.427 68.329 1.00 14.77 205 ASP B N 1
ATOM 5501 C CA . ASP B 1 180 ? 58.980 5.013 68.593 1.00 16.07 205 ASP B CA 1
ATOM 5502 C C . ASP B 1 180 ? 58.882 6.508 68.831 1.00 17.84 205 ASP B C 1
ATOM 5503 O O . ASP B 1 180 ? 59.623 7.049 69.653 1.00 17.41 205 ASP B O 1
ATOM 5508 N N . LYS B 1 181 ? 57.988 7.198 68.111 1.00 17.51 206 LYS B N 1
ATOM 5509 C CA . LYS B 1 181 ? 57.799 8.633 68.342 1.00 19.61 206 LYS B CA 1
ATOM 5510 C C . LYS B 1 181 ? 57.255 8.874 69.739 1.00 16.18 206 LYS B C 1
ATOM 5511 O O . LYS B 1 181 ? 57.752 9.729 70.470 1.00 19.02 206 LYS B O 1
ATOM 5517 N N . LEU B 1 182 ? 56.204 8.159 70.110 1.00 14.80 207 LEU B N 1
ATOM 5518 C CA . LEU B 1 182 ? 55.634 8.301 71.450 1.00 16.95 207 LEU B CA 1
ATOM 5519 C C . LEU B 1 182 ? 56.682 8.045 72.522 1.00 14.90 207 LEU B C 1
ATOM 5520 O O . LEU B 1 182 ? 56.787 8.813 73.488 1.00 17.14 207 LEU B O 1
ATOM 5525 N N . THR B 1 183 ? 57.507 7.005 72.342 1.00 17.87 208 THR B N 1
ATOM 5526 C CA . THR B 1 183 ? 58.541 6.698 73.331 1.00 15.58 208 THR B CA 1
ATOM 5527 C C . THR B 1 183 ? 59.513 7.863 73.484 1.00 18.08 208 THR B C 1
ATOM 5528 O O . THR B 1 183 ? 59.817 8.288 74.605 1.00 19.25 208 THR B O 1
ATOM 5532 N N . THR B 1 184 ? 59.969 8.438 72.367 1.00 17.85 209 THR B N 1
ATOM 5533 C CA . THR B 1 184 ? 60.913 9.545 72.472 1.00 19.51 209 THR B CA 1
ATOM 5534 C C . THR B 1 184 ? 60.251 10.786 73.068 1.00 19.88 209 THR B C 1
ATOM 5535 O O . THR B 1 184 ? 60.920 11.582 73.732 1.00 21.18 209 THR B O 1
ATOM 5539 N N . LEU B 1 185 ? 58.945 10.958 72.863 1.00 18.87 210 LEU B N 1
ATOM 5540 C CA . LEU B 1 185 ? 58.222 12.069 73.471 1.00 25.93 210 LEU B CA 1
ATOM 5541 C C . LEU B 1 185 ? 57.924 11.846 74.952 1.00 24.85 210 LEU B C 1
ATOM 5542 O O . LEU B 1 185 ? 57.247 12.678 75.562 1.00 27.96 210 LEU B O 1
ATOM 5547 N N . GLY B 1 186 ? 58.369 10.736 75.530 1.00 20.12 211 GLY B N 1
ATOM 5548 C CA . GLY B 1 186 ? 58.198 10.498 76.949 1.00 21.66 211 GLY B CA 1
ATOM 5549 C C . GLY B 1 186 ? 56.944 9.751 77.344 1.00 21.68 211 GLY B C 1
ATOM 5550 O O . GLY B 1 186 ? 56.618 9.716 78.533 1.00 22.87 211 GLY B O 1
ATOM 5551 N N . VAL B 1 187 ? 56.215 9.176 76.395 1.00 15.97 212 VAL B N 1
ATOM 5552 C CA . VAL B 1 187 ? 54.996 8.435 76.699 1.00 18.06 212 VAL B CA 1
ATOM 5553 C C . VAL B 1 187 ? 55.354 6.961 76.827 1.00 19.75 212 VAL B C 1
ATOM 5554 O O . VAL B 1 187 ? 55.836 6.354 75.863 1.00 20.52 212 VAL B O 1
ATOM 5558 N N . ASN B 1 188 ? 55.127 6.376 78.010 1.00 15.66 213 ASN B N 1
ATOM 5559 C CA . ASN B 1 188 ? 55.513 4.987 78.229 1.00 17.13 213 ASN B CA 1
ATOM 5560 C C . ASN B 1 188 ? 54.316 4.044 78.312 1.00 16.30 213 ASN B C 1
ATOM 5561 O O . ASN B 1 188 ? 54.489 2.853 78.595 1.00 15.41 213 ASN B O 1
ATOM 5566 N N . LYS B 1 189 ? 53.115 4.533 78.029 1.00 12.90 214 LYS B N 1
ATOM 5567 C CA . LYS B 1 189 ? 51.907 3.714 77.997 1.00 12.04 214 LYS B CA 1
ATOM 5568 C C . LYS B 1 189 ? 51.239 3.908 76.651 1.00 14.46 214 LYS B C 1
ATOM 5569 O O . LYS B 1 189 ? 50.866 5.032 76.296 1.00 14.65 214 LYS B O 1
ATOM 5575 N N . ILE B 1 190 ? 51.143 2.829 75.878 1.00 14.90 215 ILE B N 1
ATOM 5576 C CA . ILE B 1 190 ? 50.710 2.917 74.492 1.00 16.36 215 ILE B CA 1
ATOM 5577 C C . ILE B 1 190 ? 49.657 1.858 74.222 1.00 14.12 215 ILE B C 1
ATOM 5578 O O . ILE B 1 190 ? 49.908 0.664 74.423 1.00 15.33 215 ILE B O 1
ATOM 5583 N N . ILE B 1 191 ? 48.494 2.286 73.742 1.00 12.38 216 ILE B N 1
ATOM 5584 C CA . ILE B 1 191 ? 47.434 1.385 73.300 1.00 11.24 216 ILE B CA 1
ATOM 5585 C C . ILE B 1 191 ? 47.380 1.445 71.783 1.00 11.54 216 ILE B C 1
ATOM 5586 O O . ILE B 1 191 ? 47.348 2.533 71.199 1.00 12.65 216 ILE B O 1
ATOM 5591 N N . ALA B 1 192 ? 47.347 0.290 71.139 1.00 14.78 217 ALA B N 1
ATOM 5592 C CA . ALA B 1 192 ? 47.070 0.233 69.707 1.00 12.63 217 ALA B CA 1
ATOM 5593 C C . ALA B 1 192 ? 45.583 -0.031 69.553 1.00 13.32 217 ALA B C 1
ATOM 5594 O O . ALA B 1 192 ? 45.068 -1.013 70.100 1.00 12.51 217 ALA B O 1
ATOM 5596 N N . LEU B 1 193 ? 44.890 0.860 68.857 1.00 12.60 218 LEU B N 1
ATOM 5597 C CA . LEU B 1 193 ? 43.443 0.827 68.676 1.00 12.49 218 LEU B CA 1
ATOM 5598 C C . LEU B 1 193 ? 43.170 0.777 67.185 1.00 13.16 218 LEU B C 1
ATOM 5599 O O . LEU B 1 193 ? 43.566 1.689 66.448 1.00 14.36 218 LEU B O 1
ATOM 5604 N N . GLY B 1 194 ? 42.521 -0.279 66.721 1.00 13.77 219 GLY B N 1
ATOM 5605 C CA . GLY B 1 194 ? 42.386 -0.310 65.281 1.00 13.12 219 GLY B CA 1
ATOM 5606 C C . GLY B 1 194 ? 41.525 -1.433 64.770 1.00 11.51 219 GLY B C 1
ATOM 5607 O O . GLY B 1 194 ? 40.986 -2.239 65.537 1.00 11.96 219 GLY B O 1
ATOM 5608 N N . HIS B 1 195 ? 41.421 -1.474 63.443 1.00 11.61 220 HIS B N 1
ATOM 5609 C CA . HIS B 1 195 ? 40.381 -2.234 62.775 1.00 14.03 220 HIS B CA 1
ATOM 5610 C C . HIS B 1 195 ? 40.952 -3.125 61.671 1.00 14.21 220 HIS B C 1
ATOM 5611 O O . HIS B 1 195 ? 40.712 -2.860 60.479 1.00 13.93 220 HIS B O 1
ATOM 5618 N N . SER B 1 196 ? 41.656 -4.193 62.048 1.00 12.22 221 SER B N 1
ATOM 5619 C CA . SER B 1 196 ? 42.208 -5.120 61.062 1.00 13.89 221 SER B CA 1
ATOM 5620 C C . SER B 1 196 ? 41.971 -6.602 61.346 1.00 14.64 221 SER B C 1
ATOM 5621 O O . SER B 1 196 ? 42.404 -7.445 60.541 1.00 15.44 221 SER B O 1
ATOM 5624 N N . GLY B 1 197 ? 41.296 -6.946 62.435 1.00 12.79 222 GLY B N 1
ATOM 5625 C CA . GLY B 1 197 ? 40.989 -8.334 62.708 1.00 13.40 222 GLY B CA 1
ATOM 5626 C C . GLY B 1 197 ? 41.914 -8.920 63.763 1.00 15.22 222 GLY B C 1
ATOM 5627 O O . GLY B 1 197 ? 43.025 -8.447 63.995 1.00 15.97 222 GLY B O 1
ATOM 5628 N N . PHE B 1 198 ? 41.444 -9.999 64.395 1.00 15.67 223 PHE B N 1
ATOM 5629 C CA . PHE B 1 198 ? 42.140 -10.567 65.554 1.00 16.16 223 PHE B CA 1
ATOM 5630 C C . PHE B 1 198 ? 43.538 -11.070 65.196 1.00 17.88 223 PHE B C 1
ATOM 5631 O O . PHE B 1 198 ? 44.487 -10.871 65.960 1.00 19.06 223 PHE B O 1
ATOM 5639 N N . MET B 1 199 ? 43.688 -11.733 64.049 1.00 15.72 224 MET B N 1
ATOM 5640 C CA . MET B 1 199 ? 45.011 -12.185 63.634 1.00 21.10 224 MET B CA 1
ATOM 5641 C C . MET B 1 199 ? 45.991 -11.018 63.536 1.00 18.81 224 MET B C 1
ATOM 5642 O O . MET B 1 199 ? 47.109 -11.092 64.054 1.00 19.17 224 MET B O 1
ATOM 5647 N N . GLU B 1 200 ? 45.577 -9.917 62.901 1.00 17.19 225 GLU B N 1
ATOM 5648 C CA . GLU B 1 200 ? 46.460 -8.756 62.797 1.00 18.83 225 GLU B CA 1
ATOM 5649 C C . GLU B 1 200 ? 46.692 -8.096 64.153 1.00 16.51 225 GLU B C 1
ATOM 5650 O O . GLU B 1 200 ? 47.806 -7.637 64.430 1.00 13.31 225 GLU B O 1
ATOM 5656 N N . ASP B 1 201 ? 45.664 -8.044 65.015 1.00 16.59 226 ASP B N 1
ATOM 5657 C CA . ASP B 1 201 ? 45.849 -7.511 66.366 1.00 15.32 226 ASP B CA 1
ATOM 5658 C C . ASP B 1 201 ? 46.965 -8.247 67.104 1.00 15.71 226 ASP B C 1
ATOM 5659 O O . ASP B 1 201 ? 47.797 -7.625 67.780 1.00 13.26 226 ASP B O 1
ATOM 5664 N N . CYS B 1 202 ? 46.989 -9.578 67.001 1.00 13.54 227 CYS B N 1
ATOM 5665 C CA . CYS B 1 202 ? 48.017 -10.359 67.687 1.00 18.65 227 CYS B CA 1
ATOM 5666 C C . CYS B 1 202 ? 49.392 -10.137 67.066 1.00 17.08 227 CYS B C 1
ATOM 5667 O O . CYS B 1 202 ? 50.405 -10.138 67.776 1.00 16.57 227 CYS B O 1
ATOM 5670 N N . ARG B 1 203 ? 49.448 -9.990 65.740 1.00 18.30 228 ARG B N 1
ATOM 5671 C CA . ARG B 1 203 ? 50.715 -9.662 65.089 1.00 18.24 228 ARG B CA 1
ATOM 5672 C C . ARG B 1 203 ? 51.247 -8.329 65.595 1.00 15.94 228 ARG B C 1
ATOM 5673 O O . ARG B 1 203 ? 52.441 -8.195 65.890 1.00 18.42 228 ARG B O 1
ATOM 5681 N N . ILE B 1 204 ? 50.361 -7.339 65.733 1.00 13.39 229 ILE B N 1
ATOM 5682 C CA . ILE B 1 204 ? 50.762 -6.038 66.265 1.00 13.77 229 ILE B CA 1
ATOM 5683 C C . ILE B 1 204 ? 51.261 -6.188 67.693 1.00 16.77 229 ILE B C 1
ATOM 5684 O O . ILE B 1 204 ? 52.325 -5.667 68.056 1.00 18.81 229 ILE B O 1
ATOM 5689 N N . ALA B 1 205 ? 50.510 -6.919 68.526 1.00 15.74 230 ALA B N 1
ATOM 5690 C CA . ALA B 1 205 ? 50.962 -7.164 69.893 1.00 16.10 230 ALA B CA 1
ATOM 5691 C C . ALA B 1 205 ? 52.316 -7.854 69.907 1.00 16.32 230 ALA B C 1
ATOM 5692 O O . ALA B 1 205 ? 53.174 -7.556 70.742 1.00 18.50 230 ALA B O 1
ATOM 5694 N N . GLN B 1 206 ? 52.527 -8.784 68.988 1.00 20.16 231 GLN B N 1
ATOM 5695 C CA . GLN B 1 206 ? 53.765 -9.546 69.024 1.00 19.23 231 GLN B CA 1
ATOM 5696 C C . GLN B 1 206 ? 54.949 -8.708 68.562 1.00 19.01 231 GLN B C 1
ATOM 5697 O O . GLN B 1 206 ? 56.035 -8.802 69.136 1.00 17.87 231 GLN B O 1
ATOM 5703 N N . LYS B 1 207 ? 54.772 -7.909 67.503 1.00 20.07 232 LYS B N 1
ATOM 5704 C CA . LYS B 1 207 ? 55.915 -7.337 66.794 1.00 21.03 232 LYS B CA 1
ATOM 5705 C C . LYS B 1 207 ? 56.186 -5.858 67.047 1.00 17.85 232 LYS B C 1
ATOM 5706 O O . LYS B 1 207 ? 57.321 -5.420 66.851 1.00 18.96 232 LYS B O 1
ATOM 5712 N N . VAL B 1 208 ? 55.204 -5.072 67.455 1.00 15.79 233 VAL B N 1
ATOM 5713 C CA . VAL B 1 208 ? 55.433 -3.642 67.616 1.00 15.64 233 VAL B CA 1
ATOM 5714 C C . VAL B 1 208 ? 55.977 -3.410 69.021 1.00 17.44 233 VAL B C 1
ATOM 5715 O O . VAL B 1 208 ? 55.237 -3.484 70.009 1.00 14.77 233 VAL B O 1
ATOM 5719 N N . LYS B 1 209 ? 57.271 -3.122 69.114 1.00 17.70 234 LYS B N 1
ATOM 5720 C CA . LYS B 1 209 ? 57.873 -2.896 70.418 1.00 19.18 234 LYS B CA 1
ATOM 5721 C C . LYS B 1 209 ? 57.360 -1.582 71.001 1.00 18.41 234 LYS B C 1
ATOM 5722 O O . LYS B 1 209 ? 57.355 -0.546 70.326 1.00 18.03 234 LYS B O 1
ATOM 5728 N N . GLY B 1 210 ? 56.921 -1.629 72.266 1.00 16.85 235 GLY B N 1
ATOM 5729 C CA . GLY B 1 210 ? 56.325 -0.490 72.934 1.00 16.51 235 GLY B CA 1
ATOM 5730 C C . GLY B 1 210 ? 54.812 -0.514 73.025 1.00 16.10 235 GLY B C 1
ATOM 5731 O O . GLY B 1 210 ? 54.248 0.267 73.802 1.00 14.15 235 GLY B O 1
ATOM 5732 N N . VAL B 1 211 ? 54.131 -1.378 72.270 1.00 15.74 236 VAL B N 1
ATOM 5733 C CA . VAL B 1 211 ? 52.686 -1.512 72.443 1.00 16.48 236 VAL B CA 1
ATOM 5734 C C . VAL B 1 211 ? 52.434 -2.316 73.712 1.00 16.03 236 VAL B C 1
ATOM 5735 O O . VAL B 1 211 ? 52.996 -3.403 73.895 1.00 15.89 236 VAL B O 1
ATOM 5739 N N . ASP B 1 212 ? 51.609 -1.767 74.604 1.00 12.73 237 ASP B N 1
ATOM 5740 C CA . ASP B 1 212 ? 51.233 -2.408 75.863 1.00 14.06 237 ASP B CA 1
ATOM 5741 C C . ASP B 1 212 ? 49.898 -3.142 75.800 1.00 13.10 237 ASP B C 1
ATOM 5742 O O . ASP B 1 212 ? 49.703 -4.111 76.541 1.00 14.99 237 ASP B O 1
ATOM 5747 N N . VAL B 1 213 ? 48.964 -2.662 74.983 1.00 12.24 238 VAL B N 1
ATOM 5748 C CA . VAL B 1 213 ? 47.588 -3.174 74.904 1.00 13.55 238 VAL B CA 1
ATOM 5749 C C . VAL B 1 213 ? 47.111 -2.998 73.476 1.00 15.13 238 VAL B C 1
ATOM 5750 O O . VAL B 1 213 ? 47.400 -1.978 72.847 1.00 14.60 238 VAL B O 1
ATOM 5754 N N . VAL B 1 214 ? 46.361 -3.969 72.958 1.00 13.76 239 VAL B N 1
ATOM 5755 C CA . VAL B 1 214 ? 45.771 -3.848 71.627 1.00 10.95 239 VAL B CA 1
ATOM 5756 C C . VAL B 1 214 ? 44.259 -3.968 71.775 1.00 11.83 239 VAL B C 1
ATOM 5757 O O . VAL B 1 214 ? 43.765 -4.924 72.385 1.00 10.55 239 VAL B O 1
ATOM 5761 N N . VAL B 1 215 ? 43.534 -2.990 71.233 1.00 9.86 240 VAL B N 1
ATOM 5762 C CA . VAL B 1 215 ? 42.067 -2.964 71.251 1.00 10.41 240 VAL B CA 1
ATOM 5763 C C . VAL B 1 215 ? 41.603 -3.049 69.803 1.00 10.02 240 VAL B C 1
ATOM 5764 O O . VAL B 1 215 ? 41.842 -2.120 69.026 1.00 8.91 240 VAL B O 1
ATOM 5768 N N . GLY B 1 216 ? 40.975 -4.172 69.423 1.00 11.39 241 GLY B N 1
ATOM 5769 C CA . GLY B 1 216 ? 40.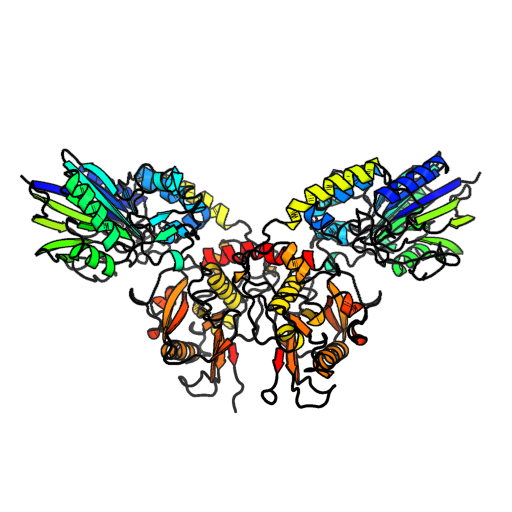714 -4.442 68.011 1.00 11.41 241 GLY B CA 1
ATOM 5770 C C . GLY B 1 216 ? 39.267 -4.593 67.570 1.00 14.50 241 GLY B C 1
ATOM 5771 O O . GLY B 1 216 ? 38.339 -4.316 68.341 1.00 14.44 241 GLY B O 1
ATOM 5772 N N . GLY B 1 217 ? 39.076 -5.039 66.327 1.00 14.71 242 GLY B N 1
ATOM 5773 C CA . GLY B 1 217 ? 37.746 -5.206 65.765 1.00 13.36 242 GLY B CA 1
ATOM 5774 C C . GLY B 1 217 ? 37.806 -5.911 64.417 1.00 16.83 242 GLY B C 1
ATOM 5775 O O . GLY B 1 217 ? 38.743 -6.661 64.140 1.00 15.61 242 GLY B O 1
ATOM 5776 N N . HIS B 1 218 ? 36.759 -5.701 63.605 1.00 15.03 243 HIS B N 1
ATOM 5777 C CA . HIS B 1 218 ? 36.646 -6.180 62.221 1.00 12.27 243 HIS B CA 1
ATOM 5778 C C . HIS B 1 218 ? 36.235 -7.646 62.125 1.00 14.77 243 HIS B C 1
ATOM 5779 O O . HIS B 1 218 ? 35.437 -7.997 61.256 1.00 16.93 243 HIS B O 1
ATOM 5786 N N . THR B 1 219 ? 36.767 -8.517 62.980 1.00 13.05 244 THR B N 1
ATOM 5787 C CA . THR B 1 219 ? 36.406 -9.929 62.945 1.00 16.09 244 THR B CA 1
ATOM 5788 C C . THR B 1 219 ? 35.307 -10.291 63.936 1.00 15.59 244 THR B C 1
ATOM 5789 O O . THR B 1 219 ? 34.972 -11.471 64.052 1.00 15.44 244 THR B O 1
ATOM 5793 N N . ASN B 1 220 ? 34.727 -9.308 64.630 1.00 13.12 245 ASN B N 1
ATOM 5794 C CA . ASN B 1 220 ? 33.657 -9.560 65.609 1.00 13.72 245 ASN B CA 1
ATOM 5795 C C . ASN B 1 220 ? 34.071 -10.618 66.620 1.00 15.62 245 ASN B C 1
ATOM 5796 O O . ASN B 1 220 ? 33.266 -11.461 67.029 1.00 16.12 245 ASN B O 1
ATOM 5801 N N . THR B 1 221 ? 35.337 -10.583 67.027 1.00 14.25 246 THR B N 1
ATOM 5802 C CA . THR B 1 221 ? 35.864 -11.649 67.865 1.00 15.40 246 THR B CA 1
ATOM 5803 C C . THR B 1 221 ? 35.311 -11.524 69.282 1.00 15.09 246 THR B C 1
ATOM 5804 O O . THR B 1 221 ? 35.289 -10.434 69.859 1.00 15.88 246 THR B O 1
ATOM 5808 N N . PHE B 1 222 ? 34.842 -12.633 69.836 1.00 15.20 247 PHE B N 1
ATOM 5809 C CA . PHE B 1 222 ? 34.350 -12.673 71.208 1.00 15.85 247 PHE B CA 1
ATOM 5810 C C . PHE B 1 222 ? 35.362 -13.411 72.074 1.00 15.71 247 PHE B C 1
ATOM 5811 O O . PHE B 1 222 ? 35.691 -14.575 71.803 1.00 16.67 247 PHE B O 1
ATOM 5819 N N . LEU B 1 223 ? 35.860 -12.732 73.103 1.00 14.00 248 LEU B N 1
ATOM 5820 C CA . LEU B 1 223 ? 36.754 -13.321 74.093 1.00 13.14 248 LEU B CA 1
ATOM 5821 C C . LEU B 1 223 ? 36.123 -13.237 75.472 1.00 15.72 248 LEU B C 1
ATOM 5822 O O . LEU B 1 223 ? 35.502 -12.227 75.815 1.00 16.67 248 LEU B O 1
ATOM 5827 N N . TYR B 1 224 ? 36.311 -14.286 76.276 1.00 15.71 249 TYR B N 1
ATOM 5828 C CA . TYR B 1 224 ? 35.744 -14.303 77.617 1.00 15.64 249 TYR B CA 1
ATOM 5829 C C . TYR B 1 224 ? 36.556 -15.227 78.518 1.00 18.12 249 TYR B C 1
ATOM 5830 O O . TYR B 1 224 ? 36.992 -16.293 78.079 1.00 18.12 249 TYR B O 1
ATOM 5839 N N . THR B 1 225 ? 36.754 -14.822 79.774 1.00 13.17 250 THR B N 1
ATOM 5840 C CA . THR B 1 225 ? 37.405 -15.667 80.761 1.00 18.94 250 THR B CA 1
ATOM 5841 C C . THR B 1 225 ? 36.343 -16.268 81.669 1.00 20.44 250 THR B C 1
ATOM 5842 O O . THR B 1 225 ? 35.648 -15.537 82.383 1.00 22.15 250 THR B O 1
ATOM 5846 N N . GLY B 1 226 ? 36.213 -17.589 81.630 1.00 22.28 251 GLY B N 1
ATOM 5847 C CA . GLY B 1 226 ? 35.164 -18.279 82.355 1.00 21.74 251 GLY B CA 1
ATOM 5848 C C . GLY B 1 226 ? 33.983 -18.593 81.459 1.00 24.49 251 GLY B C 1
ATOM 5849 O O . GLY B 1 226 ? 34.062 -18.540 80.231 1.00 23.27 251 GLY B O 1
ATOM 5850 N N . SER B 1 227 ? 32.866 -18.938 82.093 1.00 29.71 252 SER B N 1
ATOM 5851 C CA . SER B 1 227 ? 31.660 -19.286 81.342 1.00 30.72 252 SER B CA 1
ATOM 5852 C C . SER B 1 227 ? 30.966 -18.031 80.823 1.00 26.96 252 SER B C 1
ATOM 5853 O O . SER B 1 227 ? 30.546 -17.190 81.626 1.00 24.36 252 SER B O 1
ATOM 5856 N N . PRO B 1 228 ? 30.821 -17.871 79.511 1.00 25.87 253 PRO B N 1
ATOM 5857 C CA . PRO B 1 228 ? 30.256 -16.632 78.951 1.00 24.21 253 PRO B CA 1
ATOM 5858 C C . PRO B 1 228 ? 28.775 -16.514 79.268 1.00 25.18 253 PRO B C 1
ATOM 5859 O O . PRO B 1 228 ? 28.091 -17.538 79.408 1.00 24.73 253 PRO B O 1
ATOM 5863 N N . PRO B 1 229 ? 28.227 -15.291 79.286 1.00 22.01 254 PRO B N 1
ATOM 5864 C CA . PRO B 1 229 ? 26.852 -15.079 79.762 1.00 20.73 254 PRO B CA 1
ATOM 5865 C C . PRO B 1 229 ? 25.741 -15.185 78.724 1.00 22.91 254 PRO B C 1
ATOM 5866 O O . PRO B 1 229 ? 24.565 -15.164 79.116 1.00 21.76 254 PRO B O 1
ATOM 5870 N N . SER B 1 230 ? 26.054 -15.241 77.428 1.00 22.28 255 SER B N 1
ATOM 5871 C CA . SER B 1 230 ? 25.014 -15.342 76.412 1.00 23.94 255 SER B CA 1
ATOM 5872 C C . SER B 1 230 ? 25.349 -16.477 75.446 1.00 25.41 255 SER B C 1
ATOM 5873 O O . SER B 1 230 ? 25.973 -17.463 75.856 1.00 26.29 255 SER B O 1
ATOM 5876 N N . ASN B 1 231 ? 24.954 -16.368 74.175 1.00 22.31 256 ASN B N 1
ATOM 5877 C CA . ASN B 1 231 ? 25.165 -17.469 73.238 1.00 25.93 256 ASN B CA 1
ATOM 5878 C C . ASN B 1 231 ? 26.409 -17.323 72.362 1.00 25.37 256 ASN B C 1
ATOM 5879 O O . ASN B 1 231 ? 26.705 -18.242 71.594 1.00 25.31 256 ASN B O 1
ATOM 5884 N N . GLU B 1 232 ? 27.144 -16.212 72.442 1.00 20.68 257 GLU B N 1
ATOM 5885 C CA . GLU B 1 232 ? 28.413 -16.131 71.732 1.00 17.80 257 GLU B CA 1
ATOM 5886 C C . GLU B 1 2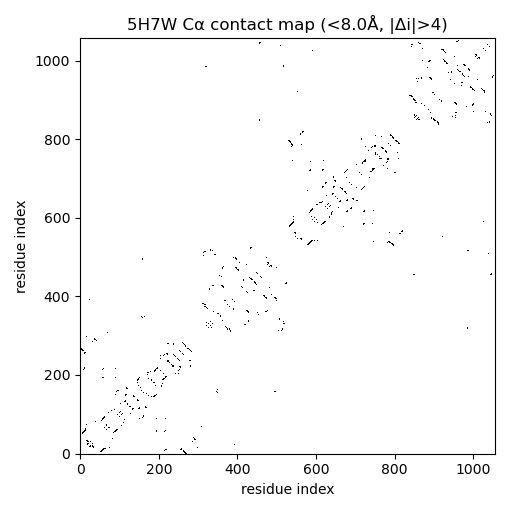32 ? 29.427 -17.070 72.368 1.00 20.77 257 GLU B C 1
ATOM 5887 O O . GLU B 1 232 ? 29.510 -17.197 73.598 1.00 20.00 257 GLU B O 1
ATOM 5893 N N . VAL B 1 233 ? 30.212 -17.720 71.518 1.00 20.11 258 VAL B N 1
ATOM 5894 C CA . VAL B 1 233 ? 31.221 -18.673 71.954 1.00 20.44 258 VAL B CA 1
ATOM 5895 C C . VAL B 1 233 ? 32.578 -17.981 71.931 1.00 18.74 258 VAL B C 1
ATOM 5896 O O . VAL B 1 233 ? 32.944 -17.330 70.939 1.00 16.93 258 VAL B O 1
ATOM 5900 N N . ALA B 1 234 ? 33.312 -18.099 73.032 1.00 17.69 259 ALA B N 1
ATOM 5901 C CA . ALA B 1 234 ? 34.593 -17.409 73.151 1.00 20.12 259 ALA B CA 1
ATOM 5902 C C . ALA B 1 234 ? 35.652 -18.087 72.292 1.00 19.02 259 ALA B C 1
ATOM 5903 O O . ALA B 1 234 ? 35.827 -19.309 72.348 1.00 18.99 259 ALA B O 1
ATOM 5905 N N . ALA B 1 235 ? 36.380 -17.289 71.519 1.00 20.02 260 ALA B N 1
ATOM 5906 C CA . ALA B 1 235 ? 37.547 -17.786 70.806 1.00 20.58 260 ALA B CA 1
ATOM 5907 C C . ALA B 1 235 ? 38.789 -17.833 71.693 1.00 23.26 260 ALA B C 1
ATOM 5908 O O . ALA B 1 235 ? 39.810 -18.398 71.286 1.00 25.68 260 ALA B O 1
ATOM 5910 N N . GLY B 1 236 ? 38.733 -17.252 72.883 1.00 20.04 261 GLY B N 1
ATOM 5911 C CA . GLY B 1 236 ? 39.862 -17.313 73.792 1.00 20.54 261 GLY B CA 1
ATOM 5912 C C . GLY B 1 236 ? 39.527 -16.555 75.051 1.00 20.97 261 GLY B C 1
ATOM 5913 O O . GLY B 1 236 ? 38.431 -16.008 75.195 1.00 22.06 261 GLY B O 1
ATOM 5914 N N . ASN B 1 237 ? 40.486 -16.535 75.976 1.00 20.42 262 ASN B N 1
ATOM 5915 C CA . ASN B 1 237 ? 40.295 -15.791 77.213 1.00 19.02 262 ASN B CA 1
ATOM 5916 C C . ASN B 1 237 ? 40.235 -14.288 76.937 1.00 17.80 262 ASN B C 1
ATOM 5917 O O . ASN B 1 237 ? 40.674 -13.799 75.890 1.00 17.17 262 ASN B O 1
ATOM 5922 N N . TYR B 1 238 ? 39.677 -13.558 77.903 1.00 17.20 263 TYR B N 1
ATOM 5923 C CA . TYR B 1 238 ? 39.689 -12.099 77.919 1.00 16.29 263 TYR B CA 1
ATOM 5924 C C . TYR B 1 238 ? 40.476 -11.602 79.129 1.00 17.14 263 TYR B C 1
ATOM 5925 O O . TYR B 1 238 ? 40.122 -11.904 80.260 1.00 18.79 263 TYR B O 1
ATOM 5934 N N . PRO B 1 239 ? 41.567 -10.847 78.901 1.00 17.28 264 PRO B N 1
ATOM 5935 C CA . PRO B 1 239 ? 42.114 -10.518 77.578 1.00 16.80 264 PRO B CA 1
ATOM 5936 C C . PRO B 1 239 ? 42.847 -11.721 76.990 1.00 16.22 264 PRO B C 1
ATOM 5937 O O . PRO B 1 239 ? 43.162 -12.665 77.730 1.00 15.18 264 PRO B O 1
ATOM 5941 N N . PHE B 1 240 ? 43.087 -11.723 75.684 1.00 17.73 265 PHE B N 1
ATOM 5942 C CA . PHE B 1 240 ? 43.988 -12.716 75.112 1.00 17.22 265 PHE B CA 1
ATOM 5943 C C . PHE B 1 240 ? 45.409 -12.230 75.356 1.00 15.76 265 PHE B C 1
ATOM 5944 O O . PHE B 1 240 ? 45.750 -11.100 74.989 1.00 17.10 265 PHE B O 1
ATOM 5952 N N . MET B 1 241 ? 46.222 -13.051 76.010 1.00 13.80 266 MET B N 1
ATOM 5953 C CA . MET B 1 241 ? 47.568 -12.640 76.407 1.00 17.73 266 MET B CA 1
ATOM 5954 C C . MET B 1 241 ? 48.524 -13.080 75.312 1.00 17.66 266 MET B C 1
ATOM 5955 O O . MET B 1 241 ? 48.928 -14.243 75.251 1.00 18.89 266 MET B O 1
ATOM 5960 N N . GLN B 1 242 ? 48.907 -12.147 74.442 1.00 16.10 267 GLN B N 1
ATOM 5961 C CA . GLN B 1 242 ? 49.831 -12.480 73.371 1.00 17.06 267 GLN B CA 1
ATOM 5962 C C . GLN B 1 242 ? 51.259 -12.251 73.836 1.00 20.92 267 GLN B C 1
ATOM 5963 O O . GLN B 1 242 ? 51.608 -11.153 74.287 1.00 17.65 267 GLN B O 1
ATOM 5969 N N . LEU B 1 243 ? 52.091 -13.264 73.682 1.00 26.50 268 LEU B N 1
ATOM 5970 C CA . LEU B 1 243 ? 53.494 -13.133 74.017 1.00 26.96 268 LEU B CA 1
ATOM 5971 C C . LEU B 1 243 ? 54.170 -12.277 72.968 1.00 26.94 268 LEU B C 1
ATOM 5972 O O . LEU B 1 243 ? 54.144 -12.601 71.779 1.00 26.98 268 LEU B O 1
ATOM 5977 N N . SER B 1 244 ? 54.753 -11.183 73.391 1.00 21.21 269 SER B N 1
ATOM 5978 C CA . SER B 1 244 ? 55.425 -10.279 72.483 1.00 19.72 269 SER B CA 1
ATOM 5979 C C . SER B 1 244 ? 56.802 -10.822 72.126 1.00 18.05 269 SER B C 1
ATOM 5980 O O . SER B 1 244 ? 57.338 -11.712 72.791 1.00 18.63 269 SER B O 1
ATOM 5983 N N . ASP B 1 245 ? 57.408 -10.235 71.087 1.00 20.87 270 ASP B N 1
ATOM 5984 C CA . ASP B 1 245 ? 58.787 -10.578 70.755 1.00 23.66 270 ASP B CA 1
ATOM 5985 C C . ASP B 1 245 ? 59.742 -10.328 71.920 1.00 24.98 270 ASP B C 1
ATOM 5986 O O . ASP B 1 245 ? 60.720 -11.073 72.087 1.00 20.73 270 ASP B O 1
ATOM 5991 N N . ASP B 1 246 ? 59.499 -9.292 72.731 1.00 21.66 271 ASP B N 1
ATOM 5992 C CA . ASP B 1 246 ? 60.424 -9.013 73.823 1.00 24.11 271 ASP B CA 1
ATOM 5993 C C . ASP B 1 246 ? 60.052 -9.717 75.121 1.00 26.06 271 ASP B C 1
ATOM 5994 O O . ASP B 1 246 ? 60.610 -9.384 76.174 1.00 26.28 271 ASP B O 1
ATOM 5999 N N . GLY B 1 247 ? 59.140 -10.677 75.077 1.00 25.95 272 GLY B N 1
ATOM 6000 C CA . GLY B 1 247 ? 58.976 -11.580 76.192 1.00 25.36 272 GLY B CA 1
ATOM 6001 C C . GLY B 1 247 ? 58.017 -11.126 77.259 1.00 22.71 272 GLY B C 1
ATOM 6002 O O . GLY B 1 247 ? 58.132 -11.581 78.401 1.00 23.07 272 GLY B O 1
ATOM 6003 N N . ARG B 1 248 ? 57.073 -10.255 76.932 1.00 22.05 273 ARG B N 1
ATOM 6004 C CA . ARG B 1 248 ? 56.034 -9.871 77.867 1.00 22.87 273 ARG B CA 1
ATOM 6005 C C . ARG B 1 248 ? 54.675 -10.262 77.307 1.00 20.32 273 ARG B C 1
ATOM 6006 O O . ARG B 1 248 ? 54.513 -10.502 76.106 1.00 19.88 273 ARG B O 1
ATOM 6014 N N . GLN B 1 249 ? 53.686 -10.288 78.190 1.00 19.39 274 GLN B N 1
ATOM 6015 C CA . GLN B 1 249 ? 52.320 -10.539 77.774 1.00 16.83 274 GLN B CA 1
ATOM 6016 C C . GLN B 1 249 ? 51.649 -9.221 77.422 1.00 15.37 274 GLN B C 1
ATOM 6017 O O . GLN B 1 249 ? 51.658 -8.286 78.226 1.00 15.40 274 GLN B O 1
ATOM 6023 N N . VAL B 1 250 ? 51.096 -9.144 76.217 1.00 14.85 275 VAL B N 1
ATOM 6024 C CA . VAL B 1 250 ? 50.397 -7.960 75.732 1.00 14.68 275 VAL B CA 1
ATOM 6025 C C . VAL B 1 250 ? 48.912 -8.310 75.668 1.00 14.92 275 VAL B C 1
ATOM 6026 O O . VAL B 1 250 ? 48.514 -9.168 74.865 1.00 13.26 275 VAL B O 1
ATOM 6030 N N . PRO B 1 251 ? 48.062 -7.683 76.476 1.00 14.08 276 PRO B N 1
ATOM 6031 C CA . PRO B 1 251 ? 46.624 -7.979 76.395 1.00 15.75 276 PRO B CA 1
ATOM 6032 C C . PRO B 1 251 ? 46.044 -7.541 75.057 1.00 15.47 276 PRO B C 1
ATOM 6033 O O . PRO B 1 251 ? 46.255 -6.413 74.611 1.00 13.85 276 PRO B O 1
ATOM 6037 N N . VAL B 1 252 ? 45.302 -8.448 74.429 1.00 15.71 277 VAL B N 1
ATOM 6038 C CA . VAL B 1 252 ? 44.585 -8.192 73.188 1.00 17.26 277 VAL B CA 1
ATOM 6039 C C . VAL B 1 252 ? 43.106 -8.399 73.467 1.00 15.39 277 VAL B C 1
ATOM 6040 O O . VAL B 1 252 ? 42.713 -9.455 73.979 1.00 15.70 277 VAL B O 1
ATOM 6044 N N . VAL B 1 253 ? 42.291 -7.390 73.154 1.00 13.59 278 VAL B N 1
ATOM 6045 C CA . VAL B 1 253 ? 40.855 -7.459 73.403 1.00 12.40 278 VAL B CA 1
ATOM 6046 C C . VAL B 1 253 ? 40.053 -7.075 72.166 1.00 14.55 278 VAL B C 1
ATOM 6047 O O . VAL B 1 253 ? 40.471 -6.257 71.338 1.00 12.51 278 VAL B O 1
ATOM 6051 N N . GLN B 1 254 ? 38.865 -7.673 72.071 1.00 15.58 279 GLN B N 1
ATOM 6052 C CA . GLN B 1 254 ? 37.798 -7.270 71.166 1.00 16.39 279 GLN B CA 1
ATOM 6053 C C . GLN B 1 254 ? 36.518 -7.514 71.942 1.00 15.56 279 GLN B C 1
ATOM 6054 O O . GLN B 1 254 ? 36.533 -8.199 72.968 1.00 16.35 279 GLN B O 1
ATOM 6060 N N . ALA B 1 255 ? 35.394 -6.989 71.460 1.00 13.83 280 ALA B N 1
ATOM 6061 C CA . ALA B 1 255 ? 34.138 -7.112 72.213 1.00 12.60 280 ALA B CA 1
ATOM 6062 C C . ALA B 1 255 ? 32.965 -7.449 71.284 1.00 13.60 280 ALA B C 1
ATOM 6063 O O . ALA B 1 255 ? 31.937 -6.766 71.245 1.00 15.89 280 ALA B O 1
ATOM 6065 N N . TYR B 1 256 ? 33.114 -8.565 70.566 1.00 10.93 281 TYR B N 1
ATOM 6066 C CA . TYR B 1 256 ? 32.118 -9.103 69.648 1.00 14.17 281 TYR B CA 1
ATOM 6067 C C . TYR B 1 256 ? 31.676 -8.009 68.672 1.00 14.64 281 TYR B C 1
ATOM 6068 O O . TYR B 1 256 ? 32.520 -7.454 67.962 1.00 12.48 281 TYR B O 1
ATOM 6077 N N . ALA B 1 257 ? 30.392 -7.653 68.643 1.00 14.63 282 ALA B N 1
ATOM 6078 C CA . ALA B 1 257 ? 29.885 -6.700 67.654 1.00 13.25 282 ALA B CA 1
ATOM 6079 C C . ALA B 1 257 ? 28.485 -6.253 68.066 1.00 11.85 282 ALA B C 1
ATOM 6080 O O . ALA B 1 257 ? 27.915 -6.745 69.048 1.00 11.07 282 ALA B O 1
ATOM 6082 N N . PHE B 1 258 ? 27.957 -5.280 67.316 1.00 9.78 283 PHE B N 1
ATOM 6083 C CA . PHE B 1 258 ? 26.556 -4.881 67.358 1.00 14.34 283 PHE B CA 1
ATOM 6084 C C . PHE B 1 258 ? 26.161 -4.252 68.690 1.00 15.10 283 PHE B C 1
ATOM 6085 O O . PHE B 1 258 ? 24.971 -4.171 69.002 1.00 13.50 283 PHE B O 1
ATOM 6093 N N . GLY B 1 259 ? 27.133 -3.797 69.485 1.00 13.87 284 GLY B N 1
ATOM 6094 C CA . GLY B 1 259 ? 26.832 -3.151 70.759 1.00 11.23 284 GLY B CA 1
ATOM 6095 C C . GLY B 1 259 ? 26.256 -4.053 71.841 1.00 12.81 284 GLY B C 1
ATOM 6096 O O . GLY B 1 259 ? 25.778 -3.549 72.869 1.00 12.89 284 GLY B O 1
ATOM 6097 N N . LYS B 1 260 ? 26.318 -5.373 71.661 1.00 13.55 285 LYS B N 1
ATOM 6098 C CA . LYS B 1 260 ? 25.751 -6.298 72.644 1.00 14.39 285 LYS B CA 1
ATOM 6099 C C . LYS B 1 260 ? 26.544 -6.312 73.947 1.00 15.59 285 LYS B C 1
ATOM 6100 O O . LYS B 1 260 ? 25.958 -6.502 75.025 1.00 15.96 285 LYS B O 1
ATOM 6106 N N . TYR B 1 261 ? 27.859 -6.110 73.868 1.00 14.46 286 TYR B N 1
ATOM 6107 C CA . TYR B 1 261 ? 28.753 -6.089 75.020 1.00 15.53 286 TYR B CA 1
ATOM 6108 C C . TYR B 1 261 ? 29.478 -4.754 75.087 1.00 14.11 286 TYR B C 1
ATOM 6109 O O . TYR B 1 261 ? 29.743 -4.122 74.058 1.00 12.84 286 TYR B O 1
ATOM 6118 N N . LEU B 1 262 ? 29.823 -4.346 76.307 1.00 15.26 287 LEU B N 1
ATOM 6119 C CA . LEU B 1 262 ? 30.783 -3.276 76.529 1.00 16.84 287 LEU B CA 1
ATOM 6120 C C . LEU B 1 262 ? 32.092 -3.910 76.982 1.00 14.01 287 LEU B C 1
ATOM 6121 O O . LEU B 1 262 ? 32.145 -4.539 78.047 1.00 12.53 287 LEU B O 1
ATOM 6126 N N . GLY B 1 263 ? 33.143 -3.745 76.186 1.00 11.26 288 GLY B N 1
ATOM 6127 C CA . GLY B 1 263 ? 34.453 -4.186 76.634 1.00 12.09 288 GLY B CA 1
ATOM 6128 C C . GLY B 1 263 ? 34.837 -3.519 77.945 1.00 12.62 288 GLY B C 1
ATOM 6129 O O . GLY B 1 263 ? 34.560 -2.335 78.171 1.00 14.48 288 GLY B O 1
ATOM 6130 N N . TYR B 1 264 ? 35.528 -4.278 78.796 1.00 14.67 289 TYR B N 1
ATOM 6131 C CA . TYR B 1 264 ? 35.893 -3.817 80.135 1.00 16.09 289 TYR B CA 1
ATOM 6132 C C . TYR B 1 264 ? 37.217 -4.475 80.530 1.00 16.97 289 TYR B C 1
ATOM 6133 O O . TYR B 1 264 ? 37.249 -5.663 80.870 1.00 15.01 289 TYR B O 1
ATOM 6142 N N . LEU B 1 265 ? 38.302 -3.707 80.490 1.00 17.54 290 LEU B N 1
ATOM 6143 C CA . LEU B 1 265 ? 39.625 -4.242 80.783 1.00 18.63 290 LEU B CA 1
ATOM 6144 C C . LEU B 1 265 ? 40.310 -3.375 81.829 1.00 18.26 290 LEU B C 1
ATOM 6145 O O . LEU B 1 265 ? 40.537 -2.185 81.592 1.00 16.82 290 LEU B O 1
ATOM 6150 N N . ASN B 1 266 ? 40.687 -3.976 82.956 1.00 15.64 291 ASN B N 1
ATOM 6151 C CA . ASN B 1 266 ? 41.483 -3.299 83.973 1.00 15.95 291 ASN B CA 1
ATOM 6152 C C . ASN B 1 266 ? 42.959 -3.652 83.792 1.00 16.26 291 ASN B C 1
ATOM 6153 O O . ASN B 1 266 ? 43.347 -4.821 83.922 1.00 16.39 291 ASN B O 1
ATOM 6158 N N . VAL B 1 267 ? 43.767 -2.639 83.500 1.00 16.07 292 VAL B N 1
ATOM 6159 C CA . VAL B 1 267 ? 45.195 -2.783 83.240 1.00 19.52 292 VAL B CA 1
ATOM 6160 C C . VAL B 1 267 ? 45.960 -2.079 84.347 1.00 19.10 292 VAL B C 1
ATOM 6161 O O . VAL B 1 267 ? 45.687 -0.910 84.647 1.00 21.85 292 VAL B O 1
ATOM 6165 N N . THR B 1 268 ? 46.904 -2.782 84.961 1.00 17.01 293 THR B N 1
ATOM 6166 C CA . THR B 1 268 ? 47.813 -2.173 85.927 1.00 19.15 293 THR B CA 1
ATOM 6167 C C . THR B 1 268 ? 49.194 -2.044 85.291 1.00 15.82 293 THR B C 1
ATOM 6168 O O . THR B 1 268 ? 49.752 -3.041 84.827 1.00 14.36 293 THR B O 1
ATOM 6172 N N . PHE B 1 269 ? 49.731 -0.824 85.266 1.00 16.39 294 PHE B N 1
ATOM 6173 C CA . PHE B 1 269 ? 51.080 -0.539 84.790 1.00 17.44 294 PHE B CA 1
ATOM 6174 C C . PHE B 1 269 ? 52.008 -0.291 85.975 1.00 18.56 294 PHE B C 1
ATOM 6175 O O . PHE B 1 269 ? 51.598 0.304 86.975 1.00 19.49 294 PHE B O 1
ATOM 6183 N N . ASP B 1 270 ? 53.278 -0.687 85.841 1.00 18.24 295 ASP B N 1
ATOM 6184 C CA . ASP B 1 270 ? 54.263 -0.242 86.813 1.00 19.12 295 ASP B CA 1
ATOM 6185 C C . ASP B 1 270 ? 54.737 1.156 86.421 1.00 20.02 295 ASP B C 1
ATOM 6186 O O . ASP B 1 270 ? 54.294 1.721 85.413 1.00 17.66 295 ASP B O 1
ATOM 6191 N N . ASP B 1 271 ? 55.664 1.726 87.209 1.00 18.83 296 ASP B N 1
ATOM 6192 C CA . ASP B 1 271 ? 56.053 3.118 86.975 1.00 21.37 296 ASP B CA 1
ATOM 6193 C C . ASP B 1 271 ? 56.907 3.296 85.730 1.00 21.13 296 ASP B C 1
ATOM 6194 O O . ASP B 1 271 ? 57.311 4.425 85.450 1.00 23.42 296 ASP B O 1
ATOM 6199 N N . LYS B 1 272 ? 57.226 2.239 84.999 1.00 18.51 297 LYS B N 1
ATOM 6200 C CA . LYS B 1 272 ? 57.898 2.400 83.718 1.00 21.62 297 LYS B CA 1
ATOM 6201 C C . LYS B 1 272 ? 56.979 2.139 82.534 1.00 18.18 297 LYS B C 1
ATOM 6202 O O . LYS B 1 272 ? 57.447 2.139 81.391 1.00 20.00 297 LYS B O 1
ATOM 6208 N N . GLY B 1 273 ? 55.684 1.954 82.766 1.00 18.24 298 GLY B N 1
ATOM 6209 C CA . GLY B 1 273 ? 54.745 1.731 81.679 1.00 16.28 298 GLY B CA 1
ATOM 6210 C C . GLY B 1 273 ? 54.677 0.306 81.189 1.00 19.25 298 GLY B C 1
ATOM 6211 O O . GLY B 1 273 ? 54.245 0.061 80.060 1.00 20.05 298 GLY B O 1
ATOM 6212 N N . LYS B 1 274 ? 55.082 -0.651 82.009 1.00 18.06 299 LYS B N 1
ATOM 6213 C CA . LYS B 1 274 ? 54.976 -2.059 81.665 1.00 18.78 299 LYS B CA 1
ATOM 6214 C C . LYS B 1 274 ? 53.722 -2.626 82.322 1.00 18.94 299 LYS B C 1
ATOM 6215 O O . LYS B 1 274 ? 53.446 -2.332 83.495 1.00 19.65 299 LYS B O 1
ATOM 6221 N N . VAL B 1 275 ? 52.943 -3.391 81.555 1.00 16.74 300 VAL B N 1
ATOM 6222 C CA . VAL B 1 275 ? 51.742 -4.022 82.094 1.00 15.77 300 VAL B CA 1
ATOM 6223 C C . VAL B 1 275 ? 52.149 -5.141 83.051 1.00 17.60 300 VAL B C 1
ATOM 6224 O O . VAL B 1 275 ? 52.828 -6.093 82.663 1.00 18.19 300 VAL B O 1
ATOM 6228 N N . ILE B 1 276 ? 51.761 -5.011 84.320 1.00 18.24 301 ILE B N 1
ATOM 6229 C CA . ILE B 1 276 ? 51.998 -6.058 85.309 1.00 20.38 301 ILE B CA 1
ATOM 6230 C C . ILE B 1 276 ? 50.734 -6.843 85.645 1.00 21.63 301 ILE B C 1
ATOM 6231 O O . ILE B 1 276 ? 50.822 -7.843 86.377 1.00 23.01 301 ILE B O 1
ATOM 6236 N N . LYS B 1 277 ? 49.558 -6.376 85.221 1.00 21.61 302 LYS B N 1
ATOM 6237 C CA . LYS B 1 277 ? 48.337 -7.148 85.388 1.00 22.21 302 LYS B CA 1
ATOM 6238 C C . LYS B 1 277 ? 47.287 -6.605 84.417 1.00 19.68 302 LYS B C 1
ATOM 6239 O O . LYS B 1 277 ? 47.223 -5.396 84.171 1.00 16.37 302 LYS B O 1
ATOM 6245 N N . ALA B 1 278 ? 46.506 -7.513 83.829 1.00 18.37 303 ALA B N 1
ATOM 6246 C CA . ALA B 1 278 ? 45.405 -7.134 82.946 1.00 16.63 303 ALA B CA 1
ATOM 6247 C C . ALA B 1 278 ? 44.290 -8.157 83.111 1.00 20.11 303 ALA B C 1
ATOM 6248 O O . ALA B 1 278 ? 44.514 -9.361 82.948 1.00 21.17 303 ALA B O 1
ATOM 6250 N N . SER B 1 279 ? 43.103 -7.694 83.482 1.00 19.03 304 SER B N 1
ATOM 6251 C CA . SER B 1 279 ? 42.008 -8.614 83.739 1.00 18.36 304 SER B CA 1
ATOM 6252 C C . SER B 1 279 ? 40.689 -7.894 83.514 1.00 18.25 304 SER B C 1
ATOM 6253 O O . SER B 1 279 ? 40.618 -6.663 83.528 1.00 20.19 304 SER B O 1
ATOM 6256 N N . GLY B 1 280 ? 39.637 -8.678 83.326 1.00 15.53 305 GLY B N 1
ATOM 6257 C CA . GLY B 1 280 ? 38.324 -8.112 83.068 1.00 17.26 305 GLY B CA 1
ATOM 6258 C C . GLY B 1 280 ? 37.467 -9.125 82.341 1.00 15.39 305 GLY B C 1
ATOM 6259 O O . GLY B 1 280 ? 37.683 -10.329 82.458 1.00 15.92 305 GLY B O 1
ATOM 6260 N N . ASN B 1 281 ? 36.485 -8.604 81.606 1.00 15.20 306 ASN B N 1
ATOM 6261 C CA . ASN B 1 281 ? 35.548 -9.394 80.808 1.00 14.82 306 ASN B CA 1
ATOM 6262 C C . ASN B 1 281 ? 34.566 -8.428 80.150 1.00 16.35 306 ASN B C 1
ATOM 6263 O O . ASN B 1 281 ? 34.180 -7.426 80.768 1.00 15.58 306 ASN B O 1
ATOM 6268 N N . PRO B 1 282 ? 34.147 -8.677 78.909 1.00 16.90 307 PRO B N 1
ATOM 6269 C CA . PRO B 1 282 ? 33.117 -7.819 78.304 1.00 15.39 307 PRO B CA 1
ATOM 6270 C C . PRO B 1 282 ? 31.826 -7.919 79.098 1.00 13.08 307 PRO B C 1
ATOM 6271 O O . PRO B 1 282 ? 31.471 -8.985 79.608 1.00 12.62 307 PRO B O 1
ATOM 6275 N N . ILE B 1 283 ? 31.150 -6.786 79.244 1.00 13.90 308 ILE B N 1
ATOM 6276 C CA . ILE B 1 283 ? 29.916 -6.715 80.029 1.00 14.84 308 ILE B CA 1
ATOM 6277 C C . ILE B 1 283 ? 28.726 -6.938 79.108 1.00 14.13 308 ILE B C 1
ATOM 6278 O O . ILE B 1 283 ? 28.487 -6.138 78.198 1.00 13.47 308 ILE B O 1
ATOM 6283 N N . LEU B 1 284 ? 27.947 -7.991 79.365 1.00 15.50 309 LEU B N 1
ATOM 6284 C CA . LEU B 1 284 ? 26.746 -8.207 78.572 1.00 16.28 309 LEU B CA 1
ATOM 6285 C C . LEU B 1 284 ? 25.740 -7.109 78.891 1.00 17.76 309 LEU B C 1
ATOM 6286 O O . LEU B 1 284 ? 25.400 -6.901 80.057 1.00 18.26 309 LEU B O 1
ATOM 6291 N N . LEU B 1 285 ? 25.306 -6.367 77.871 1.00 16.36 310 LEU B N 1
ATOM 6292 C CA . LEU B 1 285 ? 24.322 -5.301 78.060 1.00 16.46 310 LEU B CA 1
ATOM 6293 C C . LEU B 1 285 ? 22.926 -5.896 77.912 1.00 14.96 310 LEU B C 1
ATOM 6294 O O . LEU B 1 285 ? 22.299 -5.795 76.863 1.00 15.83 310 LEU B O 1
ATOM 6299 N N . ASN B 1 286 ? 22.452 -6.575 78.961 1.00 17.36 311 ASN B N 1
ATOM 6300 C CA . ASN B 1 286 ? 21.123 -7.186 78.938 1.00 19.07 311 ASN B CA 1
ATOM 6301 C C . ASN B 1 286 ? 20.149 -6.388 79.808 1.00 19.93 311 ASN B C 1
ATOM 6302 O O . ASN B 1 286 ? 20.485 -5.319 80.327 1.00 17.19 311 ASN B O 1
ATOM 6307 N N . LYS B 1 287 ? 18.932 -6.927 79.965 1.00 23.25 312 LYS B N 1
ATOM 6308 C CA . LYS B 1 287 ? 17.867 -6.252 80.711 1.00 26.62 312 LYS B CA 1
ATOM 6309 C C . LYS B 1 287 ? 18.265 -5.865 82.133 1.00 26.39 312 LYS B C 1
ATOM 6310 O O . LYS B 1 287 ? 17.609 -4.990 82.716 1.00 25.22 312 LYS B O 1
ATOM 6316 N N . SER B 1 288 ? 19.253 -6.527 82.738 1.00 24.19 313 SER B N 1
ATOM 6317 C CA . SER B 1 288 ? 19.654 -6.148 84.088 1.00 25.94 313 SER B CA 1
ATOM 6318 C C . SER B 1 288 ? 20.250 -4.742 84.144 1.00 24.89 313 SER B C 1
ATOM 6319 O O . SER B 1 288 ? 20.356 -4.166 85.233 1.00 23.27 313 SER B O 1
ATOM 6322 N N . ILE B 1 289 ? 20.662 -4.180 83.013 1.00 20.81 314 ILE B N 1
ATOM 6323 C CA . ILE B 1 289 ? 21.182 -2.817 82.963 1.00 19.80 314 ILE B CA 1
ATOM 6324 C C . ILE B 1 289 ? 20.103 -1.914 82.382 1.00 19.71 314 ILE B C 1
ATOM 6325 O O . ILE B 1 289 ? 19.536 -2.204 81.321 1.00 17.22 314 ILE B O 1
ATOM 6330 N N . GLN B 1 290 ? 19.773 -0.852 83.102 1.00 19.96 315 GLN B N 1
ATOM 6331 C CA . GLN B 1 290 ? 18.698 0.022 82.653 1.00 21.85 315 GLN B CA 1
ATOM 6332 C C . GLN B 1 290 ? 19.117 0.879 81.470 1.00 20.04 315 GLN B C 1
ATOM 6333 O O . GLN B 1 290 ? 20.277 1.277 81.330 1.00 18.20 315 GLN B O 1
ATOM 6339 N N . GLU B 1 291 ? 18.146 1.199 80.623 1.00 17.83 316 GLU B N 1
ATOM 6340 C CA . GLU B 1 291 ? 18.402 2.103 79.515 1.00 19.34 316 GLU B CA 1
ATOM 6341 C C . GLU B 1 291 ? 18.369 3.536 80.021 1.00 20.38 316 GLU B C 1
ATOM 6342 O O . GLU B 1 291 ? 17.412 3.941 80.684 1.00 17.62 316 GLU B O 1
ATOM 6348 N N . ASP B 1 292 ? 19.422 4.289 79.734 1.00 21.68 317 ASP B N 1
ATOM 6349 C CA . ASP B 1 292 ? 19.489 5.675 80.177 1.00 21.40 317 ASP B CA 1
ATOM 6350 C C . ASP B 1 292 ? 18.288 6.455 79.650 1.00 20.12 317 ASP B C 1
ATOM 6351 O O . ASP B 1 292 ? 18.038 6.451 78.440 1.00 19.67 317 ASP B O 1
ATOM 6356 N N . PRO B 1 293 ? 17.543 7.149 80.515 1.00 18.99 318 PRO B N 1
ATOM 6357 C CA . PRO B 1 293 ? 16.308 7.802 80.054 1.00 19.27 318 PRO B CA 1
ATOM 6358 C C . PRO B 1 293 ? 16.544 8.873 79.008 1.00 20.50 318 PRO B C 1
ATOM 6359 O O . PRO B 1 293 ? 15.744 8.992 78.071 1.00 18.02 318 PRO B O 1
ATOM 6363 N N . ALA B 1 294 ? 17.626 9.658 79.136 1.00 20.11 319 ALA B N 1
ATOM 6364 C CA . ALA B 1 294 ? 17.854 10.745 78.187 1.00 21.68 319 ALA B CA 1
ATOM 6365 C C . ALA B 1 294 ? 18.217 10.210 76.809 1.00 18.09 319 ALA B C 1
ATOM 6366 O O . ALA B 1 294 ? 17.716 10.704 75.790 1.00 17.57 319 ALA B O 1
ATOM 6368 N N . VAL B 1 295 ? 19.105 9.221 76.751 1.00 17.43 320 VAL B N 1
ATOM 6369 C CA . VAL B 1 295 ? 19.416 8.591 75.471 1.00 19.31 320 VAL B CA 1
ATOM 6370 C C . VAL B 1 295 ? 18.188 7.866 74.926 1.00 18.02 320 VAL B C 1
ATOM 6371 O O . VAL B 1 295 ? 17.904 7.911 73.724 1.00 18.18 320 VAL B O 1
ATOM 6375 N N . LYS B 1 296 ? 17.450 7.175 75.797 1.00 16.96 321 LYS B N 1
ATOM 6376 C CA . LYS B 1 296 ? 16.253 6.458 75.353 1.00 17.59 321 LYS B CA 1
ATOM 6377 C C . LYS B 1 296 ? 15.242 7.414 74.728 1.00 19.27 321 LYS B C 1
ATOM 6378 O O . LYS B 1 296 ? 14.610 7.089 73.712 1.00 17.17 321 LYS B O 1
ATOM 6384 N N . ALA B 1 297 ? 15.094 8.608 75.314 1.00 19.67 322 ALA B N 1
ATOM 6385 C CA . ALA B 1 297 ? 14.164 9.604 74.779 1.00 18.58 322 ALA B CA 1
ATOM 6386 C C . ALA B 1 297 ? 14.624 10.132 73.423 1.00 19.30 322 ALA B C 1
ATOM 6387 O O . ALA B 1 297 ? 13.801 10.340 72.523 1.00 17.55 322 ALA B O 1
ATOM 6389 N N . GLU B 1 298 ? 15.938 10.343 73.248 1.00 18.57 323 GLU B N 1
ATOM 6390 C CA . GLU B 1 298 ? 16.431 10.803 71.951 1.00 21.08 323 GLU B CA 1
ATOM 6391 C C . GLU B 1 298 ? 16.241 9.722 70.894 1.00 19.08 323 GLU B C 1
ATOM 6392 O O . GLU B 1 298 ? 15.831 10.011 69.759 1.00 19.52 323 GLU B O 1
ATOM 6398 N N . ILE B 1 299 ? 16.490 8.460 71.264 1.00 15.10 324 ILE B N 1
ATOM 6399 C CA . ILE B 1 299 ? 16.236 7.333 70.363 1.00 14.56 324 ILE B CA 1
ATOM 6400 C C . ILE B 1 299 ? 14.771 7.298 69.955 1.00 15.10 324 ILE B C 1
ATOM 6401 O O . ILE B 1 299 ? 14.432 7.013 68.800 1.00 14.91 324 ILE B O 1
ATOM 6406 N N . SER B 1 300 ? 13.867 7.540 70.900 1.00 15.84 325 SER B N 1
ATOM 6407 C CA . SER B 1 300 ? 12.445 7.433 70.585 1.00 20.15 325 SER B CA 1
ATOM 6408 C C . SER B 1 300 ? 12.033 8.510 69.604 1.00 19.32 325 SER B C 1
ATOM 6409 O O . SER B 1 300 ? 11.174 8.267 68.755 1.00 17.96 325 SER B O 1
ATOM 6412 N N . ARG B 1 301 ? 12.632 9.695 69.672 1.00 19.55 326 ARG B N 1
ATOM 6413 C CA . ARG B 1 301 ? 12.338 10.742 68.686 1.00 18.90 326 ARG B CA 1
ATOM 6414 C C . ARG B 1 301 ? 12.909 10.379 67.331 1.00 16.92 326 ARG B C 1
ATOM 6415 O O . ARG B 1 301 ? 12.269 10.624 66.298 1.00 17.92 326 ARG B O 1
ATOM 6423 N N . MET B 1 302 ? 14.087 9.773 67.300 1.00 16.05 327 MET B N 1
ATOM 6424 C CA . MET B 1 302 ? 14.705 9.400 66.039 1.00 19.97 327 MET B CA 1
ATOM 6425 C C . MET B 1 302 ? 13.950 8.255 65.366 1.00 20.21 327 MET B C 1
ATOM 6426 O O . MET B 1 302 ? 13.865 8.211 64.132 1.00 19.28 327 MET B O 1
ATOM 6431 N N . LYS B 1 303 ? 13.360 7.350 66.155 1.00 17.54 328 LYS B N 1
ATOM 6432 C CA . LYS B 1 303 ? 12.496 6.325 65.576 1.00 19.75 328 LYS B CA 1
ATOM 6433 C C . LYS B 1 303 ? 11.359 6.961 64.792 1.00 17.82 328 LYS B C 1
ATOM 6434 O O . LYS B 1 303 ? 10.994 6.482 63.709 1.00 17.32 328 LYS B O 1
ATOM 6440 N N . VAL B 1 304 ? 10.802 8.060 65.312 1.00 16.86 329 VAL B N 1
ATOM 6441 C CA . VAL B 1 304 ? 9.729 8.756 64.611 1.00 18.50 329 VAL B CA 1
ATOM 6442 C C . VAL B 1 304 ? 10.256 9.432 63.342 1.00 19.29 329 VAL B C 1
ATOM 6443 O O . VAL B 1 304 ? 9.611 9.381 62.289 1.00 18.06 329 VAL B O 1
ATOM 6447 N N . GLN B 1 305 ? 11.460 10.023 63.399 1.00 20.64 330 GLN B N 1
ATOM 6448 C CA . GLN B 1 305 ? 12.055 10.575 62.176 1.00 22.07 330 GLN B CA 1
ATOM 6449 C C . GLN B 1 305 ? 12.265 9.497 61.113 1.00 18.30 330 GLN B C 1
ATOM 6450 O O . GLN B 1 305 ? 12.015 9.725 59.920 1.00 19.06 330 GLN B O 1
ATOM 6456 N N . LEU B 1 306 ? 12.701 8.309 61.528 1.00 16.26 331 LEU B N 1
ATOM 6457 C CA . LEU B 1 306 ? 12.897 7.207 60.593 1.00 16.66 331 LEU B CA 1
ATOM 6458 C C . LEU B 1 306 ? 11.644 6.856 59.808 1.00 18.37 331 LEU B C 1
ATOM 6459 O O . LEU B 1 306 ? 11.755 6.231 58.746 1.00 19.41 331 LEU B O 1
ATOM 6464 N N . GLN B 1 307 ? 10.454 7.222 60.293 1.00 17.48 332 GLN B N 1
ATOM 6465 C CA . GLN B 1 307 ? 9.257 6.868 59.539 1.00 20.26 332 GLN B CA 1
ATOM 6466 C C . GLN B 1 307 ? 9.281 7.492 58.145 1.00 24.53 332 GLN B C 1
ATOM 6467 O O . GLN B 1 307 ? 8.771 6.889 57.195 1.00 23.88 332 GLN B O 1
ATOM 6473 N N . ASN B 1 308 ? 9.877 8.684 57.998 1.00 26.20 333 ASN B N 1
ATOM 6474 C CA . ASN B 1 308 ? 10.042 9.271 56.669 1.00 28.47 333 ASN B CA 1
ATOM 6475 C C . ASN B 1 308 ? 10.823 8.327 55.764 1.00 24.34 333 ASN B C 1
ATOM 6476 O O . ASN B 1 308 ? 10.427 8.073 54.622 1.00 26.31 333 ASN B O 1
ATOM 6481 N N . TYR B 1 309 ? 11.923 7.773 56.277 1.00 22.25 334 TYR B N 1
ATOM 6482 C CA . TYR B 1 309 ? 12.738 6.877 55.462 1.00 25.38 334 TYR B CA 1
ATOM 6483 C C . TYR B 1 309 ? 11.940 5.652 55.022 1.00 26.71 334 TYR B C 1
ATOM 6484 O O . TYR B 1 309 ? 12.107 5.163 53.896 1.00 24.27 334 TYR B O 1
ATOM 6493 N N . SER B 1 310 ? 11.084 5.126 55.911 1.00 27.37 335 SER B N 1
ATOM 6494 C CA . SER B 1 310 ? 10.395 3.867 55.640 1.00 30.78 335 SER B CA 1
ATOM 6495 C C . SER B 1 310 ? 9.209 4.007 54.691 1.00 29.89 335 SER B C 1
ATOM 6496 O O . SER B 1 310 ? 8.817 3.020 54.059 1.00 30.00 335 SER B O 1
ATOM 6499 N N . SER B 1 311 ? 8.599 5.187 54.602 1.00 27.21 336 SER B N 1
ATOM 6500 C CA . SER B 1 311 ? 7.416 5.369 53.776 1.00 29.98 336 SER B CA 1
ATOM 6501 C C . SER B 1 311 ? 7.666 6.161 52.501 1.00 28.64 336 SER B C 1
ATOM 6502 O O . SER B 1 311 ? 6.753 6.289 51.682 1.00 29.48 336 SER B O 1
ATOM 6505 N N . GLN B 1 312 ? 8.876 6.660 52.292 1.00 25.36 337 GLN B N 1
ATOM 6506 C CA . GLN B 1 312 ? 9.142 7.467 51.110 1.00 30.92 337 GLN B CA 1
ATOM 6507 C C . GLN B 1 312 ? 9.306 6.591 49.872 1.00 24.82 337 GLN B C 1
ATOM 6508 O O . GLN B 1 312 ? 9.772 5.454 49.939 1.00 18.85 337 GLN B O 1
ATOM 6514 N N . GLU B 1 313 ? 8.893 7.115 48.728 1.00 23.49 338 GLU B N 1
ATOM 6515 C CA . GLU B 1 313 ? 9.085 6.409 47.467 1.00 24.64 338 GLU B CA 1
ATOM 6516 C C . GLU B 1 313 ? 10.576 6.357 47.162 1.00 23.34 338 GLU B C 1
ATOM 6517 O O . GLU B 1 313 ? 11.236 7.397 47.104 1.00 23.97 338 GLU B O 1
ATOM 6523 N N . ILE B 1 314 ? 11.105 5.147 46.992 1.00 21.53 339 ILE B N 1
ATOM 6524 C CA . ILE B 1 314 ? 12.493 4.964 46.586 1.00 21.81 339 ILE B CA 1
ATOM 6525 C C . ILE B 1 314 ? 12.607 5.036 45.069 1.00 22.99 339 ILE B C 1
ATOM 6526 O O . ILE B 1 314 ? 13.527 5.657 44.521 1.00 21.74 339 ILE B O 1
ATOM 6531 N N . GLY B 1 315 ? 11.659 4.408 44.388 1.00 23.61 340 GLY B N 1
ATOM 6532 C CA . GLY B 1 315 ? 11.627 4.337 42.940 1.00 23.66 340 GLY B CA 1
ATOM 6533 C C . GLY B 1 315 ? 10.411 3.526 42.550 1.00 23.32 340 GLY B C 1
ATOM 6534 O O . GLY B 1 315 ? 9.576 3.198 43.396 1.00 23.62 340 GLY B O 1
ATOM 6535 N N . ARG B 1 316 ? 10.321 3.182 41.268 1.00 20.56 341 ARG B N 1
ATOM 6536 C CA . ARG B 1 316 ? 9.174 2.447 40.758 1.00 20.94 341 ARG B CA 1
ATOM 6537 C C . ARG B 1 316 ? 9.627 1.285 39.892 1.00 19.65 341 ARG B C 1
ATOM 6538 O O . ARG B 1 316 ? 10.653 1.352 39.215 1.00 20.35 341 ARG B O 1
ATOM 6546 N N . THR B 1 317 ? 8.837 0.226 39.902 1.00 19.26 342 THR B N 1
ATOM 6547 C CA . THR B 1 317 ? 8.987 -0.845 38.937 1.00 18.90 342 THR B CA 1
ATOM 6548 C C . THR B 1 317 ? 7.837 -0.744 37.948 1.00 18.29 342 THR B C 1
ATOM 6549 O O . THR B 1 317 ? 6.696 -0.463 38.331 1.00 16.93 342 THR B O 1
ATOM 6553 N N . ILE B 1 318 ? 8.153 -0.918 36.664 1.00 20.38 343 ILE B N 1
ATOM 6554 C CA . ILE B 1 318 ? 7.132 -0.981 35.635 1.00 18.37 343 ILE B CA 1
ATOM 6555 C C . ILE B 1 318 ? 6.869 -2.411 35.189 1.00 16.63 343 ILE B C 1
ATOM 6556 O O . ILE B 1 318 ? 6.087 -2.635 34.252 1.00 15.84 343 ILE B O 1
ATOM 6561 N N . VAL B 1 319 ? 7.500 -3.390 35.840 1.00 17.02 344 VAL B N 1
ATOM 6562 C CA . VAL B 1 319 ? 7.267 -4.803 35.581 1.00 17.13 344 VAL B CA 1
ATOM 6563 C C . VAL B 1 319 ? 6.884 -5.458 36.894 1.00 15.13 344 VAL B C 1
ATOM 6564 O O . VAL B 1 319 ? 7.218 -4.976 37.984 1.00 17.42 344 VAL B O 1
ATOM 6568 N N . TYR B 1 320 ? 6.205 -6.593 36.786 1.00 15.11 345 TYR B N 1
ATOM 6569 C CA . TYR B 1 320 ? 6.042 -7.439 37.960 1.00 18.12 345 TYR B CA 1
ATOM 6570 C C . TYR B 1 320 ? 7.402 -7.964 38.400 1.00 18.41 345 TYR B C 1
ATOM 6571 O O . TYR B 1 320 ? 8.177 -8.471 37.579 1.00 18.35 345 TYR B O 1
ATOM 6580 N N . LEU B 1 321 ? 7.702 -7.824 39.694 1.00 17.93 346 LEU B N 1
ATOM 6581 C CA . LEU B 1 321 ? 8.961 -8.316 40.255 1.00 16.06 346 LEU B CA 1
ATOM 6582 C C . LEU B 1 321 ? 8.632 -9.665 40.857 1.00 16.73 346 LEU B C 1
ATOM 6583 O O . LEU B 1 321 ? 8.075 -9.757 41.955 1.00 15.86 346 LEU B O 1
ATOM 6588 N N . ASN B 1 322 ? 8.939 -10.718 40.112 1.00 16.83 347 ASN B N 1
ATOM 6589 C CA . ASN B 1 322 ? 8.390 -12.020 40.458 1.00 17.90 347 ASN B CA 1
ATOM 6590 C C . ASN B 1 322 ? 9.271 -12.648 41.518 1.00 20.67 347 ASN B C 1
ATOM 6591 O O . ASN B 1 322 ? 10.264 -13.305 41.220 1.00 23.63 347 ASN B O 1
ATOM 6596 N N . GLY B 1 323 ? 8.905 -12.421 42.773 1.00 17.79 348 GLY B N 1
ATOM 6597 C CA . GLY B 1 323 ? 9.572 -13.060 43.888 1.00 17.85 348 GLY B CA 1
ATOM 6598 C C . GLY B 1 323 ? 8.719 -14.132 44.532 1.00 18.55 348 GLY B C 1
ATOM 6599 O O . GLY B 1 323 ? 8.872 -14.400 45.721 1.00 17.22 348 GLY B O 1
ATOM 6600 N N . THR B 1 324 ? 7.794 -14.725 43.778 1.00 17.87 349 THR B N 1
ATOM 6601 C CA . THR B 1 324 ? 7.020 -15.846 44.296 1.00 17.90 349 THR B CA 1
ATOM 6602 C C . THR B 1 324 ? 7.907 -17.082 44.406 1.00 18.44 349 THR B C 1
ATOM 6603 O O . THR B 1 324 ? 8.907 -17.222 43.689 1.00 15.87 349 THR B O 1
ATOM 6607 N N . THR B 1 325 ? 7.540 -17.991 45.318 1.00 18.15 350 THR B N 1
ATOM 6608 C CA . THR B 1 325 ? 8.319 -19.223 45.437 1.00 21.27 350 THR B CA 1
ATOM 6609 C C . THR B 1 325 ? 8.354 -19.975 44.108 1.00 21.91 350 THR B C 1
ATOM 6610 O O . THR B 1 325 ? 9.396 -20.517 43.721 1.00 22.06 350 THR B O 1
ATOM 6614 N N . HIS B 1 326 ? 7.225 -19.987 43.391 1.00 20.77 351 HIS B N 1
ATOM 6615 C CA . HIS B 1 326 ? 7.085 -20.752 42.156 1.00 24.65 351 HIS B CA 1
ATOM 6616 C C . HIS B 1 326 ? 8.056 -20.299 41.077 1.00 22.13 351 HIS B C 1
ATOM 6617 O O . HIS B 1 326 ? 8.373 -21.073 40.165 1.00 24.99 351 HIS B O 1
ATOM 6624 N N . ALA B 1 327 ? 8.495 -19.044 41.126 1.00 18.64 352 ALA B N 1
ATOM 6625 C CA . ALA B 1 327 ? 9.497 -18.549 40.188 1.00 18.79 352 ALA B CA 1
ATOM 6626 C C . ALA B 1 327 ? 10.917 -18.745 40.718 1.00 19.85 352 ALA B C 1
ATOM 6627 O O . ALA B 1 327 ? 11.736 -19.445 40.108 1.00 19.32 352 ALA B O 1
ATOM 6629 N N . CYS B 1 328 ? 11.232 -18.114 41.847 1.00 16.73 353 CYS B N 1
ATOM 6630 C CA . CYS B 1 328 ? 12.630 -18.028 42.263 1.00 17.14 353 CYS B CA 1
ATOM 6631 C C . CYS B 1 328 ? 13.196 -19.356 42.759 1.00 13.43 353 CYS B C 1
ATOM 6632 O O . CYS B 1 328 ? 14.414 -19.464 42.902 1.00 13.86 353 CYS B O 1
ATOM 6635 N N . ARG B 1 329 ? 12.358 -20.343 43.051 1.00 13.44 354 ARG B N 1
ATOM 6636 C CA . ARG B 1 329 ? 12.830 -21.663 43.460 1.00 14.04 354 ARG B CA 1
ATOM 6637 C C . ARG B 1 329 ? 12.803 -22.689 42.330 1.00 13.62 354 ARG B C 1
ATOM 6638 O O . ARG B 1 329 ? 13.270 -23.819 42.517 1.00 17.31 354 ARG B O 1
ATOM 6646 N N . PHE B 1 330 ? 12.309 -22.324 41.153 1.00 13.63 355 PHE B N 1
ATOM 6647 C CA . PHE B 1 330 ? 12.227 -23.301 40.072 1.00 16.83 355 PHE B CA 1
ATOM 6648 C C . PHE B 1 330 ? 12.897 -22.825 38.783 1.00 18.47 355 PHE B C 1
ATOM 6649 O O . PHE B 1 330 ? 13.304 -23.652 37.954 1.00 16.92 355 PHE B O 1
ATOM 6657 N N . HIS B 1 331 ? 12.964 -21.514 38.562 1.00 16.38 356 HIS B N 1
ATOM 6658 C CA . HIS B 1 331 ? 13.554 -21.033 37.314 1.00 17.25 356 HIS B CA 1
ATOM 6659 C C . HIS B 1 331 ? 14.121 -19.630 37.518 1.00 18.38 356 HIS B C 1
ATOM 6660 O O . HIS B 1 331 ? 14.184 -19.115 38.638 1.00 20.38 356 HIS B O 1
ATOM 6667 N N . GLU B 1 332 ? 14.575 -19.021 36.426 1.00 16.70 357 GLU B N 1
ATOM 6668 C CA . GLU B 1 332 ? 15.103 -17.662 36.492 1.00 16.26 357 GLU B CA 1
ATOM 6669 C C . GLU B 1 332 ? 14.006 -16.701 36.924 1.00 15.03 357 GLU B C 1
ATOM 6670 O O . GLU B 1 332 ? 12.923 -16.680 36.331 1.00 18.14 357 GLU B O 1
ATOM 6676 N N . CYS B 1 333 ? 14.260 -15.900 37.954 1.00 14.30 358 CYS B N 1
ATOM 6677 C CA . CYS B 1 333 ? 13.252 -14.913 38.349 1.00 17.62 358 CYS B CA 1
ATOM 6678 C C . CYS B 1 333 ? 13.835 -13.511 38.244 1.00 16.47 358 CYS B C 1
ATOM 6679 O O . CYS B 1 333 ? 14.993 -13.282 38.594 1.00 16.50 358 CYS B O 1
ATOM 6682 N N . ASN B 1 334 ? 13.050 -12.589 37.679 1.00 16.20 359 ASN B N 1
ATOM 6683 C CA . ASN B 1 334 ? 13.604 -11.283 37.351 1.00 14.59 359 ASN B CA 1
ATOM 6684 C C . ASN B 1 334 ? 13.950 -10.488 38.603 1.00 13.44 359 ASN B C 1
ATOM 6685 O O . ASN B 1 334 ? 14.851 -9.642 38.559 1.00 13.64 359 ASN B O 1
ATOM 6690 N N . LEU B 1 335 ? 13.266 -10.760 39.724 1.00 15.15 360 LEU B N 1
ATOM 6691 C CA . LEU B 1 335 ? 13.577 -10.068 40.969 1.00 14.00 360 LEU B CA 1
ATOM 6692 C C . LEU B 1 335 ? 14.928 -10.518 41.509 1.00 13.68 360 LEU B C 1
ATOM 6693 O O . LEU B 1 335 ? 15.676 -9.704 42.052 1.00 15.13 360 LEU B O 1
ATOM 6698 N N . GLY B 1 336 ? 15.254 -11.811 41.385 1.00 13.10 361 GLY B N 1
ATOM 6699 C CA . GLY B 1 336 ? 16.589 -12.264 41.753 1.00 14.23 361 GLY B CA 1
ATOM 6700 C C . GLY B 1 336 ? 17.673 -11.639 40.893 1.00 13.79 361 GLY B C 1
ATOM 6701 O O . GLY B 1 336 ? 18.760 -11.309 41.380 1.00 10.97 361 GLY B O 1
ATOM 6702 N N . ASN B 1 337 ? 17.404 -11.484 39.599 1.00 11.75 362 ASN B N 1
ATOM 6703 C CA . ASN B 1 337 ? 18.352 -10.787 38.735 1.00 10.81 362 ASN B CA 1
ATOM 6704 C C . ASN B 1 337 ? 18.588 -9.361 39.222 1.00 15.11 362 ASN B C 1
ATOM 6705 O O . ASN B 1 337 ? 19.735 -8.886 39.258 1.00 15.92 362 ASN B O 1
ATOM 6710 N N . LEU B 1 338 ? 17.510 -8.656 39.585 1.00 14.56 363 LEU B N 1
ATOM 6711 C CA . LEU B 1 338 ? 17.652 -7.296 40.098 1.00 14.28 363 LEU B CA 1
ATOM 6712 C C . LEU B 1 338 ? 18.445 -7.258 41.398 1.00 15.02 363 LEU B C 1
ATOM 6713 O O . LEU B 1 338 ? 19.287 -6.368 41.591 1.00 15.87 363 LEU B O 1
ATOM 6718 N N . ILE B 1 339 ? 18.166 -8.177 42.328 1.00 12.90 364 ILE B N 1
ATOM 6719 C CA . ILE B 1 339 ? 18.887 -8.141 43.597 1.00 13.17 364 ILE B CA 1
ATOM 6720 C C . ILE B 1 339 ? 20.381 -8.340 43.365 1.00 12.47 364 ILE B C 1
ATOM 6721 O O . ILE B 1 339 ? 21.211 -7.559 43.838 1.00 14.38 364 ILE B O 1
ATOM 6726 N N . CYS B 1 340 ? 20.756 -9.363 42.610 1.00 12.46 365 CYS B N 1
ATOM 6727 C CA . CYS B 1 340 ? 22.192 -9.551 42.430 1.00 12.00 365 CYS B CA 1
ATOM 6728 C C . CYS B 1 340 ? 22.820 -8.463 41.546 1.00 12.23 365 CYS B C 1
ATOM 6729 O O . CYS B 1 340 ? 24.000 -8.152 41.719 1.00 13.83 365 CYS B O 1
ATOM 6732 N N . ASP B 1 341 ? 22.076 -7.859 40.611 1.00 10.95 366 ASP B N 1
ATOM 6733 C CA . ASP B 1 341 ? 22.641 -6.716 39.888 1.00 13.03 366 ASP B CA 1
ATOM 6734 C C . ASP B 1 341 ? 22.902 -5.566 40.851 1.00 15.46 366 ASP B C 1
ATOM 6735 O O . ASP B 1 341 ? 23.941 -4.892 40.771 1.00 13.22 366 ASP B O 1
ATOM 6740 N N . ALA B 1 342 ? 21.959 -5.332 41.776 1.00 14.78 367 ALA B N 1
ATOM 6741 C CA . ALA B 1 342 ? 22.147 -4.316 42.807 1.00 15.91 367 ALA B CA 1
ATOM 6742 C C . ALA B 1 342 ? 23.386 -4.605 43.648 1.00 14.55 367 ALA B C 1
ATOM 6743 O O . ALA B 1 342 ? 24.133 -3.679 44.007 1.00 13.15 367 ALA B O 1
ATOM 6745 N N . VAL B 1 343 ? 23.618 -5.887 43.967 1.00 11.75 368 VAL B N 1
ATOM 6746 C CA . VAL B 1 343 ? 24.747 -6.263 44.818 1.00 12.31 368 VAL B CA 1
ATOM 6747 C C . VAL B 1 343 ? 26.069 -6.003 44.104 1.00 12.01 368 VAL B C 1
ATOM 6748 O O . VAL B 1 343 ? 27.007 -5.465 44.696 1.00 14.98 368 VAL B O 1
ATOM 6752 N N . VAL B 1 344 ? 26.175 -6.398 42.828 1.00 13.97 369 VAL B N 1
ATOM 6753 C CA . VAL B 1 344 ? 27.399 -6.115 42.082 1.00 13.28 369 VAL B CA 1
ATOM 6754 C C . VAL B 1 344 ? 27.632 -4.613 42.006 1.00 12.70 369 VAL B C 1
ATOM 6755 O O . VAL B 1 344 ? 28.749 -4.123 42.229 1.00 14.30 369 VAL B O 1
ATOM 6759 N N . TYR B 1 345 ? 26.576 -3.858 41.705 1.00 11.64 370 TYR B N 1
ATOM 6760 C CA . TYR B 1 345 ? 26.700 -2.411 41.607 1.00 13.64 370 TYR B CA 1
ATOM 6761 C C . TYR B 1 345 ? 27.235 -1.808 42.906 1.00 14.47 370 TYR B C 1
ATOM 6762 O O . TYR B 1 345 ? 28.086 -0.913 42.874 1.00 13.48 370 TYR B O 1
ATOM 6771 N N . ASN B 1 346 ? 26.797 -2.325 44.059 1.00 14.81 371 ASN B N 1
ATOM 6772 C CA . ASN B 1 346 ? 27.251 -1.786 45.341 1.00 16.93 371 ASN B CA 1
ATOM 6773 C C . ASN B 1 346 ? 28.720 -2.094 45.616 1.00 17.87 371 ASN B C 1
ATOM 6774 O O . ASN B 1 346 ? 29.331 -1.455 46.482 1.00 18.29 371 ASN B O 1
ATOM 6779 N N . ASN B 1 347 ? 29.305 -3.051 44.898 1.00 18.68 372 ASN B N 1
ATOM 6780 C CA . ASN B 1 347 ? 30.669 -3.494 45.160 1.00 18.55 372 ASN B CA 1
ATOM 6781 C C . ASN B 1 347 ? 31.639 -3.050 44.071 1.00 16.96 372 ASN B C 1
ATOM 6782 O O . ASN B 1 347 ? 32.746 -3.589 43.959 1.00 18.85 372 ASN B O 1
ATOM 6787 N N . LEU B 1 348 ? 31.249 -2.051 43.288 1.00 16.58 373 LEU B N 1
ATOM 6788 C CA . LEU B 1 348 ? 32.120 -1.462 42.283 1.00 19.75 373 LEU B CA 1
ATOM 6789 C C . LEU B 1 348 ? 33.079 -0.488 42.929 1.00 23.39 373 LEU B C 1
ATOM 6790 O O . LEU B 1 348 ? 32.665 0.364 43.716 1.00 24.07 373 LEU B O 1
ATOM 6795 N N . ARG B 1 349 ? 34.358 -0.597 42.590 1.00 24.68 374 ARG B N 1
ATOM 6796 C CA . ARG B 1 349 ? 35.307 0.395 43.079 1.00 29.99 374 ARG B CA 1
ATOM 6797 C C . ARG B 1 349 ? 35.917 1.110 41.883 1.00 34.28 374 ARG B C 1
ATOM 6798 O O . ARG B 1 349 ? 35.226 1.882 41.207 1.00 34.08 374 ARG B O 1
ATOM 6806 N N . HIS B 1 350 ? 37.180 0.829 41.601 0.76 36.98 375 HIS B N 1
ATOM 6807 C CA . HIS B 1 350 ? 37.871 1.433 40.471 1.00 39.25 375 HIS B CA 1
ATOM 6808 C C . HIS B 1 350 ? 38.847 0.406 39.926 1.00 37.94 375 HIS B C 1
ATOM 6809 O O . HIS B 1 350 ? 39.268 -0.511 40.636 1.00 36.55 375 HIS B O 1
ATOM 6816 N N . PRO B 1 351 ? 39.187 0.559 38.661 1.00 40.52 376 PRO B N 1
ATOM 6817 C CA . PRO B 1 351 ? 40.083 -0.409 38.068 1.00 41.67 376 PRO B CA 1
ATOM 6818 C C . PRO B 1 351 ? 41.355 -0.412 38.881 1.00 44.78 376 PRO B C 1
ATOM 6819 O O . PRO B 1 351 ? 42.011 0.581 39.058 1.00 43.15 376 PRO B O 1
ATOM 6823 N N . ASP B 1 352 ? 41.602 -1.573 39.477 1.00 30.00 377 ASP B N 1
ATOM 6824 C CA . ASP B 1 352 ? 42.749 -1.799 40.340 1.00 30.00 377 ASP B CA 1
ATOM 6825 C C . ASP B 1 352 ? 43.746 -2.703 39.641 1.00 30.00 377 ASP B C 1
ATOM 6826 O O . ASP B 1 352 ? 43.536 -3.917 39.569 1.00 30.00 377 ASP B O 1
ATOM 6831 N N . ASP B 1 353 ? 44.813 -2.081 39.117 1.00 30.00 378 ASP B N 1
ATOM 6832 C CA . ASP B 1 353 ? 45.932 -2.717 38.394 1.00 30.00 378 ASP B CA 1
ATOM 6833 C C . ASP B 1 353 ? 45.569 -3.411 37.084 1.00 30.00 378 ASP B C 1
ATOM 6834 O O . ASP B 1 353 ? 45.584 -2.807 36.012 1.00 30.00 378 ASP B O 1
ATOM 6839 N N . ASN B 1 354 ? 45.129 -4.658 37.222 1.00 30.00 379 ASN B N 1
ATOM 6840 C CA . ASN B 1 354 ? 44.776 -5.460 36.058 1.00 30.00 379 ASN B CA 1
ATOM 6841 C C . ASN B 1 354 ? 43.298 -5.810 35.900 1.00 30.00 379 ASN B C 1
ATOM 6842 O O . ASN B 1 354 ? 42.922 -6.444 34.914 1.00 30.00 379 ASN B O 1
ATOM 6847 N N . GLU B 1 355 ? 42.453 -5.413 36.848 1.00 24.60 380 GLU B N 1
ATOM 6848 C CA . GLU B 1 355 ? 41.075 -5.737 36.710 1.00 23.09 380 GLU B CA 1
ATOM 6849 C C . GLU B 1 355 ? 40.201 -4.512 36.647 1.00 23.30 380 GLU B C 1
ATOM 6850 O O . GLU B 1 355 ? 40.518 -3.522 37.233 1.00 22.13 380 GLU B O 1
ATOM 6856 N N . TRP B 1 356 ? 39.072 -4.614 35.955 1.00 21.95 381 TRP B N 1
ATOM 6857 C CA . TRP B 1 356 ? 38.107 -3.517 35.912 1.00 20.62 381 TRP B CA 1
ATOM 6858 C C . TRP B 1 356 ? 37.344 -3.396 37.223 1.00 19.29 381 TRP B C 1
ATOM 6859 O O . TRP B 1 356 ? 36.873 -2.304 37.564 1.00 17.25 381 TRP B O 1
ATOM 6870 N N . ASN B 1 357 ? 37.194 -4.502 37.950 1.00 16.52 382 ASN B N 1
ATOM 6871 C CA . ASN B 1 357 ? 36.723 -4.500 39.329 1.00 16.25 382 ASN B CA 1
ATOM 6872 C C . ASN B 1 357 ? 37.174 -5.807 39.974 1.00 21.74 382 ASN B C 1
ATOM 6873 O O . ASN B 1 357 ? 37.427 -6.803 39.286 1.00 18.40 382 ASN B O 1
ATOM 6878 N N . HIS B 1 358 ? 37.268 -5.799 41.311 1.00 16.70 383 HIS B N 1
ATOM 6879 C CA . HIS B 1 358 ? 37.746 -6.991 42.001 1.00 16.99 383 HIS B CA 1
ATOM 6880 C C . HIS B 1 358 ? 36.712 -8.116 42.023 1.00 16.77 383 HIS B C 1
ATOM 6881 O O . HIS B 1 358 ? 37.067 -9.256 42.351 1.00 16.17 383 HIS B O 1
ATOM 6888 N N . VAL B 1 359 ? 35.449 -7.829 41.711 1.00 15.51 384 VAL B N 1
ATOM 6889 C CA . VAL B 1 359 ? 34.397 -8.839 41.742 1.00 15.29 384 VAL B CA 1
ATOM 6890 C C . VAL B 1 359 ? 33.394 -8.517 40.641 1.00 14.70 384 VAL B C 1
ATOM 6891 O O . VAL B 1 359 ? 33.107 -7.348 40.377 1.00 14.65 384 VAL B O 1
ATOM 6895 N N . SER B 1 360 ? 32.878 -9.564 39.982 1.00 11.84 385 SER B N 1
ATOM 6896 C CA . SER B 1 360 ? 31.939 -9.405 38.877 1.00 14.58 385 SER B CA 1
ATOM 6897 C C . SER B 1 360 ? 30.656 -10.204 39.040 1.00 12.97 385 SER B C 1
ATOM 6898 O O . SER B 1 360 ? 29.775 -10.091 38.176 1.00 13.34 385 SER B O 1
ATOM 6901 N N . MET B 1 361 ? 30.543 -11.041 40.076 1.00 14.30 386 MET B N 1
ATOM 6902 C CA . MET B 1 361 ? 29.510 -12.060 40.151 1.00 19.01 386 MET B CA 1
ATOM 6903 C C . MET B 1 361 ? 28.771 -11.966 41.475 1.00 15.49 386 MET B C 1
ATOM 6904 O O . MET B 1 361 ? 29.346 -11.606 42.504 1.00 15.10 386 MET B O 1
ATOM 6909 N N . CYS B 1 362 ? 27.515 -12.383 41.449 1.00 17.45 387 CYS B N 1
ATOM 6910 C CA . CYS B 1 362 ? 26.698 -12.450 42.649 1.00 15.94 387 CYS B CA 1
ATOM 6911 C C . CYS B 1 362 ? 25.786 -13.666 42.535 1.00 13.79 387 CYS B C 1
ATOM 6912 O O . CYS B 1 362 ? 25.379 -14.045 41.435 1.00 13.00 387 CYS B O 1
ATOM 6915 N N . ILE B 1 363 ? 25.503 -14.306 43.674 1.00 14.78 388 ILE B N 1
ATOM 6916 C CA . ILE B 1 363 ? 24.499 -15.366 43.749 1.00 14.05 388 ILE B CA 1
ATOM 6917 C C . ILE B 1 363 ? 23.554 -15.045 44.895 1.00 13.75 388 ILE B C 1
ATOM 6918 O O . ILE B 1 363 ? 23.954 -14.455 45.906 1.00 15.04 388 ILE B O 1
ATOM 6923 N N . VAL B 1 364 ? 22.297 -15.448 44.745 1.00 10.75 389 VAL B N 1
ATOM 6924 C CA . VAL B 1 364 ? 21.353 -15.378 45.860 1.00 13.44 389 VAL B CA 1
ATOM 6925 C C . VAL B 1 364 ? 20.387 -16.551 45.724 1.00 12.47 389 VAL B C 1
ATOM 6926 O O . VAL B 1 364 ? 19.830 -16.782 44.647 1.00 11.92 389 VAL B O 1
ATOM 6930 N N . ASN B 1 365 ? 20.206 -17.312 46.802 1.00 15.28 390 ASN B N 1
ATOM 6931 C CA . ASN B 1 365 ? 19.308 -18.456 46.732 1.00 16.14 390 ASN B CA 1
ATOM 6932 C C . ASN B 1 365 ? 17.868 -17.960 46.686 1.00 15.43 390 ASN B C 1
ATOM 6933 O O . ASN B 1 365 ? 17.520 -16.977 47.338 1.00 16.31 390 ASN B O 1
ATOM 6938 N N . GLY B 1 366 ? 17.036 -18.622 45.879 1.00 13.86 391 GLY B N 1
ATOM 6939 C CA . GLY B 1 366 ? 15.644 -18.212 45.770 1.00 13.72 391 GLY B CA 1
ATOM 6940 C C . GLY B 1 366 ? 14.912 -18.212 47.097 1.00 18.29 391 GLY B C 1
ATOM 6941 O O . GLY B 1 366 ? 13.950 -17.459 47.280 1.00 21.04 391 GLY B O 1
ATOM 6942 N N . GLY B 1 367 ? 15.322 -19.081 48.027 1.00 18.94 392 GLY B N 1
ATOM 6943 C CA . GLY B 1 367 ? 14.720 -19.099 49.350 1.00 18.42 392 GLY B CA 1
ATOM 6944 C C . GLY B 1 367 ? 14.975 -17.844 50.163 1.00 19.11 392 GLY B C 1
ATOM 6945 O O . GLY B 1 367 ? 14.295 -17.629 51.165 1.00 20.66 392 GLY B O 1
ATOM 6946 N N . GLY B 1 368 ? 15.949 -17.022 49.761 1.00 15.04 393 GLY B N 1
ATOM 6947 C CA . GLY B 1 368 ? 16.176 -15.724 50.375 1.00 16.54 393 GLY B CA 1
ATOM 6948 C C . GLY B 1 368 ? 15.314 -14.611 49.808 1.00 19.93 393 GLY B C 1
ATOM 6949 O O . GLY B 1 368 ? 15.338 -13.492 50.327 1.00 21.81 393 GLY B O 1
ATOM 6950 N N . ILE B 1 369 ? 14.545 -14.898 48.761 1.00 18.42 394 ILE B N 1
ATOM 6951 C CA . ILE B 1 369 ? 13.667 -13.921 48.130 1.00 16.99 394 ILE B CA 1
ATOM 6952 C C . ILE B 1 369 ? 12.265 -14.222 48.642 1.00 17.44 394 ILE B C 1
ATOM 6953 O O . ILE B 1 369 ? 11.664 -15.234 48.271 1.00 19.32 394 ILE B O 1
ATOM 6958 N N . ARG B 1 370 ? 11.740 -13.364 49.517 1.00 16.63 395 ARG B N 1
ATOM 6959 C CA . ARG B 1 370 ? 10.625 -13.766 50.363 1.00 17.56 395 ARG B CA 1
ATOM 6960 C C . ARG B 1 370 ? 9.272 -13.218 49.928 1.00 18.73 395 ARG B C 1
ATOM 6961 O O . ARG B 1 370 ? 8.273 -13.522 50.578 1.00 17.01 395 ARG B O 1
ATOM 6969 N N . SER B 1 371 ? 9.211 -12.437 48.851 1.00 17.17 396 SER B N 1
ATOM 6970 C CA . SER B 1 371 ? 7.951 -11.871 48.376 1.00 16.62 396 SER B CA 1
ATOM 6971 C C . SER B 1 371 ? 8.124 -11.312 46.969 1.00 18.59 396 SER B C 1
ATOM 6972 O O . SER B 1 371 ? 9.214 -10.843 46.626 1.00 18.86 396 SER B O 1
ATOM 6975 N N . PRO B 1 372 ? 7.089 -11.325 46.134 1.00 18.61 397 PRO B N 1
ATOM 6976 C CA . PRO B 1 372 ? 7.116 -10.514 44.916 1.00 19.91 397 PRO B CA 1
ATOM 6977 C C . PRO B 1 372 ? 6.825 -9.058 45.255 1.00 18.33 397 PRO B C 1
ATOM 6978 O O . PRO B 1 372 ? 6.473 -8.708 46.383 1.00 18.33 397 PRO B O 1
ATOM 6982 N N . ILE B 1 373 ? 6.966 -8.208 44.244 1.00 17.23 398 ILE B N 1
ATOM 6983 C CA . ILE B 1 373 ? 6.453 -6.846 44.306 1.00 18.69 398 ILE B CA 1
ATOM 6984 C C . ILE B 1 373 ? 5.579 -6.636 43.082 1.00 21.02 398 ILE B C 1
ATOM 6985 O O . ILE B 1 373 ? 6.055 -6.733 41.940 1.00 18.35 398 ILE B O 1
ATOM 6990 N N . ASP B 1 374 ? 4.306 -6.365 43.325 1.00 21.54 399 ASP B N 1
ATOM 6991 C CA . ASP B 1 374 ? 3.296 -6.260 42.288 1.00 21.74 399 ASP B CA 1
ATOM 6992 C C . ASP B 1 374 ? 3.270 -4.830 41.767 1.00 23.08 399 ASP B C 1
ATOM 6993 O O . ASP B 1 374 ? 2.915 -3.903 42.507 1.00 23.75 399 ASP B O 1
ATOM 6998 N N . GLU B 1 375 ? 3.611 -4.652 40.492 1.00 17.59 400 GLU B N 1
ATOM 6999 C CA . GLU B 1 375 ? 3.594 -3.310 39.919 1.00 19.20 400 GLU B CA 1
ATOM 7000 C C . GLU B 1 375 ? 2.180 -2.756 39.778 1.00 24.11 400 GLU B C 1
ATOM 7001 O O . GLU B 1 375 ? 2.011 -1.538 39.626 1.00 24.43 400 GLU B O 1
ATOM 7007 N N . GLN B 1 376 ? 1.161 -3.613 39.823 1.00 25.45 401 GLN B N 1
ATOM 7008 C CA . GLN B 1 376 ? -0.206 -3.119 39.753 1.00 28.72 401 GLN B CA 1
ATOM 7009 C C . GLN B 1 376 ? -0.719 -2.627 41.094 1.00 32.76 401 GLN B C 1
ATOM 7010 O O . GLN B 1 376 ? -1.772 -1.982 41.133 1.00 32.87 401 GLN B O 1
ATOM 7016 N N . ALA B 1 377 ? 0.022 -2.879 42.178 1.00 33.41 402 ALA B N 1
ATOM 7017 C CA . ALA B 1 377 ? -0.511 -2.672 43.521 1.00 35.90 402 ALA B CA 1
ATOM 7018 C C . ALA B 1 377 ? -0.712 -1.193 43.827 1.00 40.64 402 ALA B C 1
ATOM 7019 O O . ALA B 1 377 ? -1.761 -0.797 44.352 1.00 46.39 402 ALA B O 1
ATOM 7021 N N . ASN B 1 378 ? 0.272 -0.359 43.503 1.00 39.12 403 ASN B N 1
ATOM 7022 C CA . ASN B 1 378 ? 0.214 1.069 43.833 1.00 39.66 403 ASN B CA 1
ATOM 7023 C C . ASN B 1 378 ? 1.094 1.815 42.824 1.00 37.59 403 ASN B C 1
ATOM 7024 O O . ASN B 1 378 ? 2.050 2.507 43.174 1.00 37.17 403 ASN B O 1
ATOM 7029 N N . ASN B 1 379 ? 0.775 1.668 41.534 1.00 35.99 404 ASN B N 1
ATOM 7030 C CA . ASN B 1 379 ? 1.536 2.241 40.416 1.00 34.60 404 ASN B CA 1
ATOM 7031 C C . ASN B 1 379 ? 3.016 1.849 40.439 1.00 28.51 404 ASN B C 1
ATOM 7032 O O . ASN B 1 379 ? 3.870 2.605 39.948 1.00 25.28 404 ASN B O 1
ATOM 7037 N N . GLY B 1 380 ? 3.344 0.673 40.976 1.00 25.69 405 GLY B N 1
ATOM 7038 C CA . GLY B 1 380 ? 4.712 0.210 41.012 1.00 22.12 405 GLY B CA 1
ATOM 7039 C C . GLY B 1 380 ? 5.603 0.924 42.005 1.00 21.20 405 GLY B C 1
ATOM 7040 O O . GLY B 1 380 ? 6.818 0.705 41.998 1.00 19.73 405 GLY B O 1
ATOM 7041 N N . ILE B 1 381 ? 5.032 1.736 42.895 1.00 23.58 406 ILE B N 1
ATOM 7042 C CA . ILE B 1 381 ? 5.831 2.507 43.839 1.00 23.45 406 ILE B CA 1
ATOM 7043 C C . ILE B 1 381 ? 6.468 1.572 44.855 1.00 25.47 406 ILE B C 1
ATOM 7044 O O . ILE B 1 381 ? 5.779 0.775 45.509 1.00 29.39 406 ILE B O 1
ATOM 7049 N N . ILE B 1 382 ? 7.787 1.660 44.993 1.00 18.03 407 ILE B N 1
ATOM 7050 C CA . ILE B 1 382 ? 8.538 0.833 45.927 1.00 21.66 407 ILE B CA 1
ATOM 7051 C C . ILE B 1 382 ? 8.975 1.689 47.107 1.00 22.28 407 ILE B C 1
ATOM 7052 O O . ILE B 1 382 ? 9.648 2.710 46.918 1.00 20.67 407 ILE B O 1
ATOM 7057 N N . THR B 1 383 ? 8.601 1.273 48.317 1.00 25.56 408 THR B N 1
ATOM 7058 C CA . THR B 1 383 ? 9.096 1.848 49.568 1.00 22.50 408 THR B CA 1
ATOM 7059 C C . THR B 1 383 ? 9.824 0.759 50.345 1.00 22.10 408 THR B C 1
ATOM 7060 O O . THR B 1 383 ? 9.927 -0.390 49.901 1.00 17.12 408 THR B O 1
ATOM 7064 N N . LEU B 1 384 ? 10.330 1.139 51.523 1.00 24.33 409 LEU B N 1
ATOM 7065 C CA . LEU B 1 384 ? 10.965 0.172 52.414 1.00 25.92 409 LEU B CA 1
ATOM 7066 C C . LEU B 1 384 ? 9.996 -0.922 52.843 1.00 24.15 409 LEU B C 1
ATOM 7067 O O . LEU B 1 384 ? 10.421 -2.047 53.144 1.00 22.62 409 LEU B O 1
ATOM 7072 N N . GLU B 1 385 ? 8.697 -0.608 52.904 1.00 25.37 410 GLU B N 1
ATOM 7073 C CA . GLU B 1 385 ? 7.710 -1.615 53.277 1.00 26.83 410 GLU B CA 1
ATOM 7074 C C . GLU B 1 385 ? 7.758 -2.785 52.302 1.00 23.96 410 GLU B C 1
ATOM 7075 O O . GLU B 1 385 ? 7.848 -3.950 52.710 1.00 24.34 410 GLU B O 1
ATOM 7081 N N . GLU B 1 386 ? 7.767 -2.483 51.004 1.00 20.99 411 GLU B N 1
ATOM 7082 C CA . GLU B 1 386 ? 7.786 -3.534 49.993 1.00 21.80 411 GLU B CA 1
ATOM 7083 C C . GLU B 1 386 ? 9.125 -4.260 49.978 1.00 21.87 411 GLU B C 1
ATOM 7084 O O . GLU B 1 386 ? 9.171 -5.483 49.814 1.00 24.77 411 GLU B O 1
ATOM 7090 N N . LEU B 1 387 ? 10.228 -3.524 50.115 1.00 21.78 412 LEU B N 1
ATOM 7091 C CA . LEU B 1 387 ? 11.546 -4.163 50.099 1.00 22.46 412 LEU B CA 1
ATOM 7092 C C . LEU B 1 387 ? 11.758 -5.065 51.309 1.00 21.54 412 LEU B C 1
ATOM 7093 O O . LEU B 1 387 ? 12.429 -6.095 51.205 1.00 20.79 412 LEU B O 1
ATOM 7098 N N . THR B 1 388 ? 11.248 -4.669 52.475 1.00 22.48 413 THR B N 1
ATOM 7099 C CA . THR B 1 388 ? 11.380 -5.520 53.656 1.00 22.00 413 THR B CA 1
ATOM 7100 C C . THR B 1 388 ? 10.599 -6.820 53.494 1.00 22.63 413 THR B C 1
ATOM 7101 O O . THR B 1 388 ? 11.030 -7.860 54.001 1.00 22.79 413 THR B O 1
ATOM 7105 N N . ALA B 1 389 ? 9.476 -6.794 52.764 1.00 20.16 414 ALA B N 1
ATOM 7106 C CA . ALA B 1 389 ? 8.763 -8.040 52.472 1.00 20.57 414 ALA B CA 1
ATOM 7107 C C . ALA B 1 389 ? 9.633 -8.989 51.661 1.00 18.29 414 ALA B C 1
ATOM 7108 O O . ALA B 1 389 ? 9.640 -10.203 51.913 1.00 18.62 414 ALA B O 1
ATOM 7110 N N . VAL B 1 390 ? 10.397 -8.451 50.701 1.00 14.22 415 VAL B N 1
ATOM 7111 C CA . VAL B 1 390 ? 11.290 -9.276 49.895 1.00 16.85 415 VAL B CA 1
ATOM 7112 C C . VAL B 1 390 ? 12.480 -9.740 50.729 1.00 18.35 415 VAL B C 1
ATOM 7113 O O . VAL B 1 390 ? 12.901 -10.905 50.649 1.00 16.43 415 VAL B O 1
ATOM 7117 N N . LEU B 1 391 ? 13.050 -8.834 51.528 1.00 15.45 416 LEU B N 1
ATOM 7118 C CA . LEU B 1 391 ? 14.261 -9.094 52.316 1.00 16.14 416 LEU B CA 1
ATOM 7119 C C . LEU B 1 391 ? 13.998 -8.723 53.763 1.00 19.56 416 LEU B C 1
ATOM 7120 O O . LEU B 1 391 ? 14.332 -7.609 54.195 1.00 19.75 416 LEU B O 1
ATOM 7125 N N . PRO B 1 392 ? 13.408 -9.629 54.547 1.00 20.04 417 PRO B N 1
ATOM 7126 C CA . PRO B 1 392 ? 12.968 -9.283 55.903 1.00 21.58 417 PRO B CA 1
ATOM 7127 C C . PRO B 1 392 ? 13.964 -9.560 57.014 1.00 20.24 417 PRO B C 1
ATOM 7128 O O . PRO B 1 392 ? 13.654 -9.246 58.162 1.00 22.49 417 PRO B O 1
ATOM 7132 N N . PHE B 1 393 ? 15.133 -10.122 56.729 1.00 20.18 418 PHE B N 1
ATOM 7133 C CA . PHE B 1 393 ? 15.937 -10.736 57.780 1.00 24.05 418 PHE B CA 1
ATOM 7134 C C . PHE B 1 393 ? 17.112 -9.890 58.252 1.00 23.32 418 PHE B C 1
ATOM 7135 O O . PHE B 1 393 ? 17.786 -10.291 59.200 1.00 21.73 418 PHE B O 1
ATOM 7143 N N . GLY B 1 394 ? 17.384 -8.749 57.619 1.00 21.69 419 GLY B N 1
ATOM 7144 C CA . GLY B 1 394 ? 18.451 -7.879 58.078 1.00 24.22 419 GLY B CA 1
ATOM 7145 C C . GLY B 1 394 ? 19.853 -8.414 57.875 1.00 25.50 419 GLY B C 1
ATOM 7146 O O . GLY B 1 394 ? 20.780 -7.980 58.567 1.00 28.02 419 GLY B O 1
ATOM 7147 N N . GLY B 1 395 ? 20.039 -9.321 56.917 1.00 21.67 420 GLY B N 1
ATOM 7148 C CA . GLY B 1 395 ? 21.345 -9.856 56.605 1.00 22.59 420 GLY B CA 1
ATOM 7149 C C . GLY B 1 395 ? 22.104 -8.971 55.628 1.00 22.14 420 GLY B C 1
ATOM 7150 O O . GLY B 1 395 ? 21.684 -7.875 55.266 1.00 21.23 420 GLY B O 1
ATOM 7151 N N . THR B 1 396 ? 23.271 -9.452 55.224 1.00 19.04 421 THR B N 1
ATOM 7152 C CA . THR B 1 396 ? 24.140 -8.680 54.355 1.00 15.85 421 THR B CA 1
ATOM 7153 C C . THR B 1 396 ? 24.453 -9.488 53.107 1.00 15.98 421 THR B C 1
ATOM 7154 O O . THR B 1 396 ? 24.101 -10.669 52.992 1.00 16.77 421 THR B O 1
ATOM 7158 N N . PHE B 1 397 ? 25.110 -8.836 52.152 1.00 14.83 422 PHE B N 1
ATOM 7159 C CA . PHE B 1 397 ? 25.750 -9.537 51.054 1.00 13.66 422 PHE B CA 1
ATOM 7160 C C . PHE B 1 397 ? 27.240 -9.389 51.256 1.00 18.44 422 PHE B C 1
ATOM 7161 O O . PHE B 1 397 ? 27.724 -8.278 51.479 1.00 19.17 422 PHE B O 1
ATOM 7169 N N . ASP B 1 398 ? 27.941 -10.518 51.232 1.00 19.03 423 ASP B N 1
ATOM 7170 C CA . ASP B 1 398 ? 29.329 -10.624 51.643 1.00 17.13 423 ASP B CA 1
ATOM 7171 C C . ASP B 1 398 ? 30.207 -10.984 50.455 1.00 16.33 423 ASP B C 1
ATOM 7172 O O . ASP B 1 398 ? 29.725 -11.382 49.400 1.00 13.58 423 ASP B O 1
ATOM 7177 N N . LEU B 1 399 ? 31.516 -10.858 50.650 1.00 18.79 424 LEU B N 1
ATOM 7178 C CA . LEU B 1 399 ? 32.506 -11.192 49.633 1.00 20.68 424 LEU B CA 1
ATOM 7179 C C . LEU B 1 399 ? 33.190 -12.490 50.044 1.00 21.26 424 LEU B C 1
ATOM 7180 O O . LEU B 1 399 ? 33.685 -12.594 51.170 1.00 22.15 424 LEU B O 1
ATOM 7185 N N . LEU B 1 400 ? 33.175 -13.485 49.154 1.00 17.75 425 LEU B N 1
ATOM 7186 C CA . LEU B 1 400 ? 33.774 -14.794 49.399 1.00 18.04 425 LEU B CA 1
ATOM 7187 C C . LEU B 1 400 ? 34.809 -15.100 48.323 1.00 19.94 425 LEU B C 1
ATOM 7188 O O . LEU B 1 400 ? 34.535 -14.933 47.125 1.00 19.74 425 LEU B O 1
ATOM 7193 N N . GLN B 1 401 ? 35.992 -15.541 48.752 1.00 21.03 426 GLN B N 1
ATOM 7194 C CA . GLN B 1 401 ? 37.017 -16.063 47.853 1.00 25.08 426 GLN B CA 1
ATOM 7195 C C . GLN B 1 401 ? 36.855 -17.572 47.724 1.00 23.73 426 GLN B C 1
ATOM 7196 O O . GLN B 1 401 ? 36.879 -18.288 48.731 1.00 22.26 426 GLN B O 1
ATOM 7202 N N . ILE B 1 402 ? 36.743 -18.051 46.490 1.00 23.16 427 ILE B N 1
ATOM 7203 C CA . ILE B 1 402 ? 36.284 -19.408 46.227 1.00 25.90 427 ILE B CA 1
ATOM 7204 C C . ILE B 1 402 ? 36.971 -19.943 44.977 1.00 23.52 427 ILE B C 1
ATOM 7205 O O . ILE B 1 402 ? 37.129 -19.234 43.979 1.00 21.82 427 ILE B O 1
ATOM 7210 N N . LYS B 1 403 ? 37.376 -21.207 45.041 1.00 23.25 428 LYS B N 1
ATOM 7211 C CA . LYS B 1 403 ? 37.958 -21.881 43.892 1.00 22.35 428 LYS B CA 1
ATOM 7212 C C . LYS B 1 403 ? 36.871 -22.232 42.896 1.00 20.89 428 LYS B C 1
ATOM 7213 O O . LYS B 1 403 ? 35.711 -22.451 43.264 1.00 18.27 428 LYS B O 1
ATOM 7219 N N . GLY B 1 404 ? 37.253 -22.274 41.616 1.00 21.69 429 GLY B N 1
ATOM 7220 C CA . GLY B 1 404 ? 36.301 -22.623 40.572 1.00 20.42 429 GLY B CA 1
ATOM 7221 C C . GLY B 1 404 ? 35.572 -23.928 40.837 1.00 20.73 429 GLY B C 1
ATOM 7222 O O . GLY B 1 404 ? 34.365 -24.038 40.600 1.00 21.96 429 GLY B O 1
ATOM 7223 N N . SER B 1 405 ? 36.298 -24.940 41.307 1.00 22.69 430 SER B N 1
ATOM 7224 C CA . SER B 1 405 ? 35.669 -26.222 41.598 1.00 23.69 430 SER B CA 1
ATOM 7225 C C . SER B 1 405 ? 34.608 -26.094 42.687 1.00 24.30 430 SER B C 1
ATOM 7226 O O . SER B 1 405 ? 33.540 -26.717 42.603 1.00 23.56 430 SER B O 1
ATOM 7229 N N . THR B 1 406 ? 34.877 -25.276 43.705 1.00 24.02 431 THR B N 1
ATOM 7230 C CA . THR B 1 406 ? 33.922 -25.091 44.793 1.00 24.23 431 THR B CA 1
ATOM 7231 C C . THR B 1 406 ? 32.679 -24.356 44.312 1.00 20.98 431 THR B C 1
ATOM 7232 O O . THR B 1 406 ? 31.547 -24.722 44.674 1.00 18.68 431 THR B O 1
ATOM 7236 N N . LEU B 1 407 ? 32.863 -23.341 43.462 1.00 19.46 432 LEU B N 1
ATOM 7237 C CA . LEU B 1 407 ? 31.713 -22.650 42.899 1.00 18.01 432 LEU B CA 1
ATOM 7238 C C . LEU B 1 407 ? 30.871 -23.590 42.043 1.00 17.96 432 LEU B C 1
ATOM 7239 O O . LEU B 1 407 ? 29.638 -23.569 42.116 1.00 16.93 432 LEU B O 1
ATOM 7244 N N . ARG B 1 408 ? 31.514 -24.434 41.237 1.00 18.16 433 ARG B N 1
ATOM 7245 C CA . ARG B 1 408 ? 30.755 -25.412 40.464 1.00 20.34 433 ARG B CA 1
ATOM 7246 C C . ARG B 1 408 ? 30.006 -26.375 41.379 1.00 20.61 433 ARG B C 1
ATOM 7247 O O . ARG B 1 408 ? 28.850 -26.723 41.108 1.00 20.36 433 ARG B O 1
ATOM 7255 N N . GLN B 1 409 ? 30.655 -26.826 42.460 1.00 19.34 434 GLN B N 1
ATOM 7256 C CA . GLN B 1 409 ? 29.984 -27.662 43.452 1.00 22.75 434 GLN B CA 1
ATOM 7257 C C . GLN B 1 409 ? 28.745 -26.968 44.026 1.00 20.19 434 GLN B C 1
ATOM 7258 O O . GLN B 1 409 ? 27.722 -27.616 44.285 1.00 19.63 434 GLN B O 1
ATOM 7264 N N . ALA B 1 410 ? 28.804 -25.647 44.206 1.00 18.91 435 ALA B N 1
ATOM 7265 C CA . ALA B 1 410 ? 27.629 -24.910 44.669 1.00 19.38 435 ALA B CA 1
ATOM 7266 C C . ALA B 1 410 ? 26.520 -24.921 43.621 1.00 19.39 435 ALA B C 1
ATOM 7267 O O . ALA B 1 410 ? 25.338 -25.025 43.962 1.00 21.47 435 ALA B O 1
ATOM 7269 N N . PHE B 1 411 ? 26.871 -24.807 42.340 1.00 15.63 436 PHE B N 1
ATOM 7270 C CA . PHE B 1 411 ? 25.838 -24.882 41.317 1.00 14.97 436 PHE B CA 1
ATOM 7271 C C . PHE B 1 411 ? 25.275 -26.289 41.135 1.00 18.48 436 PHE B C 1
ATOM 7272 O O . PHE B 1 411 ? 24.108 -26.417 40.743 1.00 19.29 436 PHE B O 1
ATOM 7280 N N . GLU B 1 412 ? 26.015 -27.350 41.487 1.00 19.36 437 GLU B N 1
ATOM 7281 C CA . GLU B 1 412 ? 25.361 -28.653 41.544 1.00 18.62 437 GLU B CA 1
ATOM 7282 C C . GLU B 1 412 ? 24.345 -28.696 42.680 1.00 22.16 437 GLU B C 1
ATOM 7283 O O . GLU B 1 412 ? 23.227 -29.203 42.512 1.00 21.89 437 GLU B O 1
ATOM 7289 N N . HIS B 1 413 ? 24.718 -28.167 43.849 1.00 22.58 438 HIS B N 1
ATOM 7290 C CA . HIS B 1 413 ? 23.788 -28.109 44.970 1.00 20.14 438 HIS B CA 1
ATOM 7291 C C . HIS B 1 413 ? 22.552 -27.309 44.611 1.00 18.63 438 HIS B C 1
ATOM 7292 O O . HIS B 1 413 ? 21.446 -27.630 45.060 1.00 19.76 438 HIS B O 1
ATOM 7299 N N . SER B 1 414 ? 22.732 -26.268 43.803 1.00 16.83 439 SER B N 1
ATOM 7300 C CA . SER B 1 414 ? 21.640 -25.404 43.379 1.00 17.84 439 SER B CA 1
ATOM 7301 C C . SER B 1 414 ? 20.471 -26.185 42.782 1.00 18.47 439 SER B C 1
ATOM 7302 O O . SER B 1 414 ? 19.319 -25.759 42.912 1.00 15.76 439 SER B O 1
ATOM 7305 N N . VAL B 1 415 ? 20.735 -27.313 42.113 1.00 18.56 440 VAL B N 1
ATOM 7306 C CA . VAL B 1 415 ? 19.653 -28.053 41.465 1.00 19.49 440 VAL B CA 1
ATOM 7307 C C . VAL B 1 415 ? 19.607 -29.515 41.888 1.00 20.62 440 VAL B C 1
ATOM 7308 O O . VAL B 1 415 ? 18.900 -30.316 41.262 1.00 20.33 440 VAL B O 1
ATOM 7312 N N . HIS B 1 416 ? 20.351 -29.892 42.941 1.00 21.16 441 HIS B N 1
ATOM 7313 C CA . HIS B 1 416 ? 20.383 -31.307 43.299 1.00 22.60 441 HIS B CA 1
ATOM 7314 C C . HIS B 1 416 ? 19.014 -31.797 43.751 1.00 20.90 441 HIS B C 1
ATOM 7315 O O . HIS B 1 416 ? 18.703 -32.982 43.590 1.00 22.39 441 HIS B O 1
ATOM 7322 N N . ARG B 1 417 ? 18.168 -30.894 44.248 1.00 20.10 442 ARG B N 1
ATOM 7323 C CA . ARG B 1 417 ? 16.796 -31.221 44.641 1.00 26.39 442 ARG B CA 1
ATOM 7324 C C . ARG B 1 417 ? 15.760 -30.398 43.872 1.00 23.79 442 ARG B C 1
ATOM 7325 O O . ARG B 1 417 ? 14.650 -30.184 44.371 1.00 22.21 442 ARG B O 1
ATOM 7333 N N . HIS B 1 418 ? 16.096 -29.948 42.665 1.00 20.72 443 HIS B N 1
ATOM 7334 C CA . HIS B 1 418 ? 15.197 -29.112 41.886 1.00 20.68 443 HIS B CA 1
ATOM 7335 C C . HIS B 1 418 ? 13.856 -29.791 41.689 1.00 19.62 443 HIS B C 1
ATOM 7336 O O . HIS B 1 418 ? 13.781 -30.987 41.402 1.00 20.97 443 HIS B O 1
ATOM 7343 N N . GLY B 1 419 ? 12.791 -29.024 41.834 1.00 20.68 444 GLY B N 1
ATOM 7344 C CA . GLY B 1 419 ? 11.442 -29.513 41.709 1.00 22.78 444 GLY B CA 1
ATOM 7345 C C . GLY B 1 419 ? 10.746 -29.781 43.024 1.00 23.50 444 GLY B C 1
ATOM 7346 O O . GLY B 1 419 ? 9.520 -29.936 43.045 1.00 24.01 444 GLY B O 1
ATOM 7347 N N . GLN B 1 420 ? 11.508 -29.871 44.111 1.00 23.07 445 GLN B N 1
ATOM 7348 C CA . GLN B 1 420 ? 10.901 -30.123 45.407 1.00 27.95 445 GLN B CA 1
ATOM 7349 C C . GLN B 1 420 ? 10.471 -28.852 46.117 1.00 25.02 445 GLN B C 1
ATOM 7350 O O . GLN B 1 420 ? 9.839 -28.947 47.170 1.00 24.96 445 GLN B O 1
ATOM 7356 N N . GLY B 1 421 ? 10.791 -27.686 45.559 1.00 23.03 446 GLY B N 1
ATOM 7357 C CA . GLY B 1 421 ? 10.305 -26.431 46.085 1.00 20.77 446 GLY B CA 1
ATOM 7358 C C . GLY B 1 421 ? 11.028 -25.868 47.287 1.00 20.43 446 GLY B C 1
ATOM 7359 O O . GLY B 1 421 ? 10.553 -24.872 47.848 1.00 18.94 446 GLY B O 1
ATOM 7360 N N . THR B 1 422 ? 12.161 -26.444 47.705 1.00 20.73 447 THR B N 1
ATOM 7361 C CA . THR B 1 422 ? 12.952 -25.790 48.747 1.00 21.19 447 THR B CA 1
ATOM 7362 C C . THR B 1 422 ? 13.815 -24.679 48.126 1.00 21.34 447 THR B C 1
ATOM 7363 O O . THR B 1 422 ? 13.810 -24.457 46.913 1.00 20.44 447 THR B O 1
ATOM 7367 N N . GLY B 1 423 ? 14.547 -23.938 48.964 1.00 21.02 448 GLY B N 1
ATOM 7368 C CA . GLY B 1 423 ? 15.066 -22.641 48.548 1.00 19.00 448 GLY B CA 1
ATOM 7369 C C . GLY B 1 423 ? 16.440 -22.563 47.897 1.00 17.84 448 GLY B C 1
ATOM 7370 O O . GLY B 1 423 ? 17.017 -21.471 47.796 1.00 16.90 448 GLY B O 1
ATOM 7371 N N . GLU B 1 424 ? 16.954 -23.693 47.404 1.00 17.32 449 GLU B N 1
ATOM 7372 C CA . GLU B 1 424 ? 18.364 -23.764 47.017 1.00 17.92 449 GLU B CA 1
ATOM 7373 C C . GLU B 1 424 ? 18.687 -22.960 45.758 1.00 18.46 449 GLU B C 1
ATOM 7374 O O . GLU B 1 424 ? 19.795 -22.423 45.646 1.00 15.84 449 GLU B O 1
ATOM 7380 N N . LEU B 1 425 ? 17.791 -22.956 44.760 1.00 18.70 450 LEU B N 1
ATOM 7381 C CA . LEU B 1 425 ? 18.121 -22.461 43.416 1.00 18.14 450 LEU B CA 1
ATOM 7382 C C . LEU B 1 425 ? 18.803 -21.089 43.423 1.00 16.81 450 LEU B C 1
ATOM 7383 O O . LEU B 1 425 ? 18.279 -20.117 43.974 1.00 14.64 450 LEU B O 1
ATOM 7388 N N . LEU B 1 426 ? 19.961 -21.002 42.767 1.00 14.95 451 LEU B N 1
ATOM 7389 C CA . LEU B 1 426 ? 20.743 -19.771 42.772 1.00 14.40 451 LEU B CA 1
ATOM 7390 C C . LEU B 1 426 ? 20.306 -18.831 41.650 1.00 16.78 451 LEU B C 1
ATOM 7391 O O . LEU B 1 426 ? 20.398 -19.171 40.464 1.00 17.85 451 LEU B O 1
ATOM 7396 N N . GLN B 1 427 ? 19.849 -17.642 42.028 1.00 15.87 452 GLN B N 1
ATOM 7397 C CA . GLN B 1 427 ? 19.732 -16.538 41.090 1.00 13.30 452 GLN B CA 1
ATOM 7398 C C . GLN B 1 427 ? 21.073 -15.827 41.049 1.00 14.30 452 GLN B C 1
ATOM 7399 O O . GLN B 1 427 ? 21.822 -15.829 42.034 1.00 14.67 452 GLN B O 1
ATOM 7405 N N . VAL B 1 428 ? 21.397 -15.238 39.898 1.00 13.76 453 VAL B N 1
ATOM 7406 C CA . VAL B 1 428 ? 22.774 -14.823 39.640 1.00 13.05 453 VAL B CA 1
ATOM 7407 C C . VAL B 1 428 ? 22.835 -13.462 38.963 1.00 12.44 453 VAL B C 1
ATOM 7408 O O . VAL B 1 428 ? 21.873 -13.002 38.347 1.00 10.33 453 VAL B O 1
ATOM 7412 N N . SER B 1 429 ? 24.010 -12.836 39.075 1.00 13.71 454 SER B N 1
ATOM 7413 C CA . SER B 1 429 ? 24.468 -11.776 38.186 1.00 14.59 454 SER B CA 1
ATOM 7414 C C . SER B 1 429 ? 25.914 -12.072 37.799 1.00 14.80 454 SER B C 1
ATOM 7415 O O . SER B 1 429 ? 26.714 -12.496 38.643 1.00 14.58 454 SER B O 1
ATOM 7418 N N . GLY B 1 430 ? 26.242 -11.871 36.522 1.00 14.76 455 GLY B N 1
ATOM 7419 C CA . GLY B 1 430 ? 27.601 -12.091 36.053 1.00 12.63 455 GLY B CA 1
ATOM 7420 C C . GLY B 1 430 ? 27.970 -13.542 35.853 1.00 13.87 455 GLY B C 1
ATOM 7421 O O . GLY B 1 430 ? 29.159 -13.865 35.737 1.00 13.29 455 GLY B O 1
ATOM 7422 N N . ILE B 1 431 ? 26.980 -14.428 35.797 1.00 15.44 456 ILE B N 1
ATOM 7423 C CA . ILE B 1 431 ? 27.180 -15.858 35.611 1.00 14.59 456 ILE B CA 1
ATOM 7424 C C . ILE B 1 431 ? 26.177 -16.324 34.570 1.00 13.75 456 ILE B C 1
ATOM 7425 O O . ILE B 1 431 ? 25.032 -15.858 34.558 1.00 13.62 456 ILE B O 1
ATOM 7430 N N . LYS B 1 432 ? 26.614 -17.211 33.675 1.00 14.20 457 LYS B N 1
ATOM 7431 C CA . LYS B 1 432 ? 25.717 -17.938 32.781 1.00 14.92 457 LYS B CA 1
ATOM 7432 C C . LYS B 1 432 ? 25.868 -19.414 33.114 1.00 15.50 457 LYS B C 1
ATOM 7433 O O . LYS B 1 432 ? 26.951 -19.981 32.915 1.00 15.57 457 LYS B O 1
ATOM 7439 N N . VAL B 1 433 ? 24.788 -20.037 33.586 1.00 16.21 458 VAL B N 1
ATOM 7440 C CA . VAL B 1 433 ? 24.805 -21.457 33.917 1.00 15.09 458 VAL B CA 1
ATOM 7441 C C . VAL B 1 433 ? 23.802 -22.189 33.036 1.00 15.78 458 VAL B C 1
ATOM 7442 O O . VAL B 1 433 ? 22.722 -21.681 32.711 1.00 15.72 458 VAL B O 1
ATOM 7446 N N . VAL B 1 434 ? 24.180 -23.387 32.616 1.00 16.48 459 VAL B N 1
ATOM 7447 C CA . VAL B 1 434 ? 23.307 -24.270 31.854 1.00 16.88 459 VAL B CA 1
ATOM 7448 C C . VAL B 1 434 ? 23.230 -25.574 32.636 1.00 17.30 459 VAL B C 1
ATOM 7449 O O . VAL B 1 434 ? 24.259 -26.118 33.056 1.00 17.48 459 VAL B O 1
ATOM 7453 N N . TYR B 1 435 ? 22.019 -26.059 32.863 1.00 17.48 460 TYR B N 1
ATOM 7454 C CA . TYR B 1 435 ? 21.793 -27.308 33.577 1.00 17.48 460 TYR B CA 1
ATOM 7455 C C . TYR B 1 435 ? 21.071 -28.296 32.684 1.00 19.69 460 TYR B C 1
ATOM 7456 O O . TYR B 1 435 ? 20.329 -27.911 31.781 1.00 21.49 460 TYR B O 1
ATOM 7465 N N . ASP B 1 436 ? 21.239 -29.585 32.979 1.00 17.87 461 ASP B N 1
ATOM 7466 C CA . ASP B 1 436 ? 20.417 -30.636 32.391 1.00 19.24 461 ASP B CA 1
ATOM 7467 C C . ASP B 1 436 ? 19.834 -31.397 33.571 1.00 22.49 461 ASP B C 1
ATOM 7468 O O . ASP B 1 436 ? 20.513 -32.259 34.154 1.00 20.78 461 ASP B O 1
ATOM 7473 N N . LEU B 1 437 ? 18.586 -31.078 33.914 1.00 21.38 462 LEU B N 1
ATOM 7474 C CA . LEU B 1 437 ? 17.938 -31.673 35.072 1.00 25.17 462 LEU B CA 1
ATOM 7475 C C . LEU B 1 437 ? 17.605 -33.144 34.885 1.00 27.05 462 LEU B C 1
ATOM 7476 O O . LEU B 1 437 ? 17.274 -33.806 35.871 1.00 25.98 462 LEU B O 1
ATOM 7481 N N . SER B 1 438 ? 17.714 -33.688 33.678 1.00 23.22 463 SER B N 1
ATOM 7482 C CA . SER B 1 438 ? 17.471 -35.113 33.514 1.00 25.28 463 SER B CA 1
ATOM 7483 C C . SER B 1 438 ? 18.645 -35.968 33.970 1.00 26.11 463 SER B C 1
ATOM 7484 O O . SER B 1 438 ? 18.497 -37.190 34.077 1.00 27.95 463 SER B O 1
ATOM 7487 N N . GLN B 1 439 ? 19.801 -35.361 34.238 1.00 24.98 464 GLN B N 1
ATOM 7488 C CA . GLN B 1 439 ? 20.936 -36.133 34.718 1.00 25.89 464 GLN B CA 1
ATOM 7489 C C . GLN B 1 439 ? 20.826 -36.321 36.230 1.00 27.52 464 GLN B C 1
ATOM 7490 O O . GLN B 1 439 ? 19.988 -35.707 36.898 1.00 28.69 464 GLN B O 1
ATOM 7496 N N . LYS B 1 440 ? 21.663 -37.202 36.772 1.00 28.93 465 LYS B N 1
ATOM 7497 C CA . LYS B 1 440 ? 21.549 -37.524 38.188 1.00 31.00 465 LYS B CA 1
ATOM 7498 C C . LYS B 1 440 ? 21.948 -36.331 39.062 1.00 27.88 465 LYS B C 1
ATOM 7499 O O . LYS B 1 440 ? 22.829 -35.548 38.700 1.00 24.87 465 LYS B O 1
ATOM 7505 N N . PRO B 1 441 ? 21.295 -36.174 40.225 1.00 29.21 466 PRO B N 1
ATOM 7506 C CA . PRO B 1 441 ? 21.710 -35.149 41.188 1.00 28.04 466 PRO B CA 1
ATOM 7507 C C . PRO B 1 441 ? 23.213 -35.134 41.405 1.00 25.77 466 PRO B C 1
ATOM 7508 O O . PRO B 1 441 ? 23.830 -36.191 41.562 1.00 29.34 466 PRO B O 1
ATOM 7512 N N . GLY B 1 442 ? 23.804 -33.945 41.427 1.00 23.10 467 GLY B N 1
ATOM 7513 C CA . GLY B 1 442 ? 25.241 -33.803 41.520 1.00 26.55 467 GLY B CA 1
ATOM 7514 C C . GLY B 1 442 ? 25.983 -33.819 40.196 1.00 26.05 467 GLY B C 1
ATOM 7515 O O . GLY B 1 442 ? 27.186 -33.525 40.173 1.00 27.39 467 GLY B O 1
ATOM 7516 N N . LYS B 1 443 ? 25.317 -34.135 39.091 1.00 25.74 468 LYS B N 1
ATOM 7517 C CA . LYS B 1 443 ? 25.951 -34.078 37.772 1.00 26.37 468 LYS B CA 1
ATOM 7518 C C . LYS B 1 443 ? 25.061 -33.360 36.773 1.00 24.63 468 LYS B C 1
ATOM 7519 O O . LYS B 1 443 ? 24.921 -33.780 35.621 1.00 27.41 468 LYS B O 1
ATOM 7525 N N . ARG B 1 444 ? 24.440 -32.260 37.192 1.00 20.62 469 ARG B N 1
ATOM 7526 C CA . ARG B 1 444 ? 23.520 -31.574 36.296 1.00 24.50 469 ARG B CA 1
ATOM 7527 C C . ARG B 1 444 ? 24.074 -30.302 35.687 1.00 22.99 469 ARG B C 1
ATOM 7528 O O . ARG B 1 444 ? 23.426 -29.735 34.796 1.00 21.30 469 ARG B O 1
ATOM 7536 N N . VAL B 1 445 ? 25.251 -29.849 36.100 1.00 21.47 470 VAL B N 1
ATOM 7537 C CA . VAL B 1 445 ? 25.780 -28.625 35.512 1.00 18.68 470 VAL B CA 1
ATOM 7538 C C . VAL B 1 445 ? 26.372 -28.988 34.165 1.00 18.97 470 VAL B C 1
ATOM 7539 O O . VAL B 1 445 ? 27.246 -29.856 34.075 1.00 21.18 470 VAL B O 1
ATOM 7543 N N . VAL B 1 446 ? 25.830 -28.381 33.113 1.00 19.74 471 VAL B N 1
ATOM 7544 C CA . VAL B 1 446 ? 26.363 -28.540 31.769 1.00 19.24 471 VAL B CA 1
ATOM 7545 C C . VAL B 1 446 ? 27.544 -27.614 31.550 1.00 18.87 471 VAL B C 1
ATOM 7546 O O . VAL B 1 446 ? 28.607 -28.045 31.098 1.00 18.96 471 VAL B O 1
ATOM 7550 N N . SER B 1 447 ? 27.380 -26.334 31.870 1.00 18.75 472 SER B N 1
ATOM 7551 C CA . SER B 1 447 ? 28.460 -25.383 31.678 1.00 20.54 472 SER B CA 1
ATOM 7552 C C . SER B 1 447 ? 28.275 -24.216 32.633 1.00 18.38 472 SER B C 1
ATOM 7553 O O . SER B 1 447 ? 27.153 -23.884 33.030 1.00 14.92 472 SER B O 1
ATOM 7556 N N . LEU B 1 448 ? 29.395 -23.590 32.980 1.00 17.58 473 LEU B N 1
ATOM 7557 C CA . LEU B 1 448 ? 29.411 -22.372 33.778 1.00 18.03 473 LEU B CA 1
ATOM 7558 C C . LEU B 1 448 ? 30.359 -21.386 33.119 1.00 18.41 473 LEU B C 1
ATOM 7559 O O . LEU B 1 448 ? 31.529 -21.709 32.882 1.00 20.51 473 LEU B O 1
ATOM 7564 N N . ASN B 1 449 ? 29.854 -20.200 32.815 1.00 18.02 474 ASN B N 1
ATOM 7565 C CA . ASN B 1 449 ? 30.673 -19.109 32.323 1.00 19.33 474 ASN B CA 1
ATOM 7566 C C . ASN B 1 449 ? 30.454 -17.900 33.219 1.00 20.32 474 ASN B C 1
ATOM 7567 O O . ASN B 1 449 ? 29.344 -17.679 33.719 1.00 17.82 474 ASN B O 1
ATOM 7572 N N . VAL B 1 450 ? 31.524 -17.129 33.434 1.00 20.43 475 VAL B N 1
ATOM 7573 C CA . VAL B 1 450 ? 31.501 -16.014 34.371 1.00 17.26 475 VAL B CA 1
ATOM 7574 C C . VAL B 1 450 ? 32.102 -14.785 33.709 1.00 13.18 475 VAL B C 1
ATOM 7575 O O . VAL B 1 450 ? 32.930 -14.887 32.796 1.00 13.49 475 VAL B O 1
ATOM 7579 N N . LEU B 1 451 ? 31.693 -13.611 34.179 1.00 12.48 476 LEU B N 1
ATOM 7580 C CA . LEU B 1 451 ? 32.309 -12.383 33.690 1.00 14.44 476 LEU B CA 1
ATOM 7581 C C . LEU B 1 451 ? 33.747 -12.303 34.184 1.00 15.81 476 LEU B C 1
ATOM 7582 O O . LEU B 1 451 ? 33.995 -12.322 35.398 1.00 17.45 476 LEU B O 1
ATOM 7587 N N . CYS B 1 452 ? 34.691 -12.186 33.252 1.00 15.38 477 CYS B N 1
ATOM 7588 C CA . CYS B 1 452 ? 36.083 -11.960 33.627 1.00 20.15 477 CYS B CA 1
ATOM 7589 C C . CYS B 1 452 ? 36.202 -10.676 34.437 1.00 19.76 477 CYS B C 1
ATOM 7590 O O . CYS B 1 452 ? 35.416 -9.739 34.271 1.00 21.15 477 CYS B O 1
ATOM 7593 N N . THR B 1 453 ? 37.161 -10.665 35.360 1.00 19.98 478 THR B N 1
ATOM 7594 C CA . THR B 1 453 ? 37.585 -9.436 36.008 1.00 18.54 478 THR B CA 1
ATOM 7595 C C . THR B 1 453 ? 38.910 -8.948 35.461 1.00 18.64 478 THR B C 1
ATOM 7596 O O . THR B 1 453 ? 39.111 -7.735 35.352 1.00 17.72 478 THR B O 1
ATOM 7600 N N . GLU B 1 454 ? 39.792 -9.865 35.062 1.00 18.67 479 GLU B N 1
ATOM 7601 C CA . GLU B 1 454 ? 41.129 -9.502 34.596 1.00 21.71 479 GLU B CA 1
ATOM 7602 C C . GLU B 1 454 ? 41.077 -9.192 33.099 1.00 24.21 479 GLU B C 1
ATOM 7603 O O . GLU B 1 454 ? 41.643 -9.889 32.256 1.00 23.10 479 GLU B O 1
ATOM 7609 N N . CYS B 1 455 ? 40.386 -8.101 32.784 1.00 24.11 480 CYS B N 1
ATOM 7610 C CA . CYS B 1 455 ? 40.090 -7.729 31.407 1.00 24.24 480 CYS B CA 1
ATOM 7611 C C . CYS B 1 455 ? 39.638 -6.277 31.420 1.00 24.92 480 CYS B C 1
ATOM 7612 O O . CYS B 1 455 ? 39.151 -5.770 32.439 1.00 23.88 480 CYS B O 1
ATOM 7615 N N . ARG B 1 456 ? 39.811 -5.614 30.277 1.00 22.82 481 ARG B N 1
ATOM 7616 C CA . ARG B 1 456 ? 39.372 -4.233 30.118 1.00 25.70 481 ARG B CA 1
ATOM 7617 C C . ARG B 1 456 ? 37.908 -4.132 29.716 1.00 24.30 481 ARG B C 1
ATOM 7618 O O . ARG B 1 456 ? 37.259 -3.110 29.986 1.00 20.72 481 ARG B O 1
ATOM 7626 N N . VAL B 1 457 ? 37.380 -5.166 29.080 1.00 17.40 482 VAL B N 1
ATOM 7627 C CA . VAL B 1 457 ? 35.972 -5.235 28.725 1.00 16.27 482 VAL B CA 1
ATOM 7628 C C . VAL B 1 457 ? 35.402 -6.510 29.330 1.00 15.17 482 VAL B C 1
ATOM 7629 O O . VAL B 1 457 ? 35.834 -7.608 28.970 1.00 17.32 482 VAL B O 1
ATOM 7633 N N . PRO B 1 458 ? 34.445 -6.415 30.248 1.00 15.52 483 PRO B N 1
ATOM 7634 C CA . PRO B 1 458 ? 33.859 -7.623 30.837 1.00 16.71 483 PRO B CA 1
ATOM 7635 C C . PRO B 1 458 ? 33.197 -8.486 29.767 1.00 18.44 483 PRO B C 1
ATOM 7636 O O . PRO B 1 458 ? 32.469 -7.991 28.898 1.00 16.91 483 PRO B O 1
ATOM 7640 N N . THR B 1 459 ? 33.494 -9.785 29.819 1.00 17.11 484 THR B N 1
ATOM 7641 C CA . THR B 1 459 ? 32.942 -10.760 28.885 1.00 17.58 484 THR B CA 1
ATOM 7642 C C . THR B 1 459 ? 32.936 -12.118 29.575 1.00 18.81 484 THR B C 1
ATOM 7643 O O . THR B 1 459 ? 33.643 -12.336 30.565 1.00 19.68 484 THR B O 1
ATOM 7647 N N . TYR B 1 460 ? 32.084 -13.013 29.081 1.00 18.78 485 TYR B N 1
ATOM 7648 C CA . TYR B 1 460 ? 31.902 -14.310 29.717 1.00 18.36 485 TYR B CA 1
ATOM 7649 C C . TYR B 1 460 ? 32.999 -15.279 29.299 1.00 18.81 485 TYR B C 1
ATOM 7650 O O . TYR B 1 460 ? 33.282 -15.429 28.111 1.00 13.70 485 TYR B O 1
ATOM 7659 N N . VAL B 1 461 ? 33.629 -15.926 30.277 1.00 17.36 486 VAL B N 1
ATOM 7660 C CA . VAL B 1 461 ? 34.691 -16.877 29.968 1.00 16.70 486 VAL B CA 1
ATOM 7661 C C . VAL B 1 461 ? 34.399 -18.146 30.759 1.00 18.34 486 VAL B C 1
ATOM 7662 O O . VAL B 1 461 ? 33.734 -18.084 31.806 1.00 18.09 486 VAL B O 1
ATOM 7666 N N . PRO B 1 462 ? 34.852 -19.313 30.307 1.00 20.83 487 PRO B N 1
ATOM 7667 C CA . PRO B 1 462 ? 34.583 -20.533 31.074 1.00 20.13 487 PRO B CA 1
ATOM 7668 C C . PRO B 1 462 ? 35.183 -20.447 32.468 1.00 18.97 487 PRO B C 1
ATOM 7669 O O . PRO B 1 462 ? 36.300 -19.968 32.658 1.00 20.77 487 PRO B O 1
ATOM 7673 N N . LEU B 1 463 ? 34.419 -20.917 33.448 1.00 20.14 488 LEU B N 1
ATOM 7674 C CA . LEU B 1 463 ? 34.937 -21.054 34.799 1.00 24.31 488 LEU B CA 1
ATOM 7675 C C . LEU B 1 463 ? 36.066 -22.079 34.808 1.00 24.64 488 LEU B C 1
ATOM 7676 O O . LEU B 1 463 ? 35.975 -23.124 34.156 1.00 27.14 488 LEU B O 1
ATOM 7681 N N . GLU B 1 464 ? 37.140 -21.770 35.536 1.00 20.60 489 GLU B N 1
ATOM 7682 C CA . GLU B 1 464 ? 38.314 -22.627 35.631 1.00 24.30 489 GLU B CA 1
ATOM 7683 C C . GLU B 1 464 ? 38.370 -23.261 37.016 1.00 23.07 489 GLU B C 1
ATOM 7684 O O . GLU B 1 464 ? 38.204 -22.567 38.023 1.00 20.33 489 GLU B O 1
ATOM 7690 N N . MET B 1 465 ? 38.576 -24.581 37.067 1.00 24.47 490 MET B N 1
ATOM 7691 C CA . MET B 1 465 ? 38.386 -25.302 38.325 1.00 24.51 490 MET B CA 1
ATOM 7692 C C . MET B 1 465 ? 39.474 -24.989 39.347 1.00 25.85 490 MET B C 1
ATOM 7693 O O . MET B 1 465 ? 39.193 -24.956 40.549 1.00 25.45 490 MET B O 1
ATOM 7698 N N . GLU B 1 466 ? 40.702 -24.728 38.912 1.00 25.57 491 GLU B N 1
ATOM 7699 C CA . GLU B 1 466 ? 41.772 -24.480 39.868 1.00 30.37 491 GLU B CA 1
ATOM 7700 C C . GLU B 1 466 ? 41.996 -22.990 40.127 1.00 29.47 491 GLU B C 1
ATOM 7701 O O . GLU B 1 466 ? 42.814 -22.632 40.985 1.00 28.66 491 GLU B O 1
ATOM 7707 N N . LYS B 1 467 ? 41.288 -22.122 39.411 1.00 29.00 492 LYS B N 1
ATOM 7708 C CA . LYS B 1 467 ? 41.397 -20.683 39.586 1.00 29.10 492 LYS B CA 1
ATOM 7709 C C . LYS B 1 467 ? 40.584 -20.215 40.795 1.00 26.72 492 LYS B C 1
ATOM 7710 O O . LYS B 1 467 ? 39.537 -20.785 41.129 1.00 21.99 492 LYS B O 1
ATOM 7716 N N . THR B 1 468 ? 41.065 -19.155 41.445 1.00 28.46 493 THR B N 1
ATOM 7717 C CA . THR B 1 468 ? 40.379 -18.553 42.585 1.00 27.25 493 THR B CA 1
ATOM 7718 C C . THR B 1 468 ? 39.566 -17.352 42.116 1.00 24.30 493 THR B C 1
ATOM 7719 O O . THR B 1 468 ? 40.071 -16.507 41.368 1.00 24.71 493 THR B O 1
ATOM 7723 N N . TYR B 1 469 ? 38.308 -17.287 42.543 1.00 21.82 494 TYR B N 1
ATOM 7724 C CA . TYR B 1 469 ? 37.383 -16.235 42.146 1.00 20.40 494 TYR B CA 1
ATOM 7725 C C . TYR B 1 469 ? 36.822 -15.523 43.371 1.00 21.25 494 TYR B C 1
ATOM 7726 O O . TYR B 1 469 ? 36.875 -16.030 44.492 1.00 21.98 494 TYR B O 1
ATOM 7735 N N . LYS B 1 470 ? 36.270 -14.336 43.140 1.00 20.37 495 LYS B N 1
ATOM 7736 C CA . LYS B 1 470 ? 35.484 -13.653 44.150 1.00 20.64 495 LYS B CA 1
ATOM 7737 C C . LYS B 1 470 ? 34.023 -13.741 43.747 1.00 16.77 495 LYS B C 1
ATOM 7738 O O . LYS B 1 470 ? 33.685 -13.615 42.567 1.00 17.86 495 LYS B O 1
ATOM 7744 N N . VAL B 1 471 ? 33.159 -13.983 44.725 1.00 14.25 496 VAL B N 1
ATOM 7745 C CA . VAL B 1 471 ? 31.727 -13.999 44.471 1.00 15.29 496 VAL B CA 1
ATOM 7746 C C . VAL B 1 471 ? 31.028 -13.304 45.630 1.00 16.26 496 VAL B C 1
ATOM 7747 O O . VAL B 1 471 ? 31.454 -13.409 46.786 1.00 15.90 496 VAL B O 1
ATOM 7751 N N . LEU B 1 472 ? 29.976 -12.556 45.312 1.00 17.00 497 LEU B N 1
ATOM 7752 C CA . LEU B 1 472 ? 29.135 -11.940 46.325 1.00 17.26 497 LEU B CA 1
ATOM 7753 C C . LEU B 1 472 ? 27.967 -12.876 46.611 1.00 16.96 497 LEU B C 1
ATOM 7754 O O . LEU B 1 472 ? 27.436 -13.504 45.690 1.00 17.27 497 LEU B O 1
ATOM 7759 N N . LEU B 1 473 ? 27.582 -12.988 47.885 1.00 15.74 498 LEU B N 1
ATOM 7760 C CA . LEU B 1 473 ? 26.552 -13.947 48.270 1.00 14.23 498 LEU B CA 1
ATOM 7761 C C . LEU B 1 473 ? 25.908 -13.501 49.586 1.00 15.33 498 LEU B C 1
ATOM 7762 O O . LEU B 1 473 ? 26.510 -12.744 50.366 1.00 14.51 498 LEU B O 1
ATOM 7767 N N . PRO B 1 474 ? 24.699 -13.980 49.877 1.00 16.64 499 PRO B N 1
ATOM 7768 C CA . PRO B 1 474 ? 24.060 -13.625 51.150 1.00 16.39 499 PRO B CA 1
ATOM 7769 C C . PRO B 1 474 ? 24.810 -14.169 52.359 1.00 17.77 499 PRO B C 1
ATOM 7770 O O . PRO B 1 474 ? 25.385 -15.265 52.339 1.00 18.28 499 PRO B O 1
ATOM 7774 N N . SER B 1 475 ? 24.758 -13.396 53.448 1.00 15.42 500 SER B N 1
ATOM 7775 C CA . SER B 1 475 ? 25.336 -13.867 54.702 1.00 16.42 500 SER B CA 1
ATOM 7776 C C . SER B 1 475 ? 24.762 -15.216 55.102 1.00 18.03 500 SER B C 1
ATOM 7777 O O . SER B 1 475 ? 25.452 -16.023 55.733 1.00 21.32 500 SER B O 1
ATOM 7780 N N . PHE B 1 476 ? 23.500 -15.469 54.752 1.00 17.33 501 PHE B N 1
ATOM 7781 C CA . PHE B 1 476 ? 22.884 -16.767 55.006 1.00 20.44 501 PHE B CA 1
ATOM 7782 C C . PHE B 1 476 ? 23.664 -17.891 54.332 1.00 17.90 501 PHE B C 1
ATOM 7783 O O . PHE B 1 476 ? 23.902 -18.932 54.944 1.00 20.58 501 PHE B O 1
ATOM 7791 N N . LEU B 1 477 ? 24.072 -17.699 53.069 1.00 17.26 502 LEU B N 1
ATOM 7792 C CA . LEU B 1 477 ? 24.839 -18.740 52.380 1.00 18.57 502 LEU B CA 1
ATOM 7793 C C . LEU B 1 477 ? 26.280 -18.811 52.880 1.00 19.86 502 LEU B C 1
ATOM 7794 O O . LEU B 1 477 ? 26.849 -19.909 52.957 1.00 20.45 502 LEU B O 1
ATOM 7799 N N . ALA B 1 478 ? 26.880 -17.667 53.248 1.00 19.22 503 ALA B N 1
ATOM 7800 C CA . ALA B 1 478 ? 28.205 -17.698 53.856 1.00 18.96 503 ALA B CA 1
ATOM 7801 C C . ALA B 1 478 ? 28.212 -18.368 55.226 1.00 21.83 503 ALA B C 1
ATOM 7802 O O . ALA B 1 478 ? 29.294 -18.660 55.745 1.00 20.65 503 ALA B O 1
ATOM 7804 N N . ALA B 1 479 ? 27.049 -18.604 55.829 1.00 20.44 504 ALA B N 1
ATOM 7805 C CA . ALA B 1 479 ? 26.972 -19.398 57.045 1.00 22.66 504 ALA B CA 1
ATOM 7806 C C . ALA B 1 479 ? 26.668 -20.863 56.764 1.00 21.77 504 ALA B C 1
ATOM 7807 O O . ALA B 1 479 ? 26.501 -21.638 57.708 1.00 22.77 504 ALA B O 1
ATOM 7809 N N . GLY B 1 480 ? 26.607 -21.261 55.497 1.00 20.00 505 GLY B N 1
ATOM 7810 C CA . GLY B 1 480 ? 26.280 -22.626 55.148 1.00 19.70 505 GLY B CA 1
ATOM 7811 C C . GLY B 1 480 ? 24.802 -22.905 55.027 1.00 22.36 505 GLY B C 1
ATOM 7812 O O . GLY B 1 480 ? 24.405 -24.082 55.033 1.00 21.31 505 GLY B O 1
ATOM 7813 N N . GLY B 1 481 ? 23.975 -21.866 54.902 1.00 18.94 506 GLY B N 1
ATOM 7814 C CA . GLY B 1 481 ? 22.541 -22.079 54.898 1.00 20.52 506 GLY B CA 1
ATOM 7815 C C . GLY B 1 481 ? 22.091 -22.886 53.697 1.00 20.60 506 GLY B C 1
ATOM 7816 O O . GLY B 1 481 ? 22.742 -22.899 52.649 1.00 19.71 506 GLY B O 1
ATOM 7817 N N . ASP B 1 482 ? 20.954 -23.571 53.865 1.00 23.04 507 ASP B N 1
ATOM 7818 C CA . ASP B 1 482 ? 20.329 -24.382 52.811 1.00 26.69 507 ASP B CA 1
ATOM 7819 C C . ASP B 1 482 ? 21.265 -25.473 52.278 1.00 25.26 507 ASP B C 1
ATOM 7820 O O . ASP B 1 482 ? 21.166 -25.878 51.110 1.00 21.37 507 ASP B O 1
ATOM 7825 N N . GLY B 1 483 ? 22.153 -25.979 53.135 1.00 23.79 508 GLY B N 1
ATOM 7826 C CA . GLY B 1 483 ? 23.059 -27.052 52.766 1.00 23.27 508 GLY B CA 1
ATOM 7827 C C . GLY B 1 483 ? 24.284 -26.633 51.983 1.00 21.22 508 GLY B C 1
ATOM 7828 O O . GLY B 1 483 ? 25.021 -27.505 51.505 1.00 21.93 508 GLY B O 1
ATOM 7829 N N . TYR B 1 484 ? 24.528 -25.332 51.828 1.00 20.24 509 TYR B N 1
ATOM 7830 C CA . TYR B 1 484 ? 25.671 -24.838 51.056 1.00 17.98 509 TYR B CA 1
ATOM 7831 C C . TYR B 1 484 ? 26.943 -24.812 51.912 1.00 19.00 509 TYR B C 1
ATOM 7832 O O . TYR B 1 484 ? 27.571 -23.772 52.120 1.00 19.99 509 TYR B O 1
ATOM 7841 N N . TYR B 1 485 ? 27.341 -25.996 52.394 1.00 20.50 510 TYR B N 1
ATOM 7842 C CA . TYR B 1 485 ? 28.499 -26.063 53.280 1.00 21.77 510 TYR B CA 1
ATOM 7843 C C . TYR B 1 485 ? 29.758 -25.555 52.580 1.00 24.45 510 TYR B C 1
ATOM 7844 O O . TYR B 1 485 ? 30.670 -25.046 53.239 1.00 22.11 510 TYR B O 1
ATOM 7853 N N . MET B 1 486 ? 29.839 -25.710 51.259 1.00 21.94 511 MET B N 1
ATOM 7854 C CA . MET B 1 486 ? 31.030 -25.302 50.523 1.00 23.04 511 MET B CA 1
ATOM 7855 C C . MET B 1 486 ? 31.145 -23.787 50.331 1.00 21.58 511 MET B C 1
ATOM 7856 O O . MET B 1 486 ? 32.192 -23.313 49.886 1.00 21.44 511 MET B O 1
ATOM 7861 N N . LEU B 1 487 ? 30.108 -23.024 50.656 1.00 19.37 512 LEU B N 1
ATOM 7862 C CA . LEU B 1 487 ? 30.135 -21.565 50.643 1.00 17.44 512 LEU B CA 1
ATOM 7863 C C . LEU B 1 487 ? 30.369 -20.935 52.023 1.00 21.01 512 LEU B C 1
ATOM 7864 O O . LEU B 1 487 ? 30.391 -19.694 52.128 1.00 17.63 512 LEU B O 1
ATOM 7869 N N . LYS B 1 488 ? 30.601 -21.772 53.017 1.00 19.57 513 LYS B N 1
ATOM 7870 C CA . LYS B 1 488 ? 30.835 -21.285 54.332 1.00 34.55 513 LYS B CA 1
ATOM 7871 C C . LYS B 1 488 ? 32.094 -20.400 54.353 1.00 31.22 513 LYS B C 1
ATOM 7872 O O . LYS B 1 488 ? 33.089 -20.803 53.818 1.00 28.59 513 LYS B O 1
ATOM 7878 N N . GLY B 1 489 ? 32.012 -19.199 54.930 1.00 28.02 514 GLY B N 1
ATOM 7879 C CA . GLY B 1 489 ? 33.166 -18.321 54.995 1.00 25.61 514 GLY B CA 1
ATOM 7880 C C . GLY B 1 489 ? 33.859 -18.405 56.345 1.00 28.47 514 GLY B C 1
ATOM 7881 O O . GLY B 1 489 ? 33.241 -18.725 57.359 1.00 28.77 514 GLY B O 1
ATOM 7882 N N . ASP B 1 490 ? 35.160 -18.113 56.351 1.00 27.01 515 ASP B N 1
ATOM 7883 C CA . ASP B 1 490 ? 35.900 -17.913 57.591 1.00 30.96 515 ASP B CA 1
ATOM 7884 C C . ASP B 1 490 ? 36.754 -16.653 57.434 1.00 31.28 515 ASP B C 1
ATOM 7885 O O . ASP B 1 490 ? 36.724 -15.991 56.391 1.00 25.10 515 ASP B O 1
ATOM 7890 N N . SER B 1 491 ? 37.518 -16.309 58.477 1.00 34.12 516 SER B N 1
ATOM 7891 C CA . SER B 1 491 ? 38.248 -15.043 58.456 1.00 36.40 516 SER B CA 1
ATOM 7892 C C . SER B 1 491 ? 39.212 -14.964 57.276 1.00 38.70 516 SER B C 1
ATOM 7893 O O . SER B 1 491 ? 39.505 -13.868 56.784 1.00 38.97 516 SER B O 1
ATOM 7896 N N . SER B 1 492 ? 39.668 -16.110 56.776 1.00 39.06 517 SER B N 1
ATOM 7897 C CA . SER B 1 492 ? 40.682 -16.141 55.733 1.00 39.78 517 SER B CA 1
ATOM 7898 C C . SER B 1 492 ? 40.125 -15.910 54.335 1.00 36.42 517 SER B C 1
ATOM 7899 O O . SER B 1 492 ? 40.901 -15.598 53.427 1.00 35.45 517 SER B O 1
ATOM 7902 N N . ASN B 1 493 ? 38.812 -16.065 54.122 1.00 32.43 518 ASN B N 1
ATOM 7903 C CA . ASN B 1 493 ? 38.286 -15.980 52.764 1.00 30.91 518 ASN B CA 1
ATOM 7904 C C . ASN B 1 493 ? 36.984 -15.194 52.662 1.00 26.70 518 ASN B C 1
ATOM 7905 O O . ASN B 1 493 ? 36.383 -15.166 51.579 1.00 22.67 518 ASN B O 1
ATOM 7910 N N . HIS B 1 494 ? 36.532 -14.555 53.740 1.00 28.03 519 HIS B N 1
ATOM 7911 C CA . HIS B 1 494 ? 35.185 -14.010 53.783 1.00 27.82 519 HIS B CA 1
ATOM 7912 C C . HIS B 1 494 ? 35.181 -12.658 54.480 1.00 26.25 519 HIS B C 1
ATOM 7913 O O . HIS B 1 494 ? 35.844 -12.475 55.507 1.00 22.82 519 HIS B O 1
ATOM 7920 N N . SER B 1 495 ? 34.416 -11.719 53.917 1.00 23.23 520 SER B N 1
ATOM 7921 C CA . SER B 1 495 ? 34.258 -10.379 54.471 1.00 26.33 520 SER B CA 1
ATOM 7922 C C . SER B 1 495 ? 32.778 -10.047 54.499 1.00 23.06 520 SER B C 1
ATOM 7923 O O . SER B 1 495 ? 32.089 -10.249 53.501 1.00 22.50 520 SER B O 1
ATOM 7926 N N . SER B 1 496 ? 32.291 -9.546 55.627 1.00 25.03 521 SER B N 1
ATOM 7927 C CA . SER B 1 496 ? 30.888 -9.164 55.729 1.00 27.23 521 SER B CA 1
ATOM 7928 C C . SER B 1 496 ? 30.667 -7.814 55.049 1.00 25.17 521 SER B C 1
ATOM 7929 O O . SER B 1 496 ? 31.440 -6.874 55.262 1.00 26.94 521 SER B O 1
ATOM 7932 N N . GLY B 1 497 ? 29.610 -7.722 54.234 1.00 21.21 522 GLY B N 1
ATOM 7933 C CA . GLY B 1 497 ? 29.324 -6.537 53.439 1.00 18.40 522 GLY B CA 1
ATOM 7934 C C . GLY B 1 497 ? 28.158 -5.726 53.971 1.00 19.99 522 GLY B C 1
ATOM 7935 O O . GLY B 1 497 ? 27.947 -5.663 55.186 1.00 22.23 522 GLY B O 1
ATOM 7936 N N . ASP B 1 498 ? 27.386 -5.108 53.082 1.00 21.13 523 ASP B N 1
ATOM 7937 C CA . ASP B 1 498 ? 26.398 -4.114 53.475 1.00 21.64 523 ASP B CA 1
ATOM 7938 C C . ASP B 1 498 ? 25.028 -4.756 53.632 1.00 16.76 523 ASP B C 1
ATOM 7939 O O . ASP B 1 498 ? 24.753 -5.822 53.088 1.00 16.29 523 ASP B O 1
ATOM 7944 N N . LEU B 1 499 ? 24.177 -4.078 54.396 1.00 16.92 524 LEU B N 1
ATOM 7945 C CA . LEU B 1 499 ? 22.792 -4.483 54.615 1.00 17.17 524 LEU B CA 1
ATOM 7946 C C . LEU B 1 499 ? 22.070 -4.725 53.299 1.00 16.99 524 LEU B C 1
ATOM 7947 O O . LEU B 1 499 ? 22.096 -3.873 52.402 1.00 15.84 524 LEU B O 1
ATOM 7952 N N . ASP B 1 500 ? 21.387 -5.874 53.198 1.00 19.52 525 ASP B N 1
ATOM 7953 C CA . ASP B 1 500 ? 20.752 -6.236 51.930 1.00 17.15 525 ASP B CA 1
ATOM 7954 C C . ASP B 1 500 ? 19.739 -5.183 51.467 1.00 14.42 525 ASP B C 1
ATOM 7955 O O . ASP B 1 500 ? 19.726 -4.809 50.285 1.00 13.85 525 ASP B O 1
ATOM 7960 N N . ILE B 1 501 ? 18.887 -4.679 52.363 1.00 22.25 526 ILE B N 1
ATOM 7961 C CA . ILE B 1 501 ? 17.880 -3.740 51.864 1.00 23.77 526 ILE B CA 1
ATOM 7962 C C . ILE B 1 501 ? 18.522 -2.404 51.510 1.00 21.29 526 ILE B C 1
ATOM 7963 O O . ILE B 1 501 ? 18.007 -1.671 50.663 1.00 26.37 526 ILE B O 1
ATOM 7968 N N . SER B 1 502 ? 19.656 -2.073 52.123 1.00 21.50 527 SER B N 1
ATOM 7969 C CA . SER B 1 502 ? 20.381 -0.865 51.735 1.00 26.75 527 SER B CA 1
ATOM 7970 C C . SER B 1 502 ? 20.945 -0.983 50.317 1.00 24.46 527 SER B C 1
ATOM 7971 O O . SER B 1 502 ? 20.842 -0.044 49.514 1.00 20.32 527 SER B O 1
ATOM 7974 N N . ILE B 1 503 ? 21.543 -2.133 50.003 1.00 20.73 528 ILE B N 1
ATOM 7975 C CA . ILE B 1 503 ? 22.041 -2.420 48.658 1.00 17.16 528 ILE B CA 1
ATOM 7976 C C . ILE B 1 503 ? 20.935 -2.272 47.620 1.00 15.41 528 ILE B C 1
ATOM 7977 O O . ILE B 1 503 ? 21.082 -1.565 46.613 1.00 15.59 528 ILE B O 1
ATOM 7982 N N . VAL B 1 504 ? 19.831 -2.985 47.827 1.00 13.58 529 VAL B N 1
ATOM 7983 C CA . VAL B 1 504 ? 18.760 -3.009 46.835 1.00 15.06 529 VAL B CA 1
ATOM 7984 C C . VAL B 1 504 ? 18.057 -1.659 46.768 1.00 15.15 529 VAL B C 1
ATOM 7985 O O . VAL B 1 504 ? 17.753 -1.163 45.678 1.00 15.02 529 VAL B O 1
ATOM 7989 N N . GLY B 1 505 ? 17.789 -1.043 47.924 1.00 14.53 530 GLY B N 1
ATOM 7990 C CA . GLY B 1 505 ? 17.171 0.280 47.920 1.00 16.68 530 GLY B CA 1
ATOM 7991 C C . GLY B 1 505 ? 18.009 1.317 47.194 1.00 19.74 530 GLY B C 1
ATOM 7992 O O . GLY B 1 505 ? 17.483 2.121 46.412 1.00 20.55 530 GLY B O 1
ATOM 7993 N N . ASP B 1 506 ? 19.331 1.296 47.421 1.00 20.06 531 ASP B N 1
ATOM 7994 C CA . ASP B 1 506 ? 20.231 2.232 46.746 1.00 22.43 531 ASP B CA 1
ATOM 7995 C C . ASP B 1 506 ? 20.162 2.077 45.233 1.00 18.49 531 ASP B C 1
ATOM 7996 O O . ASP B 1 506 ? 20.146 3.069 44.492 1.00 18.68 531 ASP B O 1
ATOM 8001 N N . TYR B 1 507 ? 20.148 0.836 44.761 1.00 17.94 532 TYR B N 1
ATOM 8002 C CA . TYR B 1 507 ? 20.112 0.574 43.329 1.00 18.84 532 TYR B CA 1
ATOM 8003 C C . TYR B 1 507 ? 18.785 1.011 42.713 1.00 17.30 532 TYR B C 1
ATOM 8004 O O . TYR B 1 507 ? 18.764 1.606 41.628 1.00 21.10 532 TYR B O 1
ATOM 8013 N N . ILE B 1 508 ? 17.669 0.700 43.375 1.00 14.27 533 ILE B N 1
ATOM 8014 C CA . ILE B 1 508 ? 16.368 1.129 42.874 1.00 16.88 533 ILE B CA 1
ATOM 8015 C C . ILE B 1 508 ? 16.277 2.650 42.813 1.00 18.98 533 ILE B C 1
ATOM 8016 O O . ILE B 1 508 ? 15.773 3.215 41.829 1.00 18.54 533 ILE B O 1
ATOM 8021 N N . LYS B 1 509 ? 16.758 3.339 43.859 1.00 17.01 534 LYS B N 1
ATOM 8022 C CA . LYS B 1 509 ? 16.747 4.804 43.860 1.00 19.45 534 LYS B CA 1
ATOM 8023 C C . LYS B 1 509 ? 17.580 5.368 42.713 1.00 20.51 534 LYS B C 1
ATOM 8024 O O . LYS B 1 509 ? 17.191 6.352 42.071 1.00 22.42 534 LYS B O 1
ATOM 8030 N N . ARG B 1 510 ? 18.746 4.773 42.461 1.00 23.85 535 ARG B N 1
ATOM 8031 C CA . ARG B 1 510 ? 19.598 5.231 41.371 1.00 26.36 535 ARG B CA 1
ATOM 8032 C C . ARG B 1 510 ? 18.918 5.026 40.019 1.00 22.66 535 ARG B C 1
ATOM 8033 O O . ARG B 1 510 ? 18.868 5.949 39.192 1.00 24.52 535 ARG B O 1
ATOM 8041 N N . MET B 1 511 ? 18.366 3.829 39.786 1.00 20.66 536 MET B N 1
ATOM 8042 C CA . MET B 1 511 ? 17.713 3.543 38.508 1.00 21.40 536 MET B CA 1
ATOM 8043 C C . MET B 1 511 ? 16.437 4.354 38.319 1.00 20.02 536 MET B C 1
ATOM 8044 O O . MET B 1 511 ? 16.132 4.757 37.193 1.00 21.54 536 MET B O 1
ATOM 8049 N N . GLY B 1 512 ? 15.693 4.613 39.391 1.00 20.00 537 GLY B N 1
ATOM 8050 C CA . GLY B 1 512 ? 14.457 5.371 39.300 1.00 25.06 537 GLY B CA 1
ATOM 8051 C C . GLY B 1 512 ? 13.270 4.540 38.846 1.00 24.61 537 GLY B C 1
ATOM 8052 O O . GLY B 1 512 ? 12.254 4.439 39.547 1.00 22.85 537 GLY B O 1
ATOM 8053 N N . LYS B 1 513 ? 13.375 3.966 37.652 1.00 24.42 538 LYS B N 1
ATOM 8054 C CA . LYS B 1 513 ? 12.445 2.953 37.172 1.00 22.61 538 LYS B CA 1
ATOM 8055 C C . LYS B 1 513 ? 13.232 1.674 36.945 1.00 19.16 538 LYS B C 1
ATOM 8056 O O . LYS B 1 513 ? 14.295 1.702 36.315 1.00 17.98 538 LYS B O 1
ATOM 8062 N N . VAL B 1 514 ? 12.717 0.558 37.441 1.00 16.67 539 VAL B N 1
ATOM 8063 C CA . VAL B 1 514 ? 13.348 -0.729 37.185 1.00 16.69 539 VAL B CA 1
ATOM 8064 C C . VAL B 1 514 ? 12.425 -1.571 36.321 1.00 18.56 539 VAL B C 1
ATOM 8065 O O . VAL B 1 514 ? 11.188 -1.457 36.369 1.00 17.34 539 VAL B O 1
ATOM 8069 N N . PHE B 1 515 ? 13.053 -2.423 35.513 1.00 16.29 540 PHE B N 1
ATOM 8070 C CA . PHE B 1 515 ? 12.362 -3.275 34.566 1.00 17.11 540 PHE B CA 1
ATOM 8071 C C . PHE B 1 515 ? 13.193 -4.525 34.297 1.00 14.27 540 PHE B C 1
ATOM 8072 O O . PHE B 1 515 ? 13.486 -4.817 33.138 1.00 16.76 540 PHE B O 1
ATOM 8080 N N . PRO B 1 516 ? 13.603 -5.293 35.317 1.00 15.40 541 PRO B N 1
ATOM 8081 C CA . PRO B 1 516 ? 14.451 -6.469 35.045 1.00 16.47 541 PRO B CA 1
ATOM 8082 C C . PRO B 1 516 ? 13.700 -7.545 34.271 1.00 18.25 541 PRO B C 1
ATOM 8083 O O . PRO B 1 516 ? 12.515 -7.796 34.504 1.00 13.88 541 PRO B O 1
ATOM 8087 N N . ALA B 1 517 ? 14.412 -8.194 33.355 1.00 17.73 542 ALA B N 1
ATOM 8088 C CA . ALA B 1 517 ? 13.860 -9.244 32.515 1.00 19.43 542 ALA B CA 1
ATOM 8089 C C . ALA B 1 517 ? 14.364 -10.601 32.987 1.00 17.04 542 ALA B C 1
ATOM 8090 O O . ALA B 1 517 ? 15.354 -10.700 33.715 1.00 15.32 542 ALA B O 1
ATOM 8092 N N . MET B 1 518 ? 13.664 -11.652 32.564 1.00 16.23 543 MET B N 1
ATOM 8093 C CA . MET B 1 518 ? 14.281 -12.970 32.486 1.00 16.20 543 MET B CA 1
ATOM 8094 C C . MET B 1 518 ? 15.097 -12.987 31.203 1.00 17.41 543 MET B C 1
ATOM 8095 O O . MET B 1 518 ? 14.537 -12.837 30.109 1.00 18.58 543 MET B O 1
ATOM 8100 N N . GLU B 1 519 ? 16.417 -13.125 31.321 1.00 16.00 544 GLU B N 1
ATOM 8101 C CA . GLU B 1 519 ? 17.267 -12.975 30.148 1.00 20.74 544 GLU B CA 1
ATOM 8102 C C . GLU B 1 519 ? 18.117 -14.204 29.833 1.00 18.50 544 GLU B C 1
ATOM 8103 O O . GLU B 1 519 ? 18.995 -14.123 28.968 1.00 18.54 544 GLU B O 1
ATOM 8109 N N . GLY B 1 520 ? 17.851 -15.349 30.458 1.00 16.62 545 GLY B N 1
ATOM 8110 C CA . GLY B 1 520 ? 18.636 -16.539 30.180 1.00 17.89 545 GLY B CA 1
ATOM 8111 C C . GLY B 1 520 ? 19.903 -16.686 31.000 1.00 16.21 545 GLY B C 1
ATOM 8112 O O . GLY B 1 520 ? 20.822 -17.395 30.568 1.00 16.42 545 GLY B O 1
ATOM 8113 N N . ARG B 1 521 ? 19.992 -16.031 32.164 1.00 13.59 546 ARG B N 1
ATOM 8114 C CA . ARG B 1 521 ? 21.157 -16.222 33.033 1.00 14.46 546 ARG B CA 1
ATOM 8115 C C . ARG B 1 521 ? 21.305 -17.679 33.457 1.00 16.83 546 ARG B C 1
ATOM 8116 O O . ARG B 1 521 ? 22.429 -18.171 33.632 1.00 17.72 546 ARG B O 1
ATOM 8124 N N . MET B 1 522 ? 20.195 -18.384 33.645 1.00 18.59 547 MET B N 1
ATOM 8125 C CA . MET B 1 522 ? 20.222 -19.832 33.757 1.00 18.25 547 MET B CA 1
ATOM 8126 C C . MET B 1 522 ? 19.371 -20.414 32.640 1.00 18.80 547 MET B C 1
ATOM 8127 O O . MET B 1 522 ? 18.354 -19.825 32.255 1.00 17.81 547 MET B O 1
ATOM 8132 N N . VAL B 1 523 ? 19.835 -21.530 32.083 1.00 19.34 548 VAL B N 1
ATOM 8133 C CA . VAL B 1 523 ? 19.167 -22.249 31.005 1.00 21.58 548 VAL B CA 1
ATOM 8134 C C . VAL B 1 523 ? 19.057 -23.709 31.406 1.00 23.50 548 VAL B C 1
ATOM 8135 O O . VAL B 1 523 ? 20.035 -24.306 31.877 1.00 23.95 548 VAL B O 1
ATOM 8139 N N . PHE B 1 524 ? 17.872 -24.279 31.203 1.00 25.16 549 PHE B N 1
ATOM 8140 C CA . PHE B 1 524 ? 17.589 -25.685 31.440 1.00 27.70 549 PHE B CA 1
ATOM 8141 C C . PHE B 1 524 ? 17.514 -26.384 30.093 1.00 30.55 549 PHE B C 1
ATOM 8142 O O . PHE B 1 524 ? 16.782 -25.934 29.208 1.00 31.19 549 PHE B O 1
ATOM 8150 N N . SER B 1 525 ? 18.325 -27.424 29.908 1.00 41.21 550 SER B N 1
ATOM 8151 C CA . SER B 1 525 ? 18.264 -28.181 28.665 1.00 47.58 550 SER B CA 1
ATOM 8152 C C . SER B 1 525 ? 16.832 -28.638 28.415 1.00 50.24 550 SER B C 1
ATOM 8153 O O . SER B 1 525 ? 16.118 -29.048 29.335 1.00 48.14 550 SER B O 1
ATOM 8156 N N . ALA B 1 526 ? 16.413 -28.550 27.155 1.00 55.43 551 ALA B N 1
ATOM 8157 C CA . ALA B 1 526 ? 15.029 -28.817 26.763 1.00 61.50 551 ALA B CA 1
ATOM 8158 C C . ALA B 1 526 ? 14.763 -30.320 26.761 1.00 66.04 551 ALA B C 1
ATOM 8159 O O . ALA B 1 526 ? 14.754 -30.984 25.721 1.00 71.08 551 ALA B O 1
ATOM 8161 N N . GLY B 1 527 ? 14.518 -30.852 27.961 1.00 64.69 552 GLY B N 1
ATOM 8162 C CA . GLY B 1 527 ? 14.196 -32.255 28.144 1.00 66.99 552 GLY B CA 1
ATOM 8163 C C . GLY B 1 527 ? 13.454 -32.584 29.429 1.00 67.33 552 GLY B C 1
ATOM 8164 O O . GLY B 1 527 ? 13.427 -33.745 29.852 1.00 69.44 552 GLY B O 1
ATOM 8165 N N . SER B 1 528 ? 12.858 -31.575 30.066 1.00 65.13 553 SER B N 1
ATOM 8166 C CA . SER B 1 528 ? 12.031 -31.774 31.251 1.00 66.19 553 SER B CA 1
ATOM 8167 C C . SER B 1 528 ? 10.888 -30.766 31.215 1.00 67.54 553 SER B C 1
ATOM 8168 O O . SER B 1 528 ? 10.849 -29.875 30.362 1.00 68.95 553 SER B O 1
ATOM 8171 N N . LEU B 1 529 ? 9.962 -30.910 32.164 1.00 67.05 554 LEU B N 1
ATOM 8172 C CA . LEU B 1 529 ? 8.720 -30.124 32.202 1.00 64.54 554 LEU B CA 1
ATOM 8173 C C . LEU B 1 529 ? 8.904 -28.616 31.993 1.00 60.30 554 LEU B C 1
ATOM 8174 O O . LEU B 1 529 ? 9.910 -28.027 32.397 1.00 56.14 554 LEU B O 1
#

Radius of gyration: 34.78 Å; Cα contacts (8 Å, |Δi|>4): 2693; chains: 2; bounding box: 82×84×100 Å

Secondary structure (DSSP, 8-state):
-EEEEEEEEE---TT--S-B-TTSSB--SSS-B--HHHHHHHHHHHHHH-SSEEEEE-S--SSSSHHHHHHTTHHHHHHHHHTT-SEEE--GGGGTTHHHHHIIIIIHH-SS-EE-TTEEE-GGGHHHHHHHEESEEEEEETTEEEEEEEEE-TTHHHHS---TTEEE--HHHHHHHHHHHHHHTT---EEEEEES-HHHHHHHHHHSTT--EEE--SS-----SSS-SSS---SS-SSEEEEPTTS-EEEEE---STTSEEEEEEEEEETTS-EEEEEE-PEE--TTSPPPHHHHHHHHHHHHHHHHHHTS--EEESS-B---HHHHTTS--HHHHHHHHHHHHHT-----TT-S-S---EEEEGGG----B-TTTTTTEE-HHHHHHHS-S--EEEEEEEEHHHHHHHHHHHHTTTTS--S--EEEESEEEEE-TTSPTT--EEEEEEE-SSSSS-BEEE--TTSEEEEEEEHHHHTTGGG-GGG---TTTEEEEEEHHHHHHHHHHHHSEE---B-SSEEE----/--EEEEEEEE---TT--S-B-TTSSB--SS--B--HHHHHHHHHHHHHH-SSEEEEE-S--S-SSHHHHHHTTHHHHHHHHHTT-SEEE--GGGGTTHHHHHIIIIIHH-SS-EE-TTEEE-SHHHHHHHTT-BSEEEEEETTEEEEEEEEE-TTHHHHS---TTEEE--HHHHHHHHHHHHHHTT---EEEEEES-HHHHHHHHHHSTT--EEE--SS-----SSS-SSSPPPSS-SSEEEEPTTS-EEEEE---STTSEEEEEEEEE-TTS-EEEEEE-PEE--TTSPPPHHHHHHHHHHHHHHHHHHHS--EEESS-B---HHHHTTS--HHHHHHHHHHHHHT----BTTBS-S---EEEEGGG----B-TTTTTTEE-HHHHHHHS-S--BEEEEEEEHHHHHHHHHHHHHTTTS--S-PEEEESEEEEE-TTS-TT--EEEEEEE-SSSSS-BEEE--SSSEEEEEEEHHHHTTGGG-GGG---TTTEE---BHHHHHHHHHHHHSEE---B-SSEEE-SS--

Foldseek 3Di:
DKDKAKEKEAEALAQLQDWDPLVLWHDPPDKTFFHLLLVLLVLVVCVVVPQWYAYEYAENNAFFDCNCVPCLCVSVQVSCQVSVHAEYEYELRCCAVEPVSNVPPPLPRHPHAYAAQQKAFADPVHPCVCVSYDQWDWDDTPPATAIEGEHYAQCSLQFHAHDDGIHGHQPQVRLLVVLVVCVVVPHQHYEYRYEHDDVVQLVNQARRPRHAEYEYYQQLAFADAPDDDGPDDHPYHVQDFRQHPVGATHTYDYHRHSRQWIDIKMFMADPRNHTPDIDDGTHGSIPVRDRNVVSVVVVVVVVVVSVVQQPDFLFFEPDKQDLDLVDQLAHAGQVLQLLQVLVQVSSAGDDDDQFNGQAFKEKEWSQQQQDIQGCPPPVRGDGNVSLCNRHVTSWFKKKFKAALQLVVQLCLLLCLPRPPSATRNIHMGQKAWEFANVDHRVPTTPFIWGFDGNHPDTDTDGGDRGDIGMYIYIVCVCCCHPNNPSNPDHPVTMGGHHTSSSSSSVSNNVVNYDYGDRDRSYHHDPHD/DKDKAKEKEAEALAQLADWDPLVLHHDPDPKTFFHLLLVLLVLVVCVVVPQWYAYEYAENPAFFDCNCVPCLCVSVQVSCQVSPHAEYEYELRCCAVELVSNVPPPLPRHPHAYAAQFKDFADDVLVVSCVSYYQWDWDCTPPAIEIEGEHYAQCSLQFHAHAPGIHGHQPLVRLLVVLVVCVVVPHQAYEYRYEHDDVVQLVNQARRPRHQEYEYYQQLAFADDPDDDGPDDHPYHAQDFRQHPVGGTHTYDYHRHSRQWIDIKMFMADPRNHTPDIDDGTHGSIPVRDRNPVSVVVVVVVVVVCVCQQPDFLFFEPDKQDLDLVDQQAHAGQVLQLLQVLVQVSSQYDQDDQFRGQAFKEKEWSLQQQDIQGCVPPVRGDGNVRLCNRHVPSWFKKKFKAALQLVVQLCLLLCLPHPPSDGRHIHMGQKAWEFANVDHRSPTTPFIWGFDGRDPDTDTDGRDRGDIHMYIYIPCVLCCHPNSVSNPDDPVTMGGHHTSSSSSSVSNNVVNYDYGDRDRSYHYPPDDD

Organism: Naja atra (NCBI:txid8656)

CATH classification: 3.60.21.10 (+1 more: 3.90.780.10)

B-factor: mean 25.22, std 11.47, range [8.15, 86.84]

InterPro domains:
  IPR004843 Calcineurin-like, phosphoesterase domain [PF00149] (5-219)
  IPR006146 5'-Nucleotidase, conserved site [PS00785] (5-17)
  IPR006146 5'-Nucleotidase, conserved site [PS00786] (85-96)
  IPR006179 5'-Nucleotidase/apyrase [PR01607] (3-21)
  IPR006179 5'-Nucleotidase/apyrase [PR01607] (185-202)
  IPR006179 5'-Nucleotidase/apyrase [PR01607] (204-227)
  IPR006179 5'-Nucleotidase/apyrase [PR01607] (250-270)
  IPR006179 5'-Nucleotidase/apyrase [PR01607] (381-404)
  IPR006179 5'-Nucleotidase/apyrase [PR01607] (462-481)
  IPR006179 5'-Nucleotidase/apyrase [PTHR11575] (3-524)
  IPR008334 5'-Nucleotidase, C-terminal [PF02872] (314-488)
  IPR029052 Metallo-dependent phosphatase-like [G3DSA:3.60.21.10] (1-311)
  IPR029052 Metallo-dependent phosphatase-like [SSF56300] (3-307)
  IPR036907 5'-Nucleotidase, C-terminal domain superfamily [G3DSA:3.90.780.10] (312-529)
  IPR036907 5'-Nucleotidase, C-terminal domain superfamily [SSF55816] (311-524)

Nearest PDB structures (foldseek):
  5h7w-assembly1_A  TM=1.002E+00  e=0.000E+00  Naja atra
  7d0v-assembly1_A  TM=1.001E+00  e=0.000E+00  Naja atra
  7qga-assembly1_A  TM=9.890E-01  e=3.215E-91  Homo sapiens
  4h1y-assembly1_P  TM=9.911E-01  e=1.173E-90  Homo sapiens
  6hxw-assembly1_A  TM=6.446E-01  e=1.323E-88  Homo sapiens

Solvent-accessible surface area: 41178 Å² total; per-residue (Å²): 85,85,27,98,0,3,0,0,0,2,2,1,3,14,1,29,9,61,41,6,28,115,88,4,29,192,28,132,57,140,62,5,19,0,0,7,2,12,2,12,6,43,4,125,87,10,60,91,86,50,230,22,23,2,0,0,0,0,0,2,11,0,9,6,29,46,5,7,17,76,20,100,0,123,2,3,15,60,4,3,28,63,8,150,8,41,0,0,0,0,0,2,2,0,0,15,61,16,21,126,13,0,49,77,6,0,9,120,72,22,180,15,32,3,0,5,9,0,19,99,30,94,44,114,43,38,97,92,13,64,50,65,13,49,42,41,83,57,25,107,10,64,118,65,104,0,0,0,0,0,0,0,3,94,83,0,38,53,21,1,57,3,33,73,91,10,63,19,68,36,4,22,106,6,0,32,94,22,0,71,72,0,83,119,111,61,5,62,6,2,0,0,0,0,0,15,1,43,168,24,0,17,84,0,0,62,90,2,141,28,0,8,0,0,0,0,0,26,44,40,14,9,0,36,64,55,106,49,66,33,69,18,129,35,78,22,96,3,11,64,73,31,108,6,94,82,52,64,112,0,0,0,0,0,3,42,0,39,2,0,2,0,0,44,0,28,0,28,0,33,99,148,3,117,34,109,122,16,46,23,35,4,37,26,0,44,120,96,16,147,34,22,108,76,18,77,62,50,8,49,115,15,66,94,64,4,113,100,68,18,52,92,80,28,5,87,3,6,0,40,0,36,2,37,66,139,3,0,47,60,73,11,1,0,2,0,1,3,0,0,37,0,0,7,30,33,14,4,14,123,52,107,115,128,55,9,0,22,0,2,4,0,0,2,1,0,8,17,3,116,25,44,9,58,14,123,80,87,88,3,38,0,12,8,96,57,2,58,50,2,11,58,135,34,22,27,5,3,16,4,85,8,104,0,51,32,0,76,72,0,0,22,29,4,0,59,92,57,46,121,27,41,5,8,4,0,0,0,10,4,0,69,1,42,0,9,51,90,81,146,82,36,141,31,8,82,38,6,38,1,22,18,26,121,31,101,20,0,38,53,52,92,18,97,69,144,90,57,24,55,0,1,0,15,34,102,0,7,69,19,13,48,41,0,150,26,0,128,18,82,87,89,47,49,25,45,20,13,4,11,12,18,2,1,6,82,30,0,122,102,20,16,68,5,51,23,12,43,58,28,30,8,71,65,46,105,34,158,106,76,22,88,0,2,0,0,0,2,3,1,2,17,1,33,10,50,34,6,30,122,108,2,38,170,28,106,48,158,60,17,14,0,0,5,3,15,1,5,19,43,3,138,94,10,55,89,89,51,208,13,24,2,0,0,0,0,0,3,10,0,8,11,30,37,19,7,16,56,6,111,0,126,0,3,16,81,4,4,20,56,8,149,8,38,0,0,0,0,0,2,4,0,0,16,65,17,21,110,14,0,38,95,11,0,12,119,73,25,173,13,28,4,0,3,8,0,22,85,46,129,15,108,104,2,53,92,3,15,63,97,12,71,42,43,79,55,25,106,10,60,116,61,109,0,0,0,0,0,0,0,8,93,78,0,28,32,20,1,50,2,22,78,97,5,56,20,81,51,3,23,100,13,0,45,92,18,0,82,95,0,85,112,108,62,6,66,8,3,0,0,0,0,0,17,2,42,147,25,0,18,70,0,1,64,91,4,130,29,4,5,0,0,0,0,0,39,51,45,15,8,0,35,62,56,107,50,66,31,64,22,130,35,79,22,94,3,10,67,64,32,110,12,104,63,55,62,101,1,0,0,0,0,3,40,1,38,3,0,2,0,0,42,0,32,0,26,0,39,113,166,3,85,14,92,130,12,46,22,34,3,38,20,0,40,116,94,15,144,35,9,108,74,8,76,37,47,6,55,132,12,95,95,87,11,110,83,53,35,84,105,72,30,4,85,3,23,0,39,0,36,2,35,65,138,4,0,46,62,72,12,1,0,4,0,1,3,0,0,39,0,0,6,42,33,16,6,15,39,59,65,154,97,42,4,0,16,0,2,4,0,0,3,1,1,9,20,4,117,24,43,10,55,27,125,81,97,108,2,40,0,17,15,134,54,4,54,47,3,11,58,145,40,22,30,5,3,15,4,88,8,101,0,42,33,0,73,73,0,0,22,31,3,0,54,98,49,39,128,24,60,6,17,4,0,0,0,10,6,1,71,1,41,0,28,26,84,71,144,78,36,135,31,8,73,36,8,38,1,22,18,25,100,30,98,18,0,39,52,51,93,22,95,82,140,75,69,25,48,0,2,0,14,36,104,0,7,72,18,14,56,43,0,152,24,0,136,18,82,85,93,48,50,17,58,20,18,6,12,18,10,2,2,7,79,31,1,143,95,17,20,74,4,50,21,10,48,62,30,29,8,69,52,41,118,60,62,214

Sequence (1057 aa):
GSFELTILHTNDVHARLEQTSRDSGKCTGEDCYGGVARRATKIRQIRASHRNVLLLDAGDQYQGTIWFNYYKGREVVHFMNSLRYDAMALGNHEFDNGLNGLLDPLLKNVKFPILSANIRPKGPIASNISGYILPYKIINVGSEKVGIIGYTTKETPVLSNPGPYLEFRDEVEELQKHADKLTTLGVNKIIALGHSGFMEDCRIAQKVKGVDVVVGGHTNTFLYTGSPPSNEVAAGNYPFMQLSDDGRQVPVVQAYAFGKYLGYLNVTFDDKGKVIKASGNPILLNKSIQEDPAVKAEISRMKVQLQNYSSQEIGRTIVYLNGTTHACRFHECNLGNLICDAVVYNNLRHPDDNEWNHVSMCIVNGGGIRSPIDEQANNGIITLEELTAVLPFGGTFDLLQIKGSTLRQAFEHSVHRHGQGTGELLQVSGIKVVYDLSQKPGKRVVSLNVLCTECRVPTYVPLEMEKTYKVLLPSFLAAGGDGYYMLKGDSSNHSSGDLDISIVGDYIKRMGKVFPAMEGRMVFSAGSGSFELTILHTNDVHARLEQTSRDSGKCTGEDCYGGVARRATKIRQIRASHRNVLLLDAGDQYQGTIWFNYYKGREVVHFMNSLRYDAMALGNHEFDNGLNGLLDPLLKNVKFPILSANIRPKGPIASNISGYILPYKIINVGSEKVGIIGYTTKETPVLSNPGPYLEFRDEVEELQKHADKLTTLGVNKIIALGHSGFMEDCRIAQKVKGVDVVVGGHTNTFLYTGSPPSNEVAAGNYPFMQLSDDGRQVPVVQAYAFGKYLGYLNVTFDDKGKVIKASGNPILLNKSIQEDPAVKAEISRMKVQLQNYSSQEIGRTIVYLNGTTHACRFHECNLGNLICDAVVYNNLRHPDDNEWNHVSMCIVNGGGIRSPIDEQANNGIITLEELTAVLPFGGTFDLLQIKGSTLRQAFEHSVHRHGQGTGELLQVSGIKVVYDLSQKPGKRVVSLNVLCTECRVPTYVPLEMEKTYKVLLPSFLAAGGDGYYMLKGDSSNHSSGDLDISIVGDYIKRMGKVFPAMEGRMVFSAGSL